Protein 6P73 (pdb70)

Structure (mmCIF, N/CA/C/O backbone):
data_6P73
#
_entry.id   6P73
#
_cell.length_a   50.180
_cell.length_b   96.070
_cell.length_c   222.600
_cell.angle_alpha   90.00
_cell.angle_beta   90.00
_cell.angle_gamma   90.00
#
_symmetry.space_group_name_H-M   'P 21 21 21'
#
loop_
_entity.id
_entity.type
_entity.pdbx_description
1 polymer 'Cytochrome c-552'
2 non-polymer 'HEME C'
3 non-polymer 'CALCIUM ION'
4 water water
#
loop_
_atom_site.group_PDB
_atom_site.id
_atom_site.type_symbol
_atom_site.label_atom_id
_atom_site.label_alt_id
_atom_site.label_comp_id
_atom_site.label_asym_id
_atom_site.label_entity_id
_atom_site.label_seq_id
_atom_site.pdbx_PDB_ins_code
_atom_site.Cartn_x
_atom_site.Cartn_y
_atom_site.Cartn_z
_atom_site.occupancy
_atom_site.B_iso_or_equiv
_atom_site.auth_seq_id
_atom_site.auth_comp_id
_atom_site.auth_asym_id
_atom_site.auth_atom_id
_atom_site.pdbx_PDB_model_num
ATOM 1 N N . SER A 1 1 ? 4.754 -53.009 -15.682 1.00 27.23 32 SER A N 1
ATOM 2 C CA . SER A 1 1 ? 5.992 -53.306 -14.964 1.00 28.25 32 SER A CA 1
ATOM 3 C C . SER A 1 1 ? 5.897 -52.844 -13.517 1.00 28.92 32 SER A C 1
ATOM 4 O O . SER A 1 1 ? 5.011 -52.059 -13.161 1.00 30.36 32 SER A O 1
ATOM 7 N N . ASP A 1 2 ? 6.830 -53.316 -12.687 1.00 29.17 33 ASP A N 1
ATOM 8 C CA . ASP A 1 2 ? 6.756 -53.023 -11.259 1.00 29.83 33 ASP A CA 1
ATOM 9 C C . ASP A 1 2 ? 7.057 -51.557 -10.965 1.00 28.07 33 ASP A C 1
ATOM 10 O O . ASP A 1 2 ? 6.435 -50.964 -10.080 1.00 27.37 33 ASP A O 1
ATOM 15 N N . LYS A 1 3 ? 7.989 -50.953 -11.703 1.00 23.14 34 LYS A N 1
ATOM 16 C CA . LYS A 1 3 ? 8.502 -49.632 -11.352 1.00 23.32 34 LYS A CA 1
ATOM 17 C C . LYS A 1 3 ? 7.746 -48.478 -12.006 1.00 24.45 34 LYS A C 1
ATOM 18 O O . LYS A 1 3 ? 8.104 -47.318 -11.769 1.00 22.16 34 LYS A O 1
ATOM 24 N N . THR A 1 4 ? 6.693 -48.756 -12.778 1.00 22.13 35 THR A N 1
ATOM 25 C CA . THR A 1 4 ? 5.962 -47.739 -13.522 1.00 22.81 35 THR A CA 1
ATOM 26 C C . THR A 1 4 ? 4.464 -47.964 -13.383 1.00 22.34 35 THR A C 1
ATOM 27 O O . THR A 1 4 ? 3.989 -49.097 -13.494 1.00 20.59 35 THR A O 1
ATOM 31 N N . GLU A 1 5 ? 3.730 -46.877 -13.143 1.00 19.95 36 GLU A N 1
ATOM 32 C CA . GLU A 1 5 ? 2.268 -46.859 -13.201 1.00 20.78 36 GLU A CA 1
ATOM 33 C C . GLU A 1 5 ? 1.814 -45.806 -14.205 1.00 21.45 36 GLU A C 1
ATOM 34 O O . GLU A 1 5 ? 1.844 -44.599 -13.894 1.00 21.79 36 GLU A O 1
ATOM 40 N N . PRO A 1 6 ? 1.374 -46.208 -15.412 1.00 24.71 37 PRO A N 1
ATOM 41 C CA . PRO A 1 6 ? 1.025 -45.215 -16.444 1.00 21.36 37 PRO A CA 1
ATOM 42 C C . PRO A 1 6 ? -0.358 -44.608 -16.301 1.00 25.32 37 PRO A C 1
ATOM 43 O O . PRO A 1 6 ? -0.627 -43.589 -16.951 1.00 22.66 37 PRO A O 1
ATOM 47 N N . ARG A 1 7 ? -1.250 -45.205 -15.514 1.00 22.08 38 ARG A N 1
ATOM 48 C CA . ARG A 1 7 ? -2.564 -44.621 -15.272 1.00 24.97 38 ARG A CA 1
ATOM 49 C C . ARG A 1 7 ? -2.400 -43.472 -14.280 1.00 27.28 38 ARG A C 1
ATOM 50 O O . ARG A 1 7 ? -2.114 -43.687 -13.092 1.00 25.14 38 ARG A O 1
ATOM 58 N N . ASN A 1 8 ? -2.574 -42.243 -14.767 1.00 25.43 39 ASN A N 1
ATOM 59 C CA . ASN A 1 8 ? -2.212 -41.081 -13.970 1.00 24.64 39 ASN A CA 1
ATOM 60 C C . ASN A 1 8 ? -3.191 -40.792 -12.838 1.00 23.18 39 ASN A C 1
ATOM 61 O O . ASN A 1 8 ? -2.859 -39.988 -11.962 1.00 26.28 39 ASN A O 1
ATOM 66 N N . GLU A 1 9 ? -4.363 -41.436 -12.817 1.00 25.98 40 GLU A N 1
ATOM 67 C CA . GLU A 1 9 ? -5.341 -41.241 -11.746 1.00 26.95 40 GLU A CA 1
ATOM 68 C C . GLU A 1 9 ? -5.084 -42.119 -10.527 1.00 25.17 40 GLU A C 1
ATOM 69 O O . GLU A 1 9 ? -5.699 -41.883 -9.482 1.00 25.41 40 GLU A O 1
ATOM 75 N N . VAL A 1 10 ? -4.194 -43.110 -10.627 1.00 23.55 41 VAL A N 1
ATOM 76 C CA . VAL A 1 10 ? -4.073 -44.112 -9.568 1.00 25.71 41 VAL A CA 1
ATOM 77 C C . VAL A 1 10 ? -3.812 -43.452 -8.221 1.00 24.98 41 VAL A C 1
ATOM 78 O O . VAL A 1 10 ? -4.396 -43.840 -7.204 1.00 28.31 41 VAL A O 1
ATOM 82 N N . TYR A 1 11 ? -2.971 -42.421 -8.192 1.00 21.95 42 TYR A N 1
ATOM 83 C CA . TYR A 1 11 ? -2.626 -41.767 -6.939 1.00 22.13 42 TYR A CA 1
ATOM 84 C C . TYR A 1 11 ? -3.278 -40.393 -6.796 1.00 25.33 42 TYR A C 1
ATOM 85 O O . TYR A 1 11 ? -2.785 -39.558 -6.026 1.00 26.59 42 TYR A O 1
ATOM 94 N N . LYS A 1 12 ? -4.397 -40.157 -7.496 1.00 21.52 43 LYS A N 1
ATOM 95 C CA . LYS A 1 12 ? -5.032 -38.841 -7.471 1.00 25.89 43 LYS A CA 1
ATOM 96 C C . LYS A 1 12 ? -5.545 -38.466 -6.081 1.00 30.53 43 LYS A C 1
ATOM 97 O O . LYS A 1 12 ? -5.509 -37.289 -5.711 1.00 28.63 43 LYS A O 1
ATOM 103 N N . ASP A 1 13 ? -6.020 -39.433 -5.293 1.00 31.22 44 ASP A N 1
ATOM 104 C CA . ASP A 1 13 ? -6.524 -39.097 -3.966 1.00 30.52 44 ASP A CA 1
ATOM 105 C C . ASP A 1 13 ? -5.408 -39.020 -2.934 1.00 28.94 44 ASP A C 1
ATOM 106 O O . ASP A 1 13 ? -5.549 -38.310 -1.935 1.00 31.53 44 ASP A O 1
ATOM 111 N N . LYS A 1 14 ? -4.297 -39.729 -3.156 1.00 25.24 45 LYS A N 1
ATOM 112 C CA . LYS A 1 14 ? -3.149 -39.608 -2.264 1.00 23.44 45 LYS A CA 1
ATOM 113 C C . LYS A 1 14 ? -2.434 -38.273 -2.439 1.00 27.81 45 LYS A C 1
ATOM 114 O O . LYS A 1 14 ? -1.915 -37.712 -1.462 1.00 26.37 45 LYS A O 1
ATOM 120 N N . PHE A 1 15 ? -2.393 -37.753 -3.674 1.00 26.31 46 PHE A N 1
ATOM 121 C CA . PHE A 1 15 ? -1.649 -36.541 -4.017 1.00 24.24 46 PHE A CA 1
ATOM 122 C C . PHE A 1 15 ? -2.594 -35.583 -4.753 1.00 24.20 46 PHE A C 1
ATOM 123 O O . PHE A 1 15 ? -2.430 -35.330 -5.947 1.00 21.49 46 PHE A O 1
ATOM 131 N N . LYS A 1 16 ? -3.578 -35.038 -4.026 1.00 26.18 47 LYS A N 1
ATOM 132 C CA . LYS A 1 16 ? -4.661 -34.298 -4.674 1.00 23.84 47 LYS A CA 1
ATOM 133 C C . LYS A 1 16 ? -4.159 -33.007 -5.317 1.00 23.67 47 LYS A C 1
ATOM 134 O O . LYS A 1 16 ? -4.511 -32.701 -6.462 1.00 23.49 47 LYS A O 1
ATOM 140 N N . ASN A 1 17 ? -3.340 -32.235 -4.597 1.00 20.81 48 ASN A N 1
ATOM 141 C CA . ASN A 1 17 ? -2.920 -30.934 -5.115 1.00 22.44 48 ASN A CA 1
ATOM 142 C C . ASN A 1 17 ? -2.022 -31.095 -6.334 1.00 21.50 48 ASN A C 1
ATOM 143 O O . ASN A 1 17 ? -2.121 -30.322 -7.295 1.00 21.58 48 ASN A O 1
ATOM 148 N N . GLN A 1 18 ? -1.137 -32.088 -6.301 1.00 21.12 49 GLN A N 1
ATOM 149 C CA . GLN A 1 18 ? -0.260 -32.348 -7.431 1.00 19.64 49 GLN A CA 1
ATOM 150 C C . GLN A 1 18 ? -1.058 -32.839 -8.634 1.00 21.67 49 GLN A C 1
ATOM 151 O O . GLN A 1 18 ? -0.909 -32.309 -9.740 1.00 20.99 49 GLN A O 1
ATOM 157 N N . TYR A 1 19 ? -1.933 -33.830 -8.436 1.00 17.93 50 TYR A N 1
ATOM 158 C CA . TYR A 1 19 ? -2.748 -34.315 -9.546 1.00 19.95 50 TYR A CA 1
ATOM 159 C C . TYR A 1 19 ? -3.605 -33.201 -10.133 1.00 20.62 50 TYR A C 1
ATOM 160 O O . TYR A 1 19 ? -3.750 -33.097 -11.357 1.00 20.02 50 TYR A O 1
ATOM 169 N N . ASN A 1 20 ? -4.218 -32.385 -9.273 1.00 20.34 51 ASN A N 1
ATOM 170 C CA . ASN A 1 20 ? -5.146 -31.370 -9.759 1.00 22.45 51 ASN A CA 1
ATOM 171 C C . ASN A 1 20 ? -4.419 -30.315 -10.583 1.00 20.56 51 ASN A C 1
ATOM 172 O O . ASN A 1 20 ? -4.880 -29.934 -11.666 1.00 21.75 51 ASN A O 1
ATOM 177 N N . SER A 1 21 ? -3.271 -29.839 -10.092 1.00 20.89 52 SER A N 1
ATOM 178 C CA . SER A 1 21 ? -2.521 -28.859 -10.871 1.00 21.74 52 SER A CA 1
ATOM 179 C C . SER A 1 21 ? -1.926 -29.500 -12.124 1.00 20.73 52 SER A C 1
ATOM 180 O O . SER A 1 21 ? -1.887 -28.871 -13.194 1.00 17.67 52 SER A O 1
ATOM 183 N N . TRP A 1 22 ? -1.504 -30.767 -12.024 1.00 18.40 53 TRP A N 1
ATOM 184 C CA . TRP A 1 22 ? -1.006 -31.492 -13.196 1.00 17.04 53 TRP A CA 1
ATOM 185 C C . TRP A 1 22 ? -2.072 -31.589 -14.278 1.00 19.13 53 TRP A C 1
ATOM 186 O O . TRP A 1 22 ? -1.797 -31.365 -15.467 1.00 16.03 53 TRP A O 1
ATOM 197 N N . HIS A 1 23 ? -3.301 -31.917 -13.894 1.00 16.53 54 HIS A N 1
ATOM 198 C CA . HIS A 1 23 ? -4.344 -32.027 -14.894 1.00 19.53 54 HIS A CA 1
ATOM 199 C C . HIS A 1 23 ? -4.676 -30.674 -15.512 1.00 20.14 54 HIS A C 1
ATOM 200 O O . HIS A 1 23 ? -5.238 -30.632 -16.611 1.00 18.64 54 HIS A O 1
ATOM 207 N N . ASP A 1 24 ? -4.308 -29.574 -14.850 1.00 18.81 55 ASP A N 1
ATOM 208 C CA . ASP A 1 24 ? -4.667 -28.250 -15.337 1.00 20.97 55 ASP A CA 1
ATOM 209 C C . ASP A 1 24 ? -3.854 -27.806 -16.546 1.00 20.20 55 ASP A C 1
ATOM 210 O O . ASP A 1 24 ? -4.181 -26.763 -17.116 1.00 19.76 55 ASP A O 1
ATOM 215 N N . THR A 1 25 ? -2.825 -28.554 -16.969 1.00 19.60 56 THR A N 1
ATOM 216 C CA . THR A 1 25 ? -2.224 -28.185 -18.254 1.00 17.53 56 THR A CA 1
ATOM 217 C C . THR A 1 25 ? -3.189 -28.399 -19.412 1.00 19.30 56 THR A C 1
ATOM 218 O O . THR A 1 25 ? -2.910 -27.931 -20.522 1.00 18.91 56 THR A O 1
ATOM 222 N N . ALA A 1 26 ? -4.336 -29.058 -19.182 1.00 19.42 57 ALA A N 1
ATOM 223 C CA . ALA A 1 26 ? -5.393 -29.071 -20.190 1.00 17.40 57 ALA A CA 1
ATOM 224 C C . ALA A 1 26 ? -5.992 -27.687 -20.438 1.00 19.38 57 ALA A C 1
ATOM 225 O O . ALA A 1 26 ? -6.700 -27.504 -21.431 1.00 21.83 57 ALA A O 1
ATOM 227 N N . LYS A 1 27 ? -5.760 -26.718 -19.553 1.00 20.23 58 LYS A N 1
ATOM 228 C CA . LYS A 1 27 ? -6.215 -25.358 -19.825 1.00 22.60 58 LYS A CA 1
ATOM 229 C C . LYS A 1 27 ? -5.428 -24.713 -20.956 1.00 23.06 58 LYS A C 1
ATOM 230 O O . LYS A 1 27 ? -5.947 -23.817 -21.632 1.00 22.36 58 LYS A O 1
ATOM 236 N N . SER A 1 28 ? -4.194 -25.158 -21.183 1.00 22.59 59 SER A N 1
ATOM 237 C CA . SER A 1 28 ? -3.363 -24.642 -22.268 1.00 24.53 59 SER A CA 1
ATOM 238 C C . SER A 1 28 ? -3.684 -25.475 -23.497 1.00 20.72 59 SER A C 1
ATOM 239 O O . SER A 1 28 ? -3.028 -26.472 -23.796 1.00 20.55 59 SER A O 1
ATOM 242 N N . GLU A 1 29 ? -4.722 -25.076 -24.214 1.00 21.53 60 GLU A N 1
ATOM 243 C CA . GLU A 1 29 ? -5.211 -25.896 -25.299 1.00 20.07 60 GLU A CA 1
ATOM 244 C C . GLU A 1 29 ? -5.115 -25.231 -26.663 1.00 20.75 60 GLU A C 1
ATOM 245 O O . GLU A 1 29 ? -5.300 -25.917 -27.673 1.00 19.44 60 GLU A O 1
ATOM 251 N N . GLU A 1 30 ? -4.779 -23.944 -26.734 1.00 21.88 61 GLU A N 1
ATOM 252 C CA . GLU A 1 30 ? -4.666 -23.287 -28.031 1.00 24.38 61 GLU A CA 1
ATOM 253 C C . GLU A 1 30 ? -3.572 -23.940 -28.875 1.00 21.69 61 GLU A C 1
ATOM 254 O O . GLU A 1 30 ? -2.495 -24.275 -28.376 1.00 20.18 61 GLU A O 1
ATOM 260 N N . LEU A 1 31 ? -3.863 -24.146 -30.157 1.00 19.99 62 LEU A N 1
ATOM 261 C CA . LEU A 1 31 ? -2.893 -24.659 -31.117 1.00 24.53 62 LEU A CA 1
ATOM 262 C C . LEU A 1 31 ? -2.515 -23.539 -32.075 1.00 25.22 62 LEU A C 1
ATOM 263 O O . LEU A 1 31 ? -3.374 -23.021 -32.794 1.00 24.40 62 LEU A O 1
ATOM 268 N N . VAL A 1 32 ? -1.243 -23.158 -32.075 1.00 21.40 63 VAL A N 1
ATOM 269 C CA . VAL A 1 32 ? -0.733 -22.149 -32.994 1.00 18.64 63 VAL A CA 1
ATOM 270 C C . VAL A 1 32 ? 0.012 -22.867 -34.111 1.00 18.45 63 VAL A C 1
ATOM 271 O O . VAL A 1 32 ? 0.926 -23.663 -33.853 1.00 20.02 63 VAL A O 1
ATOM 275 N N . ASP A 1 33 ? -0.382 -22.598 -35.351 1.00 17.36 64 ASP A N 1
ATOM 276 C CA . ASP A 1 33 ? 0.209 -23.249 -36.517 1.00 21.33 64 ASP A CA 1
ATOM 277 C C . ASP A 1 33 ? 1.460 -22.471 -36.926 1.00 18.61 64 ASP A C 1
ATOM 278 O O . ASP A 1 33 ? 1.369 -21.401 -37.533 1.00 19.10 64 ASP A O 1
ATOM 283 N N . ALA A 1 34 ? 2.638 -23.006 -36.595 1.00 16.88 65 ALA A N 1
ATOM 284 C CA . ALA A 1 34 ? 3.864 -22.278 -36.890 1.00 15.23 65 ALA A CA 1
ATOM 285 C C . ALA A 1 34 ? 4.132 -22.187 -38.391 1.00 15.55 65 ALA A C 1
ATOM 286 O O . ALA A 1 34 ? 4.665 -21.170 -38.852 1.00 18.24 65 ALA A O 1
ATOM 288 N N . LEU A 1 35 ? 3.779 -23.220 -39.167 1.00 15.23 66 LEU A N 1
ATOM 289 C CA . LEU A 1 35 ? 3.968 -23.136 -40.618 1.00 14.17 66 LEU A CA 1
ATOM 290 C C . LEU A 1 35 ? 3.067 -22.073 -41.227 1.00 15.60 66 LEU A C 1
ATOM 291 O O . LEU A 1 35 ? 3.475 -21.355 -42.145 1.00 15.17 66 LEU A O 1
ATOM 296 N N . GLU A 1 36 ? 1.832 -21.966 -40.741 1.00 16.61 67 GLU A N 1
ATOM 297 C CA . GLU A 1 36 ? 0.935 -20.918 -41.224 1.00 18.34 67 GLU A CA 1
ATOM 298 C C . GLU A 1 36 ? 1.499 -19.535 -40.928 1.00 17.26 67 GLU A C 1
ATOM 299 O O . GLU A 1 36 ? 1.452 -18.640 -41.776 1.00 18.31 67 GLU A O 1
ATOM 305 N N . GLN A 1 37 ? 2.048 -19.341 -39.733 1.00 13.33 68 GLN A N 1
ATOM 306 C CA . GLN A 1 37 ? 2.591 -18.036 -39.377 1.00 19.28 68 GLN A CA 1
ATOM 307 C C . GLN A 1 37 ? 3.928 -17.749 -40.059 1.00 18.38 68 GLN A C 1
ATOM 308 O O . GLN A 1 37 ? 4.248 -16.582 -40.303 1.00 16.04 68 GLN A O 1
ATOM 314 N N . ASP A 1 38 ? 4.727 -18.777 -40.355 1.00 16.41 69 ASP A N 1
ATOM 315 C CA . ASP A 1 38 ? 6.027 -18.587 -41.009 1.00 17.36 69 ASP A CA 1
ATOM 316 C C . ASP A 1 38 ? 6.207 -19.603 -42.120 1.00 14.74 69 ASP A C 1
ATOM 317 O O . ASP A 1 38 ? 6.891 -20.619 -41.955 1.00 14.95 69 ASP A O 1
ATOM 322 N N . PRO A 1 39 ? 5.643 -19.336 -43.296 1.00 14.66 70 PRO A N 1
ATOM 323 C CA . PRO A 1 39 ? 5.696 -20.331 -44.375 1.00 14.14 70 PRO A CA 1
ATOM 324 C C . PRO A 1 39 ? 7.096 -20.579 -44.920 1.00 13.37 70 PRO A C 1
ATOM 325 O O . PRO A 1 39 ? 7.285 -21.577 -45.624 1.00 15.32 70 PRO A O 1
ATOM 329 N N . ASN A 1 40 ? 8.069 -19.705 -44.630 1.00 12.36 71 ASN A N 1
ATOM 330 C CA . ASN A 1 40 ? 9.466 -20.013 -44.946 1.00 12.88 71 ASN A CA 1
ATOM 331 C C . ASN A 1 40 ? 9.844 -21.403 -44.457 1.00 13.50 71 ASN A C 1
ATOM 332 O O . ASN A 1 40 ? 10.606 -22.117 -45.117 1.00 11.94 71 ASN A O 1
ATOM 337 N N . MET A 1 41 ? 9.314 -21.804 -43.295 1.00 12.32 72 MET A N 1
ATOM 338 C CA . MET A 1 41 ? 9.723 -23.059 -42.678 1.00 14.44 72 MET A CA 1
ATOM 339 C C . MET A 1 41 ? 9.359 -24.264 -43.540 1.00 13.68 72 MET A C 1
ATOM 340 O O . MET A 1 41 ? 10.049 -25.294 -43.490 1.00 10.42 72 MET A O 1
ATOM 345 N N . VAL A 1 42 ? 8.291 -24.158 -44.335 1.00 12.56 73 VAL A N 1
ATOM 346 C CA . VAL A 1 42 ? 7.940 -25.227 -45.265 1.00 13.10 73 VAL A CA 1
ATOM 347 C C . VAL A 1 42 ? 9.080 -25.470 -46.243 1.00 11.31 73 VAL A C 1
ATOM 348 O O . VAL A 1 42 ? 9.432 -26.616 -46.549 1.00 11.96 73 VAL A O 1
ATOM 352 N N . ILE A 1 43 ? 9.649 -24.387 -46.770 1.00 11.70 74 ILE A N 1
ATOM 353 C CA . ILE A 1 43 ? 10.753 -24.505 -47.709 1.00 11.81 74 ILE A CA 1
ATOM 354 C C . ILE A 1 43 ? 11.995 -25.024 -47.000 1.00 12.28 74 ILE A C 1
ATOM 355 O O . ILE A 1 43 ? 12.693 -25.912 -47.511 1.00 11.36 74 ILE A O 1
ATOM 360 N N . LEU A 1 44 ? 12.303 -24.468 -45.821 1.00 9.22 75 LEU A N 1
ATOM 361 C CA . LEU A 1 44 ? 13.507 -24.897 -45.117 1.00 11.19 75 LEU A CA 1
ATOM 362 C C . LEU A 1 44 ? 13.447 -26.378 -44.787 1.00 10.69 75 LEU A C 1
ATOM 363 O O . LEU A 1 44 ? 14.474 -27.062 -44.806 1.00 11.06 75 LEU A O 1
ATOM 368 N N . TRP A 1 45 ? 12.253 -26.904 -44.523 1.00 11.42 76 TRP A N 1
ATOM 369 C CA . TRP A 1 45 ? 12.128 -28.307 -44.179 1.00 11.14 76 TRP A CA 1
ATOM 370 C C . TRP A 1 45 ? 11.659 -29.161 -45.349 1.00 12.80 76 TRP A C 1
ATOM 371 O O . TRP A 1 45 ? 11.161 -30.269 -45.128 1.00 14.69 76 TRP A O 1
ATOM 382 N N . ALA A 1 46 ? 11.842 -28.683 -46.585 1.00 11.27 77 ALA A N 1
ATOM 383 C CA . ALA A 1 46 ? 11.312 -29.377 -47.755 1.00 13.82 77 ALA A CA 1
ATOM 384 C C . ALA A 1 46 ? 11.876 -30.792 -47.878 1.00 13.44 77 ALA A C 1
ATOM 385 O O . ALA A 1 46 ? 13.094 -31.001 -47.836 1.00 12.96 77 ALA A O 1
ATOM 387 N N . GLY A 1 47 ? 10.979 -31.764 -48.066 1.00 13.63 78 GLY A N 1
ATOM 388 C CA . GLY A 1 47 ? 11.339 -33.168 -48.110 1.00 15.52 78 GLY A CA 1
ATOM 389 C C . GLY A 1 47 ? 11.296 -33.869 -46.768 1.00 16.96 78 GLY A C 1
ATOM 390 O O . GLY A 1 47 ? 11.551 -35.081 -46.705 1.00 17.37 78 GLY A O 1
ATOM 391 N N . TYR A 1 48 ? 10.964 -33.152 -45.698 1.00 14.42 79 TYR A N 1
ATOM 392 C CA . TYR A 1 48 ? 10.966 -33.695 -44.351 1.00 15.09 79 TYR A CA 1
ATOM 393 C C . TYR A 1 48 ? 9.570 -33.566 -43.752 1.00 15.68 79 TYR A C 1
ATOM 394 O O . TYR A 1 48 ? 8.762 -32.746 -44.191 1.00 13.36 79 TYR A O 1
ATOM 403 N N . ALA A 1 49 ? 9.292 -34.382 -42.730 1.00 15.30 80 ALA A N 1
ATOM 404 C CA . ALA A 1 49 ? 7.950 -34.396 -42.141 1.00 17.76 80 ALA A CA 1
ATOM 405 C C . ALA A 1 49 ? 7.507 -33.017 -41.666 1.00 15.69 80 ALA A C 1
ATOM 406 O O . ALA A 1 49 ? 6.315 -32.695 -41.733 1.00 13.63 80 ALA A O 1
ATOM 408 N N . PHE A 1 50 ? 8.442 -32.186 -41.190 1.00 13.86 81 PHE A N 1
ATOM 409 C CA . PHE A 1 50 ? 8.069 -30.883 -40.650 1.00 13.95 81 PHE A CA 1
ATOM 410 C C . PHE A 1 50 ? 7.543 -29.926 -41.709 1.00 12.12 81 PHE A C 1
ATOM 411 O O . PHE A 1 50 ? 6.912 -28.927 -41.347 1.00 16.12 81 PHE A O 1
ATOM 419 N N . ALA A 1 51 ? 7.760 -30.206 -42.998 1.00 11.93 82 ALA A N 1
ATOM 420 C CA . ALA A 1 51 ? 7.112 -29.401 -44.028 1.00 13.79 82 ALA A CA 1
ATOM 421 C C . ALA A 1 51 ? 5.609 -29.647 -44.088 1.00 14.40 82 ALA A C 1
ATOM 422 O O . ALA A 1 51 ? 4.876 -28.832 -44.666 1.00 13.61 82 ALA A O 1
ATOM 424 N N . LYS A 1 52 ? 5.140 -30.755 -43.508 1.00 15.77 83 LYS A N 1
ATOM 425 C CA . LYS A 1 52 ? 3.720 -31.102 -43.554 1.00 13.99 83 LYS A CA 1
ATOM 426 C C . LYS A 1 52 ? 2.925 -30.401 -42.466 1.00 15.07 83 LYS A C 1
ATOM 427 O O . LYS A 1 52 ? 1.802 -29.956 -42.706 1.00 16.55 83 LYS A O 1
ATOM 433 N N . ASP A 1 53 ? 3.471 -30.334 -41.255 1.00 13.25 84 ASP A N 1
ATOM 434 C CA . ASP A 1 53 ? 2.695 -29.916 -40.095 1.00 15.49 84 ASP A CA 1
ATOM 435 C C . ASP A 1 53 ? 3.651 -29.613 -38.960 1.00 15.43 84 ASP A C 1
ATOM 436 O O . ASP A 1 53 ? 4.510 -30.442 -38.635 1.00 16.10 84 ASP A O 1
ATOM 441 N N . TYR A 1 54 ? 3.535 -28.429 -38.374 1.00 14.70 85 TYR A N 1
ATOM 442 C CA . TYR A 1 54 ? 4.382 -28.049 -37.251 1.00 17.22 85 TYR A CA 1
ATOM 443 C C . TYR A 1 54 ? 3.642 -26.985 -36.462 1.00 20.22 85 TYR A C 1
ATOM 444 O O . TYR A 1 54 ? 3.318 -25.921 -37.005 1.00 17.44 85 TYR A O 1
ATOM 453 N N . LYS A 1 55 ? 3.357 -27.283 -35.198 1.00 15.66 86 LYS A N 1
ATOM 454 C CA . LYS A 1 55 ? 2.637 -26.387 -34.314 1.00 15.35 86 LYS A CA 1
ATOM 455 C C . LYS A 1 55 ? 3.472 -26.111 -33.075 1.00 11.96 86 LYS A C 1
ATOM 456 O O . LYS A 1 55 ? 4.352 -26.897 -32.706 1.00 15.74 86 LYS A O 1
ATOM 462 N N . ALA A 1 56 ? 3.186 -24.975 -32.445 1.00 12.98 87 ALA A N 1
ATOM 463 C CA . ALA A 1 56 ? 3.774 -24.646 -31.161 1.00 13.16 87 ALA A CA 1
ATOM 464 C C . ALA A 1 56 ? 3.288 -25.631 -30.096 1.00 16.84 87 ALA A C 1
ATOM 465 O O . ALA A 1 56 ? 2.191 -26.185 -30.206 1.00 15.22 87 ALA A O 1
ATOM 467 N N . PRO A 1 57 ? 4.086 -25.873 -29.063 1.00 14.03 88 PRO A N 1
ATOM 468 C CA . PRO A 1 57 ? 3.661 -26.805 -28.015 1.00 16.34 88 PRO A CA 1
ATOM 469 C C . PRO A 1 57 ? 2.491 -26.239 -27.241 1.00 17.96 88 PRO A C 1
ATOM 470 O O . PRO A 1 57 ? 2.292 -25.022 -27.182 1.00 19.88 88 PRO A O 1
ATOM 474 N N . ARG A 1 58 ? 1.691 -27.133 -26.668 1.00 16.77 89 ARG A N 1
ATOM 475 C CA . ARG A 1 58 ? 0.668 -26.728 -25.707 1.00 17.87 89 ARG A CA 1
ATOM 476 C C . ARG A 1 58 ? 0.823 -27.628 -24.481 1.00 15.04 89 ARG A C 1
ATOM 477 O O . ARG A 1 58 ? 1.897 -28.184 -24.212 1.00 15.25 89 ARG A O 1
ATOM 485 N N . GLY A 1 59 ? -0.255 -27.779 -23.715 1.00 17.67 90 GLY A N 1
ATOM 486 C CA . GLY A 1 59 ? -0.147 -28.400 -22.406 1.00 18.32 90 GLY A CA 1
ATOM 487 C C . GLY A 1 59 ? 0.216 -29.875 -22.469 1.00 16.72 90 GLY A C 1
ATOM 488 O O . GLY A 1 59 ? -0.112 -30.589 -23.417 1.00 18.47 90 GLY A O 1
ATOM 489 N N . HIS A 1 60 ? 0.900 -30.334 -21.416 1.00 15.65 91 HIS A N 1
ATOM 490 C CA . HIS A 1 60 ? 1.314 -31.736 -21.332 1.00 15.16 91 HIS A CA 1
ATOM 491 C C . HIS A 1 60 ? 0.138 -32.695 -21.483 1.00 17.02 91 HIS A C 1
ATOM 492 O O . HIS A 1 60 ? 0.320 -33.825 -21.944 1.00 17.30 91 HIS A O 1
ATOM 499 N N . MET A 1 61 ? -1.071 -32.265 -21.117 1.00 16.65 92 MET A N 1
ATOM 500 C CA . MET A 1 61 ? -2.225 -33.154 -21.232 1.00 19.23 92 MET A CA 1
ATOM 501 C C . MET A 1 61 ? -2.513 -33.568 -22.671 1.00 17.58 92 MET A C 1
ATOM 502 O O . MET A 1 61 ? -3.216 -34.563 -22.882 1.00 17.23 92 MET A O 1
ATOM 507 N N . TYR A 1 62 ? -1.974 -32.848 -23.662 1.00 16.62 93 TYR A N 1
ATOM 508 C CA . TYR A 1 62 ? -2.278 -33.084 -25.069 1.00 14.20 93 TYR A CA 1
ATOM 509 C C . TYR A 1 62 ? -1.191 -33.845 -25.815 1.00 15.25 93 TYR A C 1
ATOM 510 O O . TYR A 1 62 ? -1.316 -34.024 -27.033 1.00 16.71 93 TYR A O 1
ATOM 519 N N . ALA A 1 63 ? -0.151 -34.314 -25.116 1.00 15.88 94 ALA A N 1
ATOM 520 C CA . ALA A 1 63 ? 0.999 -34.913 -25.794 1.00 16.05 94 ALA A CA 1
ATOM 521 C C . ALA A 1 63 ? 0.583 -36.080 -26.683 1.00 17.64 94 ALA A C 1
ATOM 522 O O . ALA A 1 63 ? 0.905 -36.109 -27.876 1.00 17.34 94 ALA A O 1
ATOM 524 N N . VAL A 1 64 ? -0.151 -37.050 -26.129 1.00 15.87 95 VAL A N 1
ATOM 525 C CA . VAL A 1 64 ? -0.539 -38.205 -26.935 1.00 15.41 95 VAL A CA 1
ATOM 526 C C . VAL A 1 64 ? -1.503 -37.796 -28.044 1.00 16.51 95 VAL A C 1
ATOM 527 O O . VAL A 1 64 ? -1.388 -38.267 -29.184 1.00 17.88 95 VAL A O 1
ATOM 531 N N . THR A 1 65 ? -2.448 -36.901 -27.743 1.00 15.19 96 THR A N 1
ATOM 532 C CA . THR A 1 65 ? -3.365 -36.411 -28.772 1.00 17.30 96 THR A CA 1
ATOM 533 C C . THR A 1 65 ? -2.611 -35.778 -29.937 1.00 19.10 96 THR A C 1
ATOM 534 O O . THR A 1 65 ? -2.922 -36.022 -31.110 1.00 16.99 96 THR A O 1
ATOM 538 N N . ASP A 1 66 ? -1.627 -34.936 -29.630 1.00 16.17 97 ASP A N 1
ATOM 539 C CA . ASP A 1 66 ? -0.968 -34.193 -30.693 1.00 16.61 97 ASP A CA 1
ATOM 540 C C . ASP A 1 66 ? -0.018 -35.072 -31.492 1.00 15.76 97 ASP A C 1
ATOM 541 O O . ASP A 1 66 ? 0.114 -34.887 -32.706 1.00 17.81 97 ASP A O 1
ATOM 546 N N . VAL A 1 67 ? 0.635 -36.045 -30.850 1.00 16.21 98 VAL A N 1
ATOM 547 C CA . VAL A 1 67 ? 1.471 -36.954 -31.627 1.00 15.01 98 VAL A CA 1
ATOM 548 C C . VAL A 1 67 ? 0.596 -37.864 -32.491 1.00 18.31 98 VAL A C 1
ATOM 549 O O . VAL A 1 67 ? 1.002 -38.255 -33.591 1.00 17.92 98 VAL A O 1
ATOM 553 N N . ARG A 1 68 ? -0.637 -38.164 -32.050 1.00 19.05 99 ARG A N 1
ATOM 554 C CA . ARG A 1 68 ? -1.561 -38.933 -32.888 1.00 18.19 99 ARG A CA 1
ATOM 555 C C . ARG A 1 68 ? -2.060 -38.117 -34.072 1.00 21.36 99 ARG A C 1
ATOM 556 O O . ARG A 1 68 ? -2.237 -38.657 -35.171 1.00 19.65 99 ARG A O 1
ATOM 564 N N . ASN A 1 69 ? -2.321 -36.825 -33.855 1.00 18.12 100 ASN A N 1
ATOM 565 C CA . ASN A 1 69 ? -3.014 -35.986 -34.821 1.00 19.00 100 ASN A CA 1
ATOM 566 C C . ASN A 1 69 ? -2.091 -35.318 -35.826 1.00 19.45 100 ASN A C 1
ATOM 567 O O . ASN A 1 69 ? -2.566 -34.903 -36.888 1.00 18.46 100 ASN A O 1
ATOM 572 N N . THR A 1 70 ? -0.806 -35.168 -35.514 1.00 18.81 101 THR A N 1
ATOM 573 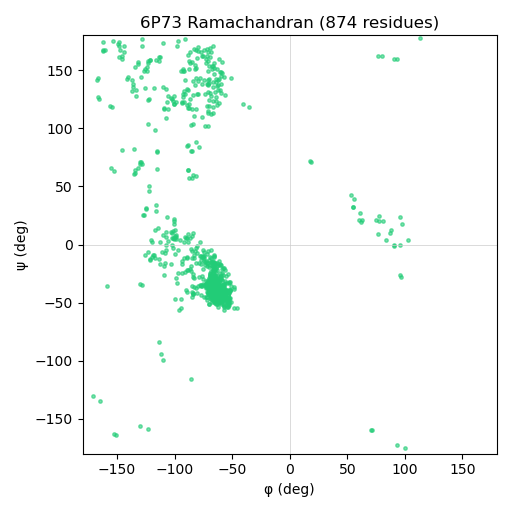C CA . THR A 1 70 ? 0.067 -34.444 -36.431 1.00 18.72 101 THR A CA 1
ATOM 574 C C . THR A 1 70 ? 0.175 -35.183 -37.758 1.00 16.46 101 THR A C 1
ATOM 575 O O . THR A 1 70 ? 0.269 -36.413 -37.801 1.00 17.15 101 THR A O 1
ATOM 579 N N . LEU A 1 71 ? 0.166 -34.427 -38.859 1.00 18.74 102 LEU A N 1
ATOM 580 C CA . LEU A 1 71 ? 0.398 -35.070 -40.147 1.00 17.48 102 LEU A CA 1
ATOM 581 C C . LEU A 1 71 ? 1.736 -35.789 -40.184 1.00 16.19 102 LEU A C 1
ATOM 582 O O . LEU A 1 71 ? 1.907 -36.711 -40.989 1.00 17.83 102 LEU A O 1
ATOM 587 N N . ARG A 1 72 ? 2.668 -35.434 -39.294 1.00 13.47 103 ARG A N 1
ATOM 588 C CA . ARG A 1 72 ? 3.995 -36.027 -39.363 1.00 16.54 103 ARG A CA 1
ATOM 589 C C . ARG A 1 72 ? 3.955 -37.535 -39.140 1.00 17.21 103 ARG A C 1
ATOM 590 O O . ARG A 1 72 ? 4.744 -38.263 -39.749 1.00 13.01 103 ARG A O 1
ATOM 598 N N . THR A 1 73 ? 3.047 -38.025 -38.287 1.00 14.55 104 THR A N 1
ATOM 599 C CA . THR A 1 73 ? 2.947 -39.467 -38.079 1.00 14.87 104 THR A CA 1
ATOM 600 C C . THR A 1 73 ? 2.100 -40.154 -39.149 1.00 18.29 104 THR A C 1
ATOM 601 O O . THR A 1 73 ? 2.072 -41.393 -39.202 1.00 17.25 104 THR A O 1
ATOM 605 N N . GLY A 1 74 ? 1.423 -39.387 -40.006 1.00 16.60 105 GLY A N 1
ATOM 606 C CA . GLY A 1 74 ? 0.733 -39.995 -41.130 1.00 20.46 105 GLY A CA 1
ATOM 607 C C . GLY A 1 74 ? -0.491 -40.796 -40.714 1.00 16.99 105 GLY A C 1
ATOM 608 O O . GLY A 1 74 ? -1.058 -40.619 -39.628 1.00 20.29 105 GLY A O 1
ATOM 609 N N . ALA A 1 75 ? -0.900 -41.700 -41.606 1.00 22.62 106 ALA A N 1
ATOM 610 C CA . ALA A 1 75 ? -2.160 -42.434 -41.470 1.00 23.26 106 ALA A CA 1
ATOM 611 C C . ALA A 1 75 ? -1.926 -43.934 -41.627 1.00 27.30 106 ALA A C 1
ATOM 612 O O . ALA A 1 75 ? -2.328 -44.536 -42.629 1.00 24.17 106 ALA A O 1
ATOM 614 N N . PRO A 1 76 ? -1.281 -44.572 -40.651 1.00 22.41 107 PRO A N 1
ATOM 615 C CA . PRO A 1 76 ? -0.977 -46.000 -40.797 1.00 25.21 107 PRO A CA 1
ATOM 616 C C . PRO A 1 76 ? -2.239 -46.849 -40.707 1.00 26.40 107 PRO A C 1
ATOM 617 O O . PRO A 1 76 ? -3.154 -46.551 -39.936 1.00 28.43 107 PRO A O 1
ATOM 621 N N . LYS A 1 77 ? -2.290 -47.902 -41.529 1.00 29.23 108 LYS A N 1
ATOM 622 C CA . LYS A 1 77 ? -3.391 -48.864 -41.532 1.00 27.92 108 LYS A CA 1
ATOM 623 C C . LYS A 1 77 ? -3.123 -50.078 -40.652 1.00 30.70 108 LYS A C 1
ATOM 624 O O . LYS A 1 77 ? -4.057 -50.833 -40.370 1.00 30.90 108 LYS A O 1
ATOM 630 N N . ASN A 1 78 ? -1.878 -50.296 -40.232 1.00 26.90 109 ASN A N 1
ATOM 631 C CA . ASN A 1 78 ? -1.515 -51.471 -39.449 1.00 31.07 109 ASN A CA 1
ATOM 632 C C . ASN A 1 78 ? -0.177 -51.207 -38.770 1.00 28.31 109 ASN A C 1
ATOM 633 O O . ASN A 1 78 ? 0.495 -50.210 -39.045 1.00 26.26 109 ASN A O 1
ATOM 638 N N . ALA A 1 79 ? 0.225 -52.149 -37.913 1.00 26.69 110 ALA A N 1
ATOM 639 C CA . ALA A 1 79 ? 1.366 -51.944 -37.034 1.00 24.22 110 ALA A CA 1
ATOM 640 C C . ALA A 1 79 ? 2.709 -51.904 -37.760 1.00 26.30 110 ALA A C 1
ATOM 641 O O . ALA A 1 79 ? 3.712 -51.561 -37.128 1.00 24.86 110 ALA A O 1
ATOM 643 N N . GLU A 1 80 ? 2.774 -52.256 -39.045 1.00 23.71 111 GLU A N 1
ATOM 644 C CA . GLU A 1 80 ? 4.005 -52.116 -39.814 1.00 29.35 111 GLU A CA 1
ATOM 645 C C . GLU A 1 80 ? 3.902 -50.959 -40.809 1.00 28.10 111 GLU A C 1
ATOM 646 O O . GLU A 1 80 ? 4.792 -50.761 -41.637 1.00 28.36 111 GLU A O 1
ATOM 652 N N . ASP A 1 81 ? 2.864 -50.147 -40.696 1.00 22.45 112 ASP A N 1
ATOM 653 C CA . ASP A 1 81 ? 2.592 -49.066 -41.626 1.00 25.80 112 ASP A CA 1
ATOM 654 C C . ASP A 1 81 ? 3.093 -47.730 -41.073 1.00 25.89 112 ASP A C 1
ATOM 655 O O . ASP A 1 81 ? 3.498 -47.615 -39.911 1.00 20.78 112 ASP A O 1
ATOM 660 N N . GLY A 1 82 ? 3.057 -46.708 -41.932 1.00 22.81 113 GLY A N 1
ATOM 661 C CA . GLY A 1 82 ? 3.278 -45.342 -41.505 1.00 19.50 113 GLY A CA 1
ATOM 662 C C . GLY A 1 82 ? 4.729 -44.916 -41.572 1.00 21.48 113 GLY A C 1
ATOM 663 O O . GLY A 1 82 ? 5.653 -45.741 -41.591 1.00 21.39 113 GLY A O 1
ATOM 664 N N . PRO A 1 83 ? 4.958 -43.599 -41.609 1.00 19.83 114 PRO A N 1
ATOM 665 C CA . PRO A 1 83 ? 6.305 -43.094 -41.906 1.00 18.61 114 PRO A CA 1
ATOM 666 C C . PRO A 1 83 ? 7.305 -43.203 -40.762 1.00 19.47 114 PRO A C 1
ATOM 667 O O . PRO A 1 83 ? 8.506 -43.310 -41.019 1.00 23.20 114 PRO A O 1
ATOM 671 N N . LEU A 1 84 ? 6.852 -43.190 -39.515 1.00 19.29 115 LEU A N 1
ATOM 672 C CA . LEU A 1 84 ? 7.725 -42.884 -38.390 1.00 18.80 115 LEU A CA 1
ATOM 673 C C . LEU A 1 84 ? 7.869 -44.065 -37.432 1.00 18.45 115 LEU A C 1
ATOM 674 O O . LEU A 1 84 ? 7.036 -44.982 -37.428 1.00 18.65 115 LEU A O 1
ATOM 679 N N . PRO A 1 85 ? 8.941 -44.085 -36.615 1.00 21.35 116 PRO A N 1
ATOM 680 C CA . PRO A 1 85 ? 9.240 -45.280 -35.814 1.00 18.63 116 PRO A CA 1
ATOM 681 C C . PRO A 1 85 ? 8.727 -45.215 -34.388 1.00 17.83 116 PRO A C 1
ATOM 682 O O . PRO A 1 85 ? 8.204 -44.188 -33.950 1.00 16.82 116 PRO A O 1
ATOM 686 N N . MET A 1 86 ? 8.883 -46.328 -33.658 1.00 18.12 117 MET A N 1
ATOM 687 C CA . MET A 1 86 ? 8.440 -46.387 -32.271 1.00 16.56 117 MET A CA 1
ATOM 688 C C . MET A 1 86 ? 8.989 -45.235 -31.445 1.00 15.64 117 MET A C 1
ATOM 689 O O . MET A 1 86 ? 8.329 -44.780 -30.506 1.00 18.03 117 MET A O 1
ATOM 694 N N . ALA A 1 87 ? 10.200 -44.763 -31.761 1.00 17.28 118 ALA A N 1
ATOM 695 C CA . ALA A 1 87 ? 10.857 -43.764 -30.922 1.00 13.78 118 ALA A CA 1
ATOM 696 C C . ALA A 1 87 ? 10.069 -42.461 -30.809 1.00 15.25 118 ALA A C 1
ATOM 697 O O . ALA A 1 87 ? 10.328 -41.678 -29.883 1.00 16.43 118 ALA A O 1
ATOM 699 N N . CYS A 1 88 ? 9.116 -42.209 -31.712 1.00 13.47 119 CYS A N 1
ATOM 700 C CA . CYS A 1 88 ? 8.298 -40.999 -31.597 1.00 16.16 119 CYS A CA 1
ATOM 701 C C . CYS A 1 88 ? 7.368 -41.033 -30.400 1.00 15.84 119 CYS A C 1
ATOM 702 O O . CYS A 1 88 ? 6.814 -39.994 -30.032 1.00 14.77 119 CYS A O 1
ATOM 705 N N . TRP A 1 89 ? 7.151 -42.200 -29.796 1.00 14.61 120 TRP A N 1
ATOM 706 C CA . TRP A 1 89 ? 6.395 -42.224 -28.559 1.00 15.55 120 TRP A CA 1
ATOM 707 C C . TRP A 1 89 ? 7.206 -41.768 -27.361 1.00 13.30 120 TRP A C 1
ATOM 708 O O . TRP A 1 89 ? 6.603 -41.430 -26.339 1.00 14.94 120 TRP A O 1
ATOM 719 N N . SER A 1 90 ? 8.548 -41.726 -27.470 1.00 12.70 121 SER A N 1
ATOM 720 C CA . SER A 1 90 ? 9.417 -41.811 -26.289 1.00 13.91 121 SER A CA 1
ATOM 721 C C . SER A 1 90 ? 9.214 -40.675 -25.295 1.00 16.09 121 SER A C 1
ATOM 722 O O . SER A 1 90 ? 9.463 -40.854 -24.095 1.00 16.21 121 SER A O 1
ATOM 725 N N . CYS A 1 91 ? 8.790 -39.502 -25.761 1.00 14.64 122 CYS A N 1
ATOM 726 C CA . CYS A 1 91 ? 8.687 -38.318 -24.916 1.00 12.49 122 CYS A CA 1
ATOM 727 C C . CYS A 1 91 ? 7.244 -37.852 -24.790 1.00 13.88 122 CYS A C 1
ATOM 728 O O . CYS A 1 91 ? 6.980 -36.669 -24.587 1.00 13.56 122 CYS A O 1
ATOM 731 N N . LYS A 1 92 ? 6.302 -38.781 -24.895 1.00 14.70 123 LYS A N 1
ATOM 732 C CA . LYS A 1 92 ? 4.892 -38.439 -24.898 1.00 12.45 123 LYS A CA 1
ATOM 733 C C . LYS A 1 92 ? 4.078 -39.139 -23.815 1.00 16.34 123 LYS A C 1
ATOM 734 O O . LYS A 1 92 ? 2.894 -38.819 -23.666 1.00 16.55 123 LYS A O 1
ATOM 740 N N . SER A 1 93 ? 4.666 -40.078 -23.054 1.00 17.68 124 SER A N 1
ATOM 741 C CA . SER A 1 93 ? 3.810 -40.966 -22.265 1.00 16.09 124 SER A CA 1
ATOM 742 C C . SER A 1 93 ? 4.550 -41.787 -21.224 1.00 18.08 124 SER A C 1
ATOM 743 O O . SER A 1 93 ? 5.644 -42.299 -21.502 1.00 15.88 124 SER A O 1
ATOM 746 N N . PRO A 1 94 ? 3.959 -41.984 -20.037 1.00 19.49 125 PRO A N 1
ATOM 747 C CA . PRO A 1 94 ? 4.569 -42.887 -19.051 1.00 17.26 125 PRO A CA 1
ATOM 748 C C . PRO A 1 94 ? 4.456 -44.360 -19.424 1.00 18.49 125 PRO A C 1
ATOM 749 O O . PRO A 1 94 ? 5.069 -45.200 -18.752 1.00 20.24 125 PRO A O 1
ATOM 753 N N . ASP A 1 95 ? 3.699 -44.701 -20.466 1.00 19.86 126 ASP A N 1
ATOM 754 C CA . ASP A 1 95 ? 3.738 -46.057 -21.004 1.00 20.26 126 ASP A CA 1
ATOM 755 C C . ASP A 1 95 ? 5.107 -46.419 -21.561 1.00 20.46 126 ASP A C 1
ATOM 756 O O . ASP A 1 95 ? 5.411 -47.606 -21.719 1.00 20.24 126 ASP A O 1
ATOM 761 N N . VAL A 1 96 ? 5.940 -45.427 -21.853 1.00 17.76 127 VAL A N 1
ATOM 762 C CA . VAL A 1 96 ? 7.244 -45.682 -22.450 1.00 17.88 127 VAL A CA 1
ATOM 763 C C . VAL A 1 96 ? 8.171 -46.358 -21.439 1.00 19.78 127 VAL A C 1
ATOM 764 O O . VAL A 1 96 ? 8.746 -47.402 -21.777 1.00 19.26 127 VAL A O 1
ATOM 768 N N . PRO A 1 97 ? 8.354 -45.852 -20.206 1.00 20.37 128 PRO A N 1
ATOM 769 C CA . PRO A 1 97 ? 9.128 -46.649 -19.236 1.00 20.70 128 PRO A CA 1
ATOM 770 C C . PRO A 1 97 ? 8.502 -48.004 -18.941 1.00 21.98 128 PRO A C 1
ATOM 771 O O . PRO A 1 97 ? 9.230 -48.960 -18.635 1.00 21.83 128 PRO A O 1
ATOM 775 N N . ARG A 1 98 ? 7.179 -48.121 -19.037 1.00 18.04 129 ARG A N 1
ATOM 776 C CA . ARG A 1 98 ? 6.543 -49.429 -18.891 1.00 23.80 129 ARG A CA 1
ATOM 777 C C . ARG A 1 98 ? 7.054 -50.409 -19.942 1.00 22.69 129 ARG A C 1
ATOM 778 O O . ARG A 1 98 ? 7.466 -51.533 -19.618 1.00 22.85 129 ARG A O 1
ATOM 786 N N . LEU A 1 99 ? 7.032 -50.000 -21.213 1.00 21.12 130 LEU A N 1
ATOM 787 C CA . LEU A 1 99 ? 7.471 -50.895 -22.280 1.00 19.49 130 LEU A CA 1
ATOM 788 C C . LEU A 1 99 ? 8.976 -51.115 -22.230 1.00 24.50 130 LEU A C 1
ATOM 789 O O . LEU A 1 99 ? 9.454 -52.227 -22.482 1.00 19.90 130 LEU A O 1
ATOM 794 N N . ILE A 1 100 ? 9.744 -50.071 -21.908 1.00 16.98 131 ILE A N 1
ATOM 795 C CA . ILE A 1 100 ? 11.189 -50.243 -21.786 1.00 20.00 131 ILE A CA 1
ATOM 796 C C . ILE A 1 100 ? 11.513 -51.205 -20.648 1.00 23.13 131 ILE A C 1
ATOM 797 O O . ILE A 1 100 ? 12.383 -52.074 -20.779 1.00 19.20 131 ILE A O 1
ATOM 802 N N . GLU A 1 101 ? 10.816 -51.069 -19.515 1.00 23.79 132 GLU A N 1
ATOM 803 C CA . GLU A 1 101 ? 11.094 -51.937 -18.373 1.00 22.90 132 GLU A CA 1
ATOM 804 C C . GLU A 1 101 ? 10.685 -53.379 -18.648 1.00 24.52 132 GLU A C 1
ATOM 805 O O . GLU A 1 101 ? 11.299 -54.310 -18.111 1.00 24.20 132 GLU A O 1
ATOM 811 N N . GLU A 1 102 ? 9.670 -53.585 -19.480 1.00 21.82 133 GLU A N 1
ATOM 812 C CA . GLU A 1 102 ? 9.168 -54.928 -19.738 1.00 24.09 133 GLU A CA 1
ATOM 813 C C . GLU A 1 102 ? 9.863 -55.586 -20.915 1.00 25.54 133 GLU A C 1
ATOM 814 O O . GLU A 1 102 ? 10.147 -56.786 -20.868 1.00 25.67 133 GLU A O 1
ATOM 820 N N . GLN A 1 103 ? 10.143 -54.823 -21.973 1.00 24.49 134 GLN A N 1
ATOM 821 C CA . GLN A 1 103 ? 10.690 -55.377 -23.200 1.00 22.02 134 GLN A CA 1
ATOM 822 C C . GLN A 1 103 ? 12.146 -55.015 -23.432 1.00 22.00 134 GLN A C 1
ATOM 823 O O . GLN A 1 103 ? 12.756 -55.547 -24.363 1.00 24.68 134 GLN A O 1
ATOM 829 N N . GLY A 1 104 ? 12.723 -54.150 -22.613 1.00 21.66 135 GLY A N 1
ATOM 830 C CA . GLY A 1 104 ? 14.045 -53.636 -22.880 1.00 22.14 135 GLY A CA 1
ATOM 831 C C . GLY A 1 104 ? 14.012 -52.520 -23.911 1.00 20.84 135 GLY A C 1
ATOM 832 O O . GLY A 1 104 ? 13.040 -52.330 -24.638 1.00 19.79 135 GLY A O 1
ATOM 833 N N . GLU A 1 105 ? 15.101 -51.749 -23.953 1.00 23.50 136 GLU A N 1
ATOM 834 C CA . GLU A 1 105 ? 15.199 -50.704 -24.967 1.00 20.69 136 GLU A CA 1
ATOM 835 C C . GLU A 1 105 ? 15.144 -51.296 -26.367 1.00 22.70 136 GLU A C 1
ATOM 836 O O . GLU A 1 105 ? 14.455 -50.768 -27.252 1.00 23.22 136 GLU A O 1
ATOM 842 N N . ASP A 1 106 ? 15.850 -52.407 -26.580 1.00 25.92 137 ASP A N 1
ATOM 843 C CA . ASP A 1 106 ? 15.857 -53.044 -27.891 1.00 24.16 137 ASP A CA 1
ATOM 844 C C . ASP A 1 106 ? 14.452 -53.450 -28.311 1.00 25.34 137 ASP A C 1
ATOM 845 O O . ASP A 1 106 ? 14.038 -53.195 -29.448 1.00 26.45 137 ASP A O 1
ATOM 850 N N . GLY A 1 107 ? 13.688 -54.045 -27.392 1.00 23.08 138 GLY A N 1
ATOM 851 C CA . GLY A 1 107 ? 12.319 -54.410 -27.708 1.00 21.01 138 GLY A CA 1
ATOM 852 C C . GLY A 1 107 ? 11.425 -53.202 -27.907 1.00 24.33 138 GLY A C 1
ATOM 853 O O . GLY A 1 107 ? 10.572 -53.193 -28.800 1.00 24.09 138 GLY A O 1
ATOM 854 N N . TYR A 1 108 ? 11.611 -52.161 -27.089 1.00 18.25 139 TYR A N 1
ATOM 855 C CA . TYR A 1 108 ? 10.749 -50.985 -27.193 1.00 17.81 139 TYR A CA 1
ATOM 856 C C . TYR A 1 108 ? 10.941 -50.265 -28.527 1.00 17.33 139 TYR A C 1
ATOM 857 O O . TYR A 1 108 ? 9.968 -49.969 -29.228 1.00 16.35 139 TYR A O 1
ATOM 866 N N . PHE A 1 109 ? 12.194 -49.989 -28.902 1.00 20.26 140 PHE A N 1
ATOM 867 C CA . PHE A 1 109 ? 12.466 -49.161 -30.079 1.00 19.05 140 PHE A CA 1
ATOM 868 C C . PHE A 1 109 ? 12.196 -49.882 -31.395 1.00 20.83 140 PHE A C 1
ATOM 869 O O . PHE A 1 109 ? 12.061 -49.224 -32.432 1.00 20.45 140 PHE A O 1
ATOM 877 N N . LYS A 1 110 ? 12.105 -51.208 -31.376 1.00 23.85 141 LYS A N 1
ATOM 878 C CA . LYS A 1 110 ? 11.867 -51.970 -32.595 1.00 23.79 141 LYS A CA 1
ATOM 879 C C . LYS A 1 110 ? 10.490 -51.667 -33.182 1.00 21.31 141 LYS A C 1
ATOM 880 O O . LYS A 1 110 ? 9.480 -51.698 -32.478 1.00 23.26 141 LYS A O 1
ATOM 886 N N . GLY A 1 111 ? 10.445 -51.385 -34.476 1.00 21.48 142 GLY A N 1
ATOM 887 C CA . GLY A 1 111 ? 9.177 -51.314 -35.172 1.00 22.34 142 GLY A CA 1
ATOM 888 C C . GLY A 1 111 ? 8.692 -49.892 -35.368 1.00 22.33 142 GLY A C 1
ATOM 889 O O . GLY A 1 111 ? 9.364 -48.905 -35.046 1.00 21.33 142 GLY A O 1
ATOM 890 N N . LYS A 1 112 ? 7.486 -49.817 -35.915 1.00 18.30 143 LYS A N 1
ATOM 891 C CA . LYS A 1 112 ? 6.872 -48.578 -36.356 1.00 18.46 143 LYS A CA 1
ATOM 892 C C . LYS A 1 112 ? 6.141 -47.907 -35.206 1.00 18.31 143 LYS A C 1
ATOM 893 O O . LYS A 1 112 ? 5.753 -48.550 -34.230 1.00 16.50 143 LYS A O 1
ATOM 899 N N . TRP A 1 113 ? 5.971 -46.589 -35.336 1.00 17.81 144 TRP A N 1
ATOM 900 C CA . TRP A 1 113 ? 5.122 -45.833 -34.420 1.00 15.42 144 TRP A CA 1
ATOM 901 C C . TRP A 1 113 ? 3.734 -46.465 -34.300 1.00 17.05 144 TRP A C 1
ATOM 902 O O . TRP A 1 113 ? 3.171 -46.539 -33.201 1.00 17.76 144 TRP A O 1
ATOM 913 N N . ALA A 1 114 ? 3.186 -46.957 -35.418 1.00 17.61 145 ALA A N 1
ATOM 914 C CA . ALA A 1 114 ? 1.857 -47.560 -35.412 1.00 22.14 145 ALA A CA 1
ATOM 915 C C . ALA A 1 114 ? 1.787 -48.792 -34.512 1.00 19.74 145 ALA A C 1
ATOM 916 O O . ALA A 1 114 ? 0.734 -49.077 -33.935 1.00 21.39 145 ALA A O 1
ATOM 918 N N . LYS A 1 115 ? 2.894 -49.525 -34.371 1.00 20.54 146 LYS A N 1
ATOM 919 C CA . LYS A 1 115 ? 2.888 -50.694 -33.497 1.00 20.33 146 LYS A CA 1
ATOM 920 C C . LYS A 1 115 ? 2.618 -50.305 -32.051 1.00 22.08 146 LYS A C 1
ATOM 921 O O . LYS A 1 115 ? 1.945 -51.045 -31.326 1.00 20.76 146 LYS A O 1
ATOM 927 N N . GLY A 1 116 ? 3.095 -49.135 -31.625 1.00 17.70 147 GLY A N 1
ATOM 928 C CA . GLY A 1 116 ? 2.881 -48.699 -30.258 1.00 19.86 147 GLY A CA 1
ATOM 929 C C . GLY A 1 116 ? 1.539 -48.055 -29.982 1.00 19.69 147 GLY A C 1
ATOM 930 O O . GLY A 1 116 ? 1.241 -47.756 -28.821 1.00 22.36 147 GLY A O 1
ATOM 931 N N . GLY A 1 117 ? 0.730 -47.840 -31.015 1.00 17.76 148 GLY A N 1
ATOM 932 C CA . GLY A 1 117 ? -0.540 -47.160 -30.883 1.00 20.34 148 GLY A CA 1
ATOM 933 C C . GLY A 1 117 ? -1.400 -47.620 -29.723 1.00 20.46 148 GLY A C 1
ATOM 934 O O . GLY A 1 117 ? -1.820 -46.826 -28.878 1.00 20.35 148 GLY A O 1
ATOM 935 N N . PRO A 1 118 ? -1.677 -48.924 -29.659 1.00 23.19 149 PRO A N 1
ATOM 936 C CA . PRO A 1 118 ? -2.498 -49.448 -28.555 1.00 24.71 149 PRO A CA 1
ATOM 937 C C . PRO A 1 118 ? -1.797 -49.459 -27.209 1.00 22.10 149 PRO A C 1
ATOM 938 O O . PRO A 1 118 ? -2.477 -49.571 -26.184 1.00 24.95 149 PRO A O 1
ATOM 942 N N . GLU A 1 119 ? -0.467 -49.374 -27.172 1.00 23.17 150 GLU A N 1
ATOM 943 C CA . GLU A 1 119 ? 0.276 -49.492 -25.924 1.00 19.95 150 GLU A CA 1
ATOM 944 C C . GLU A 1 119 ? 0.565 -48.154 -25.267 1.00 23.07 150 GLU A C 1
ATOM 945 O O . GLU A 1 119 ? 0.784 -48.108 -24.049 1.00 22.31 150 GLU A O 1
ATOM 951 N N . VAL A 1 120 ? 0.597 -47.074 -26.044 1.00 21.54 151 VAL A N 1
ATOM 952 C CA . VAL A 1 120 ? 1.026 -45.777 -25.543 1.00 22.33 151 VAL A CA 1
ATOM 953 C C . VAL A 1 120 ? -0.150 -44.810 -25.590 1.00 21.96 151 VAL A C 1
ATOM 954 O O . VAL A 1 120 ? -0.257 -43.998 -26.513 1.00 23.86 151 VAL A O 1
ATOM 958 N N . THR A 1 121 ? -1.053 -44.886 -24.604 1.00 23.65 152 THR A N 1
ATOM 959 C CA . THR A 1 121 ? -2.254 -44.059 -24.631 1.00 21.61 152 THR A CA 1
ATOM 960 C C . THR A 1 121 ? -2.391 -43.112 -23.449 1.00 20.26 152 THR A C 1
ATOM 961 O O . THR A 1 121 ? -3.258 -42.233 -23.490 1.00 25.71 152 THR A O 1
ATOM 965 N N . ASN A 1 122 ? -1.574 -43.244 -22.412 1.00 20.64 153 ASN A N 1
ATOM 966 C CA . ASN A 1 122 ? -1.578 -42.291 -21.307 1.00 21.59 153 ASN A CA 1
ATOM 967 C C . ASN A 1 122 ? -0.622 -41.144 -21.600 1.00 16.57 153 ASN A C 1
ATOM 968 O O . ASN A 1 122 ? 0.530 -41.381 -21.970 1.00 17.92 153 ASN A O 1
ATOM 973 N N . THR A 1 123 ? -1.076 -39.911 -21.384 1.00 18.65 154 THR A N 1
ATOM 974 C CA . THR A 1 123 ? -0.217 -38.761 -21.642 1.00 16.88 154 THR A CA 1
ATOM 975 C C . THR A 1 123 ? 0.762 -38.537 -20.487 1.00 21.63 154 THR A C 1
ATOM 976 O O . THR A 1 123 ? 0.659 -39.144 -19.415 1.00 18.66 154 THR A O 1
ATOM 980 N N . ILE A 1 124 ? 1.723 -37.636 -20.725 1.00 18.40 155 ILE A N 1
ATOM 981 C CA . ILE A 1 124 ? 2.823 -37.316 -19.818 1.00 16.10 155 ILE A CA 1
ATOM 982 C C . ILE A 1 124 ? 2.329 -37.259 -18.382 1.00 18.27 155 ILE A C 1
ATOM 983 O O . ILE A 1 124 ? 1.425 -36.481 -18.054 1.00 18.06 155 ILE A O 1
ATOM 988 N N . GLY A 1 125 ? 2.904 -38.092 -17.523 1.00 20.17 156 GLY A N 1
ATOM 989 C CA . GLY A 1 125 ? 2.373 -38.203 -16.182 1.00 19.59 156 GLY A CA 1
ATOM 990 C C . GLY A 1 125 ? 3.343 -38.621 -15.103 1.00 16.42 156 GLY A C 1
ATOM 991 O O . GLY A 1 125 ? 4.573 -38.586 -15.275 1.00 17.14 156 GLY A O 1
ATOM 992 N N . CYS A 1 126 ? 2.766 -39.057 -13.978 1.00 18.76 157 CYS A N 1
ATOM 993 C CA . CYS A 1 126 ? 3.517 -39.127 -12.732 1.00 15.52 157 CYS A CA 1
ATOM 994 C C . CYS A 1 126 ? 4.761 -39.992 -12.868 1.00 16.53 157 CYS A C 1
ATOM 995 O O . CYS A 1 126 ? 5.834 -39.615 -12.385 1.00 16.01 157 CYS A O 1
ATOM 998 N N . SER A 1 127 ? 4.646 -41.151 -13.528 1.00 17.17 158 SER A N 1
ATOM 999 C CA . SER A 1 127 ? 5.777 -42.068 -13.593 1.00 19.95 158 SER A CA 1
ATOM 1000 C C . SER A 1 127 ? 6.867 -41.614 -14.560 1.00 19.60 158 SER A C 1
ATOM 1001 O O . SER A 1 127 ? 7.954 -42.210 -14.561 1.00 17.57 158 SER A O 1
ATOM 1004 N N . ASP A 1 128 ? 6.616 -40.580 -15.370 1.00 19.09 159 ASP A N 1
ATOM 1005 C CA . ASP A 1 128 ? 7.686 -40.029 -16.198 1.00 17.88 159 ASP A CA 1
ATOM 1006 C C . ASP A 1 128 ? 8.750 -39.337 -15.350 1.00 16.74 159 ASP A C 1
ATOM 1007 O O . ASP A 1 128 ? 9.935 -39.396 -15.677 1.00 16.78 159 ASP A O 1
ATOM 1012 N N . CYS A 1 129 ? 8.359 -38.709 -14.242 1.00 17.81 160 CYS A N 1
ATOM 1013 C CA . CYS A 1 129 ? 9.308 -37.987 -13.405 1.00 18.91 160 CYS A CA 1
ATOM 1014 C C . CYS A 1 129 ? 9.506 -38.594 -12.026 1.00 18.29 160 CYS A C 1
ATOM 1015 O O . CYS A 1 129 ? 10.460 -38.209 -11.336 1.00 16.90 160 CYS A O 1
ATOM 1018 N N . HIS A 1 130 ? 8.650 -39.525 -11.610 1.00 15.94 161 HIS A N 1
ATOM 1019 C CA . HIS A 1 130 ? 8.628 -40.015 -10.244 1.00 17.55 161 HIS A CA 1
ATOM 1020 C C . HIS A 1 130 ? 8.791 -41.531 -10.183 1.00 18.18 161 HIS A C 1
ATOM 1021 O O . HIS A 1 130 ? 8.400 -42.256 -11.105 1.00 15.27 161 HIS A O 1
ATOM 1028 N N . GLU A 1 131 ? 9.343 -41.987 -9.057 1.00 19.53 162 GLU A N 1
ATOM 1029 C CA . GLU A 1 131 ? 9.160 -43.362 -8.625 1.00 20.66 162 GLU A CA 1
ATOM 1030 C C . GLU A 1 131 ? 7.674 -43.625 -8.388 1.00 22.70 162 GLU A C 1
ATOM 1031 O O . GLU A 1 131 ? 6.871 -42.703 -8.202 1.00 20.45 162 GLU A O 1
ATOM 1037 N N . LYS A 1 132 ? 7.302 -44.902 -8.405 1.00 21.38 163 LYS A N 1
ATOM 1038 C CA . LYS A 1 132 ? 5.889 -45.256 -8.466 1.00 24.33 163 LYS A CA 1
ATOM 1039 C C . LYS A 1 132 ? 5.188 -44.919 -7.151 1.00 25.71 163 LYS A C 1
ATOM 1040 O O . LYS A 1 132 ? 5.596 -45.382 -6.079 1.00 25.85 163 LYS A O 1
ATOM 1046 N N . GLY A 1 133 ? 4.127 -44.123 -7.240 1.00 26.26 164 GLY A N 1
ATOM 1047 C CA . GLY A 1 133 ? 3.380 -43.720 -6.059 1.00 22.62 164 GLY A CA 1
ATOM 1048 C C . GLY A 1 133 ? 4.197 -42.940 -5.055 1.00 25.16 164 GLY A C 1
ATOM 1049 O O . GLY A 1 133 ? 3.882 -42.954 -3.861 1.00 25.98 164 GLY A O 1
ATOM 1050 N N . SER A 1 134 ? 5.227 -42.236 -5.508 1.00 23.27 165 SER A N 1
ATOM 1051 C CA . SER A 1 134 ? 6.182 -41.611 -4.611 1.00 20.81 165 SER A CA 1
ATOM 1052 C C . SER A 1 134 ? 6.467 -40.177 -5.034 1.00 24.53 165 SER A C 1
ATOM 1053 O O . SER A 1 134 ? 6.358 -39.839 -6.217 1.00 23.55 165 SER A O 1
ATOM 1056 N N . PRO A 1 135 ? 6.840 -39.312 -4.084 1.00 25.28 166 PRO A N 1
ATOM 1057 C CA . PRO A 1 135 ? 7.350 -37.984 -4.451 1.00 21.95 166 PRO A CA 1
ATOM 1058 C C . PRO A 1 135 ? 8.782 -37.996 -4.951 1.00 22.66 166 PRO A C 1
ATOM 1059 O O . PRO A 1 135 ? 9.257 -36.955 -5.425 1.00 23.04 166 PRO A O 1
ATOM 1063 N N . LYS A 1 136 ? 9.494 -39.117 -4.832 1.00 23.34 167 LYS A N 1
ATOM 1064 C CA . LYS A 1 136 ? 10.876 -39.164 -5.285 1.00 22.56 167 LYS A CA 1
ATOM 1065 C C . LYS A 1 136 ? 10.929 -38.953 -6.790 1.00 22.22 167 LYS A C 1
ATOM 1066 O O . LYS A 1 136 ? 10.052 -39.415 -7.530 1.00 18.58 167 LYS A O 1
ATOM 1072 N N . LEU A 1 137 ? 11.953 -38.238 -7.235 1.00 22.09 168 LEU A N 1
ATOM 1073 C CA . LEU A 1 137 ? 12.183 -38.035 -8.654 1.00 21.55 168 LEU A CA 1
ATOM 1074 C C . LEU A 1 137 ? 13.028 -39.171 -9.207 1.00 20.87 168 LEU A C 1
ATOM 1075 O O . LEU A 1 137 ? 13.841 -39.767 -8.493 1.00 20.79 168 LEU A O 1
ATOM 1080 N N . ARG A 1 138 ? 12.832 -39.464 -10.490 1.00 19.77 169 ARG A N 1
ATOM 1081 C CA . ARG A 1 138 ? 13.649 -40.460 -11.169 1.00 20.31 169 ARG A CA 1
ATOM 1082 C C . ARG A 1 138 ? 13.855 -40.050 -12.618 1.00 18.91 169 ARG A C 1
ATOM 1083 O O . ARG A 1 138 ? 13.108 -39.242 -13.175 1.00 17.52 169 ARG A O 1
ATOM 1091 N N . ILE A 1 139 ? 14.889 -40.622 -13.217 1.00 18.31 170 ILE A N 1
ATOM 1092 C CA . ILE A 1 139 ? 15.038 -40.642 -14.666 1.00 16.54 170 ILE A CA 1
ATOM 1093 C C . ILE A 1 139 ? 14.420 -41.951 -15.142 1.00 20.68 170 ILE A C 1
ATOM 1094 O O . ILE A 1 139 ? 14.825 -43.031 -14.697 1.00 20.76 170 ILE A O 1
ATOM 1099 N N . SER A 1 140 ? 13.422 -41.863 -16.020 1.00 17.04 171 SER A N 1
ATOM 1100 C CA . SER A 1 140 ? 12.656 -43.032 -16.434 1.00 18.53 171 SER A CA 1
ATOM 1101 C C . SER A 1 140 ? 13.064 -43.591 -17.797 1.00 19.49 171 SER A C 1
ATOM 1102 O O . SER A 1 140 ? 12.528 -44.627 -18.204 1.00 20.87 171 SER A O 1
ATOM 1105 N N . ARG A 1 141 ? 14.001 -42.950 -18.502 1.00 17.92 172 ARG A N 1
ATOM 1106 C CA . ARG A 1 141 ? 14.457 -43.386 -19.819 1.00 18.47 172 ARG A CA 1
ATOM 1107 C C . ARG A 1 141 ? 15.962 -43.626 -19.785 1.00 19.08 172 ARG A C 1
ATOM 1108 O O . ARG A 1 141 ? 16.716 -42.715 -19.412 1.00 16.14 172 ARG A O 1
ATOM 1116 N N . PRO A 1 142 ? 16.446 -44.812 -20.175 1.00 15.87 173 PRO A N 1
ATOM 1117 C CA . PRO A 1 142 ? 17.891 -45.085 -20.058 1.00 16.46 173 PRO A CA 1
ATOM 1118 C C . PRO A 1 142 ? 18.768 -44.224 -20.956 1.00 17.54 173 PRO A C 1
ATOM 1119 O O . PRO A 1 142 ? 19.912 -43.938 -20.575 1.00 16.69 173 PRO A O 1
ATOM 1123 N N . TYR A 1 143 ? 18.292 -43.826 -22.141 1.00 17.72 174 TYR A N 1
ATOM 1124 C CA . TYR A 1 143 ? 19.102 -42.968 -23.006 1.00 18.05 174 TYR A CA 1
ATOM 1125 C C . TYR A 1 143 ? 19.334 -41.598 -22.377 1.00 17.29 174 TYR A C 1
ATOM 1126 O O . TYR A 1 143 ? 20.310 -40.921 -22.724 1.00 15.72 174 TYR A O 1
ATOM 1135 N N . VAL A 1 144 ? 18.478 -41.190 -21.439 1.00 17.83 175 VAL A N 1
ATOM 1136 C CA . VAL A 1 144 ? 18.706 -39.945 -20.712 1.00 16.82 175 VAL A CA 1
ATOM 1137 C C . VAL A 1 144 ? 19.870 -40.110 -19.751 1.00 16.08 175 VAL A C 1
ATOM 1138 O O . VAL A 1 144 ? 20.746 -39.244 -19.662 1.00 15.59 175 VAL A O 1
ATOM 1142 N N . ASP A 1 145 ? 19.895 -41.228 -19.014 1.00 18.07 176 ASP A N 1
ATOM 1143 C CA . ASP A 1 145 ? 21.024 -41.505 -18.132 1.00 18.59 176 ASP A CA 1
ATOM 1144 C C . ASP A 1 145 ? 22.334 -41.504 -18.908 1.00 19.60 176 ASP A C 1
ATOM 1145 O O . ASP A 1 145 ? 23.325 -40.904 -18.476 1.00 19.38 176 ASP A O 1
ATOM 1150 N N . ARG A 1 146 ? 22.353 -42.164 -20.070 1.00 16.34 177 ARG A N 1
ATOM 1151 C CA . ARG A 1 146 ? 23.557 -42.179 -20.891 1.00 17.71 177 ARG A CA 1
ATOM 1152 C C . ARG A 1 146 ? 23.969 -40.765 -21.302 1.00 16.61 177 ARG A C 1
ATOM 1153 O O . ARG A 1 146 ? 25.163 -40.429 -21.302 1.00 18.02 177 ARG A O 1
ATOM 1161 N N . ALA A 1 147 ? 22.996 -39.926 -21.648 1.00 15.78 178 ALA A N 1
ATOM 1162 C CA . ALA A 1 147 ? 23.301 -38.546 -22.025 1.00 14.55 178 ALA A CA 1
ATOM 1163 C C . ALA A 1 147 ? 23.865 -37.758 -20.847 1.00 18.06 178 ALA A C 1
ATOM 1164 O O . ALA A 1 147 ? 24.836 -36.999 -20.998 1.00 17.21 178 ALA A O 1
ATOM 1166 N N . LEU A 1 148 ? 23.255 -37.904 -19.672 1.00 16.11 179 LEU A N 1
ATOM 1167 C CA . LEU A 1 148 ? 23.761 -37.206 -18.498 1.00 19.51 179 LEU A CA 1
ATOM 1168 C C . LEU A 1 148 ? 25.168 -37.675 -18.153 1.00 19.34 179 LEU A C 1
ATOM 1169 O O . LEU A 1 148 ? 26.023 -36.862 -17.781 1.00 17.32 179 LEU A O 1
ATOM 1174 N N . ASP A 1 149 ? 25.440 -38.978 -18.302 1.00 17.26 180 ASP A N 1
ATOM 1175 C CA . ASP A 1 149 ? 26.801 -39.461 -18.086 1.00 21.20 180 ASP A CA 1
ATOM 1176 C C . ASP A 1 149 ? 27.756 -38.845 -19.093 1.00 20.50 180 ASP A C 1
ATOM 1177 O O . ASP A 1 149 ? 28.897 -38.511 -18.754 1.00 21.02 180 ASP A O 1
ATOM 1182 N N . ALA A 1 150 ? 27.296 -38.671 -20.332 1.00 18.97 181 ALA A N 1
ATOM 1183 C CA . ALA A 1 150 ? 28.149 -38.158 -21.398 1.00 21.84 181 ALA A CA 1
ATOM 1184 C C . ALA A 1 150 ? 28.622 -36.736 -21.125 1.00 20.93 181 ALA A C 1
ATOM 1185 O O . ALA A 1 150 ? 29.721 -36.358 -21.551 1.00 22.21 181 ALA A O 1
ATOM 1187 N N . ILE A 1 151 ? 27.810 -35.925 -20.445 1.00 17.76 182 ILE A N 1
ATOM 1188 C CA . ILE A 1 151 ? 28.211 -34.564 -20.104 1.00 19.30 182 ILE A CA 1
ATOM 1189 C C . ILE A 1 151 ? 28.725 -34.465 -18.674 1.00 19.19 182 ILE A C 1
ATOM 1190 O O . ILE A 1 151 ? 28.951 -33.361 -18.175 1.00 21.69 182 ILE A O 1
ATOM 1195 N N . GLY A 1 152 ? 28.907 -35.595 -18.003 1.00 19.52 183 GLY A N 1
ATOM 1196 C CA . GLY A 1 152 ? 29.573 -35.607 -16.722 1.00 20.64 183 GLY A CA 1
ATOM 1197 C C . GLY A 1 152 ? 28.717 -35.226 -15.544 1.00 20.17 183 GLY A C 1
ATOM 1198 O O . GLY A 1 152 ? 29.264 -34.844 -14.503 1.00 22.66 183 GLY A O 1
ATOM 1199 N N . THR A 1 153 ? 27.392 -35.312 -15.661 1.00 17.85 184 THR A N 1
ATOM 1200 C CA . THR A 1 153 ? 26.488 -34.945 -14.573 1.00 20.38 184 THR A CA 1
ATOM 1201 C C . THR A 1 153 ? 25.461 -36.051 -14.380 1.00 21.86 184 THR A C 1
ATOM 1202 O O . THR A 1 153 ? 24.263 -35.838 -14.595 1.00 17.41 184 THR A O 1
ATOM 1206 N N . PRO A 1 154 ? 25.892 -37.242 -13.948 1.00 21.09 185 PRO A N 1
ATOM 1207 C CA . PRO A 1 154 ? 24.927 -38.324 -13.713 1.00 20.67 185 PRO A CA 1
ATOM 1208 C C . PRO A 1 154 ? 23.890 -37.942 -12.664 1.00 21.50 185 PRO A C 1
ATOM 1209 O O . PRO A 1 154 ? 24.183 -37.243 -11.690 1.00 22.54 185 PRO A O 1
ATOM 1213 N N . PHE A 1 155 ? 22.663 -38.427 -12.872 1.00 17.79 186 PHE A N 1
ATOM 1214 C CA . PHE A 1 155 ? 21.564 -38.139 -11.953 1.00 18.32 186 PHE A CA 1
ATOM 1215 C C . PHE A 1 155 ? 21.874 -38.596 -10.527 1.00 25.46 186 PHE A C 1
ATOM 1216 O O . PHE A 1 155 ? 21.480 -37.929 -9.558 1.00 23.64 186 PHE A O 1
ATOM 1224 N N . SER A 1 156 ? 22.601 -39.707 -10.377 1.00 21.64 187 SER A N 1
ATOM 1225 C CA . SER A 1 156 ? 22.878 -40.243 -9.047 1.00 26.91 187 SER A CA 1
ATOM 1226 C C . SER A 1 156 ? 23.710 -39.292 -8.193 1.00 25.79 187 SER A C 1
ATOM 1227 O O . SER A 1 156 ? 23.588 -39.304 -6.965 1.00 28.46 187 SER A O 1
ATOM 1230 N N . LYS A 1 157 ? 24.575 -38.486 -8.811 1.00 23.85 188 LYS A N 1
ATOM 1231 C CA . LYS A 1 157 ? 25.447 -37.567 -8.087 1.00 23.09 188 LYS A CA 1
ATOM 1232 C C . LYS A 1 157 ? 24.946 -36.127 -8.116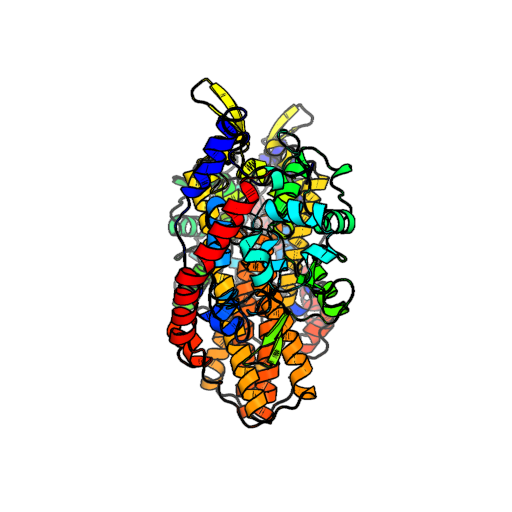 1.00 26.17 188 LYS A C 1
ATOM 1233 O O . LYS A 1 157 ? 25.650 -35.226 -7.646 1.00 25.28 188 LYS A O 1
ATOM 1239 N N . ALA A 1 158 ? 23.761 -35.889 -8.667 1.00 21.06 189 ALA A N 1
ATOM 1240 C CA . ALA A 1 158 ? 23.268 -34.531 -8.863 1.00 24.40 189 ALA A CA 1
ATOM 1241 C C . ALA A 1 158 ? 22.656 -33.977 -7.584 1.00 24.28 189 ALA A C 1
ATOM 1242 O O . ALA A 1 158 ? 22.134 -34.718 -6.746 1.00 21.60 189 ALA A O 1
ATOM 1244 N N . SER A 1 159 ? 22.717 -32.655 -7.446 1.00 21.61 190 SER A N 1
ATOM 1245 C CA . SER A 1 159 ? 22.075 -32.008 -6.317 1.00 22.23 190 SER A CA 1
ATOM 1246 C C . SER A 1 159 ? 20.560 -31.983 -6.517 1.00 22.98 190 SER A C 1
ATOM 1247 O O . SER A 1 159 ? 20.038 -32.258 -7.605 1.00 19.67 190 SER A O 1
ATOM 1250 N N . LYS A 1 160 ? 19.845 -31.650 -5.440 1.00 18.95 191 LYS A N 1
ATOM 1251 C CA . LYS A 1 160 ? 18.408 -31.425 -5.544 1.00 19.47 191 LYS A CA 1
ATOM 1252 C C . LYS A 1 160 ? 18.091 -30.437 -6.667 1.00 23.36 191 LYS A C 1
ATOM 1253 O O . LYS A 1 160 ? 17.232 -30.693 -7.520 1.00 20.26 191 LYS A O 1
ATOM 1259 N N . GLN A 1 161 ? 18.789 -29.299 -6.682 1.00 23.58 192 GLN A N 1
ATOM 1260 C CA . GLN A 1 161 ? 18.519 -28.276 -7.689 1.00 22.14 192 GLN A CA 1
ATOM 1261 C C . GLN A 1 161 ? 18.835 -28.785 -9.095 1.00 19.78 192 GLN A C 1
ATOM 1262 O O . GLN A 1 161 ? 18.085 -28.516 -10.038 1.00 20.15 192 GLN A O 1
ATOM 1268 N N . ASP A 1 162 ? 19.947 -29.513 -9.254 1.00 18.68 193 ASP A N 1
ATOM 1269 C CA . ASP A 1 162 ? 20.273 -30.127 -10.540 1.00 20.18 193 ASP A CA 1
ATOM 1270 C C . ASP A 1 162 ? 19.152 -31.042 -11.020 1.00 19.57 193 ASP A C 1
ATOM 1271 O O . ASP A 1 162 ? 18.775 -31.023 -12.199 1.00 16.98 193 ASP A O 1
ATOM 1276 N N . LYS A 1 163 ? 18.630 -31.882 -10.121 1.00 18.61 194 LYS A N 1
ATOM 1277 C CA . LYS A 1 163 ? 17.641 -32.875 -10.525 1.00 17.32 194 LYS A CA 1
ATOM 1278 C C . LYS A 1 163 ? 16.351 -32.227 -10.993 1.00 18.23 194 LYS A C 1
ATOM 1279 O O . LYS A 1 163 ? 15.645 -32.803 -11.831 1.00 17.06 194 LYS A O 1
ATOM 1285 N N . GLU A 1 164 ? 16.032 -31.040 -10.470 1.00 18.61 195 GLU A N 1
ATOM 1286 C CA . GLU A 1 164 ? 14.819 -30.345 -10.888 1.00 21.08 195 GLU A CA 1
ATOM 1287 C C . GLU A 1 164 ? 14.844 -30.036 -12.385 1.00 24.81 195 GLU A C 1
ATOM 1288 O O . GLU A 1 164 ? 13.813 -30.131 -13.065 1.00 25.00 195 GLU A O 1
ATOM 1294 N N . SER A 1 165 ? 16.014 -29.701 -12.928 1.00 17.59 196 SER A N 1
ATOM 1295 C CA . SER A 1 165 ? 16.093 -29.461 -14.367 1.00 14.70 196 SER A CA 1
ATOM 1296 C C . SER A 1 165 ? 16.252 -30.752 -15.154 1.00 17.66 196 SER A C 1
ATOM 1297 O O . SER A 1 165 ? 15.817 -30.830 -16.311 1.00 13.11 196 SER A O 1
ATOM 1300 N N . MET A 1 166 ? 16.863 -31.765 -14.537 1.00 20.04 197 MET A N 1
ATOM 1301 C CA . MET A 1 166 ? 17.136 -33.020 -15.225 1.00 14.50 197 MET A CA 1
ATOM 1302 C C . MET A 1 166 ? 15.867 -33.785 -15.566 1.00 15.90 197 MET A C 1
ATOM 1303 O O . MET A 1 166 ? 15.825 -34.458 -16.603 1.00 14.89 197 MET A O 1
ATOM 1308 N N . VAL A 1 167 ? 14.819 -33.691 -14.744 1.00 15.72 198 VAL A N 1
ATOM 1309 C CA . VAL A 1 167 ? 13.605 -34.413 -15.111 1.00 15.08 198 VAL A CA 1
ATOM 1310 C C . VAL A 1 167 ? 12.990 -33.821 -16.368 1.00 17.34 198 VAL A C 1
ATOM 1311 O O . VAL A 1 167 ? 12.416 -34.555 -17.180 1.00 16.53 198 VAL A O 1
ATOM 1315 N N . CYS A 1 168 ? 13.107 -32.497 -16.566 1.00 14.40 199 CYS A N 1
ATOM 1316 C CA . CYS A 1 168 ? 12.632 -31.899 -17.813 1.00 16.00 199 CYS A CA 1
ATOM 1317 C C . CYS A 1 168 ? 13.523 -32.293 -18.986 1.00 14.03 199 CYS A C 1
ATOM 1318 O O . CYS A 1 168 ? 13.036 -32.466 -20.112 1.00 14.54 199 CYS A O 1
ATOM 1321 N N . ALA A 1 169 ? 14.830 -32.436 -18.735 1.00 13.46 200 ALA A N 1
ATOM 1322 C CA . ALA A 1 169 ? 15.798 -32.800 -19.760 1.00 13.66 200 ALA A CA 1
ATOM 1323 C C . ALA A 1 169 ? 15.628 -34.226 -20.268 1.00 14.14 200 ALA A C 1
ATOM 1324 O O . ALA A 1 169 ? 16.355 -34.629 -21.186 1.00 16.79 200 ALA A O 1
ATOM 1326 N N . GLN A 1 170 ? 14.716 -35.010 -19.698 1.00 13.27 201 GLN A N 1
ATOM 1327 C CA . GLN A 1 170 ? 14.419 -36.294 -20.314 1.00 13.62 201 GLN A CA 1
ATOM 1328 C C . GLN A 1 170 ? 13.791 -36.112 -21.687 1.00 16.91 201 GLN A C 1
ATOM 1329 O O . GLN A 1 170 ? 13.906 -37.004 -22.532 1.00 16.96 201 GLN A O 1
ATOM 1335 N N . CYS A 1 171 ? 13.122 -34.973 -21.922 1.00 12.23 202 CYS A N 1
ATOM 1336 C CA . CYS A 1 171 ? 12.374 -34.733 -23.157 1.00 12.24 202 CYS A CA 1
ATOM 1337 C C . CYS A 1 171 ? 12.716 -33.418 -23.852 1.00 11.19 202 CYS A C 1
ATOM 1338 O O . CYS A 1 171 ? 12.675 -33.334 -25.090 1.00 12.74 202 CYS A O 1
ATOM 1341 N N . HIS A 1 172 ? 13.010 -32.380 -23.072 1.00 12.85 203 HIS A N 1
ATOM 1342 C CA . HIS A 1 172 ? 13.147 -31.022 -23.613 1.00 11.52 203 HIS A CA 1
ATOM 1343 C C . HIS A 1 172 ? 14.584 -30.773 -24.064 1.00 14.42 203 HIS A C 1
ATOM 1344 O O . HIS A 1 172 ? 15.315 -29.933 -23.520 1.00 12.14 203 HIS A O 1
ATOM 1351 N N . VAL A 1 173 ? 14.977 -31.547 -25.082 1.00 12.10 204 VAL A N 1
ATOM 1352 C CA . VAL A 1 173 ? 16.350 -31.586 -25.563 1.00 14.96 204 VAL A CA 1
ATOM 1353 C C . VAL A 1 173 ? 16.330 -31.790 -27.066 1.00 11.76 204 VAL A C 1
ATOM 1354 O O . VAL A 1 173 ? 15.333 -32.228 -27.646 1.00 12.72 204 VAL A O 1
ATOM 1358 N N . GLU A 1 174 ? 17.457 -31.491 -27.688 1.00 12.75 205 GLU A N 1
ATOM 1359 C CA . GLU A 1 174 ? 17.731 -31.932 -29.045 1.00 12.86 205 GLU A CA 1
ATOM 1360 C C . GLU A 1 174 ? 18.154 -33.406 -29.026 1.00 15.05 205 GLU A C 1
ATOM 1361 O O . GLU A 1 174 ? 18.825 -33.867 -28.097 1.00 13.64 205 GLU A O 1
ATOM 1367 N N . TYR A 1 175 ? 17.740 -34.151 -30.047 1.00 13.56 206 TYR A N 1
ATOM 1368 C CA . TYR A 1 175 ? 17.945 -35.592 -30.082 1.00 12.71 206 TYR A CA 1
ATOM 1369 C C . TYR A 1 175 ? 18.108 -36.007 -31.532 1.00 13.37 206 TYR A C 1
ATOM 1370 O O . TYR A 1 175 ? 17.888 -35.223 -32.456 1.00 12.68 206 TYR A O 1
ATOM 1379 N N . TYR A 1 176 ? 18.458 -37.269 -31.731 1.00 13.40 207 TYR A N 1
ATOM 1380 C CA . TYR A 1 176 ? 18.308 -37.880 -33.040 1.00 13.52 207 TYR A CA 1
ATOM 1381 C C . TYR A 1 176 ? 18.003 -39.351 -32.827 1.00 14.30 207 TYR A C 1
ATOM 1382 O O . TYR A 1 176 ? 18.087 -39.865 -31.711 1.00 13.17 207 TYR A O 1
ATOM 1391 N N . PHE A 1 177 ? 17.649 -40.021 -33.915 1.00 14.62 208 PHE A N 1
ATOM 1392 C CA . PHE A 1 177 ? 17.425 -41.461 -33.908 1.00 15.57 208 PHE A CA 1
ATOM 1393 C C . PHE A 1 177 ? 18.660 -42.135 -34.486 1.00 16.77 208 PHE A C 1
ATOM 1394 O O . PHE A 1 177 ? 19.033 -41.856 -35.630 1.00 15.42 208 PHE A O 1
ATOM 1402 N N . GLU A 1 178 ? 19.291 -43.009 -33.706 1.00 15.57 209 GLU A N 1
ATOM 1403 C CA . GLU A 1 178 ? 20.517 -43.637 -34.173 1.00 17.92 209 GLU A CA 1
ATOM 1404 C C . GLU A 1 178 ? 20.254 -44.498 -35.406 1.00 18.91 209 GLU A C 1
ATOM 1405 O O . GLU A 1 178 ? 19.158 -45.034 -35.607 1.00 18.41 209 GLU A O 1
ATOM 1411 N N . LYS A 1 179 ? 21.283 -44.616 -36.245 1.00 15.89 210 LYS A N 1
ATOM 1412 C CA . LYS A 1 179 ? 21.222 -45.466 -37.423 1.00 21.69 210 LYS A CA 1
ATOM 1413 C C . LYS A 1 179 ? 22.149 -46.669 -37.350 1.00 24.58 210 LYS A C 1
ATOM 1414 O O . LYS A 1 179 ? 21.963 -47.608 -38.128 1.00 27.25 210 LYS A O 1
ATOM 1420 N N . LYS A 1 180 ? 23.133 -46.664 -36.445 1.00 24.50 211 LYS A N 1
ATOM 1421 C CA . LYS A 1 180 ? 24.005 -47.819 -36.269 1.00 26.86 211 LYS A CA 1
ATOM 1422 C C . LYS A 1 180 ? 23.178 -49.083 -36.099 1.00 31.55 211 LYS A C 1
ATOM 1423 O O . LYS A 1 180 ? 22.118 -49.070 -35.471 1.00 28.67 211 LYS A O 1
ATOM 1429 N N . GLU A 1 181 ? 23.679 -50.186 -36.655 1.00 33.01 212 GLU A N 1
ATOM 1430 C CA . GLU A 1 181 ? 22.866 -51.394 -36.763 1.00 36.33 212 GLU A CA 1
ATOM 1431 C C . GLU A 1 181 ? 22.359 -51.870 -35.400 1.00 34.34 212 GLU A C 1
ATOM 1432 O O . GLU A 1 181 ? 21.187 -52.240 -35.262 1.00 35.61 212 GLU A O 1
ATOM 1438 N N . ASP A 1 182 ? 23.207 -51.851 -34.374 1.00 30.68 213 ASP A N 1
ATOM 1439 C CA . ASP A 1 182 ? 22.767 -52.396 -33.093 1.00 36.60 213 ASP A CA 1
ATOM 1440 C C . ASP A 1 182 ? 21.911 -51.424 -32.279 1.00 37.11 213 ASP A C 1
ATOM 1441 O O . ASP A 1 182 ? 21.352 -51.827 -31.249 1.00 32.14 213 ASP A O 1
ATOM 1446 N N . LYS A 1 183 ? 21.776 -50.167 -32.721 1.00 32.55 214 LYS A N 1
ATOM 1447 C CA . LYS A 1 183 ? 20.994 -49.151 -32.020 1.00 27.68 214 LYS A CA 1
ATOM 1448 C C . LYS A 1 183 ? 19.981 -48.501 -32.951 1.00 25.03 214 LYS A C 1
ATOM 1449 O O . LYS A 1 183 ? 19.580 -47.353 -32.738 1.00 23.22 214 LYS A O 1
ATOM 1455 N N . LYS A 1 184 ? 19.569 -49.207 -33.997 1.00 23.73 215 LYS A N 1
ATOM 1456 C CA . LYS A 1 184 ? 18.753 -48.576 -35.022 1.00 26.86 215 LYS A CA 1
ATOM 1457 C C . LYS A 1 184 ? 17.419 -48.141 -34.428 1.00 23.79 215 LYS A C 1
ATOM 1458 O O . LYS A 1 184 ? 16.728 -48.926 -33.774 1.00 20.56 215 LYS A O 1
ATOM 1464 N N . GLY A 1 185 ? 17.076 -46.870 -34.618 1.00 23.68 216 GLY A N 1
ATOM 1465 C CA . GLY A 1 185 ? 15.836 -46.353 -34.085 1.00 20.23 216 GLY A CA 1
ATOM 1466 C C . GLY A 1 185 ? 15.868 -45.917 -32.636 1.00 16.83 216 GLY A C 1
ATOM 1467 O O . GLY A 1 185 ? 14.818 -45.537 -32.111 1.00 16.32 216 GLY A O 1
ATOM 1468 N N . PHE A 1 186 ? 17.029 -45.950 -31.974 1.00 16.35 217 PHE A N 1
ATOM 1469 C CA . PHE A 1 186 ? 17.137 -45.519 -30.579 1.00 16.67 217 PHE A CA 1
ATOM 1470 C C . PHE A 1 186 ? 17.209 -44.002 -30.496 1.00 16.16 217 PHE A C 1
ATOM 1471 O O . PHE A 1 186 ? 17.892 -43.365 -31.299 1.00 15.27 217 PHE A O 1
ATOM 1479 N N . VAL A 1 187 ? 16.532 -43.426 -29.498 1.00 16.20 218 VAL A N 1
ATOM 1480 C CA . VAL A 1 187 ? 16.740 -42.014 -29.166 1.00 15.03 218 VAL A CA 1
ATOM 1481 C C . VAL A 1 187 ? 18.129 -41.841 -28.575 1.00 14.54 218 VAL A C 1
ATOM 1482 O O . VAL A 1 187 ? 18.525 -42.580 -27.664 1.00 14.40 218 VAL A O 1
ATOM 1486 N N . LYS A 1 188 ? 18.884 -40.878 -29.095 1.00 13.26 219 LYS A N 1
ATOM 1487 C CA . LYS A 1 188 ? 20.155 -40.508 -28.487 1.00 13.92 219 LYS A CA 1
ATOM 1488 C C . LYS A 1 188 ? 20.272 -38.990 -28.463 1.00 15.67 219 LYS A C 1
ATOM 1489 O O . LYS A 1 188 ? 19.848 -38.313 -29.410 1.00 11.66 219 LYS A O 1
ATOM 1495 N N . PHE A 1 189 ? 20.835 -38.453 -27.358 1.00 12.06 220 PHE A N 1
ATOM 1496 C CA . PHE A 1 189 ? 21.081 -37.013 -27.291 1.00 13.35 220 PHE A CA 1
ATOM 1497 C C . PHE A 1 189 ? 22.504 -36.736 -27.767 1.00 17.33 220 PHE A C 1
ATOM 1498 O O . PHE A 1 189 ? 23.447 -37.383 -27.287 1.00 17.12 220 PHE A O 1
ATOM 1506 N N . PRO A 1 190 ? 22.706 -35.823 -28.740 1.00 14.65 221 PRO A N 1
ATOM 1507 C CA . PRO A 1 190 ? 24.011 -35.713 -29.417 1.00 16.65 221 PRO A CA 1
ATOM 1508 C C . PRO A 1 190 ? 25.024 -34.903 -28.615 1.00 16.63 221 PRO A C 1
ATOM 1509 O O . PRO A 1 190 ? 25.562 -33.892 -29.081 1.00 14.23 221 PRO A O 1
ATOM 1513 N N . TRP A 1 191 ? 25.305 -35.366 -27.393 1.00 14.81 222 TRP A N 1
ATOM 1514 C CA . TRP A 1 191 ? 25.999 -34.566 -26.392 1.00 16.00 222 TRP A CA 1
ATOM 1515 C C . TRP A 1 191 ? 27.417 -35.035 -26.094 1.00 19.62 222 TRP A C 1
ATOM 1516 O O . TRP A 1 191 ? 28.023 -34.539 -25.140 1.00 20.70 222 TRP A O 1
ATOM 1527 N N . ASP A 1 192 ? 27.955 -35.989 -26.848 1.00 15.94 223 ASP A N 1
ATOM 1528 C CA . ASP A 1 192 ? 29.282 -36.492 -26.513 1.00 18.58 223 ASP A CA 1
ATOM 1529 C C . ASP A 1 192 ? 30.355 -35.403 -26.543 1.00 22.17 223 ASP A C 1
ATOM 1530 O O . ASP A 1 192 ? 31.410 -35.591 -25.929 1.00 18.99 223 ASP A O 1
ATOM 1535 N N . MET A 1 193 ? 30.096 -34.253 -27.184 1.00 19.06 224 MET A N 1
ATOM 1536 C CA . MET A 1 193 ? 31.142 -33.231 -27.387 1.00 22.04 224 MET A CA 1
ATOM 1537 C C . MET A 1 193 ? 31.165 -31.828 -26.681 1.00 19.91 224 MET A C 1
ATOM 1538 O O . MET A 1 193 ? 32.145 -31.138 -26.898 1.00 24.67 224 MET A O 1
ATOM 1543 N N . GLY A 1 194 ? 30.199 -31.309 -25.908 1.00 28.40 225 GLY A N 1
ATOM 1544 C CA . GLY A 1 194 ? 28.844 -31.744 -25.665 1.00 26.61 225 GLY A CA 1
ATOM 1545 C C . GLY A 1 194 ? 27.714 -30.834 -26.174 1.00 17.57 225 GLY A C 1
ATOM 1546 O O . GLY A 1 194 ? 27.242 -31.104 -27.259 1.00 21.82 225 GLY A O 1
ATOM 1547 N N . VAL A 1 195 ? 27.267 -29.783 -25.463 1.00 17.27 226 VAL A N 1
ATOM 1548 C CA . VAL A 1 195 ? 25.908 -29.271 -25.695 1.00 15.51 226 VAL A CA 1
ATOM 1549 C C . VAL A 1 195 ? 25.842 -27.930 -26.428 1.00 16.03 226 VAL A C 1
ATOM 1550 O O . VAL A 1 195 ? 24.728 -27.445 -26.650 1.00 15.77 226 VAL A O 1
ATOM 1554 N N . THR A 1 196 ? 26.961 -27.303 -26.800 1.00 14.52 227 THR A N 1
ATOM 1555 C CA . THR A 1 196 ? 26.769 -26.092 -27.596 1.00 16.05 227 THR A CA 1
ATOM 1556 C C . THR A 1 196 ? 26.426 -26.459 -29.042 1.00 15.49 227 THR A C 1
ATOM 1557 O O . THR A 1 196 ? 26.608 -27.598 -29.478 1.00 13.86 227 THR A O 1
ATOM 1561 N N . VAL A 1 197 ? 25.931 -25.467 -29.794 1.00 15.08 228 VAL A N 1
ATOM 1562 C CA . VAL A 1 197 ? 25.635 -25.691 -31.210 1.00 15.95 228 VAL A CA 1
ATOM 1563 C C . VAL A 1 197 ? 26.891 -26.137 -31.952 1.00 13.56 228 VAL A C 1
ATOM 1564 O O . VAL A 1 197 ? 26.840 -27.007 -32.830 1.00 15.18 228 VAL A O 1
ATOM 1568 N N . ASP A 1 198 ? 28.038 -25.574 -31.593 1.00 13.96 229 ASP A N 1
ATOM 1569 C CA . ASP A 1 198 ? 29.257 -25.893 -32.313 1.00 13.62 229 ASP A CA 1
ATOM 1570 C C . ASP A 1 198 ? 29.722 -27.304 -31.993 1.00 17.01 229 ASP A C 1
ATOM 1571 O O . ASP A 1 198 ? 30.132 -28.049 -32.889 1.00 14.82 229 ASP A O 1
ATOM 1576 N N . GLN A 1 199 ? 29.633 -27.695 -30.720 1.00 16.32 230 GLN A N 1
ATOM 1577 C CA . GLN A 1 199 ? 30.017 -29.045 -30.325 1.00 16.77 230 GLN A CA 1
ATOM 1578 C C . GLN A 1 199 ? 29.109 -30.090 -30.966 1.00 15.89 230 GLN A C 1
ATOM 1579 O O . GLN A 1 199 ? 29.592 -31.109 -31.476 1.00 14.68 230 GLN A O 1
ATOM 1585 N N . MET A 1 200 ? 27.795 -29.846 -30.982 1.00 14.42 231 MET A N 1
ATOM 1586 C CA . MET A 1 200 ? 26.886 -30.804 -31.609 1.00 14.74 231 MET A CA 1
ATOM 1587 C C . MET A 1 200 ? 27.103 -30.871 -33.122 1.00 14.93 231 MET A C 1
ATOM 1588 O O . MET A 1 200 ? 26.983 -31.947 -33.723 1.00 13.58 231 MET A O 1
ATOM 1593 N N . GLU A 1 201 ? 27.419 -29.737 -33.756 1.00 14.26 232 GLU A N 1
ATOM 1594 C CA . GLU A 1 201 ? 27.757 -29.759 -35.177 1.00 14.94 232 GLU A CA 1
ATOM 1595 C C . GLU A 1 201 ? 28.958 -30.667 -35.439 1.00 16.25 232 GLU A C 1
ATOM 1596 O O . GLU A 1 201 ? 28.952 -31.469 -36.386 1.00 12.49 232 GLU A O 1
ATOM 1602 N N . VAL A 1 202 ? 29.993 -30.559 -34.602 1.00 16.22 233 VAL A N 1
ATOM 1603 C CA . VAL A 1 202 ? 31.151 -31.448 -34.704 1.00 16.43 233 VAL A CA 1
ATOM 1604 C C . VAL A 1 202 ? 30.728 -32.892 -34.476 1.00 17.64 233 VAL A C 1
ATOM 1605 O O . VAL A 1 202 ? 31.153 -33.803 -35.200 1.00 17.04 233 VAL A O 1
ATOM 1609 N N . TYR A 1 203 ? 29.880 -33.123 -33.468 1.00 15.23 234 TYR A N 1
ATOM 1610 C CA . TYR A 1 203 ? 29.384 -34.469 -33.215 1.00 17.72 234 TYR A CA 1
ATOM 1611 C C . TYR A 1 203 ? 28.743 -35.064 -34.463 1.00 17.17 234 TYR A C 1
ATOM 1612 O O . TYR A 1 203 ? 29.107 -36.163 -34.901 1.00 16.45 234 TYR A O 1
ATOM 1621 N N . TYR A 1 204 ? 27.787 -34.342 -35.055 1.00 14.49 235 TYR A N 1
ATOM 1622 C CA . TYR A 1 204 ? 27.031 -34.883 -36.179 1.00 15.14 235 TYR A CA 1
ATOM 1623 C C . TYR A 1 204 ? 27.901 -35.058 -37.421 1.00 14.88 235 TYR A C 1
ATOM 1624 O O . TYR A 1 204 ? 27.728 -36.029 -38.166 1.00 14.48 235 TYR A O 1
ATOM 1633 N N . ASP A 1 205 ? 28.815 -34.118 -37.678 1.00 13.99 236 ASP A N 1
ATOM 1634 C CA . ASP A 1 205 ? 29.718 -34.251 -38.816 1.00 17.11 236 ASP A CA 1
ATOM 1635 C C . ASP A 1 205 ? 30.680 -35.411 -38.614 1.00 16.86 236 ASP A C 1
ATOM 1636 O O . ASP A 1 205 ? 31.060 -36.076 -39.585 1.00 18.83 236 ASP A O 1
ATOM 1641 N N . GLY A 1 206 ? 31.056 -35.689 -37.363 1.00 17.03 237 GLY A N 1
ATOM 1642 C CA . GLY A 1 206 ? 31.985 -36.770 -37.093 1.00 18.60 237 GLY A CA 1
ATOM 1643 C C . GLY A 1 206 ? 31.431 -38.137 -37.423 1.00 21.16 237 GLY A C 1
ATOM 1644 O O . GLY A 1 206 ? 32.184 -39.029 -37.816 1.00 24.21 237 GLY A O 1
ATOM 1645 N N . ILE A 1 207 ? 30.117 -38.328 -37.280 1.00 17.93 238 ILE A N 1
ATOM 1646 C CA . ILE A 1 207 ? 29.490 -39.592 -37.657 1.00 17.80 238 ILE A CA 1
ATOM 1647 C C . ILE A 1 207 ? 28.782 -39.505 -39.004 1.00 21.02 238 ILE A C 1
ATOM 1648 O O . ILE A 1 207 ? 28.023 -40.413 -39.355 1.00 21.14 238 ILE A O 1
ATOM 1653 N N . GLU A 1 208 ? 29.005 -38.430 -39.760 1.00 17.75 239 GLU A N 1
ATOM 1654 C CA . GLU A 1 208 ? 28.454 -38.274 -41.107 1.00 18.71 239 GLU A CA 1
ATOM 1655 C C . GLU A 1 208 ? 26.934 -38.416 -41.117 1.00 16.75 239 GLU A C 1
ATOM 1656 O O . GLU A 1 208 ? 26.354 -38.999 -42.033 1.00 22.03 239 GLU A O 1
ATOM 1662 N N . PHE A 1 209 ? 26.283 -37.877 -40.096 1.00 16.53 240 PHE A N 1
ATOM 1663 C CA . PHE A 1 209 ? 24.858 -38.094 -39.892 1.00 15.28 240 PHE A CA 1
ATOM 1664 C C . PHE A 1 209 ? 24.024 -37.016 -40.577 1.00 15.33 240 PHE A C 1
ATOM 1665 O O . PHE A 1 209 ? 24.358 -35.829 -40.519 1.00 12.56 240 PHE A O 1
ATOM 1673 N N . SER A 1 210 ? 22.888 -37.434 -41.154 1.00 14.20 241 SER A N 1
ATOM 1674 C CA . SER A 1 210 ? 21.910 -36.517 -41.726 1.00 15.30 241 SER A CA 1
ATOM 1675 C C . SER A 1 210 ? 20.498 -37.004 -41.439 1.00 15.32 241 SER A C 1
ATOM 1676 O O . SER A 1 210 ? 20.226 -38.207 -41.486 1.00 16.43 241 SER A O 1
ATOM 1679 N N . ASP A 1 211 ? 19.596 -36.056 -41.163 1.00 12.56 242 ASP A N 1
ATOM 1680 C CA . ASP A 1 211 ? 18.194 -36.389 -40.928 1.00 14.63 242 ASP A CA 1
ATOM 1681 C C . ASP A 1 211 ? 17.433 -36.574 -42.234 1.00 17.96 242 ASP A C 1
ATOM 1682 O O . ASP A 1 211 ? 16.556 -37.443 -42.321 1.00 16.47 242 ASP A O 1
ATOM 1687 N N . TRP A 1 212 ? 17.739 -35.769 -43.253 1.00 14.53 243 TRP A N 1
ATOM 1688 C CA . TRP A 1 212 ? 17.101 -35.946 -44.551 1.00 14.44 243 TRP A CA 1
ATOM 1689 C C . TRP A 1 212 ? 17.922 -35.234 -45.615 1.00 13.89 243 TRP A C 1
ATOM 1690 O O . TRP A 1 212 ? 18.817 -34.439 -45.321 1.00 15.19 243 TRP A O 1
ATOM 1701 N N . THR A 1 213 ? 17.602 -35.536 -46.862 1.00 14.35 244 THR A N 1
ATOM 1702 C CA . THR A 1 213 ? 18.199 -34.862 -48.002 1.00 13.28 244 THR A CA 1
ATOM 1703 C C . THR A 1 213 ? 17.217 -33.812 -48.507 1.00 13.18 244 THR A C 1
ATOM 1704 O O . THR A 1 213 ? 16.079 -34.140 -48.865 1.00 13.40 244 THR A O 1
ATOM 1708 N N . HIS A 1 214 ? 17.647 -32.553 -48.515 1.00 11.02 245 HIS A N 1
ATOM 1709 C CA . HIS A 1 214 ? 16.719 -31.468 -48.814 1.00 12.96 245 HIS A CA 1
ATOM 1710 C C . HIS A 1 214 ? 16.113 -31.625 -50.205 1.00 13.04 245 HIS A C 1
ATOM 1711 O O . HIS A 1 214 ? 16.807 -31.953 -51.173 1.00 10.23 245 HIS A O 1
ATOM 1718 N N . ALA A 1 215 ? 14.808 -31.368 -50.303 1.00 12.04 246 ALA A N 1
ATOM 1719 C CA . ALA A 1 215 ? 14.106 -31.621 -51.557 1.00 15.46 246 ALA A CA 1
ATOM 1720 C C . ALA A 1 215 ? 14.550 -30.665 -52.658 1.00 15.66 246 ALA A C 1
ATOM 1721 O O . ALA A 1 215 ? 14.501 -31.022 -53.840 1.00 17.95 246 ALA A O 1
ATOM 1723 N N . LEU A 1 216 ? 15.000 -29.463 -52.296 1.00 13.20 247 LEU A N 1
ATOM 1724 C CA . LEU A 1 216 ? 15.415 -28.459 -53.273 1.00 11.77 247 LEU A CA 1
ATOM 1725 C C . LEU A 1 216 ? 16.923 -28.485 -53.498 1.00 13.16 247 LEU A C 1
ATOM 1726 O O . LEU A 1 216 ? 17.389 -28.683 -54.623 1.00 11.93 247 LEU A O 1
ATOM 1731 N N . SER A 1 217 ? 17.697 -28.321 -52.433 1.00 12.07 248 SER A N 1
ATOM 1732 C CA . SER A 1 217 ? 19.140 -28.164 -52.563 1.00 12.83 248 SER A CA 1
ATOM 1733 C C . SER A 1 217 ? 19.906 -29.482 -52.543 1.00 10.84 248 SER A C 1
ATOM 1734 O O . SER A 1 217 ? 21.108 -29.478 -52.833 1.00 11.47 248 SER A O 1
ATOM 1737 N N . LYS A 1 218 ? 19.250 -30.590 -52.196 1.00 13.37 249 LYS A N 1
ATOM 1738 C CA . LYS A 1 218 ? 19.864 -31.911 -52.043 1.00 12.40 249 LYS A CA 1
ATOM 1739 C C . LYS A 1 218 ? 20.922 -31.930 -50.946 1.00 12.85 249 LYS A C 1
ATOM 1740 O O . LYS A 1 218 ? 21.769 -32.822 -50.926 1.00 13.47 249 LYS A O 1
ATOM 1746 N N . THR A 1 219 ? 20.873 -30.945 -50.041 1.00 11.39 250 THR A N 1
ATOM 1747 C CA . THR A 1 219 ? 21.802 -30.862 -48.923 1.00 11.79 250 THR A CA 1
ATOM 1748 C C . THR A 1 219 ? 21.529 -31.973 -47.912 1.00 13.53 250 THR A C 1
ATOM 1749 O O . THR A 1 219 ? 20.372 -32.271 -47.615 1.00 13.51 250 THR A O 1
ATOM 1753 N N . PRO A 1 220 ? 22.575 -32.596 -47.356 1.00 15.10 251 PRO A N 1
ATOM 1754 C CA . PRO A 1 220 ? 22.368 -33.515 -46.222 1.00 12.66 251 PRO A CA 1
ATOM 1755 C C . PRO A 1 220 ? 22.063 -32.731 -44.950 1.00 13.69 251 PRO A C 1
ATOM 1756 O O . PRO A 1 220 ? 22.961 -32.139 -44.336 1.00 15.35 251 PRO A O 1
ATOM 1760 N N . MET A 1 221 ? 20.791 -32.689 -44.570 1.00 12.40 252 MET A N 1
ATOM 1761 C CA . MET A 1 221 ? 20.307 -31.747 -43.568 1.00 11.06 252 MET A CA 1
ATOM 1762 C C . MET A 1 221 ? 20.329 -32.339 -42.165 1.00 14.25 252 MET A C 1
ATOM 1763 O O . MET A 1 221 ? 20.161 -33.549 -41.974 1.00 14.21 252 MET A O 1
ATOM 1768 N N . LEU A 1 222 ? 20.506 -31.454 -41.182 1.00 11.73 253 LEU A N 1
ATOM 1769 C CA . LEU A 1 222 ? 20.276 -31.744 -39.776 1.00 12.15 253 LEU A CA 1
ATOM 1770 C C . LEU A 1 222 ? 19.009 -31.031 -39.313 1.00 12.88 253 LEU A C 1
ATOM 1771 O O . LEU A 1 222 ? 18.811 -29.846 -39.604 1.00 13.41 253 LEU A O 1
ATOM 1776 N N . LYS A 1 223 ? 18.152 -31.749 -38.598 1.00 12.61 254 LYS A N 1
ATOM 1777 C CA . LYS A 1 223 ? 16.979 -31.149 -37.978 1.00 14.03 254 LYS A CA 1
ATOM 1778 C C . LYS A 1 223 ? 17.265 -30.916 -36.498 1.00 13.76 254 LYS A C 1
ATOM 1779 O O . LYS A 1 223 ? 17.661 -31.849 -35.797 1.00 12.84 254 LYS A O 1
ATOM 1785 N N . ALA A 1 224 ? 17.045 -29.692 -36.021 1.00 12.61 255 ALA A N 1
ATOM 1786 C CA . ALA A 1 224 ? 17.085 -29.411 -34.589 1.00 13.53 255 ALA A CA 1
ATOM 1787 C C . ALA A 1 224 ? 15.692 -29.553 -33.975 1.00 14.99 255 ALA A C 1
ATOM 1788 O O . ALA A 1 224 ? 14.676 -29.303 -34.632 1.00 16.53 255 ALA A O 1
ATOM 1790 N N . GLN A 1 225 ? 15.647 -29.948 -32.699 1.00 14.35 256 GLN A N 1
ATOM 1791 C CA . GLN A 1 225 ? 14.378 -29.988 -31.971 1.00 15.14 256 GLN A CA 1
ATOM 1792 C C . GLN A 1 225 ? 14.554 -29.422 -30.572 1.00 14.37 256 GLN A C 1
ATOM 1793 O O . GLN A 1 225 ? 15.477 -29.825 -29.861 1.00 12.71 256 GLN A O 1
ATOM 1799 N N . HIS A 1 226 ? 13.644 -28.522 -30.173 1.00 10.68 257 HIS A N 1
ATOM 1800 C CA . HIS A 1 226 ? 13.448 -28.018 -28.807 1.00 13.41 257 HIS A CA 1
ATOM 1801 C C . HIS A 1 226 ? 14.621 -28.249 -27.854 1.00 13.50 257 HIS A C 1
ATOM 1802 O O . HIS A 1 226 ? 14.544 -29.092 -26.949 1.00 13.40 257 HIS A O 1
ATOM 1809 N N . PRO A 1 227 ? 15.727 -27.533 -28.022 1.00 13.90 258 PRO A N 1
ATOM 1810 C CA . PRO A 1 227 ? 16.904 -27.742 -27.160 1.00 12.81 258 PRO A CA 1
ATOM 1811 C C . PRO A 1 227 ? 16.843 -26.906 -25.881 1.00 13.44 258 PRO A C 1
ATOM 1812 O O . PRO A 1 227 ? 17.725 -26.082 -25.601 1.00 14.36 258 PRO A O 1
ATOM 1816 N N . GLU A 1 228 ? 15.778 -27.094 -25.101 1.00 11.99 259 GLU A N 1
ATOM 1817 C CA . GLU A 1 228 ? 15.617 -26.275 -23.903 1.00 11.69 259 GLU A CA 1
ATOM 1818 C C . GLU A 1 228 ? 16.771 -26.483 -22.936 1.00 11.99 259 GLU A C 1
ATOM 1819 O O . GLU A 1 228 ? 17.368 -25.521 -22.450 1.00 12.47 259 GLU A O 1
ATOM 1825 N N . TYR A 1 229 ? 17.099 -27.738 -22.632 1.00 15.25 260 TYR A N 1
ATOM 1826 C CA . TYR A 1 229 ? 18.150 -27.984 -21.650 1.00 11.43 260 TYR A CA 1
ATOM 1827 C C . TYR A 1 229 ? 19.477 -27.393 -22.114 1.00 13.73 260 TYR A C 1
ATOM 1828 O O . TYR A 1 229 ? 20.153 -26.677 -21.361 1.00 13.62 260 TYR A O 1
ATOM 1837 N N . GLU A 1 230 ? 19.846 -27.665 -23.369 1.00 11.80 261 GLU A N 1
ATOM 1838 C CA . GLU A 1 230 ? 21.129 -27.213 -23.896 1.00 14.16 261 GLU A CA 1
ATOM 1839 C C . GLU A 1 230 ? 21.213 -25.690 -23.948 1.00 13.95 261 GLU A C 1
ATOM 1840 O O . GLU A 1 230 ? 22.280 -25.116 -23.710 1.00 13.47 261 GLU A O 1
ATOM 1846 N N . THR A 1 231 ? 20.106 -25.016 -24.260 1.00 14.29 262 THR A N 1
ATOM 1847 C CA . THR A 1 231 ? 20.167 -23.557 -24.326 1.00 13.91 262 THR A CA 1
ATOM 1848 C C . THR A 1 231 ? 19.974 -22.918 -22.953 1.00 14.65 262 THR A C 1
ATOM 1849 O O . THR A 1 231 ? 20.610 -21.908 -22.647 1.00 13.59 262 THR A O 1
ATOM 1853 N N . TRP A 1 232 ? 19.119 -23.503 -22.108 1.00 13.59 263 TRP A N 1
ATOM 1854 C CA . TRP A 1 232 ? 19.040 -23.071 -20.714 1.00 15.96 263 TRP A CA 1
ATOM 1855 C C . TRP A 1 232 ? 20.411 -23.065 -20.051 1.00 14.40 263 TRP A C 1
ATOM 1856 O O . TRP A 1 232 ? 20.747 -22.134 -19.307 1.00 15.23 263 TRP A O 1
ATOM 1867 N N . LYS A 1 233 ? 21.221 -24.088 -20.318 1.00 15.34 264 LYS A N 1
ATOM 1868 C CA . LYS A 1 233 ? 22.590 -24.123 -19.803 1.00 17.62 264 LYS A CA 1
ATOM 1869 C C . LYS A 1 233 ? 23.433 -22.938 -20.257 1.00 17.38 264 LYS A C 1
ATOM 1870 O O . LYS A 1 233 ? 24.423 -22.612 -19.594 1.00 18.95 264 LYS A O 1
ATOM 1876 N N . MET A 1 234 ? 23.087 -22.309 -21.382 1.00 18.51 265 MET A N 1
ATOM 1877 C CA . MET A 1 234 ? 23.860 -21.188 -21.907 1.00 19.16 265 MET A CA 1
ATOM 1878 C C . MET A 1 234 ? 23.396 -19.836 -21.371 1.00 20.35 265 MET A C 1
ATOM 1879 O O . MET A 1 234 ? 24.168 -18.874 -21.422 1.00 24.30 265 MET A O 1
ATOM 1884 N N . GLY A 1 235 ? 22.152 -19.739 -20.889 1.00 14.99 266 GLY A N 1
ATOM 1885 C CA . GLY A 1 235 ? 21.614 -18.494 -20.376 1.00 15.48 266 GLY A CA 1
ATOM 1886 C C . GLY A 1 235 ? 22.049 -18.210 -18.946 1.00 15.66 266 GLY A C 1
ATOM 1887 O O . GLY A 1 235 ? 22.564 -19.078 -18.242 1.00 14.70 266 GLY A O 1
ATOM 1888 N N . ILE A 1 236 ? 21.816 -16.966 -18.507 1.00 15.45 267 ILE A N 1
ATOM 1889 C CA . ILE A 1 236 ? 22.336 -16.565 -17.198 1.00 15.67 267 ILE A CA 1
ATOM 1890 C C . ILE A 1 236 ? 21.578 -17.256 -16.068 1.00 13.63 267 ILE A C 1
ATOM 1891 O O . ILE A 1 236 ? 22.157 -17.536 -15.013 1.00 17.97 267 ILE A O 1
ATOM 1896 N N . HIS A 1 237 ? 20.291 -17.561 -16.253 1.00 13.29 268 HIS A N 1
ATOM 1897 C CA . HIS A 1 237 ? 19.591 -18.319 -15.219 1.00 14.39 268 HIS A CA 1
ATOM 1898 C C . HIS A 1 237 ? 20.202 -19.715 -15.055 1.00 16.90 268 HIS A C 1
ATOM 1899 O O . HIS A 1 237 ? 20.528 -20.136 -13.939 1.00 16.21 268 HIS A O 1
ATOM 1906 N N . GLY A 1 238 ? 20.402 -20.429 -16.166 1.00 15.58 269 GLY A N 1
ATOM 1907 C CA . GLY A 1 238 ? 21.021 -21.747 -16.088 1.00 15.86 269 GLY A CA 1
ATOM 1908 C C . GLY A 1 238 ? 22.431 -21.717 -15.525 1.00 15.17 269 GLY A C 1
ATOM 1909 O O . GLY A 1 238 ? 22.828 -22.607 -14.770 1.00 16.92 269 GLY A O 1
ATOM 1910 N N . LYS A 1 239 ? 23.208 -20.695 -15.880 1.00 16.96 270 LYS A N 1
ATOM 1911 C CA . LYS A 1 239 ? 24.532 -20.539 -15.285 1.00 17.63 270 LYS A CA 1
ATOM 1912 C C . LYS A 1 239 ? 24.467 -20.394 -13.770 1.00 18.60 270 LYS A C 1
ATOM 1913 O O . LYS A 1 239 ? 25.432 -20.738 -13.076 1.00 19.30 270 LYS A O 1
ATOM 1919 N N . ASN A 1 240 ? 23.373 -19.841 -13.251 1.00 17.66 271 ASN A N 1
ATOM 1920 C CA . ASN A 1 240 ? 23.139 -19.717 -11.819 1.00 19.77 271 ASN A CA 1
ATOM 1921 C C . ASN A 1 240 ? 22.403 -20.919 -11.250 1.00 16.65 271 ASN A C 1
ATOM 1922 O O . ASN A 1 240 ? 22.032 -20.907 -10.075 1.00 18.18 271 ASN A O 1
ATOM 1927 N N . ASN A 1 241 ? 22.179 -21.947 -12.066 1.00 17.15 272 ASN A N 1
ATOM 1928 C CA . ASN A 1 241 ? 21.421 -23.136 -11.679 1.00 18.78 272 ASN A CA 1
ATOM 1929 C C . ASN A 1 241 ? 20.030 -22.789 -11.160 1.00 19.69 272 ASN A C 1
ATOM 1930 O O . ASN A 1 241 ? 19.482 -23.473 -10.290 1.00 19.87 272 ASN A O 1
ATOM 1935 N N . VAL A 1 242 ? 19.435 -21.728 -11.691 1.00 15.99 273 VAL A N 1
ATOM 1936 C CA . VAL A 1 242 ? 18.000 -21.530 -11.514 1.00 12.95 273 VAL A CA 1
ATOM 1937 C C . VAL A 1 242 ? 17.293 -22.589 -12.362 1.00 14.88 273 VAL A C 1
ATOM 1938 O O . VAL A 1 242 ? 17.401 -22.585 -13.587 1.00 17.24 273 VAL A O 1
ATOM 1942 N N . SER A 1 243 ? 16.605 -23.527 -11.717 1.00 16.78 274 SER A N 1
ATOM 1943 C CA . SER A 1 243 ? 16.135 -24.722 -12.409 1.00 17.15 274 SER A CA 1
ATOM 1944 C C . SER A 1 243 ? 14.857 -24.449 -13.202 1.00 14.53 274 SER A C 1
ATOM 1945 O O . SER A 1 243 ? 14.128 -23.493 -12.928 1.00 14.67 274 SER A O 1
ATOM 1948 N N . CYS A 1 244 ? 14.566 -25.330 -14.176 1.00 13.75 275 CYS A N 1
ATOM 1949 C CA . CYS A 1 244 ? 13.283 -25.248 -14.883 1.00 13.34 275 CYS A CA 1
ATOM 1950 C C . CYS A 1 244 ? 12.116 -25.230 -13.910 1.00 16.81 275 CYS A C 1
ATOM 1951 O O . CYS A 1 244 ? 11.084 -24.604 -14.182 1.00 15.46 275 CYS A O 1
ATOM 1954 N N . VAL A 1 245 ? 12.258 -25.932 -12.781 1.00 14.00 276 VAL A N 1
ATOM 1955 C CA . VAL A 1 245 ? 11.172 -26.065 -11.817 1.00 15.74 276 VAL A CA 1
ATOM 1956 C C . VAL A 1 245 ? 10.933 -24.745 -11.090 1.00 17.48 276 VAL A C 1
ATOM 1957 O O . VAL A 1 245 ? 9.787 -24.380 -10.805 1.00 17.92 276 VAL A O 1
ATOM 1961 N N . ASP A 1 246 ? 12.007 -24.002 -10.797 1.00 17.50 277 ASP A N 1
ATOM 1962 C CA . ASP A 1 246 ? 11.877 -22.700 -10.138 1.00 20.46 277 ASP A CA 1
ATOM 1963 C C . ASP A 1 246 ? 10.893 -21.786 -10.865 1.00 19.87 277 ASP A C 1
ATOM 1964 O O . ASP A 1 246 ? 10.137 -21.042 -10.226 1.00 18.80 277 ASP A O 1
ATOM 1969 N N . CYS A 1 247 ? 10.903 -21.803 -12.203 1.00 15.44 278 CYS A N 1
ATOM 1970 C CA . CYS A 1 247 ? 9.987 -20.947 -12.948 1.00 16.23 278 CYS A CA 1
ATOM 1971 C C . CYS A 1 247 ? 8.728 -21.665 -13.409 1.00 14.58 278 CYS A C 1
ATOM 1972 O O . CYS A 1 247 ? 7.663 -21.044 -13.460 1.00 15.08 278 CYS A O 1
ATOM 1975 N N . HIS A 1 248 ? 8.805 -22.956 -13.733 1.00 13.83 279 HIS A N 1
ATOM 1976 C CA . HIS A 1 248 ? 7.661 -23.624 -14.332 1.00 16.06 279 HIS A CA 1
ATOM 1977 C C . HIS A 1 248 ? 6.888 -24.516 -13.373 1.00 14.64 279 HIS A C 1
ATOM 1978 O O . HIS A 1 248 ? 5.755 -24.892 -13.691 1.00 15.74 279 HIS A O 1
ATOM 1985 N N . MET A 1 249 ? 7.471 -24.884 -12.236 1.00 15.63 280 MET A N 1
ATOM 1986 C CA . MET A 1 249 ? 6.783 -25.687 -11.223 1.00 18.08 280 MET A CA 1
ATOM 1987 C C . MET A 1 249 ? 7.027 -25.083 -9.849 1.00 18.41 280 MET A C 1
ATOM 1988 O O . MET A 1 249 ? 7.619 -25.715 -8.966 1.00 20.69 280 MET A O 1
ATOM 1993 N N . PRO A 1 250 ? 6.586 -23.843 -9.633 1.00 18.02 281 PRO A N 1
ATOM 1994 C CA . PRO A 1 250 ? 6.931 -23.153 -8.392 1.00 19.05 281 PRO A CA 1
ATOM 1995 C C . PRO A 1 250 ? 6.167 -23.725 -7.210 1.00 18.92 281 PRO A C 1
ATOM 1996 O O . PRO A 1 250 ? 5.121 -24.365 -7.350 1.00 20.46 281 PRO A O 1
ATOM 2000 N N . LYS A 1 251 ? 6.710 -23.461 -6.026 1.00 23.09 282 LYS A N 1
ATOM 2001 C CA . LYS A 1 251 ? 5.968 -23.710 -4.799 1.00 25.51 282 LYS A CA 1
ATOM 2002 C C . LYS A 1 251 ? 4.807 -22.728 -4.709 1.00 24.38 282 LYS A C 1
ATOM 2003 O O . LYS A 1 251 ? 4.984 -21.520 -4.897 1.00 23.59 282 LYS A O 1
ATOM 2009 N N . VAL A 1 252 ? 3.606 -23.260 -4.498 1.00 18.23 283 VAL A N 1
ATOM 2010 C CA . VAL A 1 252 ? 2.391 -22.481 -4.360 1.00 23.45 283 VAL A CA 1
ATOM 2011 C C . VAL A 1 252 ? 1.697 -22.927 -3.076 1.00 24.09 283 VAL A C 1
ATOM 2012 O O . VAL A 1 252 ? 2.166 -23.829 -2.383 1.00 22.68 283 VAL A O 1
ATOM 2016 N N . THR A 1 253 ? 0.584 -22.278 -2.744 1.00 25.99 284 THR A N 1
ATOM 2017 C CA . THR A 1 253 ? -0.169 -22.659 -1.553 1.00 24.87 284 THR A CA 1
ATOM 2018 C C . THR A 1 253 ? -1.610 -22.942 -1.950 1.00 25.44 284 THR A C 1
ATOM 2019 O O . THR A 1 253 ? -2.205 -22.190 -2.726 1.00 28.15 284 THR A O 1
ATOM 2023 N N . SER A 1 254 ? -2.155 -24.046 -1.434 1.00 23.40 285 SER A N 1
ATOM 2024 C CA . SER A 1 254 ? -3.498 -24.480 -1.778 1.00 26.89 285 SER A CA 1
ATOM 2025 C C . SER A 1 254 ? -4.521 -23.544 -1.143 1.00 30.49 285 SER A C 1
ATOM 2026 O O . SER A 1 254 ? -4.175 -22.717 -0.295 1.00 27.00 285 SER A O 1
ATOM 2029 N N . PRO A 1 255 ? -5.796 -23.646 -1.538 1.00 31.79 286 PRO A N 1
ATOM 2030 C CA . PRO A 1 255 ? -6.837 -22.882 -0.825 1.00 34.45 286 PRO A CA 1
ATOM 2031 C C . PRO A 1 255 ? -6.914 -23.220 0.653 1.00 35.16 286 PRO A C 1
ATOM 2032 O O . PRO A 1 255 ? -7.257 -22.356 1.467 1.00 36.23 286 PRO A O 1
ATOM 2036 N N . GLU A 1 256 ? -6.580 -24.450 1.023 1.00 33.98 287 GLU A N 1
ATOM 2037 C CA . GLU A 1 256 ? -6.538 -24.876 2.413 1.00 37.20 287 GLU A CA 1
ATOM 2038 C C . GLU A 1 256 ? -5.288 -24.393 3.143 1.00 33.77 287 GLU A C 1
ATOM 2039 O O . GLU A 1 256 ? -5.111 -24.734 4.320 1.00 36.31 287 GLU A O 1
ATOM 2045 N N . GLY A 1 257 ? -4.424 -23.622 2.477 1.00 30.03 288 GLY A N 1
ATOM 2046 C CA . GLY A 1 257 ? -3.211 -23.105 3.076 1.00 25.25 288 GLY A CA 1
ATOM 2047 C C . GLY A 1 257 ? -2.002 -24.012 2.994 1.00 28.71 288 GLY A C 1
ATOM 2048 O O . GLY A 1 257 ? -0.983 -23.712 3.629 1.00 30.98 288 GLY A O 1
ATOM 2049 N N . LYS A 1 258 ? -2.069 -25.095 2.221 1.00 27.75 289 LYS A N 1
ATOM 2050 C CA . LYS A 1 258 ? -1.007 -26.091 2.178 1.00 29.12 289 LYS A CA 1
ATOM 2051 C C . LYS A 1 258 ? -0.021 -25.783 1.052 1.00 25.47 289 LYS A C 1
ATOM 2052 O O . LYS A 1 258 ? -0.422 -25.554 -0.092 1.00 25.38 289 LYS A O 1
ATOM 2058 N N . LYS A 1 259 ? 1.261 -25.771 1.387 1.00 23.32 290 LYS A N 1
ATOM 2059 C CA . LYS A 1 259 ? 2.310 -25.545 0.403 1.00 25.49 290 LYS A CA 1
ATOM 2060 C C . LYS A 1 259 ? 2.537 -26.806 -0.429 1.00 27.86 290 LYS A C 1
ATOM 2061 O O . LYS A 1 259 ? 2.546 -27.925 0.098 1.00 25.40 290 LYS A O 1
ATOM 2067 N N . PHE A 1 260 ? 2.714 -26.629 -1.737 1.00 21.38 291 PHE A N 1
ATOM 2068 C CA . PHE A 1 260 ? 3.014 -27.767 -2.598 1.00 21.16 291 PHE A CA 1
ATOM 2069 C C . PHE A 1 260 ? 3.641 -27.275 -3.900 1.00 24.77 291 PHE A C 1
ATOM 2070 O O . PHE A 1 260 ? 3.634 -26.080 -4.216 1.00 21.00 291 PHE A O 1
ATOM 2078 N N . THR A 1 261 ? 4.193 -28.225 -4.648 1.00 20.55 292 THR A N 1
ATOM 2079 C CA . THR A 1 261 ? 4.818 -27.925 -5.931 1.00 19.65 292 THR A CA 1
ATOM 2080 C C . THR A 1 261 ? 3.744 -27.820 -7.005 1.00 17.64 292 THR A C 1
ATOM 2081 O O . THR A 1 261 ? 3.047 -28.799 -7.287 1.00 20.23 292 THR A O 1
ATOM 2085 N N . ASP A 1 262 ? 3.600 -26.638 -7.601 1.00 20.32 293 ASP A N 1
ATOM 2086 C CA . ASP A 1 262 ? 2.638 -26.459 -8.683 1.00 20.10 293 ASP A CA 1
ATOM 2087 C C . ASP A 1 262 ? 3.008 -27.340 -9.878 1.00 21.34 293 ASP A C 1
ATOM 2088 O O . ASP A 1 262 ? 4.093 -27.198 -10.451 1.00 21.54 293 ASP A O 1
ATOM 2093 N N . HIS A 1 263 ? 2.105 -28.248 -10.258 1.00 17.36 294 HIS A N 1
ATOM 2094 C CA . HIS A 1 263 ? 2.345 -29.170 -11.366 1.00 17.61 294 HIS A CA 1
ATOM 2095 C C . HIS A 1 263 ? 1.698 -28.712 -12.670 1.00 17.70 294 HIS A C 1
ATOM 2096 O O . HIS A 1 263 ? 1.769 -29.433 -13.677 1.00 19.20 294 HIS A O 1
ATOM 2103 N N . LYS A 1 264 ? 1.086 -27.526 -12.686 1.00 19.42 295 LYS A N 1
ATOM 2104 C CA . LYS A 1 264 ? 0.570 -26.924 -13.920 1.00 18.03 295 LYS A CA 1
ATOM 2105 C C . LYS A 1 264 ? 1.750 -26.316 -14.679 1.00 20.29 295 LYS A C 1
ATOM 2106 O O . LYS A 1 264 ? 2.039 -25.119 -14.594 1.00 18.50 295 LYS A O 1
ATOM 2112 N N . VAL A 1 265 ? 2.431 -27.164 -15.444 1.00 16.69 296 VAL A N 1
ATOM 2113 C CA . VAL A 1 265 ? 3.587 -26.731 -16.226 1.00 18.64 296 VAL A CA 1
ATOM 2114 C C . VAL A 1 265 ? 3.098 -25.852 -17.374 1.00 19.00 296 VAL A C 1
ATOM 2115 O O . VAL A 1 265 ? 2.414 -26.328 -18.283 1.00 19.38 296 VAL A O 1
ATOM 2119 N N . GLY A 1 266 ? 3.472 -24.573 -17.354 1.00 19.72 297 GLY A N 1
ATOM 2120 C CA . GLY A 1 266 ? 2.970 -23.635 -18.342 1.00 20.24 297 GLY A CA 1
ATOM 2121 C C . GLY A 1 266 ? 3.771 -22.347 -18.382 1.00 19.17 297 GLY A C 1
ATOM 2122 O O . GLY A 1 266 ? 5.006 -22.375 -18.344 1.00 19.57 297 GLY A O 1
ATOM 2123 N N . ASN A 1 267 ? 3.081 -21.218 -18.427 1.00 17.47 298 ASN A N 1
ATOM 2124 C CA . ASN A 1 267 ? 3.746 -19.919 -18.509 1.00 19.23 298 ASN A CA 1
ATOM 2125 C C . ASN A 1 267 ? 4.142 -19.429 -17.120 1.00 17.90 298 ASN A C 1
ATOM 2126 O O . ASN A 1 267 ? 3.258 -19.143 -16.302 1.00 17.25 298 ASN A O 1
ATOM 2131 N N . PRO A 1 268 ? 5.439 -19.261 -16.833 1.00 16.19 299 PRO A N 1
ATOM 2132 C CA . PRO A 1 268 ? 5.842 -18.780 -15.504 1.00 16.37 299 PRO A CA 1
ATOM 2133 C C . PRO A 1 268 ? 5.247 -17.437 -15.138 1.00 16.84 299 PRO A C 1
ATOM 2134 O O . PRO A 1 268 ? 5.102 -17.146 -13.948 1.00 18.21 299 PRO A O 1
ATOM 2138 N N . PHE A 1 269 ? 4.918 -16.599 -16.117 1.00 16.59 300 PHE A N 1
ATOM 2139 C CA . PHE A 1 269 ? 4.350 -15.300 -15.780 1.00 18.35 300 PHE A CA 1
ATOM 2140 C C . PHE A 1 269 ? 2.977 -15.446 -15.142 1.00 21.22 300 PHE A C 1
ATOM 2141 O O . PHE A 1 269 ? 2.571 -14.581 -14.357 1.00 22.19 300 PHE A O 1
ATOM 2149 N N . ASP A 1 270 ? 2.265 -16.539 -15.451 1.00 20.53 301 ASP A N 1
ATOM 2150 C CA . ASP A 1 270 ? 0.994 -16.828 -14.796 1.00 23.14 301 ASP A CA 1
ATOM 2151 C C . ASP A 1 270 ? 1.154 -17.065 -13.300 1.00 20.34 301 ASP A C 1
ATOM 2152 O O . ASP A 1 270 ? 0.158 -17.048 -12.572 1.00 23.84 301 ASP A O 1
ATOM 2157 N N . ARG A 1 271 ? 2.376 -17.311 -12.834 1.00 20.48 302 ARG A N 1
ATOM 2158 C CA . ARG A 1 271 ? 2.689 -17.456 -11.418 1.00 20.63 302 ARG A CA 1
ATOM 2159 C C . ARG A 1 271 ? 3.743 -16.438 -11.020 1.00 21.92 302 ARG A C 1
ATOM 2160 O O . ARG A 1 271 ? 4.715 -16.789 -10.341 1.00 20.16 302 ARG A O 1
ATOM 2168 N N . PHE A 1 272 ? 3.569 -15.182 -11.443 1.00 21.52 303 PHE A N 1
ATOM 2169 C CA . PHE A 1 272 ? 4.634 -14.194 -11.289 1.00 20.88 303 PHE A CA 1
ATOM 2170 C C . PHE A 1 272 ? 5.059 -14.050 -9.832 1.00 19.42 303 PHE A C 1
ATOM 2171 O O . PHE A 1 272 ? 6.242 -14.167 -9.497 1.00 18.59 303 PHE A O 1
ATOM 2179 N N . GLU A 1 273 ? 4.119 -13.734 -8.949 1.00 23.78 304 GLU A N 1
ATOM 2180 C CA . GLU A 1 273 ? 4.343 -14.050 -7.547 1.00 25.38 304 GLU A CA 1
ATOM 2181 C C . GLU A 1 273 ?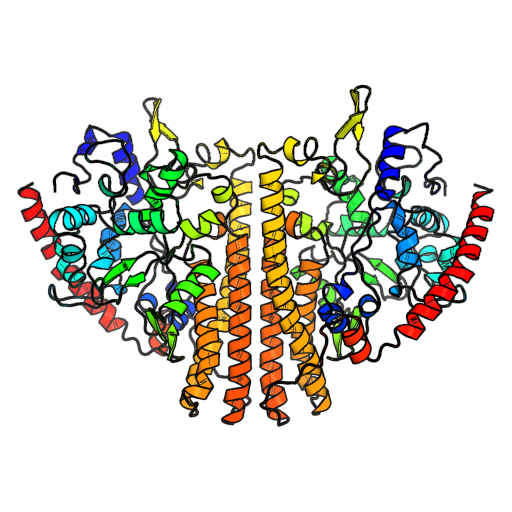 4.510 -15.561 -7.487 1.00 28.74 304 GLU A C 1
ATOM 2182 O O . GLU A 1 273 ? 3.766 -16.276 -8.154 1.00 39.83 304 GLU A O 1
ATOM 2188 N N . GLU A 1 274 ? 5.529 -16.038 -6.780 1.00 29.64 305 GLU A N 1
ATOM 2189 C CA . GLU A 1 274 ? 5.894 -17.458 -6.688 1.00 26.35 305 GLU A CA 1
ATOM 2190 C C . GLU A 1 274 ? 7.004 -17.819 -7.674 1.00 22.03 305 GLU A C 1
ATOM 2191 O O . GLU A 1 274 ? 7.785 -18.724 -7.379 1.00 20.52 305 GLU A O 1
ATOM 2197 N N . THR A 1 275 ? 7.130 -17.109 -8.813 1.00 19.18 306 THR A N 1
ATOM 2198 C CA . THR A 1 275 ? 8.263 -17.328 -9.711 1.00 18.63 306 THR A CA 1
ATOM 2199 C C . THR A 1 275 ? 9.153 -16.101 -9.692 1.00 17.90 306 THR A C 1
ATOM 2200 O O . THR A 1 275 ? 10.047 -15.997 -8.825 1.00 19.68 306 THR A O 1
ATOM 2204 N N . CYS A 1 276 ? 8.992 -15.147 -10.621 1.00 18.15 307 CYS A N 1
ATOM 2205 C CA . CYS A 1 276 ? 9.992 -14.083 -10.743 1.00 15.08 307 CYS A CA 1
ATOM 2206 C C . CYS A 1 276 ? 10.086 -13.250 -9.466 1.00 16.28 307 CYS A C 1
ATOM 2207 O O . CYS A 1 276 ? 11.189 -12.910 -9.021 1.00 18.80 307 CYS A O 1
ATOM 2210 N N . ALA A 1 277 ? 8.941 -12.931 -8.852 1.00 18.81 308 ALA A N 1
ATOM 2211 C CA . ALA A 1 277 ? 8.925 -12.025 -7.707 1.00 22.07 308 ALA A CA 1
ATOM 2212 C C . ALA A 1 277 ? 9.669 -12.588 -6.503 1.00 25.25 308 ALA A C 1
ATOM 2213 O O . ALA A 1 277 ? 10.066 -11.818 -5.620 1.00 20.93 308 ALA A O 1
ATOM 2215 N N . THR A 1 278 ? 9.871 -13.908 -6.445 1.00 20.07 309 THR A N 1
ATOM 2216 C CA . THR A 1 278 ? 10.660 -14.484 -5.368 1.00 21.63 309 THR A CA 1
ATOM 2217 C C . THR A 1 278 ? 12.133 -14.138 -5.484 1.00 20.20 309 THR A C 1
ATOM 2218 O O . THR A 1 278 ? 12.860 -14.240 -4.491 1.00 21.01 309 THR A O 1
ATOM 2222 N N . CYS A 1 279 ? 12.600 -13.742 -6.667 1.00 17.69 310 CYS A N 1
ATOM 2223 C CA . CYS A 1 279 ? 13.995 -13.378 -6.842 1.00 20.35 310 CYS A CA 1
ATOM 2224 C C . CYS A 1 279 ? 14.194 -11.958 -7.346 1.00 19.42 310 CYS A C 1
ATOM 2225 O O . CYS A 1 279 ? 15.320 -11.455 -7.284 1.00 22.00 310 CYS A O 1
ATOM 2228 N N . HIS A 1 280 ? 13.144 -11.294 -7.822 1.00 20.24 311 HIS A N 1
ATOM 2229 C CA . HIS A 1 280 ? 13.274 -9.990 -8.458 1.00 20.12 311 HIS A CA 1
ATOM 2230 C C . HIS A 1 280 ? 12.300 -8.991 -7.856 1.00 22.58 311 HIS A C 1
ATOM 2231 O O . HIS A 1 280 ? 11.151 -9.334 -7.550 1.00 19.72 311 HIS A O 1
ATOM 2238 N N . SER A 1 281 ? 12.748 -7.736 -7.755 1.00 24.02 312 SER A N 1
ATOM 2239 C CA . SER A 1 281 ? 11.910 -6.660 -7.255 1.00 21.78 312 SER A CA 1
ATOM 2240 C C . SER A 1 281 ? 11.154 -5.928 -8.357 1.00 25.83 312 SER A C 1
ATOM 2241 O O . SER A 1 281 ? 10.239 -5.163 -8.049 1.00 21.72 312 SER A O 1
ATOM 2244 N N . GLN A 1 282 ? 11.486 -6.146 -9.629 1.00 22.51 313 GLN A N 1
ATOM 2245 C CA . GLN A 1 282 ? 10.825 -5.396 -10.690 1.00 22.48 313 GLN A CA 1
ATOM 2246 C C . GLN A 1 282 ? 9.367 -5.816 -10.821 1.00 21.75 313 GLN A C 1
ATOM 2247 O O . GLN A 1 282 ? 8.959 -6.887 -10.368 1.00 22.85 313 GLN A O 1
ATOM 2253 N N . THR A 1 283 ? 8.579 -4.962 -11.473 1.00 21.82 314 THR A N 1
ATOM 2254 C CA . THR A 1 283 ? 7.173 -5.264 -11.691 1.00 23.18 314 THR A CA 1
ATOM 2255 C C . THR A 1 283 ? 7.005 -6.289 -12.814 1.00 24.50 314 THR A C 1
ATOM 2256 O O . THR A 1 283 ? 7.900 -6.511 -13.634 1.00 19.83 314 THR A O 1
ATOM 2260 N N . LYS A 1 284 ? 5.824 -6.907 -12.854 1.00 19.26 315 LYS A N 1
ATOM 2261 C CA . LYS A 1 284 ? 5.553 -7.883 -13.903 1.00 20.57 315 LYS A CA 1
ATOM 2262 C C . LYS A 1 284 ? 5.537 -7.221 -15.276 1.00 20.52 315 LYS A C 1
ATOM 2263 O O . LYS A 1 284 ? 6.112 -7.751 -16.231 1.00 18.91 315 LYS A O 1
ATOM 2269 N N . GLU A 1 285 ? 4.895 -6.054 -15.388 1.00 20.08 316 GLU A N 1
ATOM 2270 C CA . GLU A 1 285 ? 4.867 -5.335 -16.660 1.00 22.02 316 GLU A CA 1
ATOM 2271 C C . GLU A 1 285 ? 6.278 -5.038 -17.163 1.00 16.36 316 GLU A C 1
ATOM 2272 O O . GLU A 1 285 ? 6.557 -5.167 -18.362 1.00 18.91 316 GLU A O 1
ATOM 2278 N N . PHE A 1 286 ? 7.188 -4.663 -16.266 1.00 16.87 317 PHE A N 1
ATOM 2279 C CA . PHE A 1 286 ? 8.564 -4.401 -16.684 1.00 18.89 317 PHE A CA 1
ATOM 2280 C C . PHE A 1 286 ? 9.222 -5.663 -17.227 1.00 20.46 317 PHE A C 1
ATOM 2281 O O . PHE A 1 286 ? 9.838 -5.645 -18.299 1.00 17.16 317 PHE A O 1
ATOM 2289 N N . LEU A 1 287 ? 9.103 -6.771 -16.493 1.00 18.19 318 LEU A N 1
ATOM 2290 C CA . LEU A 1 287 ? 9.778 -8.002 -16.894 1.00 18.44 318 LEU A CA 1
ATOM 2291 C C . LEU A 1 287 ? 9.124 -8.623 -18.120 1.00 18.09 318 LEU A C 1
ATOM 2292 O O . LEU A 1 287 ? 9.817 -9.168 -18.986 1.00 17.34 318 LEU A O 1
ATOM 2297 N N . VAL A 1 288 ? 7.796 -8.548 -18.224 1.00 15.23 319 VAL A N 1
ATOM 2298 C CA . VAL A 1 288 ? 7.137 -8.949 -19.460 1.00 15.85 319 VAL A CA 1
ATOM 2299 C C . VAL A 1 288 ? 7.654 -8.113 -20.624 1.00 16.99 319 VAL A C 1
ATOM 2300 O O . VAL A 1 288 ? 7.944 -8.640 -21.706 1.00 17.49 319 VAL A O 1
ATOM 2304 N N . GLY A 1 289 ? 7.798 -6.801 -20.411 1.00 18.11 320 GLY A N 1
ATOM 2305 C CA . GLY A 1 289 ? 8.309 -5.938 -21.465 1.00 16.89 320 GLY A CA 1
ATOM 2306 C C . GLY A 1 289 ? 9.703 -6.326 -21.924 1.00 18.94 320 GLY A C 1
ATOM 2307 O O . GLY A 1 289 ? 10.001 -6.305 -23.122 1.00 20.63 320 GLY A O 1
ATOM 2308 N N . VAL A 1 290 ? 10.579 -6.675 -20.979 1.00 14.83 321 VAL A N 1
ATOM 2309 C CA . VAL A 1 290 ? 11.923 -7.119 -21.339 1.00 15.70 321 VAL A CA 1
ATOM 2310 C C . VAL A 1 290 ? 11.853 -8.387 -22.183 1.00 18.54 321 VAL A C 1
ATOM 2311 O O . VAL A 1 290 ? 12.455 -8.473 -23.261 1.00 15.35 321 VAL A O 1
ATOM 2315 N N . THR A 1 291 ? 11.105 -9.388 -21.711 1.00 15.38 322 THR A N 1
ATOM 2316 C CA . THR A 1 291 ? 11.017 -10.639 -22.456 1.00 15.12 322 THR A CA 1
ATOM 2317 C C . THR A 1 291 ? 10.432 -10.413 -23.844 1.00 17.33 322 THR A C 1
ATOM 2318 O O . THR A 1 291 ? 10.875 -11.024 -24.820 1.00 17.59 322 THR A O 1
ATOM 2322 N N . ASN A 1 292 ? 9.444 -9.525 -23.956 1.00 14.81 323 ASN A N 1
ATOM 2323 C CA . ASN A 1 292 ? 8.865 -9.242 -25.261 1.00 17.42 323 ASN A CA 1
ATOM 2324 C C . ASN A 1 292 ? 9.890 -8.600 -26.182 1.00 17.76 323 ASN A C 1
ATOM 2325 O O . ASN A 1 292 ? 9.930 -8.890 -27.389 1.00 15.12 323 ASN A O 1
ATOM 2330 N N . GLU A 1 293 ? 10.718 -7.714 -25.630 1.00 17.06 324 GLU A N 1
ATOM 2331 C CA . GLU A 1 293 ? 11.746 -7.080 -26.438 1.00 20.88 324 GLU A CA 1
ATOM 2332 C C . GLU A 1 293 ? 12.750 -8.102 -26.941 1.00 16.88 324 GLU A C 1
ATOM 2333 O O . GLU A 1 293 ? 13.196 -8.026 -28.090 1.00 16.83 324 GLU A O 1
ATOM 2339 N N . ARG A 1 294 ? 13.125 -9.069 -26.098 1.00 16.38 325 ARG A N 1
ATOM 2340 C CA . ARG A 1 294 ? 14.060 -10.089 -26.568 1.00 16.37 325 ARG A CA 1
ATOM 2341 C C . ARG A 1 294 ? 13.421 -10.980 -27.624 1.00 16.51 325 ARG A C 1
ATOM 2342 O O . ARG A 1 294 ? 14.068 -11.320 -28.622 1.00 14.62 325 ARG A O 1
ATOM 2350 N N . LYS A 1 295 ? 12.151 -11.360 -27.428 1.00 16.59 326 LYS A N 1
ATOM 2351 C CA . LYS A 1 295 ? 11.416 -12.087 -28.464 1.00 15.91 326 LYS A CA 1
ATOM 2352 C C . LYS A 1 295 ? 11.478 -11.367 -29.809 1.00 17.27 326 LYS A C 1
ATOM 2353 O O . LYS A 1 295 ? 11.598 -12.003 -30.865 1.00 16.15 326 LYS A O 1
ATOM 2359 N N . ALA A 1 296 ? 11.377 -10.040 -29.788 1.00 16.40 327 ALA A N 1
ATOM 2360 C CA . ALA A 1 296 ? 11.374 -9.280 -31.032 1.00 17.11 327 ALA A CA 1
ATOM 2361 C C . ALA A 1 296 ? 12.746 -9.282 -31.683 1.00 14.88 327 ALA A C 1
ATOM 2362 O O . ALA A 1 296 ? 12.857 -9.395 -32.912 1.00 17.26 327 ALA A O 1
ATOM 2364 N N . LYS A 1 297 ? 13.798 -9.135 -30.876 1.00 13.05 328 LYS A N 1
ATOM 2365 C CA . LYS A 1 297 ? 15.160 -9.187 -31.400 1.00 16.20 328 LYS A CA 1
ATOM 2366 C C . LYS A 1 297 ? 15.451 -10.557 -31.994 1.00 15.24 328 LYS A C 1
ATOM 2367 O O . LYS A 1 297 ? 15.984 -10.668 -33.107 1.00 13.65 328 LYS A O 1
ATOM 2373 N N . VAL A 1 298 ? 15.122 -11.620 -31.254 1.00 13.43 329 VAL A N 1
ATOM 2374 C CA . VAL A 1 298 ? 15.322 -12.968 -31.775 1.00 12.74 329 VAL A CA 1
ATOM 2375 C C . VAL A 1 298 ? 14.516 -13.176 -33.049 1.00 13.05 329 VAL A C 1
ATOM 2376 O O . VAL A 1 298 ? 15.007 -13.760 -34.020 1.00 12.81 329 VAL A O 1
ATOM 2380 N N . LYS A 1 299 ? 13.280 -12.688 -33.079 1.00 10.25 330 LYS A N 1
ATOM 2381 C CA . LYS A 1 299 ? 12.468 -12.866 -34.275 1.00 13.22 330 LYS A CA 1
ATOM 2382 C C . LYS A 1 299 ? 13.069 -12.127 -35.469 1.00 14.06 330 LYS A C 1
ATOM 2383 O O . LYS A 1 299 ? 13.058 -12.641 -36.596 1.00 12.18 330 LYS A O 1
ATOM 2389 N N . GLU A 1 300 ? 13.616 -10.928 -35.239 1.00 12.44 331 GLU A N 1
ATOM 2390 C CA . GLU A 1 300 ? 14.204 -10.169 -36.342 1.00 15.50 331 GLU A CA 1
ATOM 2391 C C . GLU A 1 300 ? 15.361 -10.927 -36.978 1.00 14.67 331 GLU A C 1
ATOM 2392 O O . GLU A 1 300 ? 15.432 -11.049 -38.205 1.00 15.24 331 GLU A O 1
ATOM 2398 N N . MET A 1 301 ? 16.280 -11.453 -36.162 1.00 12.48 332 MET A N 1
ATOM 2399 C CA . MET A 1 301 ? 17.388 -12.209 -36.737 1.00 10.83 332 MET A CA 1
ATOM 2400 C C . MET A 1 301 ? 16.946 -13.563 -37.264 1.00 12.83 332 MET A C 1
ATOM 2401 O O . MET A 1 301 ? 17.497 -14.038 -38.263 1.00 12.20 332 MET A O 1
ATOM 2406 N N . LYS A 1 302 ? 15.967 -14.203 -36.616 1.00 11.29 333 LYS A N 1
ATOM 2407 C CA . LYS A 1 302 ? 15.397 -15.433 -37.156 1.00 13.90 333 LYS A CA 1
ATOM 2408 C C . LYS A 1 302 ? 14.926 -15.235 -38.597 1.00 12.35 333 LYS A C 1
ATOM 2409 O O . LYS A 1 302 ? 15.223 -16.047 -39.484 1.00 12.11 333 LYS A O 1
ATOM 2415 N N . LEU A 1 303 ? 14.203 -14.142 -38.851 1.00 13.00 334 LEU A N 1
ATOM 2416 C CA . LEU A 1 303 ? 13.650 -13.911 -40.185 1.00 12.97 334 LEU A CA 1
ATOM 2417 C C . LEU A 1 303 ? 14.744 -13.582 -41.197 1.00 11.63 334 LEU A C 1
ATOM 2418 O O . LEU A 1 303 ? 14.670 -14.010 -42.352 1.00 11.36 334 LEU A O 1
ATOM 2423 N N . LYS A 1 304 ? 15.769 -12.832 -40.785 1.00 10.58 335 LYS A N 1
ATOM 2424 C CA . LYS A 1 304 ? 16.889 -12.578 -41.687 1.00 12.08 335 LYS A CA 1
ATOM 2425 C C . LYS A 1 304 ? 17.596 -13.874 -42.048 1.00 11.74 335 LYS A C 1
ATOM 2426 O O . LYS A 1 304 ? 17.917 -14.106 -43.220 1.00 10.73 335 LYS A O 1
ATOM 2432 N N . ALA A 1 305 ? 17.831 -14.737 -41.055 1.00 9.43 336 ALA A N 1
ATOM 2433 C CA . ALA A 1 305 ? 18.495 -16.005 -41.329 1.00 11.10 336 ALA A CA 1
ATOM 2434 C C . ALA A 1 305 ? 17.663 -16.877 -42.268 1.00 10.75 336 ALA A C 1
ATOM 2435 O O . ALA A 1 305 ? 18.212 -17.535 -43.161 1.00 11.65 336 ALA A O 1
ATOM 2437 N N . GLU A 1 306 ? 16.336 -16.891 -42.094 1.00 11.20 337 GLU A N 1
ATOM 2438 C CA . GLU A 1 306 ? 15.489 -17.706 -42.966 1.00 9.83 337 GLU A CA 1
ATOM 2439 C C . GLU A 1 306 ? 15.469 -17.182 -44.397 1.00 11.84 337 GLU A C 1
ATOM 2440 O O . GLU A 1 306 ? 15.464 -17.974 -45.349 1.00 13.15 337 GLU A O 1
ATOM 2446 N N . GLU A 1 307 ? 15.410 -15.863 -44.577 1.00 12.73 338 GLU A N 1
ATOM 2447 C CA . GLU A 1 307 ? 15.421 -15.310 -45.930 1.00 14.08 338 GLU A CA 1
ATOM 2448 C C . GLU A 1 307 ? 16.678 -15.722 -46.674 1.00 12.46 338 GLU A C 1
ATOM 2449 O O . GLU A 1 307 ? 16.622 -16.069 -47.863 1.00 9.89 338 GLU A O 1
ATOM 2455 N N . GLN A 1 308 ? 17.829 -15.681 -45.989 1.00 11.59 339 GLN A N 1
ATOM 2456 C CA . GLN A 1 308 ? 19.064 -16.133 -46.623 1.00 9.90 339 GLN A CA 1
ATOM 2457 C C . GLN A 1 308 ? 18.991 -17.614 -46.981 1.00 10.23 339 GLN A C 1
ATOM 2458 O O . GLN A 1 308 ? 19.412 -18.011 -48.069 1.00 9.92 339 GLN A O 1
ATOM 2464 N N . LEU A 1 309 ? 18.433 -18.441 -46.091 1.00 8.39 340 LEU A N 1
ATOM 2465 C CA . LEU A 1 309 ? 18.388 -19.881 -46.340 1.00 9.78 340 LEU A CA 1
ATOM 2466 C C . LEU A 1 309 ? 17.416 -20.220 -47.459 1.00 10.15 340 LEU A C 1
ATOM 2467 O O . LEU A 1 309 ? 17.703 -21.076 -48.309 1.00 9.51 340 LEU A O 1
ATOM 2472 N N . VAL A 1 310 ? 16.265 -19.548 -47.486 1.00 9.44 341 VAL A N 1
ATOM 2473 C CA . VAL A 1 310 ? 15.304 -19.805 -48.555 1.00 10.32 341 VAL A CA 1
ATOM 2474 C C . VAL A 1 310 ? 15.939 -19.537 -49.910 1.00 10.76 341 VAL A C 1
ATOM 2475 O O . VAL A 1 310 ? 15.786 -20.328 -50.852 1.00 9.74 341 VAL A O 1
ATOM 2479 N N . LYS A 1 311 ? 16.663 -18.420 -50.034 1.00 9.80 342 LYS A N 1
ATOM 2480 C CA . LYS A 1 311 ? 17.300 -18.112 -51.310 1.00 11.58 342 LYS A CA 1
ATOM 2481 C C . LYS A 1 311 ? 18.411 -19.109 -51.611 1.00 9.34 342 LYS A C 1
ATOM 2482 O O . LYS A 1 311 ? 18.547 -19.559 -52.746 1.00 10.23 342 LYS A O 1
ATOM 2488 N N . ALA A 1 312 ? 19.183 -19.498 -50.596 1.00 8.34 343 ALA A N 1
ATOM 2489 C CA . ALA A 1 312 ? 20.243 -20.481 -50.814 1.00 11.12 343 ALA A CA 1
ATOM 2490 C C . ALA A 1 312 ? 19.681 -21.799 -51.330 1.00 11.02 343 ALA A C 1
ATOM 2491 O O . ALA A 1 312 ? 20.237 -22.384 -52.266 1.00 11.01 343 ALA A O 1
ATOM 2493 N N . HIS A 1 313 ? 18.567 -22.276 -50.748 1.00 9.36 344 HIS A N 1
ATOM 2494 C CA . HIS A 1 313 ? 17.991 -23.542 -51.198 1.00 11.07 344 HIS A CA 1
ATOM 2495 C C . HIS A 1 313 ? 17.531 -23.458 -52.652 1.00 9.68 344 HIS A C 1
ATOM 2496 O O . HIS A 1 313 ? 17.769 -24.385 -53.434 1.00 10.66 344 HIS A O 1
ATOM 2503 N N . PHE A 1 314 ? 16.855 -22.364 -53.034 1.00 11.01 345 PHE A N 1
ATOM 2504 C CA . PHE A 1 314 ? 16.408 -22.242 -54.422 1.00 10.57 345 PHE A CA 1
ATOM 2505 C C . PHE A 1 314 ? 17.574 -22.009 -55.369 1.00 8.65 345 PHE A C 1
ATOM 2506 O O . PHE A 1 314 ? 17.535 -22.463 -56.515 1.00 9.31 345 PHE A O 1
ATOM 2514 N N . GLU A 1 315 ? 18.611 -21.310 -54.913 1.00 8.25 346 GLU A N 1
ATOM 2515 C CA . GLU A 1 315 ? 19.786 -21.111 -55.750 1.00 10.05 346 GLU A CA 1
ATOM 2516 C C . GLU A 1 315 ? 20.524 -22.428 -55.966 1.00 10.56 346 GLU A C 1
ATOM 2517 O O . GLU A 1 315 ? 20.998 -22.712 -57.078 1.00 10.57 346 GLU A O 1
ATOM 2523 N N . ALA A 1 316 ? 20.600 -23.265 -54.925 1.00 10.24 347 ALA A N 1
ATOM 2524 C CA . ALA A 1 316 ? 21.186 -24.590 -55.095 1.00 10.15 347 ALA A CA 1
ATOM 2525 C C . ALA A 1 316 ? 20.355 -25.442 -56.047 1.00 10.63 347 ALA A C 1
ATOM 2526 O O . ALA A 1 316 ? 20.902 -26.107 -56.934 1.00 12.00 347 ALA A O 1
ATOM 2528 N N . ALA A 1 317 ? 19.026 -25.428 -55.888 1.00 9.88 348 ALA A N 1
ATOM 2529 C CA . ALA A 1 317 ? 18.169 -26.144 -56.830 1.00 10.73 348 ALA A CA 1
ATOM 2530 C C . ALA A 1 317 ? 18.435 -25.686 -58.259 1.00 11.78 348 ALA A C 1
ATOM 2531 O O . ALA A 1 317 ? 18.511 -26.508 -59.181 1.00 11.07 348 ALA A O 1
ATOM 2533 N N . LYS A 1 318 ? 18.617 -24.379 -58.455 1.00 12.26 349 LYS A N 1
ATOM 2534 C CA . LYS A 1 318 ? 18.935 -23.872 -59.789 1.00 13.88 349 LYS A CA 1
ATOM 2535 C C . LYS A 1 318 ? 20.272 -24.411 -60.283 1.00 14.52 349 LYS A C 1
ATOM 2536 O O . LYS A 1 318 ? 20.404 -24.791 -61.454 1.00 12.03 349 LYS A O 1
ATOM 2542 N N . ALA A 1 319 ? 21.279 -24.459 -59.405 1.00 11.63 350 ALA A N 1
ATOM 2543 C CA . ALA A 1 319 ? 22.595 -24.923 -59.836 1.00 14.27 350 ALA A CA 1
ATOM 2544 C C . ALA A 1 319 ? 22.525 -26.369 -60.307 1.00 13.07 350 ALA A C 1
ATOM 2545 O O . ALA A 1 319 ? 23.063 -26.711 -61.369 1.00 12.61 350 ALA A O 1
ATOM 2547 N N . TRP A 1 320 ? 21.856 -27.235 -59.532 1.00 8.79 351 TRP A N 1
ATOM 2548 C CA . TRP A 1 320 ? 21.629 -28.600 -59.994 1.00 12.49 351 TRP A CA 1
ATOM 2549 C C . TRP A 1 320 ? 20.908 -28.596 -61.336 1.00 13.80 351 TRP A C 1
ATOM 2550 O O . TRP A 1 320 ? 21.288 -29.322 -62.260 1.00 13.60 351 TRP A O 1
ATOM 2561 N N . GLU A 1 321 ? 19.882 -27.757 -61.468 1.00 10.47 352 GLU A N 1
ATOM 2562 C CA . GLU A 1 321 ? 19.105 -27.724 -62.708 1.00 16.17 352 GLU A CA 1
ATOM 2563 C C . GLU A 1 321 ? 19.963 -27.326 -63.908 1.00 15.85 352 GLU A C 1
ATOM 2564 O O . GLU A 1 321 ? 19.732 -27.811 -65.025 1.00 16.36 352 GLU A O 1
ATOM 2570 N N . LEU A 1 322 ? 20.964 -26.474 -63.699 1.00 13.65 353 LEU A N 1
ATOM 2571 C CA . LEU A 1 322 ? 21.848 -26.020 -64.764 1.00 13.37 353 LEU A CA 1
ATOM 2572 C C . LEU A 1 322 ? 23.030 -26.965 -65.004 1.00 14.51 353 LEU A C 1
ATOM 2573 O O . LEU A 1 322 ? 23.918 -26.641 -65.796 1.00 13.04 353 LEU A O 1
ATOM 2578 N N . GLY A 1 323 ? 23.070 -28.112 -64.332 1.00 16.07 354 GLY A N 1
ATOM 2579 C CA . GLY A 1 323 ? 24.110 -29.094 -64.562 1.00 17.30 354 GLY A CA 1
ATOM 2580 C C . GLY A 1 323 ? 25.298 -29.057 -63.619 1.00 16.20 354 GLY A C 1
ATOM 2581 O O . GLY A 1 323 ? 26.375 -29.519 -64.001 1.00 17.58 354 GLY A O 1
ATOM 2582 N N . ALA A 1 324 ? 25.145 -28.526 -62.410 1.00 14.12 355 ALA A N 1
ATOM 2583 C CA . ALA A 1 324 ? 26.229 -28.593 -61.435 1.00 13.92 355 ALA A CA 1
ATOM 2584 C C . ALA A 1 324 ? 26.553 -30.043 -61.080 1.00 12.14 355 ALA A C 1
ATOM 2585 O O . ALA A 1 324 ? 25.660 -30.880 -60.959 1.00 14.26 355 ALA A O 1
ATOM 2587 N N . THR A 1 325 ? 27.845 -30.337 -60.908 1.00 13.93 356 THR A N 1
ATOM 2588 C CA . THR A 1 325 ? 28.296 -31.659 -60.491 1.00 13.31 356 THR A CA 1
ATOM 2589 C C . THR A 1 325 ? 28.339 -31.772 -58.970 1.00 16.83 356 THR A C 1
ATOM 2590 O O . THR A 1 325 ? 28.367 -30.770 -58.250 1.00 12.68 356 THR A O 1
ATOM 2594 N N . GLU A 1 326 ? 28.390 -33.021 -58.494 1.00 14.08 357 GLU A N 1
ATOM 2595 C CA . GLU A 1 326 ? 28.546 -33.281 -57.062 1.00 17.04 357 GLU A CA 1
ATOM 2596 C C . GLU A 1 326 ? 29.756 -32.553 -56.483 1.00 15.03 357 GLU A C 1
ATOM 2597 O O . GLU A 1 326 ? 29.682 -31.975 -55.394 1.00 13.61 357 GLU A O 1
ATOM 2603 N N . ALA A 1 327 ? 30.887 -32.581 -57.187 1.00 15.03 358 ALA A N 1
ATOM 2604 C CA . ALA A 1 327 ? 32.084 -31.946 -56.644 1.00 16.71 358 ALA A CA 1
ATOM 2605 C C . ALA A 1 327 ? 31.927 -30.431 -56.584 1.00 15.34 358 ALA A C 1
ATOM 2606 O O . ALA A 1 327 ? 32.421 -29.790 -55.651 1.00 15.59 358 ALA A O 1
ATOM 2608 N N . GLU A 1 328 ? 31.250 -29.841 -57.570 1.00 14.69 359 GLU A N 1
ATOM 2609 C CA . GLU A 1 328 ? 30.995 -28.406 -57.530 1.00 14.91 359 GLU A CA 1
ATOM 2610 C C . GLU A 1 328 ? 30.090 -28.037 -56.362 1.00 15.17 359 GLU A C 1
ATOM 2611 O O . GLU A 1 328 ? 30.267 -26.985 -55.743 1.00 13.69 359 GLU A O 1
ATOM 2617 N N . MET A 1 329 ? 29.115 -28.885 -56.049 1.00 13.68 360 MET A N 1
ATOM 2618 C CA . MET A 1 329 ? 28.135 -28.542 -55.029 1.00 12.47 360 MET A CA 1
ATOM 2619 C C . MET A 1 329 ? 28.592 -28.877 -53.614 1.00 14.84 360 MET A C 1
ATOM 2620 O O . MET A 1 329 ? 28.034 -28.325 -52.659 1.00 12.77 360 MET A O 1
ATOM 2625 N N . LYS A 1 330 ? 29.595 -29.744 -53.459 1.00 14.64 361 LYS A N 1
ATOM 2626 C CA . LYS A 1 330 ? 29.989 -30.233 -52.136 1.00 14.56 361 LYS A CA 1
ATOM 2627 C C . LYS A 1 330 ? 30.254 -29.119 -51.126 1.00 12.85 361 LYS A C 1
ATOM 2628 O O . LYS A 1 330 ? 29.660 -29.158 -50.036 1.00 14.36 361 LYS A O 1
ATOM 2634 N N . PRO A 1 331 ? 31.094 -28.110 -51.403 1.00 15.19 362 PRO A N 1
ATOM 2635 C CA . PRO A 1 331 ? 31.310 -27.071 -50.381 1.00 16.32 362 PRO A CA 1
ATOM 2636 C C . PRO A 1 331 ? 30.078 -26.221 -50.117 1.00 15.14 362 PRO A C 1
ATOM 2637 O O . PRO A 1 331 ? 29.903 -25.751 -48.980 1.00 14.86 362 PRO A O 1
ATOM 2641 N N . ILE A 1 332 ? 29.236 -26.004 -51.138 1.00 12.83 363 ILE A N 1
ATOM 2642 C CA . ILE A 1 332 ? 27.985 -25.266 -50.961 1.00 12.17 363 ILE A CA 1
ATOM 2643 C C . ILE A 1 332 ? 27.046 -26.016 -50.026 1.00 12.68 363 ILE A C 1
ATOM 2644 O O . ILE A 1 332 ? 26.452 -25.434 -49.109 1.00 13.59 363 ILE A O 1
ATOM 2649 N N . LEU A 1 333 ? 26.878 -27.315 -50.257 1.00 12.55 364 LEU A N 1
ATOM 2650 C CA . LEU A 1 333 ? 25.976 -28.093 -49.421 1.00 14.28 364 LEU A CA 1
ATOM 2651 C C . LEU A 1 333 ? 26.445 -28.100 -47.970 1.00 15.19 364 LEU A C 1
ATOM 2652 O O . LEU A 1 333 ? 25.628 -28.012 -47.042 1.00 11.97 364 LEU A O 1
ATOM 2657 N N . THR A 1 334 ? 27.761 -28.184 -47.756 1.00 12.79 365 THR A N 1
ATOM 2658 C CA . THR A 1 334 ? 28.290 -28.137 -46.396 1.00 11.96 365 THR A CA 1
ATOM 2659 C C . THR A 1 334 ? 27.909 -26.831 -45.715 1.00 13.97 365 THR A C 1
ATOM 2660 O O . THR A 1 334 ? 27.495 -26.828 -44.547 1.00 13.15 365 THR A O 1
ATOM 2664 N N . ASP A 1 335 ? 28.003 -25.713 -46.443 1.00 13.01 366 ASP A N 1
ATOM 2665 C CA . ASP A 1 335 ? 27.655 -24.425 -45.855 1.00 13.14 366 ASP A CA 1
ATOM 2666 C C . ASP A 1 335 ? 26.169 -24.347 -45.537 1.00 13.74 366 ASP A C 1
ATOM 2667 O O . ASP A 1 335 ? 25.788 -23.811 -44.490 1.00 11.27 366 ASP A O 1
ATOM 2672 N N . ILE A 1 336 ? 25.317 -24.857 -46.435 1.00 11.20 367 ILE A N 1
ATOM 2673 C CA . ILE A 1 336 ? 23.872 -24.841 -46.192 1.00 11.32 367 ILE A CA 1
ATOM 2674 C C . ILE A 1 336 ? 23.519 -25.699 -44.983 1.00 9.54 367 ILE A C 1
ATOM 2675 O O . ILE A 1 336 ? 22.690 -25.318 -44.146 1.00 12.04 367 ILE A O 1
ATOM 2680 N N . ARG A 1 337 ? 24.101 -26.892 -44.908 1.00 12.38 368 ARG A N 1
ATOM 2681 C CA . ARG A 1 337 ? 23.886 -27.766 -43.763 1.00 10.49 368 ARG A CA 1
ATOM 2682 C C . ARG A 1 337 ? 24.203 -27.042 -42.461 1.00 10.77 368 ARG A C 1
ATOM 2683 O O . ARG A 1 337 ? 23.400 -27.040 -41.524 1.00 10.04 368 ARG A O 1
ATOM 2691 N N . HIS A 1 338 ? 25.382 -26.422 -42.387 1.00 9.55 369 HIS A N 1
ATOM 2692 C CA . HIS A 1 338 ? 25.777 -25.753 -41.153 1.00 10.76 369 HIS A CA 1
ATOM 2693 C C . HIS A 1 338 ? 24.910 -24.529 -40.896 1.00 11.50 369 HIS A C 1
ATOM 2694 O O . HIS A 1 338 ? 24.473 -24.301 -39.763 1.00 12.33 369 HIS A O 1
ATOM 2701 N N . ALA A 1 339 ? 24.647 -23.736 -41.940 1.00 10.79 370 ALA A N 1
ATOM 2702 C CA . ALA A 1 339 ? 23.817 -22.548 -41.779 1.00 10.34 370 ALA A CA 1
ATOM 2703 C C . ALA A 1 339 ? 22.446 -22.914 -41.224 1.00 10.97 370 ALA A C 1
ATOM 2704 O O . ALA A 1 339 ? 21.946 -22.273 -40.289 1.00 11.62 370 ALA A O 1
ATOM 2706 N N . GLN A 1 340 ? 21.822 -23.949 -41.782 1.00 10.43 371 GLN A N 1
ATOM 2707 C CA . GLN A 1 340 ? 20.472 -24.267 -41.333 1.00 11.69 371 GLN A CA 1
ATOM 2708 C C . GLN A 1 340 ? 20.476 -24.955 -39.975 1.00 10.44 371 GLN A C 1
ATOM 2709 O O . GLN A 1 340 ? 19.577 -24.714 -39.161 1.00 11.07 371 GLN A O 1
ATOM 2715 N N . TRP A 1 341 ? 21.479 -25.797 -39.701 1.00 9.25 372 TRP A N 1
ATOM 2716 C CA . TRP A 1 341 ? 21.639 -26.349 -38.354 1.00 11.37 372 TRP A CA 1
ATOM 2717 C C . TRP A 1 341 ? 21.662 -25.235 -37.323 1.00 10.49 372 TRP A C 1
ATOM 2718 O O . TRP A 1 341 ? 20.981 -25.304 -36.292 1.00 12.94 372 TRP A O 1
ATOM 2729 N N . ARG A 1 342 ? 22.438 -24.186 -37.603 1.00 10.36 373 ARG A N 1
ATOM 2730 C CA . ARG A 1 342 ? 22.580 -23.089 -36.659 1.00 10.97 373 ARG A CA 1
ATOM 2731 C C . ARG A 1 342 ? 21.273 -22.326 -36.512 1.00 12.43 373 ARG A C 1
ATOM 2732 O O . ARG A 1 342 ? 20.836 -22.048 -35.388 1.00 11.51 373 ARG A O 1
ATOM 2740 N N . TRP A 1 343 ? 20.591 -22.046 -37.629 1.00 10.11 374 TRP A N 1
ATOM 2741 C CA . TRP A 1 343 ? 19.277 -21.421 -37.531 1.00 11.75 374 TRP A CA 1
ATOM 2742 C C . TRP A 1 343 ? 18.330 -22.279 -36.702 1.00 10.48 374 TRP A C 1
ATOM 2743 O O . TRP A 1 343 ? 17.697 -21.789 -35.760 1.00 11.82 374 TRP A O 1
ATOM 2754 N N . ASP A 1 344 ? 18.231 -23.569 -37.035 1.00 10.99 375 ASP A N 1
ATOM 2755 C CA . ASP A 1 344 ? 17.218 -24.415 -36.414 1.00 10.72 375 ASP A CA 1
ATOM 2756 C C . ASP A 1 344 ? 17.491 -24.591 -34.922 1.00 13.27 375 ASP A C 1
ATOM 2757 O O . ASP A 1 344 ? 16.581 -24.452 -34.098 1.00 12.48 375 ASP A O 1
ATOM 2762 N N . LEU A 1 345 ? 18.746 -24.827 -34.541 1.00 12.46 376 LEU A N 1
ATOM 2763 C CA . LEU A 1 345 ? 19.032 -24.974 -33.118 1.00 12.49 376 LEU A CA 1
ATOM 2764 C C . LEU A 1 345 ? 18.791 -23.668 -32.375 1.00 14.08 376 LEU A C 1
ATOM 2765 O O . LEU A 1 345 ? 18.288 -23.676 -31.245 1.00 15.44 376 LEU A O 1
ATOM 2770 N N . ALA A 1 346 ? 19.097 -22.534 -33.011 1.00 11.17 377 ALA A N 1
ATOM 2771 C CA . ALA A 1 346 ? 18.904 -21.247 -32.347 1.00 14.59 377 ALA A CA 1
ATOM 2772 C C . ALA A 1 346 ? 17.439 -20.987 -32.005 1.00 13.91 377 ALA A C 1
ATOM 2773 O O . ALA A 1 346 ? 17.144 -20.385 -30.960 1.00 14.05 377 ALA A O 1
ATOM 2775 N N . ILE A 1 347 ? 16.497 -21.404 -32.856 1.00 11.12 378 ILE A N 1
ATOM 2776 C CA . ILE A 1 347 ? 15.104 -21.022 -32.638 1.00 16.07 378 ILE A CA 1
ATOM 2777 C C . ILE A 1 347 ? 14.154 -22.202 -32.464 1.00 14.05 378 ILE A C 1
ATOM 2778 O O . ILE A 1 347 ? 12.943 -21.982 -32.348 1.00 17.17 378 ILE A O 1
ATOM 2783 N N . ALA A 1 348 ? 14.652 -23.447 -32.445 1.00 12.55 379 ALA A N 1
ATOM 2784 C CA . ALA A 1 348 ? 13.761 -24.594 -32.271 1.00 14.48 379 ALA A CA 1
ATOM 2785 C C . ALA A 1 348 ? 13.106 -24.613 -30.897 1.00 15.57 379 ALA A C 1
ATOM 2786 O O . ALA A 1 348 ? 12.046 -25.223 -30.749 1.00 16.34 379 ALA A O 1
ATOM 2788 N N . SER A 1 349 ? 13.723 -23.994 -29.889 1.00 11.76 380 SER A N 1
ATOM 2789 C CA . SER A 1 349 ? 13.102 -23.852 -28.582 1.00 14.11 380 SER A CA 1
ATOM 2790 C C . SER A 1 349 ? 12.256 -22.588 -28.568 1.00 16.61 380 SER A C 1
ATOM 2791 O O . SER A 1 349 ? 12.781 -21.483 -28.759 1.00 13.40 380 SER A O 1
ATOM 2794 N N . HIS A 1 350 ? 10.956 -22.747 -28.311 1.00 14.70 381 HIS A N 1
ATOM 2795 C CA . HIS A 1 350 ? 10.065 -21.600 -28.249 1.00 17.67 381 HIS A CA 1
ATOM 2796 C C . HIS A 1 350 ? 10.331 -20.706 -27.047 1.00 16.24 381 HIS A C 1
ATOM 2797 O O . HIS A 1 350 ? 9.806 -19.593 -27.001 1.00 18.67 381 HIS A O 1
ATOM 2804 N N . GLY A 1 351 ? 11.137 -21.142 -26.089 1.00 15.83 382 GLY A N 1
ATOM 2805 C CA . GLY A 1 351 ? 11.477 -20.307 -24.960 1.00 16.79 382 GLY A CA 1
ATOM 2806 C C . GLY A 1 351 ? 12.851 -19.672 -25.013 1.00 15.95 382 GLY A C 1
ATOM 2807 O O . GLY A 1 351 ? 13.276 -19.084 -24.013 1.00 15.01 382 GLY A O 1
ATOM 2808 N N . VAL A 1 352 ? 13.557 -19.749 -26.145 1.00 13.00 383 VAL A N 1
ATOM 2809 C CA . VAL A 1 352 ? 14.956 -19.344 -26.138 1.00 13.63 383 VAL A CA 1
ATOM 2810 C C . VAL A 1 352 ? 15.096 -17.845 -25.875 1.00 12.74 383 VAL A C 1
ATOM 2811 O O . VAL A 1 352 ? 16.095 -17.408 -25.293 1.00 13.42 383 VAL A O 1
ATOM 2815 N N . ALA A 1 353 ? 14.098 -17.039 -26.256 1.00 12.62 384 ALA A N 1
ATOM 2816 C CA . ALA A 1 353 ? 14.200 -15.598 -26.019 1.00 13.05 384 ALA A CA 1
ATOM 2817 C C . ALA A 1 353 ? 14.173 -15.270 -24.525 1.00 17.11 384 ALA A C 1
ATOM 2818 O O . ALA A 1 353 ? 14.771 -14.276 -24.099 1.00 17.53 384 ALA A O 1
ATOM 2820 N N . ALA A 1 354 ? 13.504 -16.101 -23.714 1.00 14.85 385 ALA A N 1
ATOM 2821 C CA . ALA A 1 354 ? 13.564 -15.987 -22.258 1.00 16.13 385 ALA A CA 1
ATOM 2822 C C . ALA A 1 354 ? 14.781 -16.698 -21.667 1.00 17.40 385 ALA A C 1
ATOM 2823 O O . ALA A 1 354 ? 15.447 -16.153 -20.784 1.00 18.56 385 ALA A O 1
ATOM 2825 N N . HIS A 1 355 ? 15.101 -17.903 -22.146 1.00 16.07 386 HIS A N 1
ATOM 2826 C CA . HIS A 1 355 ? 16.130 -18.709 -21.493 1.00 15.33 386 HIS A CA 1
ATOM 2827 C C . HIS A 1 355 ? 17.541 -18.231 -21.809 1.00 15.14 386 HIS A C 1
ATOM 2828 O O . HIS A 1 355 ? 18.403 -18.207 -20.923 1.00 15.67 386 HIS A O 1
ATOM 2835 N N . ALA A 1 356 ? 17.822 -17.908 -23.072 1.00 15.84 387 ALA A N 1
ATOM 2836 C CA . ALA A 1 356 ? 19.192 -17.619 -23.508 1.00 14.29 387 ALA A CA 1
ATOM 2837 C C . ALA A 1 356 ? 19.160 -16.733 -24.739 1.00 14.79 387 ALA A C 1
ATOM 2838 O O . ALA A 1 356 ? 19.574 -17.137 -25.829 1.00 13.82 387 ALA A O 1
ATOM 2840 N N . PRO A 1 357 ? 18.677 -15.496 -24.602 1.00 14.39 388 PRO A N 1
ATOM 2841 C CA . PRO A 1 357 ? 18.539 -14.637 -25.785 1.00 14.99 388 PRO A CA 1
ATOM 2842 C C . PRO A 1 357 ? 19.870 -14.324 -26.449 1.00 15.52 388 PRO A C 1
ATOM 2843 O O . PRO A 1 357 ? 19.938 -14.281 -27.685 1.00 14.89 388 PRO A O 1
ATOM 2847 N N . GLU A 1 358 ? 20.937 -14.141 -25.663 1.00 13.89 389 GLU A N 1
ATOM 2848 C CA . GLU A 1 358 ? 22.241 -13.805 -26.229 1.00 18.12 389 GLU A CA 1
ATOM 2849 C C . GLU A 1 358 ? 22.805 -14.968 -27.031 1.00 16.74 389 GLU A C 1
ATOM 2850 O O . GLU A 1 358 ? 23.421 -14.763 -28.080 1.00 13.91 389 GLU A O 1
ATOM 2856 N N . GLU A 1 359 ? 22.586 -16.201 -26.573 1.00 16.17 390 GLU A N 1
ATOM 2857 C CA . GLU A 1 359 ? 23.071 -17.344 -27.330 1.00 16.11 390 GLU A CA 1
ATOM 2858 C C . GLU A 1 359 ? 22.278 -17.524 -28.616 1.00 15.04 390 GLU A C 1
ATOM 2859 O O . GLU A 1 359 ? 22.863 -17.788 -29.677 1.00 14.86 390 GLU A O 1
ATOM 2865 N N . ALA A 1 360 ? 20.953 -17.360 -28.553 1.00 13.28 391 ALA A N 1
ATOM 2866 C CA . ALA A 1 360 ? 20.149 -17.402 -29.775 1.00 10.33 391 ALA A CA 1
ATOM 2867 C C . ALA A 1 360 ? 20.643 -16.372 -30.788 1.00 12.27 391 ALA A C 1
ATOM 2868 O O . ALA A 1 360 ? 20.792 -16.680 -31.978 1.00 12.23 391 ALA A O 1
ATOM 2870 N N . LEU A 1 361 ? 20.954 -15.158 -30.327 1.00 12.81 392 LEU A N 1
ATOM 2871 C CA . LEU A 1 361 ? 21.434 -14.125 -31.244 1.00 13.21 392 LEU A CA 1
ATOM 2872 C C . LEU A 1 361 ? 22.826 -14.446 -31.795 1.00 11.68 392 LEU A C 1
ATOM 2873 O O . LEU A 1 361 ? 23.083 -14.244 -32.987 1.00 11.63 392 LEU A O 1
ATOM 2878 N N . ARG A 1 362 ? 23.748 -14.929 -30.953 1.00 12.20 393 ARG A N 1
ATOM 2879 C CA . ARG A 1 362 ? 25.048 -15.362 -31.468 1.00 13.34 393 ARG A CA 1
ATOM 2880 C C . ARG A 1 362 ? 24.890 -16.450 -32.525 1.00 11.58 393 ARG A C 1
ATOM 2881 O O . ARG A 1 362 ? 25.506 -16.385 -33.598 1.00 12.58 393 ARG A O 1
ATOM 2889 N N . VAL A 1 363 ? 24.079 -17.471 -32.235 1.00 11.34 394 VAL A N 1
ATOM 2890 C CA . VAL A 1 363 ? 23.974 -18.611 -33.143 1.00 10.53 394 VAL A CA 1
ATOM 2891 C C . VAL A 1 363 ? 23.293 -18.199 -34.443 1.00 10.78 394 VAL A C 1
ATOM 2892 O O . VAL A 1 363 ? 23.677 -18.638 -35.535 1.00 11.66 394 VAL A O 1
ATOM 2896 N N . LEU A 1 364 ? 22.300 -17.328 -34.356 1.00 10.03 395 LEU A N 1
ATOM 2897 C CA . LEU A 1 364 ? 21.666 -16.835 -35.570 1.00 10.30 395 LEU A CA 1
ATOM 2898 C C . LEU A 1 364 ? 22.647 -16.019 -36.399 1.00 12.56 395 LEU A C 1
ATOM 2899 O O . LEU A 1 364 ? 22.620 -16.072 -37.635 1.00 11.02 395 LEU A O 1
ATOM 2904 N N . GLY A 1 365 ? 23.540 -15.280 -35.735 1.00 10.95 396 GLY A N 1
ATOM 2905 C CA . GLY A 1 365 ? 24.584 -14.589 -36.468 1.00 11.66 396 GLY A CA 1
ATOM 2906 C C . GLY A 1 365 ? 25.484 -15.548 -37.225 1.00 11.35 396 GLY A C 1
ATOM 2907 O O . GLY A 1 365 ? 25.836 -15.301 -38.382 1.00 11.22 396 GLY A O 1
ATOM 2908 N N . THR A 1 366 ? 25.883 -16.650 -36.583 1.00 10.68 397 THR A N 1
ATOM 2909 C CA . THR A 1 366 ? 26.731 -17.604 -37.291 1.00 10.35 397 THR A CA 1
ATOM 2910 C C . THR A 1 366 ? 25.967 -18.319 -38.400 1.00 11.87 397 THR A C 1
ATOM 2911 O O . THR A 1 366 ? 26.585 -18.789 -39.364 1.00 12.04 397 THR A O 1
ATOM 2915 N N . SER A 1 367 ? 24.643 -18.408 -38.286 1.00 9.49 398 SER A N 1
ATOM 2916 C CA . SER A 1 367 ? 23.843 -18.988 -39.363 1.00 9.87 398 SER A CA 1
ATOM 2917 C C . SER A 1 367 ? 23.931 -18.129 -40.616 1.00 10.76 398 SER A C 1
ATOM 2918 O O . SER A 1 367 ? 24.214 -18.628 -41.720 1.00 11.39 398 SER A O 1
ATOM 2921 N N . VAL A 1 368 ? 23.696 -16.827 -40.455 1.00 8.77 399 VAL A N 1
ATOM 2922 C CA . VAL A 1 368 ? 23.752 -15.905 -41.579 1.00 11.26 399 VAL A CA 1
ATOM 2923 C C . VAL A 1 368 ? 25.145 -15.895 -42.181 1.00 12.24 399 VAL A C 1
ATOM 2924 O O . VAL A 1 368 ? 25.303 -15.802 -43.400 1.00 10.73 399 VAL A O 1
ATOM 2928 N N . ASN A 1 369 ? 26.177 -16.029 -41.342 1.00 8.93 400 ASN A N 1
ATOM 2929 C CA . ASN A 1 369 ? 27.539 -16.060 -41.865 1.00 10.85 400 ASN A CA 1
ATOM 2930 C C . ASN A 1 369 ? 27.752 -17.245 -42.801 1.00 11.66 400 ASN A C 1
ATOM 2931 O O . ASN A 1 369 ? 28.356 -17.096 -43.868 1.00 13.18 400 ASN A O 1
ATOM 2936 N N . LYS A 1 370 ? 27.264 -18.433 -42.424 1.00 11.29 401 LYS A N 1
ATOM 2937 C CA . LYS A 1 370 ? 27.434 -19.604 -43.285 1.00 12.88 401 LYS A CA 1
ATOM 2938 C C . LYS A 1 370 ? 26.525 -19.536 -44.506 1.00 12.06 401 LYS A C 1
ATOM 2939 O O . LYS A 1 370 ? 26.909 -19.987 -45.597 1.00 12.45 401 LYS A O 1
ATOM 2945 N N . ALA A 1 371 ? 25.328 -18.977 -44.351 1.00 11.92 402 ALA A N 1
ATOM 2946 C CA . ALA A 1 371 ? 24.457 -18.831 -45.508 1.00 11.81 402 ALA A CA 1
ATOM 2947 C C . ALA A 1 371 ? 25.062 -17.854 -46.507 1.00 13.21 402 ALA A C 1
ATOM 2948 O O . ALA A 1 371 ? 24.995 -18.083 -47.725 1.00 15.13 402 ALA A O 1
ATOM 2950 N N . ALA A 1 372 ? 25.694 -16.785 -46.003 1.00 10.44 403 ALA A N 1
ATOM 2951 C CA . ALA A 1 372 ? 26.437 -15.870 -46.866 1.00 13.78 403 ALA A CA 1
ATOM 2952 C C . ALA A 1 372 ? 27.452 -16.627 -47.703 1.00 13.68 403 ALA A C 1
ATOM 2953 O O . ALA A 1 372 ? 27.484 -16.493 -48.929 1.00 12.42 403 ALA A O 1
ATOM 2955 N N . ASP A 1 373 ? 28.294 -17.429 -47.050 1.00 15.45 404 ASP A N 1
ATOM 2956 C CA . ASP A 1 373 ? 29.321 -18.167 -47.780 1.00 15.70 404 ASP A CA 1
ATOM 2957 C C . ASP A 1 373 ? 28.701 -19.055 -48.848 1.00 14.33 404 ASP A C 1
ATOM 2958 O O . ASP A 1 373 ? 29.194 -19.108 -49.981 1.00 13.55 404 ASP A O 1
ATOM 2963 N N . ALA A 1 374 ? 27.623 -19.767 -48.506 1.00 10.91 405 ALA A N 1
ATOM 2964 C CA . ALA A 1 374 ? 26.938 -20.606 -49.488 1.00 11.43 405 ALA A CA 1
ATOM 2965 C C . ALA A 1 374 ? 26.461 -19.790 -50.690 1.00 10.75 405 ALA A C 1
ATOM 2966 O O . ALA A 1 374 ? 26.620 -20.206 -51.842 1.00 9.99 405 ALA A O 1
ATOM 2968 N N . ARG A 1 375 ? 25.828 -18.644 -50.439 1.00 11.68 406 ARG A N 1
ATOM 2969 C CA . ARG A 1 375 ? 25.212 -17.901 -51.537 1.00 11.20 406 ARG A CA 1
ATOM 2970 C C . ARG A 1 375 ? 26.248 -17.246 -52.434 1.00 10.66 406 ARG A C 1
ATOM 2971 O O . ARG A 1 375 ? 26.013 -17.112 -53.641 1.00 10.66 406 ARG A O 1
ATOM 2979 N N . VAL A 1 376 ? 27.392 -16.839 -51.877 1.00 9.93 407 VAL A N 1
ATOM 2980 C CA . VAL A 1 376 ? 28.445 -16.281 -52.721 1.00 12.34 407 VAL A CA 1
ATOM 2981 C C . VAL A 1 376 ? 29.034 -17.371 -53.609 1.00 10.95 407 VAL A C 1
ATOM 2982 O O . VAL A 1 376 ? 29.223 -17.166 -54.818 1.00 9.90 407 VAL A O 1
ATOM 2986 N N . LYS A 1 377 ? 29.301 -18.556 -53.037 1.00 11.01 408 LYS A N 1
ATOM 2987 C CA . LYS A 1 377 ? 29.788 -19.672 -53.847 1.00 13.33 408 LYS A CA 1
ATOM 2988 C C . LYS A 1 377 ? 28.769 -20.048 -54.913 1.00 12.24 408 LYS A C 1
ATOM 2989 O O . LYS A 1 377 ? 29.134 -20.334 -56.059 1.00 11.20 408 LYS A O 1
ATOM 2995 N N . LEU A 1 378 ? 27.487 -20.018 -54.561 1.00 10.20 409 LEU A N 1
ATOM 2996 C CA . LEU A 1 378 ? 26.447 -20.327 -55.539 1.00 11.30 409 LEU A CA 1
ATOM 2997 C C . LEU A 1 378 ? 26.408 -19.302 -56.659 1.00 11.41 409 LEU A C 1
ATOM 2998 O O . LEU A 1 378 ? 26.230 -19.659 -57.832 1.00 10.92 409 LEU A O 1
ATOM 3003 N N . ALA A 1 379 ? 26.545 -18.019 -56.320 1.00 10.08 410 ALA A N 1
ATOM 3004 C CA . ALA A 1 379 ? 26.484 -17.005 -57.362 1.00 11.02 410 ALA A CA 1
ATOM 3005 C C . ALA A 1 379 ? 27.624 -17.197 -58.355 1.00 13.70 410 ALA A C 1
ATOM 3006 O O . ALA A 1 379 ? 27.424 -17.071 -59.570 1.00 10.70 410 ALA A O 1
ATOM 3008 N N . GLN A 1 380 ? 28.818 -17.551 -57.860 1.00 10.89 411 GLN A N 1
ATOM 3009 C CA . GLN A 1 380 ? 29.927 -17.812 -58.772 1.00 13.23 411 GLN A CA 1
ATOM 3010 C C . GLN A 1 380 ? 29.678 -19.064 -59.605 1.00 13.11 411 GLN A C 1
ATOM 3011 O O . GLN A 1 380 ? 29.936 -19.070 -60.814 1.00 13.86 411 GLN A O 1
ATOM 3017 N N . LEU A 1 381 ? 29.173 -20.134 -58.978 1.00 12.26 412 LEU A N 1
ATOM 3018 C CA . LEU A 1 381 ? 28.916 -21.375 -59.708 1.00 12.93 412 LEU A CA 1
ATOM 3019 C C . LEU A 1 381 ? 27.807 -21.195 -60.739 1.00 11.66 412 LEU A C 1
ATOM 3020 O O . LEU A 1 381 ? 27.927 -21.679 -61.876 1.00 13.56 412 LEU A O 1
ATOM 3025 N N . LEU A 1 382 ? 26.718 -20.511 -60.356 1.00 12.13 413 LEU A N 1
ATOM 3026 C CA . LEU A 1 382 ? 25.658 -20.195 -61.310 1.00 12.22 413 LEU A CA 1
ATOM 3027 C C . LEU A 1 382 ? 26.200 -19.417 -62.505 1.00 14.00 413 LEU A C 1
ATOM 3028 O O . LEU A 1 382 ? 25.776 -19.635 -63.647 1.00 14.28 413 LEU A O 1
ATOM 3033 N N . ALA A 1 383 ? 27.129 -18.493 -62.262 1.00 10.55 414 ALA A N 1
ATOM 3034 C CA . ALA A 1 383 ? 27.703 -17.717 -63.357 1.00 11.69 414 ALA A CA 1
ATOM 3035 C C . ALA A 1 383 ? 28.526 -18.594 -64.289 1.00 14.97 414 ALA A C 1
ATOM 3036 O O . ALA A 1 383 ? 28.509 -18.400 -65.513 1.00 17.01 414 ALA A O 1
ATOM 3038 N N . LYS A 1 384 ? 29.254 -19.561 -63.735 1.00 12.03 415 LYS A N 1
ATOM 3039 C CA . LYS A 1 384 ? 29.959 -20.521 -64.582 1.00 15.49 415 LYS A CA 1
ATOM 3040 C C . LYS A 1 384 ? 28.990 -21.339 -65.424 1.00 18.67 415 LYS A C 1
ATOM 3041 O O . LYS A 1 384 ? 29.350 -21.796 -66.519 1.00 18.91 415 LYS A O 1
ATOM 3047 N N . LYS A 1 385 ? 27.757 -21.515 -64.954 1.00 15.92 416 LYS A N 1
ATOM 3048 C CA . LYS A 1 385 ? 26.722 -22.178 -65.730 1.00 16.38 416 LYS A CA 1
ATOM 3049 C C . LYS A 1 385 ? 25.947 -21.215 -66.613 1.00 17.15 416 LYS A C 1
ATOM 3050 O O . LYS A 1 385 ? 24.917 -21.603 -67.160 1.00 18.07 416 LYS A O 1
ATOM 3056 N N . GLY A 1 386 ? 26.391 -19.968 -66.726 1.00 14.71 417 GLY A N 1
ATOM 3057 C CA . GLY A 1 386 ? 25.798 -19.022 -67.643 1.00 17.01 417 GLY A CA 1
ATOM 3058 C C . GLY A 1 386 ? 24.752 -18.096 -67.063 1.00 17.05 417 GLY A C 1
ATOM 3059 O O . GLY A 1 386 ? 24.242 -17.244 -67.799 1.00 18.05 417 GLY A O 1
ATOM 3060 N N . LEU A 1 387 ? 24.429 -18.206 -65.771 1.00 13.90 418 LEU A N 1
ATOM 3061 C CA . LEU A 1 387 ? 23.406 -17.378 -65.141 1.00 12.71 418 LEU A CA 1
ATOM 3062 C C . LEU A 1 387 ? 24.068 -16.326 -64.258 1.00 13.68 418 LEU A C 1
ATOM 3063 O O . LEU A 1 387 ? 24.743 -16.666 -63.280 1.00 12.71 418 LEU A O 1
ATOM 3068 N N . THR A 1 388 ? 23.869 -15.051 -64.609 1.00 14.89 419 THR A N 1
ATOM 3069 C CA . THR A 1 388 ? 24.412 -13.913 -63.871 1.00 14.40 419 THR A CA 1
ATOM 3070 C C . THR A 1 388 ? 23.315 -13.034 -63.281 1.00 17.05 419 THR A C 1
ATOM 3071 O O . THR A 1 388 ? 23.596 -11.919 -62.829 1.00 18.56 419 THR A O 1
ATOM 3075 N N . ASP A 1 389 ? 22.085 -13.500 -63.275 1.00 16.26 420 ASP A N 1
ATOM 3076 C CA . ASP A 1 389 ? 20.963 -12.765 -62.736 1.00 16.28 420 ASP A CA 1
ATOM 3077 C C . ASP A 1 389 ? 20.422 -13.465 -61.498 1.00 14.68 420 ASP A C 1
ATOM 3078 O O . ASP A 1 389 ? 20.682 -14.658 -61.287 1.00 14.93 420 ASP A O 1
ATOM 3083 N N . PRO A 1 390 ? 19.660 -12.762 -60.657 1.00 16.52 421 PRO A N 1
ATOM 3084 C CA . PRO A 1 390 ? 19.140 -13.398 -59.446 1.00 17.18 421 PRO A CA 1
ATOM 3085 C C . PRO A 1 390 ? 18.256 -14.585 -59.786 1.00 15.03 421 PRO A C 1
ATOM 3086 O O . PRO A 1 390 ? 17.603 -14.635 -60.837 1.00 14.35 421 PRO A O 1
ATOM 3090 N N . VAL A 1 391 ? 18.266 -15.564 -58.895 1.00 12.50 422 VAL A N 1
ATOM 3091 C CA . VAL A 1 391 ? 17.406 -16.729 -59.047 1.00 15.27 422 VAL A CA 1
ATOM 3092 C C . VAL A 1 391 ? 16.012 -16.370 -58.552 1.00 16.88 422 VAL A C 1
ATOM 3093 O O . VAL A 1 391 ? 15.853 -15.849 -57.443 1.00 16.36 422 VAL A O 1
ATOM 3097 N N . ALA A 1 392 ? 14.998 -16.659 -59.367 1.00 18.85 423 ALA A N 1
ATOM 3098 C CA . ALA A 1 392 ? 13.621 -16.334 -59.007 1.00 21.49 423 ALA A CA 1
ATOM 3099 C C . ALA A 1 392 ? 13.118 -17.226 -57.875 1.00 18.44 423 ALA A C 1
ATOM 3100 O O . ALA A 1 392 ? 13.375 -18.432 -57.858 1.00 18.87 423 ALA A O 1
ATOM 3102 N N . ILE A 1 393 ? 12.410 -16.625 -56.926 1.00 16.93 424 ILE A N 1
ATOM 3103 C CA . ILE A 1 393 ? 11.775 -17.332 -55.815 1.00 18.28 424 ILE A CA 1
ATOM 3104 C C . ILE A 1 393 ? 10.269 -17.348 -56.077 1.00 18.79 424 ILE A C 1
ATOM 3105 O O . ILE A 1 393 ? 9.665 -16.273 -56.206 1.00 18.81 424 ILE A O 1
ATOM 3110 N N . PRO A 1 394 ? 9.622 -18.515 -56.144 1.00 21.56 425 PRO A N 1
ATOM 3111 C CA . PRO A 1 394 ? 8.174 -18.540 -56.388 1.00 22.42 425 PRO A CA 1
ATOM 3112 C C . PRO A 1 394 ? 7.417 -17.939 -55.217 1.00 24.21 425 PRO A C 1
ATOM 3113 O O . PRO A 1 394 ? 7.978 -17.622 -54.165 1.00 24.09 425 PRO A O 1
ATOM 3117 N N . ASP A 1 395 ? 6.117 -17.751 -55.425 1.00 21.68 426 ASP A N 1
ATOM 3118 C CA . ASP A 1 395 ? 5.263 -17.219 -54.371 1.00 21.98 426 ASP A CA 1
ATOM 3119 C C . ASP A 1 395 ? 5.148 -18.264 -53.267 1.00 18.93 426 ASP A C 1
ATOM 3120 O O . ASP A 1 395 ? 4.551 -19.322 -53.469 1.00 20.62 426 ASP A O 1
ATOM 3125 N N . ILE A 1 396 ? 5.718 -17.967 -52.099 1.00 21.52 427 ILE A N 1
ATOM 3126 C CA . ILE A 1 396 ? 5.665 -18.879 -50.961 1.00 22.48 427 ILE A CA 1
ATOM 3127 C C . ILE A 1 396 ? 5.089 -18.153 -49.757 1.00 19.60 427 ILE A C 1
ATOM 3128 O O . ILE A 1 396 ? 5.417 -18.468 -48.607 1.00 23.12 427 ILE A O 1
ATOM 3133 N N . SER A 1 397 ? 4.209 -17.181 -50.012 1.00 20.82 428 SER A N 1
ATOM 3134 C CA . SER A 1 397 ? 3.760 -16.261 -48.974 1.00 20.81 428 SER A CA 1
ATOM 3135 C C . SER A 1 397 ? 2.768 -16.874 -47.995 1.00 20.16 428 SER A C 1
ATOM 3136 O O . SER A 1 397 ? 2.461 -16.232 -46.981 1.00 20.34 428 SER A O 1
ATOM 3139 N N . THR A 1 398 ? 2.248 -18.068 -48.276 1.00 19.06 429 THR A N 1
ATOM 3140 C CA . THR A 1 398 ? 1.361 -18.779 -47.365 1.00 19.88 429 THR A CA 1
ATOM 3141 C C . THR A 1 398 ? 1.825 -20.218 -47.229 1.00 16.07 429 THR A C 1
ATOM 3142 O O . THR A 1 398 ? 2.507 -20.761 -48.105 1.00 16.67 429 THR A O 1
ATOM 3146 N N . LYS A 1 399 ? 1.426 -20.834 -46.115 1.00 16.58 430 LYS A N 1
ATOM 3147 C CA . LYS A 1 399 ? 1.697 -22.251 -45.904 1.00 17.16 430 LYS A CA 1
ATOM 3148 C C . LYS A 1 399 ? 1.206 -23.082 -47.083 1.00 17.57 430 LYS A C 1
ATOM 3149 O O . LYS A 1 399 ? 1.930 -23.940 -47.607 1.00 16.06 430 LYS A O 1
ATOM 3155 N N . ALA A 1 400 ? -0.032 -22.835 -47.516 1.00 18.96 431 ALA A N 1
ATOM 3156 C CA . ALA A 1 400 ? -0.596 -23.603 -48.619 1.00 20.47 431 ALA A CA 1
ATOM 3157 C C . ALA A 1 400 ? 0.217 -23.430 -49.897 1.00 17.69 431 ALA A C 1
ATOM 3158 O O . ALA A 1 400 ? 0.498 -24.409 -50.597 1.00 17.49 431 ALA A O 1
ATOM 3160 N N . LYS A 1 401 ? 0.597 -22.191 -50.229 1.00 17.57 432 LYS A N 1
ATOM 3161 C CA . LYS A 1 401 ? 1.332 -21.974 -51.474 1.00 17.77 432 LYS A CA 1
ATOM 3162 C C . LYS A 1 401 ? 2.710 -22.613 -51.414 1.00 17.66 432 LYS A C 1
ATOM 3163 O O . LYS A 1 401 ? 3.177 -23.178 -52.406 1.00 16.28 432 LYS A O 1
ATOM 3169 N N . ALA A 1 402 ? 3.367 -22.536 -50.255 1.00 15.66 433 ALA A N 1
ATOM 3170 C CA . ALA A 1 402 ? 4.687 -23.145 -50.118 1.00 17.08 433 ALA A CA 1
ATOM 3171 C C . ALA A 1 402 ? 4.604 -24.658 -50.272 1.00 16.05 433 ALA A C 1
ATOM 3172 O O . ALA A 1 402 ? 5.425 -25.269 -50.965 1.00 15.26 433 ALA A O 1
ATOM 3174 N N . GLN A 1 403 ? 3.596 -25.282 -49.661 1.00 15.00 434 GLN A N 1
ATOM 3175 C CA . GLN A 1 403 ? 3.455 -26.725 -49.815 1.00 14.02 434 GLN A CA 1
ATOM 3176 C C . GLN A 1 403 ? 3.123 -27.097 -51.255 1.00 16.16 434 GLN A C 1
ATOM 3177 O O . GLN A 1 403 ? 3.603 -28.123 -51.755 1.00 16.62 434 GLN A O 1
ATOM 3183 N N . ALA A 1 404 ? 2.352 -26.259 -51.951 1.00 16.87 435 ALA A N 1
ATOM 3184 C CA . ALA A 1 404 ? 2.065 -26.519 -53.358 1.00 18.68 435 ALA A CA 1
ATOM 3185 C C . ALA A 1 404 ? 3.315 -26.364 -54.220 1.00 19.07 435 ALA A C 1
ATOM 3186 O O . ALA A 1 404 ? 3.511 -27.119 -55.181 1.00 20.86 435 ALA A O 1
ATOM 3188 N N . VAL A 1 405 ? 4.165 -25.387 -53.897 1.00 17.99 436 VAL A N 1
ATOM 3189 C CA . VAL A 1 405 ? 5.426 -25.239 -54.619 1.00 17.79 436 VAL A CA 1
ATOM 3190 C C . VAL A 1 405 ? 6.224 -26.537 -54.563 1.00 17.79 436 VAL A C 1
ATOM 3191 O O . VAL A 1 405 ? 6.828 -26.960 -55.558 1.00 18.14 436 VAL A O 1
ATOM 3195 N N . LEU A 1 406 ? 6.209 -27.210 -53.415 1.00 16.29 437 LEU A N 1
ATOM 3196 C CA . LEU A 1 406 ? 6.968 -28.440 -53.234 1.00 15.66 437 LEU A CA 1
ATOM 3197 C C . LEU A 1 406 ? 6.270 -29.658 -53.822 1.00 19.79 437 LEU A C 1
ATOM 3198 O O . LEU A 1 406 ? 6.821 -30.762 -53.755 1.00 21.71 437 LEU A O 1
ATOM 3203 N N . GLY A 1 407 ? 5.084 -29.485 -54.393 1.00 19.69 438 GLY A N 1
ATOM 3204 C CA . GLY A 1 407 ? 4.353 -30.604 -54.949 1.00 20.68 438 GLY A CA 1
ATOM 3205 C C . GLY A 1 407 ? 3.661 -31.470 -53.926 1.00 20.39 438 GLY A C 1
ATOM 3206 O O . GLY A 1 407 ? 3.415 -32.646 -54.196 1.00 24.52 438 GLY A O 1
ATOM 3207 N N . MET A 1 408 ? 3.335 -30.927 -52.759 1.00 20.54 439 MET A N 1
ATOM 3208 C CA . MET A 1 408 ? 2.780 -31.716 -51.668 1.00 21.45 439 MET A CA 1
ATOM 3209 C C . MET A 1 408 ? 1.265 -31.815 -51.805 1.00 21.59 439 MET A C 1
ATOM 3210 O O . MET A 1 408 ? 0.572 -30.797 -51.872 1.00 24.78 439 MET A O 1
ATOM 3215 N N . ASP A 1 409 ? 0.750 -33.042 -51.824 1.00 24.21 440 ASP A N 1
ATOM 3216 C CA . ASP A 1 409 ? -0.695 -33.250 -51.940 1.00 27.82 440 ASP A CA 1
ATOM 3217 C C . ASP A 1 409 ? -1.313 -33.169 -50.545 1.00 25.60 440 ASP A C 1
ATOM 3218 O O . ASP A 1 409 ? -1.601 -34.173 -49.886 1.00 26.26 440 ASP A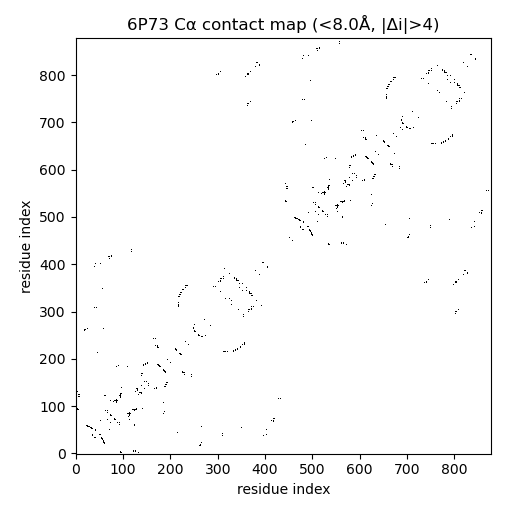 O 1
ATOM 3223 N N . MET A 1 410 ? -1.524 -31.930 -50.093 1.00 25.09 441 MET A N 1
ATOM 3224 C CA . MET A 1 410 ? -2.004 -31.715 -48.733 1.00 25.65 441 MET A CA 1
ATOM 3225 C C . MET A 1 410 ? -3.445 -32.181 -48.566 1.00 26.68 441 MET A C 1
ATOM 3226 O O . MET A 1 410 ? -3.842 -32.596 -47.471 1.00 23.95 441 MET A O 1
ATOM 3231 N N . GLU A 1 411 ? -4.233 -32.124 -49.636 1.00 28.22 442 GLU A N 1
ATOM 3232 C CA . GLU A 1 411 ? -5.620 -32.576 -49.572 1.00 32.85 442 GLU A CA 1
ATOM 3233 C C . GLU A 1 411 ? -5.694 -34.063 -49.239 1.00 26.84 442 GLU A C 1
ATOM 3234 O O . GLU A 1 411 ? -6.414 -34.473 -48.318 1.00 26.45 442 GLU A O 1
ATOM 3240 N N . LYS A 1 412 ? -4.926 -34.881 -49.963 1.00 27.44 443 LYS A N 1
ATOM 3241 C CA . LYS A 1 412 ? -4.867 -36.308 -49.673 1.00 27.88 443 LYS A CA 1
ATOM 3242 C C . LYS A 1 412 ? -4.298 -36.575 -48.284 1.00 27.69 443 LYS A C 1
ATOM 3243 O O . LYS A 1 412 ? -4.829 -37.407 -47.539 1.00 28.69 443 LYS A O 1
ATOM 3249 N N . MET A 1 413 ? -3.212 -35.888 -47.914 1.00 26.46 444 MET A N 1
ATOM 3250 C CA . MET A 1 413 ? -2.634 -36.099 -46.587 1.00 28.98 444 MET A CA 1
ATOM 3251 C C . MET A 1 413 ? -3.655 -35.840 -45.483 1.00 23.66 444 MET A C 1
ATOM 3252 O O . MET A 1 413 ? -3.737 -36.596 -44.507 1.00 25.72 444 MET A O 1
ATOM 3257 N N . ASN A 1 414 ? -4.427 -34.762 -45.607 1.00 25.82 445 ASN A N 1
ATOM 3258 C CA . ASN A 1 414 ? -5.404 -34.445 -44.574 1.00 26.66 445 ASN A CA 1
ATOM 3259 C C . ASN A 1 414 ? -6.554 -35.443 -44.582 1.00 26.52 445 ASN A C 1
ATOM 3260 O O . ASN A 1 414 ? -7.013 -35.874 -43.518 1.00 23.81 445 ASN A O 1
ATOM 3265 N N . ALA A 1 415 ? -7.017 -35.837 -45.772 1.00 29.31 446 ALA A N 1
ATOM 3266 C CA . ALA A 1 415 ? -8.100 -36.814 -45.865 1.00 26.95 446 ALA A CA 1
ATOM 3267 C C . ALA A 1 415 ? -7.691 -38.144 -45.247 1.00 27.46 446 ALA A C 1
ATOM 3268 O O . ALA A 1 415 ? -8.429 -38.719 -44.438 1.00 27.67 446 ALA A O 1
ATOM 3270 N N . GLU A 1 416 ? -6.508 -38.644 -45.612 1.00 26.34 447 GLU A N 1
ATOM 3271 C CA . GLU A 1 416 ? -6.040 -39.906 -45.054 1.00 22.90 447 GLU A CA 1
ATOM 3272 C C . GLU A 1 416 ? -5.855 -39.805 -43.545 1.00 27.05 447 GLU A C 1
ATOM 3273 O O . GLU A 1 416 ? -6.143 -40.761 -42.813 1.00 24.98 447 GLU A O 1
ATOM 3279 N N . LYS A 1 417 ? -5.409 -38.644 -43.053 1.00 25.39 448 LYS A N 1
ATOM 3280 C CA . LYS A 1 417 ? -5.237 -38.490 -41.613 1.00 22.80 448 LYS A CA 1
ATOM 3281 C C . LYS A 1 417 ? -6.577 -38.508 -40.892 1.00 24.41 448 LYS A C 1
ATOM 3282 O O . LYS A 1 417 ? -6.729 -39.191 -39.874 1.00 25.39 448 LYS A O 1
ATOM 3288 N N . GLU A 1 418 ? -7.557 -37.741 -41.381 1.00 24.77 449 GLU A N 1
ATOM 3289 C CA . GLU A 1 418 ? -8.864 -37.734 -40.726 1.00 27.21 449 GLU A CA 1
ATOM 3290 C C . GLU A 1 418 ? -9.483 -39.131 -40.714 1.00 26.03 449 GLU A C 1
ATOM 3291 O O . GLU A 1 418 ? -10.050 -39.558 -39.702 1.00 26.28 449 GLU A O 1
ATOM 3297 N N . ALA A 1 419 ? -9.363 -39.864 -41.822 1.00 26.80 450 ALA A N 1
ATOM 3298 C CA . ALA A 1 419 ? -9.816 -41.251 -41.853 1.00 26.83 450 ALA A CA 1
ATOM 3299 C C . ALA A 1 419 ? -9.104 -42.082 -40.793 1.00 29.99 450 ALA A C 1
ATOM 3300 O O . ALA A 1 419 ? -9.741 -42.838 -40.048 1.00 26.23 450 ALA A O 1
ATOM 3302 N N . PHE A 1 420 ? -7.775 -41.947 -40.701 1.00 25.84 451 PHE A N 1
ATOM 3303 C CA . PHE A 1 420 ? -7.031 -42.654 -39.660 1.00 25.49 451 PHE A CA 1
ATOM 3304 C C . PHE A 1 420 ? -7.528 -42.280 -38.270 1.00 26.16 451 PHE A C 1
ATOM 3305 O O . PHE A 1 420 ? -7.661 -43.145 -37.396 1.00 26.83 451 PHE A O 1
ATOM 3313 N N . LYS A 1 421 ? -7.783 -40.989 -38.038 1.00 27.28 452 LYS A N 1
ATOM 3314 C CA . LYS A 1 421 ? -8.249 -40.538 -36.730 1.00 26.96 452 LYS A CA 1
ATOM 3315 C C . LYS A 1 421 ? -9.593 -41.160 -36.380 1.00 30.62 452 LYS A C 1
ATOM 3316 O O . LYS A 1 421 ? -9.819 -41.569 -35.236 1.00 30.47 452 LYS A O 1
ATOM 3322 N N . LYS A 1 422 ? -10.497 -41.230 -37.359 1.00 32.84 453 LYS A N 1
ATOM 3323 C CA . LYS A 1 422 ? -11.856 -41.705 -37.114 1.00 35.42 453 LYS A CA 1
ATOM 3324 C C . LYS A 1 422 ? -11.888 -43.214 -36.878 1.00 31.05 453 LYS A C 1
ATOM 3325 O O . LYS A 1 422 ? -12.644 -43.703 -36.028 1.00 31.72 453 LYS A O 1
ATOM 3331 N N . ASP A 1 423 ? -11.057 -43.965 -37.598 1.00 30.89 454 ASP A N 1
ATOM 3332 C CA . ASP A 1 423 ? -11.133 -45.419 -37.617 1.00 30.18 454 ASP A CA 1
ATOM 3333 C C . ASP A 1 423 ? -10.104 -46.091 -36.712 1.00 31.53 454 ASP A C 1
ATOM 3334 O O . ASP A 1 423 ? -10.458 -46.982 -35.936 1.00 29.83 454 ASP A O 1
ATOM 3339 N N . MET A 1 424 ? -8.837 -45.668 -36.767 1.00 26.61 455 MET A N 1
ATOM 3340 C CA . MET A 1 424 ? -7.800 -46.378 -36.024 1.00 28.20 455 MET A CA 1
ATOM 3341 C C . MET A 1 424 ? -7.764 -45.999 -34.549 1.00 27.11 455 MET A C 1
ATOM 3342 O O . MET A 1 424 ? -7.562 -46.867 -33.691 1.00 29.50 455 MET A O 1
ATOM 3347 N N . LEU A 1 425 ? -7.906 -44.718 -34.224 1.00 26.90 456 LEU A N 1
ATOM 3348 C CA . LEU A 1 425 ? -7.696 -44.316 -32.836 1.00 26.33 456 LEU A CA 1
ATOM 3349 C C . LEU A 1 425 ? -8.702 -44.951 -31.878 1.00 28.30 456 LEU A C 1
ATOM 3350 O O . LEU A 1 425 ? -8.279 -45.374 -30.788 1.00 27.86 456 LEU A O 1
ATOM 3355 N N . PRO A 1 426 ? -10.001 -45.067 -32.197 1.00 29.34 457 PRO A N 1
ATOM 3356 C CA . PRO A 1 426 ? -10.893 -45.831 -31.300 1.00 30.68 457 PRO A CA 1
ATOM 3357 C C . PRO A 1 426 ? -10.444 -47.269 -31.070 1.00 27.15 457 PRO A C 1
ATOM 3358 O O . PRO A 1 426 ? -10.579 -47.777 -29.950 1.00 28.90 457 PRO A O 1
ATOM 3362 N N . LYS A 1 427 ? -9.915 -47.940 -32.099 1.00 26.61 458 LYS A N 1
ATOM 3363 C CA . LYS A 1 427 ? -9.411 -49.299 -31.922 1.00 27.21 458 LYS A CA 1
ATOM 3364 C C . LYS A 1 427 ? -8.214 -49.331 -30.976 1.00 33.24 458 LYS A C 1
ATOM 3365 O O . LYS A 1 427 ? -8.090 -50.243 -30.150 1.00 25.01 458 LYS A O 1
ATOM 3371 N N . TRP A 1 428 ? -7.302 -48.359 -31.101 1.00 28.78 459 TRP A N 1
ATOM 3372 C CA . TRP A 1 428 ? -6.187 -48.285 -30.165 1.00 28.13 459 TRP A CA 1
ATOM 3373 C C . TRP A 1 428 ? -6.687 -48.076 -28.744 1.00 27.75 459 TRP A C 1
ATOM 3374 O O . TRP A 1 428 ? -6.218 -48.735 -27.809 1.00 30.12 459 TRP A O 1
ATOM 3385 N N . ASP A 1 429 ? -7.648 -47.166 -28.562 1.00 27.32 460 ASP A N 1
ATOM 3386 C CA . ASP A 1 429 ? -8.149 -46.887 -27.223 1.00 29.51 460 ASP A CA 1
ATOM 3387 C C . ASP A 1 429 ? -8.925 -48.071 -26.655 1.00 29.14 460 ASP A C 1
ATOM 3388 O O . ASP A 1 429 ? -8.888 -48.303 -25.441 1.00 27.52 460 ASP A O 1
ATOM 3393 N N . ALA A 1 430 ? -9.632 -48.816 -27.510 1.00 28.06 461 ALA A N 1
ATOM 3394 C CA . ALA A 1 430 ? -10.355 -50.003 -27.055 1.00 31.42 461 ALA A CA 1
ATOM 3395 C C . ALA A 1 430 ? -9.399 -51.095 -26.594 1.00 31.51 461 ALA A C 1
ATOM 3396 O O . ALA A 1 430 ? -9.618 -51.722 -25.550 1.00 29.94 461 ALA A O 1
ATOM 3398 N N . GLU A 1 431 ? -8.332 -51.338 -27.356 1.00 27.27 462 GLU A N 1
ATOM 3399 C CA . GLU A 1 431 ? -7.355 -52.345 -26.956 1.00 27.41 462 GLU A CA 1
ATOM 3400 C C . GLU A 1 431 ? -6.644 -51.944 -25.666 1.00 29.69 462 GLU A C 1
ATOM 3401 O O . GLU A 1 431 ? -6.379 -52.787 -24.800 1.00 27.40 462 GLU A O 1
ATOM 3407 N N . ALA A 1 432 ? -6.335 -50.654 -25.511 1.00 26.47 463 ALA A N 1
ATOM 3408 C CA . ALA A 1 432 ? -5.685 -50.218 -24.282 1.00 24.29 463 ALA A CA 1
ATOM 3409 C C . ALA A 1 432 ? -6.615 -50.366 -23.087 1.00 25.86 463 ALA A C 1
ATOM 3410 O O . ALA A 1 432 ? -6.172 -50.736 -21.992 1.00 28.64 463 ALA A O 1
ATOM 3412 N N . LYS A 1 433 ? -7.902 -50.067 -23.268 1.00 24.72 464 LYS A N 1
ATOM 3413 C CA . LYS A 1 433 ? -8.840 -50.217 -22.163 1.00 32.18 464 LYS A CA 1
ATOM 3414 C C . LYS A 1 433 ? -8.923 -51.675 -21.726 1.00 29.41 464 LYS A C 1
ATOM 3415 O O . LYS A 1 433 ? -8.886 -51.978 -20.527 1.00 30.62 464 LYS A O 1
ATOM 3421 N N . LYS A 1 434 ? -8.980 -52.591 -22.695 1.00 32.15 465 LYS A N 1
ATOM 3422 C CA . LYS A 1 434 ? -8.968 -54.019 -22.396 1.00 29.30 465 LYS A CA 1
ATOM 3423 C C . LYS A 1 434 ? -7.706 -54.418 -21.636 1.00 33.39 465 LYS A C 1
ATOM 3424 O O . LYS A 1 434 ? -7.774 -55.132 -20.626 1.00 31.84 465 LYS A O 1
ATOM 3430 N N . ARG A 1 435 ? -6.539 -53.955 -22.097 1.00 30.97 466 ARG A N 1
ATOM 3431 C CA . ARG A 1 435 ? -5.294 -54.304 -21.415 1.00 29.90 466 ARG A CA 1
ATOM 3432 C C . ARG A 1 435 ? -5.232 -53.706 -20.014 1.00 29.13 466 ARG A C 1
ATOM 3433 O O . ARG A 1 435 ? -4.842 -54.390 -19.062 1.00 28.07 466 ARG A O 1
ATOM 3441 N N . GLU A 1 436 ? -5.597 -52.431 -19.860 1.00 28.46 467 GLU A N 1
ATOM 3442 C CA . GLU A 1 436 ? -5.492 -51.818 -18.544 1.00 26.14 467 GLU A CA 1
ATOM 3443 C C . GLU A 1 436 ? -6.493 -52.396 -17.557 1.00 31.73 467 GLU A C 1
ATOM 3444 O O . GLU A 1 436 ? -6.265 -52.311 -16.345 1.00 29.55 467 GLU A O 1
ATOM 3450 N N . ALA A 1 437 ? -7.586 -52.988 -18.047 1.00 31.75 468 ALA A N 1
ATOM 3451 C CA . ALA A 1 437 ? -8.488 -53.720 -17.163 1.00 34.41 468 ALA A CA 1
ATOM 3452 C C . ALA A 1 437 ? -7.758 -54.828 -16.408 1.00 35.11 468 ALA A C 1
ATOM 3453 O O . ALA A 1 437 ? -8.075 -55.103 -15.245 1.00 42.37 468 ALA A O 1
ATOM 3455 N N . THR A 1 438 ? -6.770 -55.458 -17.035 1.00 34.59 469 THR A N 1
ATOM 3456 C CA . THR A 1 438 ? -6.030 -56.544 -16.407 1.00 35.25 469 THR A CA 1
ATOM 3457 C C . THR A 1 438 ? -4.892 -56.066 -15.518 1.00 36.10 469 THR A C 1
ATOM 3458 O O . THR A 1 438 ? -4.074 -56.893 -15.103 1.00 36.79 469 THR A O 1
ATOM 3462 N N . TYR A 1 439 ? -4.800 -54.771 -15.225 1.00 32.92 470 TYR A N 1
ATOM 3463 C CA . TYR A 1 439 ? -3.770 -54.288 -14.312 1.00 35.04 470 TYR A CA 1
ATOM 3464 C C . TYR A 1 439 ? -4.182 -54.569 -12.869 1.00 34.38 470 TYR A C 1
ATOM 3465 O O . TYR A 1 439 ? -3.347 -54.562 -11.962 1.00 39.42 470 TYR A O 1
ATOM 3474 N N . SER B 1 1 ? 37.310 31.831 -17.470 1.00 30.00 32 SER B N 1
ATOM 3475 C CA . SER B 1 1 ? 35.873 31.750 -17.250 1.00 27.22 32 SER B CA 1
ATOM 3476 C C . SER B 1 1 ? 35.524 31.631 -15.771 1.00 27.32 32 SER B C 1
ATOM 3477 O O . SER B 1 1 ? 36.201 30.935 -15.021 1.00 30.15 32 SER B O 1
ATOM 3480 N N . ASP B 1 2 ? 34.442 32.302 -15.370 1.00 31.18 33 ASP B N 1
ATOM 3481 C CA . ASP B 1 2 ? 33.999 32.261 -13.979 1.00 33.15 33 ASP B CA 1
ATOM 3482 C C . ASP B 1 2 ? 33.502 30.875 -13.579 1.00 32.93 33 ASP B C 1
ATOM 3483 O O . ASP B 1 2 ? 33.554 30.517 -12.398 1.00 30.18 33 ASP B O 1
ATOM 3488 N N . LYS B 1 3 ? 33.031 30.080 -14.538 1.00 27.07 34 LYS B N 1
ATOM 3489 C CA . LYS B 1 3 ? 32.372 28.812 -14.244 1.00 28.33 34 LYS B CA 1
ATOM 3490 C C . LYS B 1 3 ? 33.297 27.603 -14.344 1.00 24.24 34 LYS B C 1
ATOM 3491 O O . LYS B 1 3 ? 32.869 26.490 -14.025 1.00 23.32 34 LYS B O 1
ATOM 3497 N N . THR B 1 4 ? 34.542 27.780 -14.770 1.00 20.82 35 THR B N 1
ATOM 3498 C CA . THR B 1 4 ? 35.423 26.650 -15.018 1.00 22.55 35 THR B CA 1
ATOM 3499 C C . THR B 1 4 ? 36.784 26.900 -14.388 1.00 24.58 35 THR B C 1
ATOM 3500 O O . THR B 1 4 ? 37.357 27.986 -14.536 1.00 22.14 35 THR B O 1
ATOM 3504 N N . GLU B 1 5 ? 37.294 25.901 -13.676 1.00 19.12 36 GLU B N 1
ATOM 3505 C CA . GLU B 1 5 ? 38.679 25.912 -13.211 1.00 20.70 36 GLU B CA 1
ATOM 3506 C C . GLU B 1 5 ? 39.396 24.742 -13.865 1.00 20.67 36 GLU B C 1
ATOM 3507 O O . GLU B 1 5 ? 39.274 23.597 -13.397 1.00 20.02 36 GLU B O 1
ATOM 3513 N N . PRO B 1 6 ? 40.143 24.965 -14.946 1.00 20.30 37 PRO B N 1
ATOM 3514 C CA . PRO B 1 6 ? 40.757 23.835 -15.655 1.00 18.72 37 PRO B CA 1
ATOM 3515 C C . PRO B 1 6 ? 41.988 23.262 -14.959 1.00 21.32 37 PRO B C 1
ATOM 3516 O O . PRO B 1 6 ? 42.434 22.171 -15.333 1.00 20.24 37 PRO B O 1
ATOM 3520 N N . ARG B 1 7 ? 42.550 23.950 -13.966 1.00 18.46 38 ARG B N 1
ATOM 3521 C CA . ARG B 1 7 ? 43.725 23.447 -13.255 1.00 22.48 38 ARG B CA 1
ATOM 3522 C C . ARG B 1 7 ? 43.250 22.470 -12.184 1.00 21.88 38 ARG B C 1
ATOM 3523 O O . ARG B 1 7 ? 42.618 22.868 -11.202 1.00 23.15 38 ARG B O 1
ATOM 3531 N N . ASN B 1 8 ? 43.542 21.185 -12.376 1.00 20.10 39 ASN B N 1
ATOM 3532 C CA . ASN B 1 8 ? 42.912 20.160 -11.561 1.00 19.96 39 ASN B CA 1
ATOM 3533 C C . ASN B 1 8 ? 43.424 20.127 -10.124 1.00 23.33 39 ASN B C 1
ATOM 3534 O O . ASN B 1 8 ? 42.761 19.536 -9.267 1.00 25.44 39 ASN B O 1
ATOM 3539 N N . GLU B 1 9 ? 44.563 20.760 -9.835 1.00 27.68 40 GLU B N 1
ATOM 3540 C CA . GLU B 1 9 ? 45.133 20.736 -8.490 1.00 28.28 40 GLU B CA 1
ATOM 3541 C C . GLU B 1 9 ? 44.525 21.769 -7.550 1.00 30.37 40 GLU B C 1
ATOM 3542 O O . GLU B 1 9 ? 44.756 21.685 -6.338 1.00 29.96 40 GLU B O 1
ATOM 3548 N N . VAL B 1 10 ? 43.745 22.724 -8.065 1.00 29.41 41 VAL B N 1
ATOM 3549 C CA . VAL B 1 10 ? 43.301 23.848 -7.242 1.00 28.41 41 VAL B CA 1
ATOM 3550 C C . VAL B 1 10 ? 42.585 23.359 -5.989 1.00 30.76 41 VAL B C 1
ATOM 3551 O O . VAL B 1 10 ? 42.882 23.806 -4.876 1.00 31.70 41 VAL B O 1
ATOM 3555 N N . TYR B 1 11 ? 41.653 22.419 -6.141 1.00 29.18 42 TYR B N 1
ATOM 3556 C CA . TYR B 1 11 ? 40.797 22.007 -5.036 1.00 28.94 42 TYR B CA 1
ATOM 3557 C C . TYR B 1 11 ? 41.235 20.698 -4.388 1.00 27.74 42 TYR B C 1
ATOM 3558 O O . TYR B 1 11 ? 40.460 20.108 -3.631 1.00 29.93 42 TYR B O 1
ATOM 3567 N N . LYS B 1 12 ? 42.471 20.311 -4.634 1.00 30.28 43 LYS B N 1
ATOM 3568 C CA . LYS B 1 12 ? 43.013 19.021 -4.158 1.00 35.10 43 LYS B CA 1
ATOM 3569 C C . LYS B 1 12 ? 43.111 18.883 -2.639 1.00 40.59 43 LYS B C 1
ATOM 3570 O O . LYS B 1 12 ? 42.913 17.774 -2.180 1.00 44.78 43 LYS B O 1
ATOM 3576 N N . ASP B 1 13 ? 43.482 19.910 -1.882 1.00 48.61 44 ASP B N 1
ATOM 3577 C CA . ASP B 1 13 ? 43.556 19.607 -0.425 1.00 43.15 44 ASP B CA 1
ATOM 3578 C C . ASP B 1 13 ? 42.489 20.463 0.222 1.00 40.54 44 ASP B C 1
ATOM 3579 O O . ASP B 1 13 ? 42.840 21.440 0.859 1.00 49.81 44 ASP B O 1
ATOM 3584 N N . LYS B 1 14 ? 41.267 20.121 -0.163 1.00 38.79 45 LYS B N 1
ATOM 3585 C CA . LYS B 1 14 ? 39.911 20.655 0.070 1.00 34.59 45 LYS B CA 1
ATOM 3586 C C . LYS B 1 14 ? 38.985 19.469 -0.227 1.00 32.46 45 LYS B C 1
ATOM 3587 O O . LYS B 1 14 ? 38.043 19.263 0.487 1.00 30.74 45 LYS B O 1
ATOM 3593 N N . PHE B 1 15 ? 39.378 18.667 -1.219 1.00 32.36 46 PHE B N 1
ATOM 3594 C CA . PHE B 1 15 ? 38.700 17.453 -1.661 1.00 29.28 46 PHE B CA 1
ATOM 3595 C C . PHE B 1 15 ? 39.750 16.354 -1.841 1.00 30.89 46 PHE B C 1
ATOM 3596 O O . PHE B 1 15 ? 40.004 15.887 -2.952 1.00 24.77 46 PHE B O 1
ATOM 3604 N N . LYS B 1 16 ? 40.392 15.963 -0.733 1.00 26.28 47 LYS B N 1
ATOM 3605 C CA . LYS B 1 16 ? 41.563 15.096 -0.825 1.00 29.34 47 LYS B CA 1
ATOM 3606 C C . LYS B 1 16 ? 41.206 13.737 -1.416 1.00 25.15 47 LYS B C 1
ATOM 3607 O O . LYS B 1 16 ? 41.865 13.263 -2.348 1.00 25.98 47 LYS B O 1
ATOM 3613 N N . ASN B 1 17 ? 40.176 13.085 -0.866 1.00 24.62 48 ASN B N 1
ATOM 3614 C CA . ASN B 1 17 ? 39.873 11.718 -1.278 1.00 25.55 48 ASN B CA 1
ATOM 3615 C C . ASN B 1 17 ? 39.479 11.671 -2.750 1.00 24.18 48 ASN B C 1
ATOM 3616 O O . ASN B 1 17 ? 39.919 10.784 -3.493 1.00 23.12 48 ASN B O 1
ATOM 3621 N N . GLN B 1 18 ? 38.694 12.649 -3.195 1.00 22.63 49 GLN B N 1
ATOM 3622 C CA . GLN B 1 18 ? 38.278 12.691 -4.593 1.00 21.56 49 GLN B CA 1
ATOM 3623 C C . GLN B 1 18 ? 39.462 12.994 -5.506 1.00 21.93 49 GLN B C 1
ATOM 3624 O O . GLN B 1 18 ? 39.674 12.300 -6.507 1.00 23.26 49 GLN B O 1
ATOM 3630 N N . TYR B 1 19 ? 40.272 14.005 -5.164 1.00 23.00 50 TYR B N 1
ATOM 3631 C CA . TYR B 1 19 ? 41.435 14.311 -5.996 1.00 22.34 50 TYR B CA 1
ATOM 3632 C C . TYR B 1 19 ? 42.374 13.115 -6.096 1.00 22.11 50 TYR B C 1
ATOM 3633 O O . TYR B 1 19 ? 42.865 12.788 -7.182 1.00 21.39 50 TYR B O 1
ATOM 3642 N N . ASN B 1 20 ? 42.674 12.480 -4.961 1.00 22.45 51 ASN B N 1
ATOM 3643 C CA . ASN B 1 20 ? 43.669 11.415 -4.961 1.00 24.14 51 ASN B CA 1
ATOM 3644 C C . ASN B 1 20 ? 43.221 10.238 -5.817 1.00 19.31 51 ASN B C 1
ATOM 3645 O O . ASN B 1 20 ? 43.996 9.725 -6.633 1.00 20.88 51 ASN B O 1
ATOM 3650 N N . SER B 1 21 ? 41.975 9.792 -5.644 1.00 21.01 52 SER B N 1
ATOM 3651 C CA . SER B 1 21 ? 41.492 8.683 -6.461 1.00 21.07 52 SER B CA 1
ATOM 3652 C C . SER B 1 21 ? 41.348 9.103 -7.924 1.00 21.10 52 SER B C 1
ATOM 3653 O O . SER B 1 21 ? 41.651 8.318 -8.829 1.00 19.62 52 SER B O 1
ATOM 3656 N N . TRP B 1 22 ? 40.922 10.348 -8.177 1.00 21.48 53 TRP B N 1
ATOM 3657 C CA . TRP B 1 22 ? 40.917 10.869 -9.544 1.00 18.58 53 TRP B CA 1
ATOM 3658 C C . TRP B 1 22 ? 42.295 10.753 -10.177 1.00 20.13 53 TRP B C 1
ATOM 3659 O O . TRP B 1 22 ? 42.436 10.301 -11.322 1.00 17.02 53 TRP B O 1
ATOM 3670 N N . HIS B 1 23 ? 43.333 11.145 -9.441 1.00 18.10 54 HIS B N 1
ATOM 3671 C CA . HIS B 1 23 ? 44.668 11.091 -10.015 1.00 20.12 54 HIS B CA 1
ATOM 3672 C C . HIS B 1 23 ? 45.116 9.659 -10.279 1.00 18.11 54 HIS B C 1
ATOM 3673 O O . HIS B 1 23 ? 45.974 9.438 -11.141 1.00 18.71 54 HIS B O 1
ATOM 3680 N N . ASP B 1 24 ? 44.521 8.682 -9.593 1.00 19.96 55 ASP B N 1
ATOM 3681 C CA . ASP B 1 24 ? 44.943 7.293 -9.734 1.00 19.35 55 ASP B CA 1
ATOM 3682 C C . ASP B 1 24 ? 44.565 6.668 -11.081 1.00 22.50 55 ASP B C 1
ATOM 3683 O O . ASP B 1 24 ? 45.002 5.544 -11.354 1.00 18.42 55 ASP B O 1
ATOM 3688 N N . THR B 1 25 ? 43.804 7.351 -11.951 1.00 19.97 56 THR B N 1
ATOM 3689 C CA . THR B 1 25 ? 43.635 6.772 -13.283 1.00 14.08 56 THR B CA 1
ATOM 3690 C C . THR B 1 25 ? 44.952 6.741 -14.034 1.00 17.64 56 THR B C 1
ATOM 3691 O O . THR B 1 25 ? 45.088 5.974 -14.992 1.00 17.97 56 THR B O 1
ATOM 3695 N N . ALA B 1 26 ? 45.941 7.531 -13.597 1.00 17.23 57 ALA B N 1
ATOM 3696 C CA . ALA B 1 26 ? 47.291 7.397 -14.129 1.00 17.00 57 ALA B CA 1
ATOM 3697 C C . ALA B 1 26 ? 47.825 5.980 -13.975 1.00 18.30 57 ALA B C 1
ATOM 3698 O O . ALA B 1 26 ? 48.732 5.590 -14.711 1.00 21.00 57 ALA B O 1
ATOM 3700 N N . LYS B 1 27 ? 47.279 5.200 -13.038 1.00 18.90 58 LYS B N 1
ATOM 3701 C CA . LYS B 1 27 ? 47.700 3.809 -12.878 1.00 19.00 58 LYS B CA 1
ATOM 3702 C C . LYS B 1 27 ? 47.311 2.952 -14.067 1.00 21.58 58 LYS B C 1
ATOM 3703 O O . LYS B 1 27 ? 47.923 1.906 -14.291 1.00 20.08 58 LYS B O 1
ATOM 3709 N N . SER B 1 28 ? 46.292 3.358 -14.817 1.00 21.56 59 SER B N 1
ATOM 3710 C CA . SER B 1 28 ? 45.871 2.638 -16.015 1.00 20.09 59 SER B CA 1
ATOM 3711 C C . SER B 1 28 ? 46.658 3.203 -17.191 1.00 21.41 59 SER B C 1
ATOM 3712 O O . SER B 1 28 ? 46.200 4.098 -17.906 1.00 17.36 59 SER B O 1
ATOM 3715 N N . GLU B 1 29 ? 47.868 2.671 -17.393 1.00 20.44 60 GLU B N 1
ATOM 3716 C CA . GLU B 1 29 ? 48.824 3.242 -18.330 1.00 20.90 60 GLU B CA 1
ATOM 3717 C C . GLU B 1 29 ? 49.052 2.407 -19.580 1.00 23.20 60 GLU B C 1
ATOM 3718 O O . GLU B 1 29 ? 49.566 2.942 -20.571 1.00 19.45 60 GLU B O 1
ATOM 3724 N N . GLU B 1 30 ? 48.698 1.119 -19.561 1.00 21.85 61 GLU B N 1
ATOM 3725 C CA . GLU B 1 30 ? 48.965 0.258 -20.709 1.00 23.22 61 GLU B CA 1
ATOM 3726 C C . GLU B 1 30 ? 48.219 0.751 -21.945 1.00 25.00 61 GLU B C 1
ATOM 3727 O O . GLU B 1 30 ? 47.030 1.075 -21.882 1.00 25.13 61 GLU B O 1
ATOM 3733 N N . LEU B 1 31 ? 48.931 0.815 -23.069 1.00 22.79 62 LEU B N 1
ATOM 3734 C CA . LEU B 1 31 ? 48.365 1.149 -24.371 1.00 26.34 62 LEU B CA 1
ATOM 3735 C C . LEU B 1 31 ? 48.312 -0.116 -25.216 1.00 26.82 62 LEU B C 1
ATOM 3736 O O . LEU B 1 31 ? 49.351 -0.611 -25.661 1.00 30.05 62 LEU B O 1
ATOM 3741 N N . VAL B 1 32 ? 47.108 -0.626 -25.451 1.00 23.10 63 VAL B N 1
ATOM 3742 C CA . VAL B 1 32 ? 46.909 -1.784 -26.316 1.00 21.51 63 VAL B CA 1
ATOM 3743 C C . VAL B 1 32 ? 46.642 -1.288 -27.734 1.00 23.32 63 VAL B C 1
ATOM 3744 O O . VAL B 1 32 ? 45.698 -0.522 -27.956 1.00 19.97 63 VAL B O 1
ATOM 3748 N N . ASP B 1 33 ? 47.468 -1.721 -28.689 1.00 18.51 64 ASP B N 1
ATOM 3749 C CA . ASP B 1 33 ? 47.334 -1.322 -30.095 1.00 19.88 64 ASP B CA 1
ATOM 3750 C C . ASP B 1 33 ? 46.300 -2.225 -30.765 1.00 20.78 64 ASP B C 1
ATOM 3751 O O . ASP B 1 33 ? 46.584 -3.375 -31.112 1.00 17.21 64 ASP B O 1
ATOM 3756 N N . ALA B 1 34 ? 45.094 -1.686 -30.973 1.00 16.90 65 ALA B N 1
ATOM 3757 C CA . ALA B 1 34 ? 44.012 -2.493 -31.523 1.00 18.21 65 ALA B CA 1
ATOM 3758 C C . ALA B 1 34 ? 44.215 -2.798 -33.002 1.00 18.27 65 ALA B C 1
ATOM 3759 O O . ALA B 1 34 ? 43.778 -3.857 -33.469 1.00 17.01 65 ALA B O 1
ATOM 3761 N N . LEU B 1 35 ? 44.856 -1.898 -33.756 1.00 15.81 66 LEU B N 1
ATOM 3762 C CA . LEU B 1 35 ? 45.180 -2.214 -35.146 1.00 15.26 66 LEU B CA 1
ATOM 3763 C C . LEU B 1 35 ? 46.164 -3.373 -35.226 1.00 19.76 66 LEU B C 1
ATOM 3764 O O . LEU B 1 35 ? 46.069 -4.229 -36.115 1.00 16.82 66 LEU B O 1
ATOM 3769 N N . GLU B 1 36 ? 47.129 -3.410 -34.310 1.00 19.48 67 GLU B N 1
ATOM 3770 C CA . GLU B 1 36 ? 48.052 -4.533 -34.276 1.00 19.54 67 GLU B CA 1
ATOM 3771 C C . GLU B 1 36 ? 47.318 -5.826 -33.951 1.00 17.65 67 GLU B C 1
ATOM 3772 O O . GLU B 1 36 ? 47.579 -6.868 -34.565 1.00 18.30 67 GLU B O 1
ATOM 3778 N N . GLN B 1 37 ? 46.375 -5.780 -33.002 1.00 17.91 68 GLN B N 1
ATOM 3779 C CA . GLN B 1 37 ? 45.664 -6.997 -32.624 1.00 19.53 68 GLN B CA 1
ATOM 3780 C C . GLN B 1 37 ? 44.633 -7.424 -33.659 1.00 18.49 68 GLN B C 1
ATOM 3781 O O . GLN B 1 37 ? 44.264 -8.600 -33.701 1.00 20.22 68 GLN B O 1
ATOM 3787 N N . ASP B 1 38 ? 44.177 -6.512 -34.509 1.00 18.62 69 ASP B N 1
ATOM 3788 C CA . ASP B 1 38 ? 43.141 -6.826 -35.491 1.00 16.12 69 ASP B CA 1
ATOM 3789 C C . ASP B 1 38 ? 43.402 -6.021 -36.753 1.00 16.53 69 ASP B C 1
ATOM 3790 O O . ASP B 1 38 ? 42.800 -4.964 -36.979 1.00 17.11 69 ASP B O 1
ATOM 3795 N N . PRO B 1 39 ? 44.311 -6.503 -37.608 1.00 17.55 70 PRO B N 1
ATOM 3796 C CA . PRO B 1 39 ? 44.659 -5.766 -38.832 1.00 16.03 70 PRO B CA 1
ATOM 3797 C C . PRO B 1 39 ? 43.519 -5.633 -39.829 1.00 15.83 70 PRO B C 1
ATOM 3798 O O . PRO B 1 39 ? 43.623 -4.805 -40.745 1.00 14.93 70 PRO B O 1
ATOM 3802 N N . ASN B 1 40 ? 42.459 -6.439 -39.710 1.00 15.37 71 ASN B N 1
ATOM 3803 C CA . ASN B 1 40 ? 41.281 -6.228 -40.551 1.00 17.49 71 ASN B CA 1
ATOM 3804 C C . ASN B 1 40 ? 40.823 -4.783 -40.489 1.00 17.19 71 ASN B C 1
ATOM 3805 O O . ASN B 1 40 ? 40.334 -4.234 -41.483 1.00 13.71 71 ASN B O 1
ATOM 3810 N N . MET B 1 41 ? 40.949 -4.161 -39.311 1.00 13.25 72 MET B N 1
ATOM 3811 C CA . MET B 1 41 ? 40.397 -2.824 -39.117 1.00 15.99 72 MET B CA 1
ATOM 3812 C C . MET B 1 41 ? 41.120 -1.786 -39.962 1.00 14.36 72 MET B C 1
ATOM 3813 O O . MET B 1 41 ? 40.513 -0.786 -40.358 1.00 11.71 72 MET B O 1
ATOM 3818 N N . VAL B 1 42 ? 42.390 -2.024 -40.297 1.00 11.86 73 VAL B N 1
ATOM 3819 C CA . VAL B 1 42 ? 43.079 -1.123 -41.215 1.00 11.02 73 VAL B CA 1
ATOM 3820 C C . VAL B 1 42 ? 42.365 -1.092 -42.560 1.00 11.16 73 VAL B C 1
ATOM 3821 O O . VAL B 1 42 ? 42.205 -0.022 -43.169 1.00 11.73 73 VAL B O 1
ATOM 3825 N N . ILE B 1 43 ? 41.908 -2.258 -43.032 1.00 12.03 74 ILE B N 1
ATOM 3826 C CA . ILE B 1 43 ? 41.236 -2.337 -44.324 1.00 10.51 74 ILE B CA 1
ATOM 3827 C C . ILE B 1 43 ? 39.847 -1.718 -44.233 1.00 11.33 74 ILE B C 1
ATOM 3828 O O . ILE B 1 43 ? 39.438 -0.942 -45.106 1.00 10.02 74 ILE B O 1
ATOM 3833 N N . LEU B 1 44 ? 39.106 -2.049 -43.170 1.00 11.89 75 LEU B N 1
ATOM 3834 C CA . LEU B 1 44 ? 37.761 -1.502 -43.006 1.00 12.08 75 LEU B CA 1
ATOM 3835 C C . LEU B 1 44 ? 37.780 0.025 -42.954 1.00 13.33 75 LEU B C 1
ATOM 3836 O O . LEU B 1 44 ? 36.859 0.682 -43.456 1.00 12.39 75 LEU B O 1
ATOM 3841 N N . TRP B 1 45 ? 38.825 0.610 -42.359 1.00 10.40 76 TRP B N 1
ATOM 3842 C CA . TRP B 1 45 ? 38.932 2.054 -42.222 1.00 9.65 76 TRP B CA 1
ATOM 3843 C C . TRP B 1 45 ? 39.850 2.685 -43.265 1.00 10.42 76 TRP B C 1
ATOM 3844 O O . TRP B 1 45 ? 40.295 3.821 -43.076 1.00 13.06 76 TRP B O 1
ATOM 3855 N N . ALA B 1 46 ? 40.093 1.994 -44.376 1.00 10.66 77 ALA B N 1
ATOM 3856 C CA . ALA B 1 46 ? 40.961 2.505 -45.433 1.00 10.94 77 ALA B CA 1
ATOM 3857 C C . ALA B 1 46 ? 40.502 3.867 -45.945 1.00 13.51 77 ALA B C 1
ATOM 3858 O O . ALA B 1 46 ? 39.346 4.047 -46.340 1.00 10.93 77 ALA B O 1
ATOM 3860 N N . GLY B 1 47 ? 41.429 4.813 -45.988 1.00 14.25 78 GLY B N 1
ATOM 3861 C CA . GLY B 1 47 ? 41.120 6.157 -46.403 1.00 14.90 78 GLY B CA 1
ATOM 3862 C C . GLY B 1 47 ? 40.714 7.069 -45.281 1.00 13.79 78 GLY B C 1
ATOM 3863 O O . GLY B 1 47 ? 40.454 8.249 -45.529 1.00 14.85 78 GLY B O 1
ATOM 3864 N N . TYR B 1 48 ? 40.671 6.566 -44.054 1.00 12.93 79 TYR B N 1
ATOM 3865 C CA . TYR B 1 48 ? 40.242 7.322 -42.891 1.00 14.80 79 TYR B CA 1
ATOM 3866 C C . TYR B 1 48 ? 41.346 7.321 -41.838 1.00 15.00 79 TYR B C 1
ATOM 3867 O O . TYR B 1 48 ? 42.219 6.448 -41.822 1.00 14.74 79 TYR B O 1
ATOM 3876 N N . ALA B 1 49 ? 41.289 8.318 -40.951 1.00 13.09 80 ALA B N 1
ATOM 3877 C CA . ALA B 1 49 ? 42.343 8.498 -39.953 1.00 12.28 80 ALA B CA 1
ATOM 3878 C C . ALA B 1 49 ? 42.557 7.251 -39.098 1.00 16.63 80 ALA B C 1
ATOM 3879 O O . ALA B 1 49 ? 43.681 6.994 -38.643 1.00 12.62 80 ALA B O 1
ATOM 3881 N N . PHE B 1 50 ? 41.500 6.470 -38.848 1.00 13.07 81 PHE B N 1
ATOM 3882 C CA . PHE B 1 50 ? 41.649 5.311 -37.978 1.00 12.64 81 PHE B CA 1
ATOM 3883 C C . PHE B 1 50 ? 42.472 4.195 -38.604 1.00 12.60 81 PHE B C 1
ATOM 3884 O O . PHE B 1 50 ? 42.849 3.263 -37.892 1.00 14.00 81 PHE B O 1
ATOM 3892 N N . ALA B 1 51 ? 42.738 4.243 -39.910 1.00 12.24 82 ALA B N 1
ATOM 3893 C CA . ALA B 1 51 ? 43.608 3.244 -40.490 1.00 13.67 82 ALA B CA 1
ATOM 3894 C C . ALA B 1 51 ? 45.058 3.485 -40.099 1.00 12.37 82 ALA B C 1
ATOM 3895 O O . ALA B 1 51 ? 45.882 2.584 -40.269 1.00 12.93 82 ALA B O 1
ATOM 3897 N N . LYS B 1 52 ? 45.367 4.681 -39.591 1.00 13.99 83 LYS B N 1
ATOM 3898 C CA . LYS B 1 52 ? 46.730 5.060 -39.212 1.00 14.60 83 LYS B CA 1
ATOM 3899 C C . LYS B 1 52 ? 47.091 4.574 -37.813 1.00 16.27 83 LYS B C 1
ATOM 3900 O O . LYS B 1 52 ? 48.201 4.070 -37.585 1.00 17.07 83 LYS B O 1
ATOM 3906 N N . ASP B 1 53 ? 46.164 4.716 -36.873 1.00 14.26 84 ASP B N 1
ATOM 3907 C CA . ASP B 1 53 ? 46.438 4.558 -35.454 1.00 14.37 84 ASP B CA 1
ATOM 3908 C C . ASP B 1 53 ? 45.118 4.426 -34.714 1.00 15.09 84 ASP B C 1
ATOM 3909 O O . ASP B 1 53 ? 44.246 5.287 -34.842 1.00 15.52 84 ASP B O 1
ATOM 3914 N N . TYR B 1 54 ? 44.960 3.361 -33.944 1.00 12.14 85 TYR B N 1
ATOM 3915 C CA . TYR B 1 54 ? 43.773 3.175 -33.129 1.00 14.22 85 TYR B CA 1
ATOM 3916 C C . TYR B 1 54 ? 44.163 2.288 -31.957 1.00 16.76 85 TYR B C 1
ATOM 3917 O O . TYR B 1 54 ? 44.580 1.140 -32.160 1.00 15.41 85 TYR B O 1
ATOM 3926 N N . LYS B 1 55 ? 44.036 2.815 -30.747 1.00 14.84 86 LYS B N 1
ATOM 3927 C CA . LYS B 1 55 ? 44.389 2.097 -29.533 1.00 16.67 86 LYS B CA 1
ATOM 3928 C C . LYS B 1 55 ? 43.176 2.007 -28.625 1.00 17.56 86 LYS B C 1
ATOM 3929 O O . LYS B 1 55 ? 42.225 2.788 -28.740 1.00 13.74 86 LYS B O 1
ATOM 3935 N N . ALA B 1 56 ? 43.215 1.037 -27.717 1.00 13.32 87 ALA B N 1
ATOM 3936 C CA . ALA B 1 56 ? 42.198 0.958 -26.689 1.00 15.29 87 ALA B CA 1
ATOM 3937 C C . ALA B 1 56 ? 42.366 2.114 -25.696 1.00 15.90 87 ALA B C 1
ATOM 3938 O O . ALA B 1 56 ? 43.472 2.640 -25.520 1.00 16.82 87 ALA B O 1
ATOM 3940 N N . PRO B 1 57 ? 41.289 2.524 -25.030 1.00 13.97 88 PRO B N 1
ATOM 3941 C CA . PRO B 1 57 ? 41.394 3.636 -24.084 1.00 15.62 88 PRO B CA 1
ATOM 3942 C C . PRO B 1 57 ? 42.159 3.230 -22.839 1.00 17.56 88 PRO B C 1
ATOM 3943 O O . PRO B 1 57 ? 42.138 2.071 -22.418 1.00 17.05 88 PRO B O 1
ATOM 3947 N N . ARG B 1 58 ? 42.843 4.204 -22.247 1.00 13.82 89 ARG B N 1
ATOM 3948 C CA . ARG B 1 58 ? 43.407 3.992 -20.919 1.00 17.22 89 ARG B CA 1
ATOM 3949 C C . ARG B 1 58 ? 42.871 5.074 -19.994 1.00 15.17 89 ARG B C 1
ATOM 3950 O O . ARG B 1 58 ? 41.813 5.654 -20.278 1.00 17.95 89 ARG B O 1
ATOM 3958 N N . GLY B 1 59 ? 43.554 5.335 -18.880 1.00 15.27 90 GLY B N 1
ATOM 3959 C CA . GLY B 1 59 ? 42.970 6.167 -17.839 1.00 14.16 90 GLY B CA 1
ATOM 3960 C C . GLY B 1 59 ? 42.783 7.609 -18.276 1.00 14.62 90 GLY B C 1
ATOM 3961 O O . GLY B 1 59 ? 43.500 8.122 -19.134 1.00 14.20 90 GLY B O 1
ATOM 3962 N N . HIS B 1 60 ? 41.810 8.274 -17.644 1.00 13.31 91 HIS B N 1
ATOM 3963 C CA . HIS B 1 60 ? 41.490 9.659 -17.986 1.00 15.03 91 HIS B CA 1
ATOM 3964 C C . HIS B 1 60 ? 42.709 10.570 -17.915 1.00 17.27 91 HIS B C 1
ATOM 3965 O O . HIS B 1 60 ? 42.814 11.529 -18.689 1.00 15.74 91 HIS B O 1
ATOM 3972 N N . MET B 1 61 ? 43.641 10.291 -17.004 1.00 17.55 92 MET B N 1
ATOM 3973 C CA . MET B 1 61 ? 44.811 11.152 -16.868 1.00 16.81 92 MET B CA 1
ATOM 3974 C C . MET B 1 61 ? 45.600 11.288 -18.165 1.00 16.22 92 MET B C 1
ATOM 3975 O O . MET B 1 61 ? 46.353 12.252 -18.302 1.00 15.77 92 MET B O 1
ATOM 3980 N N . TYR B 1 62 ? 45.449 10.358 -19.119 1.00 14.43 93 TYR B N 1
ATOM 3981 C CA . TYR B 1 62 ? 46.247 10.343 -20.344 1.00 12.79 93 TYR B CA 1
ATOM 3982 C C . TYR B 1 62 ? 45.524 10.925 -21.555 1.00 13.07 93 TYR B C 1
ATOM 3983 O O . TYR B 1 62 ? 46.076 10.903 -22.659 1.00 14.16 93 TYR B O 1
ATOM 3992 N N . ALA B 1 63 ? 44.331 11.483 -21.366 1.00 14.49 94 ALA B N 1
ATOM 3993 C CA . ALA B 1 63 ? 43.518 11.921 -22.502 1.00 14.48 94 ALA B CA 1
ATOM 3994 C C . ALA B 1 63 ? 44.238 12.957 -23.359 1.00 16.09 94 ALA B C 1
ATOM 3995 O O . ALA B 1 63 ? 44.275 12.839 -24.589 1.00 10.86 94 ALA B O 1
ATOM 3997 N N . VAL B 1 64 ? 44.807 13.994 -22.734 1.00 15.22 95 VAL B N 1
ATOM 3998 C CA . VAL B 1 64 ? 45.472 15.019 -23.532 1.00 13.58 95 VAL B CA 1
ATOM 3999 C C . VAL B 1 64 ? 46.737 14.454 -24.176 1.00 14.49 95 VAL B C 1
ATOM 4000 O O . VAL B 1 64 ? 47.045 14.752 -25.334 1.00 14.28 95 VAL B O 1
ATOM 4004 N N . THR B 1 65 ? 47.462 13.595 -23.451 1.00 14.31 96 THR B N 1
ATOM 4005 C CA . THR B 1 65 ? 48.643 12.947 -24.018 1.00 15.66 96 THR B CA 1
ATOM 4006 C C . THR B 1 65 ? 48.289 12.125 -25.251 1.00 15.94 96 THR B C 1
ATOM 4007 O O . THR B 1 65 ? 49.000 12.155 -26.258 1.00 16.72 96 THR B O 1
ATOM 4011 N N . ASP B 1 66 ? 47.177 11.400 -25.195 1.00 15.27 97 ASP B N 1
ATOM 4012 C CA . ASP B 1 66 ? 46.868 10.474 -26.275 1.00 14.88 97 ASP B CA 1
ATOM 4013 C C . ASP B 1 66 ? 46.303 11.186 -27.497 1.00 14.23 97 ASP B C 1
ATOM 4014 O O . ASP B 1 66 ? 46.615 10.799 -28.627 1.00 15.27 97 ASP B O 1
ATOM 4019 N N . VAL B 1 67 ? 45.515 12.248 -27.314 1.00 14.17 98 VAL B N 1
ATOM 4020 C CA . VAL B 1 67 ? 45.084 13.005 -28.491 1.00 12.36 98 VAL B CA 1
ATOM 4021 C C . VAL B 1 67 ? 46.283 13.721 -29.125 1.00 15.44 98 VAL B C 1
ATOM 4022 O O . VAL B 1 67 ? 46.357 13.857 -30.351 1.00 15.36 98 VAL B O 1
ATOM 4026 N N . ARG B 1 68 ? 47.267 14.130 -28.315 1.00 14.12 99 ARG B N 1
ATOM 4027 C CA . ARG B 1 68 ? 48.486 14.735 -28.859 1.00 14.33 99 ARG B CA 1
ATOM 4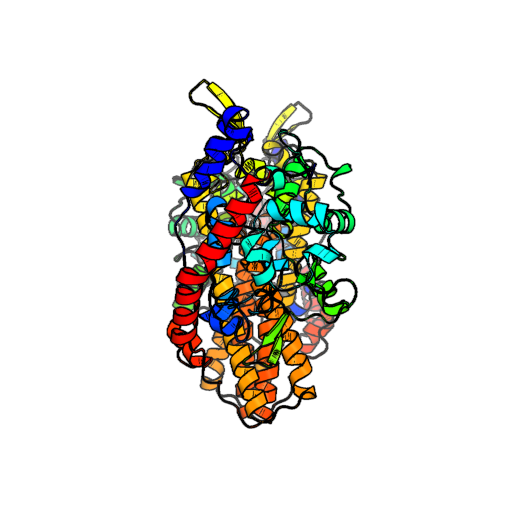028 C C . ARG B 1 68 ? 49.317 13.730 -29.647 1.00 14.43 99 ARG B C 1
ATOM 4029 O O . ARG B 1 68 ? 49.902 14.077 -30.679 1.00 19.01 99 ARG B O 1
ATOM 4037 N N . ASN B 1 69 ? 49.389 12.484 -29.167 1.00 16.53 100 ASN B N 1
ATOM 4038 C CA . ASN B 1 69 ? 50.325 11.491 -29.680 1.00 15.13 100 ASN B CA 1
ATOM 4039 C C . ASN B 1 69 ? 49.776 10.644 -30.816 1.00 17.30 100 ASN B C 1
ATOM 4040 O O . ASN B 1 69 ? 50.569 10.102 -31.595 1.00 16.17 100 ASN B O 1
ATOM 4045 N N . THR B 1 70 ? 48.455 10.496 -30.935 1.00 16.63 101 THR B N 1
ATOM 4046 C CA . THR B 1 70 ? 47.930 9.610 -31.970 1.00 15.91 101 THR B CA 1
ATOM 4047 C C . THR B 1 70 ? 48.338 10.108 -33.356 1.00 13.50 101 THR B C 1
ATOM 4048 O O . THR B 1 70 ? 48.384 11.312 -33.616 1.00 15.58 101 THR B O 1
ATOM 4052 N N . LEU B 1 71 ? 48.648 9.176 -34.257 1.00 14.95 102 LEU B N 1
ATOM 4053 C CA . LEU B 1 71 ? 48.911 9.596 -35.628 1.00 14.78 102 LEU B CA 1
ATOM 4054 C C . LEU B 1 71 ? 47.700 10.289 -36.257 1.00 15.38 102 LEU B C 1
ATOM 4055 O O . LEU B 1 71 ? 47.859 10.994 -37.260 1.00 14.53 102 LEU B O 1
ATOM 4060 N N . ARG B 1 72 ? 46.502 10.132 -35.675 1.00 14.64 103 ARG B N 1
ATOM 4061 C CA . ARG B 1 72 ? 45.299 10.674 -36.305 1.00 16.68 103 ARG B CA 1
ATOM 4062 C C . ARG B 1 72 ? 45.321 12.198 -36.375 1.00 13.57 103 ARG B C 1
ATOM 4063 O O . ARG B 1 72 ? 44.821 12.776 -37.346 1.00 14.02 103 ARG B O 1
ATOM 4071 N N . THR B 1 73 ? 45.902 12.861 -35.377 1.00 13.49 104 THR B N 1
ATOM 4072 C CA . THR B 1 73 ? 46.008 14.321 -35.360 1.00 15.70 104 THR B CA 1
ATOM 4073 C C . THR B 1 73 ? 47.217 14.857 -36.127 1.00 20.38 104 THR B C 1
ATOM 4074 O O . THR B 1 73 ? 47.367 16.084 -36.234 1.00 18.64 104 THR B O 1
ATOM 4078 N N . GLY B 1 74 ? 48.095 13.983 -36.628 1.00 15.53 105 GLY B N 1
ATOM 4079 C CA . GLY B 1 74 ? 49.142 14.384 -37.547 1.00 17.90 105 GLY B CA 1
ATOM 4080 C C . GLY B 1 74 ? 50.239 15.198 -36.873 1.00 17.58 105 GLY B C 1
ATOM 4081 O O . GLY B 1 74 ? 50.420 15.182 -35.650 1.00 16.96 105 GLY B O 1
ATOM 4082 N N . ALA B 1 75 ? 50.971 15.936 -37.701 1.00 18.70 106 ALA B N 1
ATOM 4083 C CA . ALA B 1 75 ? 52.136 16.704 -37.260 1.00 21.55 106 ALA B CA 1
ATOM 4084 C C . ALA B 1 75 ? 52.024 18.132 -37.782 1.00 23.21 106 ALA B C 1
ATOM 4085 O O . ALA B 1 75 ? 52.761 18.536 -38.690 1.00 21.18 106 ALA B O 1
ATOM 4087 N N . PRO B 1 76 ? 51.103 18.924 -37.230 1.00 21.56 107 PRO B N 1
ATOM 4088 C CA . PRO B 1 76 ? 50.934 20.298 -37.717 1.00 21.01 107 PRO B CA 1
ATOM 4089 C C . PRO B 1 76 ? 52.110 21.184 -37.325 1.00 25.68 107 PRO B C 1
ATOM 4090 O O . PRO B 1 76 ? 52.640 21.095 -36.213 1.00 23.14 107 PRO B O 1
ATOM 4094 N N . LYS B 1 77 ? 52.501 22.062 -38.248 1.00 25.16 108 LYS B N 1
ATOM 4095 C CA . LYS B 1 77 ? 53.581 23.009 -37.997 1.00 30.69 108 LYS B CA 1
ATOM 4096 C C . LYS B 1 77 ? 53.097 24.361 -37.487 1.00 32.02 108 LYS B C 1
ATOM 4097 O O . LYS B 1 77 ? 53.904 25.127 -36.949 1.00 34.57 108 LYS B O 1
ATOM 4103 N N . ASN B 1 78 ? 51.813 24.677 -37.644 1.00 26.37 109 ASN B N 1
ATOM 4104 C CA . ASN B 1 78 ? 51.260 25.945 -37.187 1.00 27.04 109 ASN B CA 1
ATOM 4105 C C . ASN B 1 78 ? 49.771 25.757 -36.909 1.00 23.45 109 ASN B C 1
ATOM 4106 O O . ASN B 1 78 ? 49.198 24.698 -37.187 1.00 24.59 109 ASN B O 1
ATOM 4111 N N . ALA B 1 79 ? 49.138 26.808 -36.376 1.00 20.56 110 ALA B N 1
ATOM 4112 C CA . ALA B 1 79 ? 47.733 26.758 -35.970 1.00 21.59 110 ALA B CA 1
ATOM 4113 C C . ALA B 1 79 ? 46.761 26.540 -37.126 1.00 20.99 110 ALA B C 1
ATOM 4114 O O . ALA B 1 79 ? 45.601 26.204 -36.869 1.00 21.75 110 ALA B O 1
ATOM 4116 N N . GLU B 1 80 ? 47.185 26.725 -38.377 1.00 23.84 111 GLU B N 1
ATOM 4117 C CA . GLU B 1 80 ? 46.327 26.483 -39.531 1.00 26.72 111 GLU B CA 1
ATOM 4118 C C . GLU B 1 80 ? 46.644 25.170 -40.245 1.00 24.89 111 GLU B C 1
ATOM 4119 O O . GLU B 1 80 ? 46.110 24.915 -41.329 1.00 23.55 111 GLU B O 1
ATOM 4125 N N . ASP B 1 81 ? 47.464 24.317 -39.645 1.00 22.68 112 ASP B N 1
ATOM 4126 C CA . ASP B 1 81 ? 47.969 23.104 -40.268 1.00 21.90 112 ASP B CA 1
ATOM 4127 C C . ASP B 1 81 ? 47.340 21.880 -39.602 1.00 23.46 112 ASP B C 1
ATOM 4128 O O . ASP B 1 81 ? 46.631 21.986 -38.600 1.00 19.20 112 ASP B O 1
ATOM 4133 N N . GLY B 1 82 ? 47.614 20.704 -40.167 1.00 22.31 113 GLY B N 1
ATOM 4134 C CA . GLY B 1 82 ? 47.179 19.456 -39.576 1.00 18.22 113 GLY B CA 1
ATOM 4135 C C . GLY B 1 82 ? 45.844 19.007 -40.136 1.00 19.60 113 GLY B C 1
ATOM 4136 O O . GLY B 1 82 ? 45.079 19.803 -40.683 1.00 19.17 113 GLY B O 1
ATOM 4137 N N . PRO B 1 83 ? 45.541 17.715 -40.010 1.00 18.25 114 PRO B N 1
ATOM 4138 C CA . PRO B 1 83 ? 44.359 17.163 -40.687 1.00 17.67 114 PRO B CA 1
ATOM 4139 C C . PRO B 1 83 ? 43.030 17.450 -40.000 1.00 19.58 114 PRO B C 1
ATOM 4140 O O . PRO B 1 83 ? 41.998 17.513 -40.672 1.00 20.51 114 PRO B O 1
ATOM 4144 N N . LEU B 1 84 ? 43.023 17.618 -38.685 1.00 15.06 115 LEU B N 1
ATOM 4145 C CA . LEU B 1 84 ? 41.788 17.542 -37.919 1.00 13.92 115 LEU B CA 1
ATOM 4146 C C . LEU B 1 84 ? 41.405 18.881 -37.292 1.00 14.84 115 LEU B C 1
ATOM 4147 O O . LEU B 1 84 ? 42.251 19.759 -37.102 1.00 15.86 115 LEU B O 1
ATOM 4152 N N . PRO B 1 85 ? 40.107 19.078 -36.965 1.00 17.73 116 PRO B N 1
ATOM 4153 C CA . PRO B 1 85 ? 39.651 20.381 -36.456 1.00 15.64 116 PRO B CA 1
ATOM 4154 C C . PRO B 1 85 ? 39.692 20.515 -34.940 1.00 15.19 116 PRO B C 1
ATOM 4155 O O . PRO B 1 85 ? 39.968 19.543 -34.219 1.00 14.45 116 PRO B O 1
ATOM 4159 N N . MET B 1 86 ? 39.346 21.724 -34.464 1.00 13.07 117 MET B N 1
ATOM 4160 C CA . MET B 1 86 ? 39.301 22.027 -33.035 1.00 12.12 117 MET B CA 1
ATOM 4161 C C . MET B 1 86 ? 38.461 21.039 -32.263 1.00 14.23 117 MET B C 1
ATOM 4162 O O . MET B 1 86 ? 38.744 20.776 -31.088 1.00 14.36 117 MET B O 1
ATOM 4167 N N . ALA B 1 87 ? 37.412 20.497 -32.891 1.00 13.40 118 ALA B N 1
ATOM 4168 C CA . ALA B 1 87 ? 36.478 19.640 -32.177 1.00 13.24 118 ALA B CA 1
ATOM 4169 C C . ALA B 1 87 ? 37.148 18.412 -31.559 1.00 9.97 118 ALA B C 1
ATOM 4170 O O . ALA B 1 87 ? 36.598 17.840 -30.617 1.00 12.44 118 ALA B O 1
ATOM 4172 N N . CYS B 1 88 ? 38.319 18.005 -32.052 1.00 11.17 119 CYS B N 1
ATOM 4173 C CA . CYS B 1 88 ? 38.973 16.835 -31.472 1.00 11.81 119 CYS B CA 1
ATOM 4174 C C . CYS B 1 88 ? 39.434 17.054 -30.037 1.00 13.82 119 CYS B C 1
ATOM 4175 O O . CYS B 1 88 ? 39.723 16.064 -29.352 1.00 12.21 119 CYS B O 1
ATOM 4178 N N . TRP B 1 89 ? 39.476 18.305 -29.554 1.00 14.11 120 TRP B N 1
ATOM 4179 C CA . TRP B 1 89 ? 39.770 18.572 -28.147 1.00 14.12 120 TRP B CA 1
ATOM 4180 C C . TRP B 1 89 ? 38.580 18.343 -27.217 1.00 13.12 120 TRP B C 1
ATOM 4181 O O . TRP B 1 89 ? 38.782 18.226 -26.004 1.00 13.23 120 TRP B O 1
ATOM 4192 N N . SER B 1 90 ? 37.354 18.248 -27.753 1.00 12.17 121 SER B N 1
ATOM 4193 C CA . SER B 1 90 ? 36.150 18.558 -26.974 1.00 15.52 121 SER B CA 1
ATOM 4194 C C . SER B 1 90 ? 35.906 17.607 -25.814 1.00 14.49 121 SER B C 1
ATOM 4195 O O . SER B 1 90 ? 35.232 17.983 -24.851 1.00 13.91 121 SER B O 1
ATOM 4198 N N . CYS B 1 91 ? 36.386 16.368 -25.902 1.00 10.89 122 CYS B N 1
ATOM 4199 C CA . CYS B 1 91 ? 36.156 15.374 -24.860 1.00 12.36 122 CYS B CA 1
ATOM 4200 C C . CYS B 1 91 ? 37.468 14.960 -24.214 1.00 13.42 122 CYS B C 1
ATOM 4201 O O . CYS B 1 91 ? 37.637 13.808 -23.810 1.00 14.32 122 CYS B O 1
ATOM 4204 N N . LYS B 1 92 ? 38.405 15.902 -24.112 1.00 12.11 123 LYS B N 1
ATOM 4205 C CA . LYS B 1 92 ? 39.729 15.583 -23.617 1.00 12.32 123 LYS B CA 1
ATOM 4206 C C . LYS B 1 92 ? 40.180 16.448 -22.447 1.00 17.72 123 LYS B C 1
ATOM 4207 O O . LYS B 1 92 ? 41.186 16.109 -21.818 1.00 15.04 123 LYS B O 1
ATOM 4213 N N . SER B 1 93 ? 39.450 17.515 -22.101 1.00 15.16 124 SER B N 1
ATOM 4214 C CA . SER B 1 93 ? 40.029 18.538 -21.232 1.00 14.63 124 SER B CA 1
ATOM 4215 C C . SER B 1 93 ? 39.008 19.506 -20.657 1.00 15.31 124 SER B C 1
ATOM 4216 O O . SER B 1 93 ? 38.076 19.918 -21.368 1.00 16.54 124 SER B O 1
ATOM 4219 N N . PRO B 1 94 ? 39.179 19.942 -19.402 1.00 15.34 125 PRO B N 1
ATOM 4220 C CA . PRO B 1 94 ? 38.328 21.005 -18.857 1.00 16.66 125 PRO B CA 1
ATOM 4221 C C . PRO B 1 94 ? 38.664 22.397 -19.377 1.00 15.16 125 PRO B C 1
ATOM 4222 O O . PRO B 1 94 ? 37.946 23.348 -19.051 1.00 17.37 125 PRO B O 1
ATOM 4226 N N . ASP B 1 95 ? 39.727 22.547 -20.169 1.00 15.71 126 ASP B N 1
ATOM 4227 C CA . ASP B 1 95 ? 39.922 23.785 -20.912 1.00 16.76 126 ASP B CA 1
ATOM 4228 C C . ASP B 1 95 ? 38.872 23.975 -22.000 1.00 19.04 126 ASP B C 1
ATOM 4229 O O . ASP B 1 95 ? 38.734 25.085 -22.522 1.00 17.10 126 ASP B O 1
ATOM 4234 N N . VAL B 1 96 ? 38.135 22.931 -22.361 1.00 17.38 127 VAL B N 1
ATOM 4235 C CA . VAL B 1 96 ? 37.140 23.054 -23.426 1.00 14.57 127 VAL B CA 1
ATOM 4236 C C . VAL B 1 96 ? 35.977 23.912 -22.933 1.00 16.87 127 VAL B C 1
ATOM 4237 O O . VAL B 1 96 ? 35.617 24.883 -23.621 1.00 18.66 127 VAL B O 1
ATOM 4241 N N . PRO B 1 97 ? 35.369 23.641 -21.771 1.00 15.67 128 PRO B N 1
ATOM 4242 C CA . PRO B 1 97 ? 34.337 24.574 -21.293 1.00 16.79 128 PRO B CA 1
ATOM 4243 C C . PRO B 1 97 ? 34.886 25.958 -20.974 1.00 19.00 128 PRO B C 1
ATOM 4244 O O . PRO B 1 97 ? 34.177 26.947 -21.186 1.00 17.90 128 PRO B O 1
ATOM 4248 N N . ARG B 1 98 ? 36.128 26.071 -20.491 1.00 19.27 129 ARG B N 1
ATOM 4249 C CA . ARG B 1 98 ? 36.737 27.394 -20.371 1.00 18.31 129 ARG B CA 1
ATOM 4250 C C . ARG B 1 98 ? 36.669 28.148 -21.701 1.00 18.28 129 ARG B C 1
ATOM 4251 O O . ARG B 1 98 ? 36.230 29.304 -21.754 1.00 20.77 129 ARG B O 1
ATOM 4259 N N . LEU B 1 99 ? 37.077 27.493 -22.794 1.00 16.77 130 LEU B N 1
ATOM 4260 C CA . LEU B 1 99 ? 37.118 28.158 -24.096 1.00 18.93 130 LEU B CA 1
ATOM 4261 C C . LEU B 1 99 ? 35.722 28.441 -24.625 1.00 20.83 130 LEU B C 1
ATOM 4262 O O . LEU B 1 99 ? 35.484 29.496 -25.226 1.00 18.15 130 LEU B O 1
ATOM 4267 N N . ILE B 1 100 ? 34.792 27.501 -24.433 1.00 15.06 131 ILE B N 1
ATOM 4268 C CA . ILE B 1 100 ? 33.421 27.715 -24.892 1.00 15.76 131 ILE B CA 1
ATOM 4269 C C . ILE B 1 100 ? 32.773 28.852 -24.112 1.00 20.14 131 ILE B C 1
ATOM 4270 O O . ILE B 1 100 ? 32.081 29.702 -24.687 1.00 19.50 131 ILE B O 1
ATOM 4275 N N . GLU B 1 101 ? 32.993 28.896 -22.798 1.00 17.77 132 GLU B N 1
ATOM 4276 C CA . GLU B 1 101 ? 32.362 29.926 -21.980 1.00 19.63 132 GLU B CA 1
ATOM 4277 C C . GLU B 1 101 ? 32.940 31.302 -22.271 1.00 19.17 132 GLU B C 1
ATOM 4278 O O . GLU B 1 101 ? 32.250 32.310 -22.088 1.00 27.29 132 GLU B O 1
ATOM 4284 N N . GLU B 1 102 ? 34.189 31.372 -22.725 1.00 20.88 133 GLU B N 1
ATOM 4285 C CA . GLU B 1 102 ? 34.784 32.667 -23.035 1.00 23.04 133 GLU B CA 1
ATOM 4286 C C . GLU B 1 102 ? 34.534 33.098 -24.478 1.00 25.40 133 GLU B C 1
ATOM 4287 O O . GLU B 1 102 ? 34.250 34.277 -24.721 1.00 20.68 133 GLU B O 1
ATOM 4293 N N . GLN B 1 103 ? 34.618 32.173 -25.442 1.00 20.43 134 GLN B N 1
ATOM 4294 C CA . GLN B 1 103 ? 34.510 32.505 -26.859 1.00 21.13 134 GLN B CA 1
ATOM 4295 C C . GLN B 1 103 ? 33.198 32.068 -27.500 1.00 22.61 134 GLN B C 1
ATOM 4296 O O . GLN B 1 103 ? 32.969 32.381 -28.674 1.00 23.40 134 GLN B O 1
ATOM 4302 N N . GLY B 1 104 ? 32.332 31.368 -26.780 1.00 22.65 135 GLY B N 1
ATOM 4303 C CA . GLY B 1 104 ? 31.168 30.751 -27.387 1.00 23.44 135 GLY B CA 1
ATOM 4304 C C . GLY B 1 104 ? 31.527 29.489 -28.156 1.00 20.48 135 GLY B C 1
ATOM 4305 O O . GLY B 1 104 ? 32.679 29.232 -28.489 1.00 17.90 135 GLY B O 1
ATOM 4306 N N . GLU B 1 105 ? 30.504 28.674 -28.431 1.00 19.36 136 GLU B N 1
ATOM 4307 C CA . GLU B 1 105 ? 30.724 27.489 -29.259 1.00 20.19 136 GLU B CA 1
ATOM 4308 C C . GLU B 1 105 ? 31.310 27.851 -30.616 1.00 21.36 136 GLU B C 1
ATOM 4309 O O . GLU B 1 105 ? 32.179 27.144 -31.130 1.00 17.05 136 GLU B O 1
ATOM 4315 N N . ASP B 1 106 ? 30.849 28.951 -31.219 1.00 20.86 137 ASP B N 1
ATOM 4316 C CA . ASP B 1 106 ? 31.334 29.279 -32.554 1.00 21.01 137 ASP B CA 1
ATOM 4317 C C . ASP B 1 106 ? 32.808 29.677 -32.531 1.00 22.36 137 ASP B C 1
ATOM 4318 O O . ASP B 1 106 ? 33.566 29.307 -33.434 1.00 22.02 137 ASP B O 1
ATOM 4323 N N . GLY B 1 107 ? 33.245 30.412 -31.505 1.00 19.39 138 GLY B N 1
ATOM 4324 C CA . GLY B 1 107 ? 34.663 30.701 -31.389 1.00 18.51 138 GLY B CA 1
ATOM 4325 C C . GLY B 1 107 ? 35.482 29.461 -31.076 1.00 18.24 138 GLY B C 1
ATOM 4326 O O . GLY B 1 107 ? 36.589 29.288 -31.594 1.00 19.96 138 GLY B O 1
ATOM 4327 N N . TYR B 1 108 ? 34.940 28.571 -30.242 1.00 17.38 139 TYR B N 1
ATOM 4328 C CA . TYR B 1 108 ? 35.671 27.371 -29.844 1.00 17.16 139 TYR B CA 1
ATOM 4329 C C . TYR B 1 108 ? 35.896 26.432 -31.024 1.00 16.91 139 TYR B C 1
ATOM 4330 O O . TYR B 1 108 ? 37.014 25.955 -31.240 1.00 18.14 139 TYR B O 1
ATOM 4339 N N . PHE B 1 109 ? 34.844 26.149 -31.799 1.00 15.99 140 PHE B N 1
ATOM 4340 C CA . PHE B 1 109 ? 34.912 25.134 -32.847 1.00 15.31 140 PHE B CA 1
ATOM 4341 C C . PHE B 1 109 ? 35.621 25.615 -34.106 1.00 18.08 140 PHE B C 1
ATOM 4342 O O . PHE B 1 109 ? 35.938 24.793 -34.967 1.00 15.73 140 PHE B O 1
ATOM 4350 N N . LYS B 1 110 ? 35.911 26.908 -34.218 1.00 15.68 141 LYS B N 1
ATOM 4351 C CA . LYS B 1 110 ? 36.465 27.456 -35.445 1.00 19.12 141 LYS B CA 1
ATOM 4352 C C . LYS B 1 110 ? 37.922 27.043 -35.583 1.00 18.80 141 LYS B C 1
ATOM 4353 O O . LYS B 1 110 ? 38.704 27.195 -34.642 1.00 22.21 141 LYS B O 1
ATOM 4359 N N . GLY B 1 111 ? 38.288 26.501 -36.733 1.00 16.68 142 GLY B N 1
ATOM 4360 C CA . GLY B 1 111 ? 39.699 26.253 -36.997 1.00 20.15 142 GLY B CA 1
ATOM 4361 C C . GLY B 1 111 ? 40.183 24.863 -36.617 1.00 19.27 142 GLY B C 1
ATOM 4362 O O . GLY B 1 111 ? 39.424 23.960 -36.238 1.00 16.26 142 GLY B O 1
ATOM 4363 N N . LYS B 1 112 ? 41.504 24.709 -36.712 1.00 16.62 143 LYS B N 1
ATOM 4364 C CA . LYS B 1 112 ? 42.173 23.417 -36.653 1.00 17.28 143 LYS B CA 1
ATOM 4365 C C . LYS B 1 112 ? 42.446 22.982 -35.219 1.00 15.95 143 LYS B C 1
ATOM 4366 O O . LYS B 1 112 ? 42.527 23.794 -34.292 1.00 14.95 143 LYS B O 1
ATOM 4372 N N . TRP B 1 113 ? 42.600 21.661 -35.057 1.00 16.12 144 TRP B N 1
ATOM 4373 C CA . TRP B 1 113 ? 43.065 21.108 -33.793 1.00 16.00 144 TRP B CA 1
ATOM 4374 C C . TRP B 1 113 ? 44.355 21.782 -33.345 1.00 15.40 144 TRP B C 1
ATOM 4375 O O . TRP B 1 113 ? 44.523 22.088 -32.161 1.00 15.84 144 TRP B O 1
ATOM 4386 N N . ALA B 1 114 ? 45.263 22.043 -34.287 1.00 15.28 145 ALA B N 1
ATOM 4387 C CA . ALA B 1 114 ? 46.538 22.668 -33.938 1.00 18.05 145 ALA B CA 1
ATOM 4388 C C . ALA B 1 114 ? 46.332 24.014 -33.246 1.00 21.64 145 ALA B C 1
ATOM 4389 O O . ALA B 1 114 ? 47.087 24.372 -32.334 1.00 20.76 145 ALA B O 1
ATOM 4391 N N . LYS B 1 115 ? 45.302 24.766 -33.656 1.00 21.11 146 LYS B N 1
ATOM 4392 C CA . LYS B 1 115 ? 45.042 26.075 -33.061 1.00 19.56 146 LYS B CA 1
ATOM 4393 C C . LYS B 1 115 ? 44.843 25.977 -31.554 1.00 21.02 146 LYS B C 1
ATOM 4394 O O . LYS B 1 115 ? 45.265 26.866 -30.803 1.00 21.05 146 LYS B O 1
ATOM 4400 N N . GLY B 1 116 ? 44.200 24.912 -31.089 1.00 17.91 147 GLY B N 1
ATOM 4401 C CA . GLY B 1 116 ? 43.914 24.786 -29.679 1.00 16.01 147 GLY B CA 1
ATOM 4402 C C . GLY B 1 116 ? 45.016 24.185 -28.846 1.00 16.19 147 GLY B C 1
ATOM 4403 O O . GLY B 1 116 ? 44.870 24.102 -27.622 1.00 17.57 147 GLY B O 1
ATOM 4404 N N . GLY B 1 117 ? 46.107 23.756 -29.471 1.00 16.94 148 GLY B N 1
ATOM 4405 C CA . GLY B 1 117 ? 47.214 23.133 -28.775 1.00 21.01 148 GLY B CA 1
ATOM 4406 C C . GLY B 1 117 ? 47.687 23.884 -27.541 1.00 17.33 148 GLY B C 1
ATOM 4407 O O . GLY B 1 117 ? 47.758 23.325 -26.443 1.00 18.38 148 GLY B O 1
ATOM 4408 N N . PRO B 1 118 ? 48.014 25.171 -27.697 1.00 20.62 149 PRO B N 1
ATOM 4409 C CA . PRO B 1 118 ? 48.441 25.968 -26.533 1.00 20.50 149 PRO B CA 1
ATOM 4410 C C . PRO B 1 118 ? 47.366 26.158 -25.486 1.00 20.89 149 PRO B C 1
ATOM 4411 O O . PRO B 1 118 ? 47.693 26.471 -24.335 1.00 20.12 149 PRO B O 1
ATOM 4415 N N . GLU B 1 119 ? 46.092 25.996 -25.845 1.00 19.75 150 GLU B N 1
ATOM 4416 C CA . GLU B 1 119 ? 44.981 26.319 -24.963 1.00 16.54 150 GLU B CA 1
ATOM 4417 C C . GLU B 1 119 ? 44.429 25.122 -24.211 1.00 19.51 150 GLU B C 1
ATOM 4418 O O . GLU B 1 119 ? 43.827 25.303 -23.149 1.00 19.59 150 GLU B O 1
ATOM 4424 N N . VAL B 1 120 ? 44.607 23.913 -24.733 1.00 17.87 151 VAL B N 1
ATOM 4425 C CA . VAL B 1 120 ? 43.955 22.741 -24.165 1.00 17.58 151 VAL B CA 1
ATOM 4426 C C . VAL B 1 120 ? 45.032 21.815 -23.623 1.00 18.02 151 VAL B C 1
ATOM 4427 O O . VAL B 1 120 ? 45.420 20.842 -24.281 1.00 18.61 151 VAL B O 1
ATOM 4431 N N . THR B 1 121 ? 45.540 22.114 -22.432 1.00 20.62 152 THR B N 1
ATOM 4432 C CA . THR B 1 121 ? 46.645 21.329 -21.903 1.00 20.89 152 THR B CA 1
ATOM 4433 C C . THR B 1 121 ? 46.326 20.620 -20.601 1.00 23.12 152 THR B C 1
ATOM 4434 O O . THR B 1 121 ? 47.132 19.790 -20.167 1.00 25.38 152 THR B O 1
ATOM 4438 N N . ASN B 1 122 ? 45.188 20.900 -19.969 1.00 16.24 153 ASN B N 1
ATOM 4439 C CA . ASN B 1 122 ? 44.781 20.156 -18.785 1.00 20.84 153 ASN B CA 1
ATOM 4440 C C . ASN B 1 122 ? 43.966 18.939 -19.196 1.00 20.37 153 ASN B C 1
ATOM 4441 O O . ASN B 1 122 ? 43.060 19.053 -20.017 1.00 17.73 153 ASN B O 1
ATOM 4446 N N . THR B 1 123 ? 44.265 17.783 -18.612 1.00 17.87 154 THR B N 1
ATOM 4447 C CA . THR B 1 123 ? 43.492 16.602 -18.962 1.00 18.45 154 THR B CA 1
ATOM 4448 C C . THR B 1 123 ? 42.191 16.562 -18.152 1.00 18.42 154 THR B C 1
ATOM 4449 O O . THR B 1 123 ? 42.004 17.312 -17.190 1.00 20.39 154 THR B O 1
ATOM 4453 N N . ILE B 1 124 ? 41.294 15.660 -18.563 1.00 18.85 155 ILE B N 1
ATOM 4454 C CA . ILE B 1 124 ? 39.970 15.421 -17.985 1.00 16.01 155 ILE B CA 1
ATOM 4455 C C . ILE B 1 124 ? 39.973 15.608 -16.473 1.00 17.96 155 ILE B C 1
ATOM 4456 O O . ILE B 1 124 ? 40.685 14.908 -15.744 1.00 18.23 155 ILE B O 1
ATOM 4461 N N . GLY B 1 125 ? 39.191 16.566 -15.991 1.00 17.27 156 GLY B N 1
ATOM 4462 C CA . GLY B 1 125 ? 39.262 16.931 -14.593 1.00 17.53 156 GLY B CA 1
ATOM 4463 C C . GLY B 1 125 ? 37.970 17.459 -14.011 1.00 19.66 156 GLY B C 1
ATOM 4464 O O . GLY B 1 125 ? 36.897 17.321 -14.607 1.00 17.69 156 GLY B O 1
ATOM 4465 N N . CYS B 1 126 ? 38.087 18.104 -12.847 1.00 15.03 157 CYS B N 1
ATOM 4466 C CA . CYS B 1 126 ? 36.930 18.381 -12.005 1.00 14.52 157 CYS B CA 1
ATOM 4467 C C . CYS B 1 126 ? 35.877 19.211 -12.727 1.00 14.41 157 CYS B C 1
ATOM 4468 O O . CYS B 1 126 ? 34.677 18.960 -12.579 1.00 13.16 157 CYS B O 1
ATOM 4471 N N . SER B 1 127 ? 36.300 20.199 -13.514 1.00 17.07 158 SER B N 1
ATOM 4472 C CA . SER B 1 127 ? 35.329 21.105 -14.115 1.00 17.85 158 SER B CA 1
ATOM 4473 C C . SER B 1 127 ? 34.560 20.474 -15.267 1.00 17.83 158 SER B C 1
ATOM 4474 O O . SER B 1 127 ? 33.527 21.020 -15.666 1.00 15.11 158 SER B O 1
ATOM 4477 N N . ASP B 1 128 ? 35.022 19.338 -15.790 1.00 15.96 159 ASP B N 1
ATOM 4478 C CA . ASP B 1 128 ? 34.250 18.623 -16.804 1.00 15.45 159 ASP B CA 1
ATOM 4479 C C . ASP B 1 128 ? 32.933 18.084 -16.255 1.00 16.17 159 ASP B C 1
ATOM 4480 O O . ASP B 1 128 ? 31.938 18.020 -16.987 1.00 17.06 159 ASP B O 1
ATOM 4485 N N . CYS B 1 129 ? 32.882 17.723 -14.973 1.00 15.50 160 CYS B N 1
ATOM 4486 C CA . CYS B 1 129 ? 31.683 17.136 -14.393 1.00 14.69 160 CYS B CA 1
ATOM 4487 C C . CYS B 1 129 ? 31.054 17.965 -13.286 1.00 16.48 160 CYS B C 1
ATOM 4488 O O . CYS B 1 129 ? 29.930 17.653 -12.867 1.00 18.38 160 CYS B O 1
ATOM 4491 N N . HIS B 1 130 ? 31.740 18.989 -12.784 1.00 17.76 161 HIS B N 1
ATOM 4492 C CA . HIS B 1 130 ? 31.320 19.682 -11.576 1.00 17.02 161 HIS B CA 1
ATOM 4493 C C . HIS B 1 130 ? 31.218 21.178 -11.818 1.00 15.97 161 HIS B C 1
ATOM 4494 O O . HIS B 1 130 ? 31.990 21.752 -12.587 1.00 17.30 161 HIS B O 1
ATOM 4501 N N . GLU B 1 131 ? 30.303 21.807 -11.087 1.00 19.90 162 GLU B N 1
ATOM 4502 C CA . GLU B 1 131 ? 30.410 23.241 -10.858 1.00 22.21 162 GLU B CA 1
ATOM 4503 C C . GLU B 1 131 ? 31.737 23.554 -10.165 1.00 21.72 162 GLU B C 1
ATOM 4504 O O . GLU B 1 131 ? 32.350 22.700 -9.516 1.00 20.22 162 GLU B O 1
ATOM 4510 N N . LYS B 1 132 ? 32.186 24.798 -10.320 1.00 23.18 163 LYS B N 1
ATOM 4511 C CA . LYS B 1 132 ? 33.537 25.168 -9.911 1.00 25.99 163 LYS B CA 1
ATOM 4512 C C . LYS B 1 132 ? 33.713 25.035 -8.401 1.00 24.26 163 LYS B C 1
ATOM 4513 O O . LYS B 1 132 ? 32.960 25.627 -7.622 1.00 24.06 163 LYS B O 1
ATOM 4519 N N . GLY B 1 133 ? 34.707 24.246 -7.993 1.00 28.28 164 GLY B N 1
ATOM 4520 C CA . GLY B 1 133 ? 34.993 24.059 -6.581 1.00 29.32 164 GLY B CA 1
ATOM 4521 C C . GLY B 1 133 ? 33.857 23.475 -5.777 1.00 28.82 164 GLY B C 1
ATOM 4522 O O . GLY B 1 133 ? 33.841 23.615 -4.552 1.00 29.82 164 GLY B O 1
ATOM 4523 N N . SER B 1 134 ? 32.916 22.800 -6.430 1.00 23.44 165 SER B N 1
ATOM 4524 C CA . SER B 1 134 ? 31.701 22.307 -5.811 1.00 24.36 165 SER B CA 1
ATOM 4525 C C . SER B 1 134 ? 31.534 20.814 -6.052 1.00 23.80 165 SER B C 1
ATOM 4526 O O . SER B 1 134 ? 31.993 20.284 -7.067 1.00 20.77 165 SER B O 1
ATOM 4529 N N . PRO B 1 135 ? 30.876 20.113 -5.129 1.00 23.30 166 PRO B N 1
ATOM 4530 C CA . PRO B 1 135 ? 30.466 18.730 -5.407 1.00 25.47 166 PRO B CA 1
ATOM 4531 C C . PRO B 1 135 ? 29.283 18.615 -6.366 1.00 25.10 166 PRO B C 1
ATOM 4532 O O . PRO B 1 135 ? 28.973 17.495 -6.803 1.00 24.01 166 PRO B O 1
ATOM 4536 N N . LYS B 1 136 ? 28.610 19.715 -6.702 1.00 23.29 167 LYS B N 1
ATOM 4537 C CA . LYS B 1 136 ? 27.470 19.638 -7.604 1.00 23.24 167 LYS B CA 1
ATOM 4538 C C . LYS B 1 136 ? 27.921 19.227 -9.002 1.00 20.08 167 LYS B C 1
ATOM 4539 O O . LYS B 1 136 ? 28.967 19.664 -9.490 1.00 21.09 167 LYS B O 1
ATOM 4545 N N . LEU B 1 137 ? 27.131 18.365 -9.636 1.00 19.02 168 LEU B N 1
ATOM 4546 C CA . LEU B 1 137 ? 27.383 17.960 -11.013 1.00 19.48 168 LEU B CA 1
ATOM 4547 C C . LEU B 1 137 ? 26.824 18.994 -11.981 1.00 21.07 168 LEU B C 1
ATOM 4548 O O . LEU B 1 137 ? 25.879 19.724 -11.661 1.00 21.78 168 LEU B O 1
ATOM 4553 N N . ARG B 1 138 ? 27.414 19.046 -13.176 1.00 17.27 169 ARG B N 1
ATOM 4554 C CA . ARG B 1 138 ? 26.921 19.906 -14.245 1.00 17.40 169 ARG B CA 1
ATOM 4555 C C . ARG B 1 138 ? 27.208 19.245 -15.588 1.00 19.56 169 ARG B C 1
ATOM 4556 O O . ARG B 1 138 ? 28.036 18.337 -15.692 1.00 15.95 169 ARG B O 1
ATOM 4564 N N . ILE B 1 139 ? 26.494 19.703 -16.614 1.00 19.61 170 ILE B N 1
ATOM 4565 C CA . ILE B 1 139 ? 26.878 19.464 -18.003 1.00 19.02 170 ILE B CA 1
ATOM 4566 C C . ILE B 1 139 ? 27.697 20.670 -18.457 1.00 16.33 170 ILE B C 1
ATOM 4567 O O . ILE B 1 139 ? 27.222 21.806 -18.389 1.00 18.28 170 ILE B O 1
ATOM 4572 N N . SER B 1 140 ? 28.926 20.435 -18.908 1.00 15.70 171 SER B N 1
ATOM 4573 C CA . SER B 1 140 ? 29.841 21.523 -19.213 1.00 18.32 171 SER B CA 1
ATOM 4574 C C . SER B 1 140 ? 29.963 21.819 -20.708 1.00 19.54 171 SER B C 1
ATOM 4575 O O . SER B 1 140 ? 30.713 22.733 -21.076 1.00 19.08 171 SER B O 1
ATOM 4578 N N . ARG B 1 141 ? 29.255 21.078 -21.568 1.00 16.68 172 ARG B N 1
ATOM 4579 C CA . ARG B 1 141 ? 29.313 21.224 -23.027 1.00 16.38 172 ARG B CA 1
ATOM 4580 C C . ARG B 1 141 ? 27.910 21.494 -23.563 1.00 17.50 172 ARG B C 1
ATOM 4581 O O . ARG B 1 141 ? 26.999 20.680 -23.331 1.00 14.61 172 ARG B O 1
ATOM 4589 N N . PRO B 1 142 ? 27.678 22.578 -24.303 1.00 19.50 173 PRO B N 1
ATOM 4590 C CA . PRO B 1 142 ? 26.300 22.864 -24.749 1.00 20.63 173 PRO B CA 1
ATOM 4591 C C . PRO B 1 142 ? 25.726 21.829 -25.714 1.00 15.56 173 PRO B C 1
ATOM 4592 O O . PRO B 1 142 ? 24.515 21.564 -25.663 1.00 15.03 173 PRO B O 1
ATOM 4596 N N . TYR B 1 143 ? 26.547 21.237 -26.589 1.00 15.75 174 TYR B N 1
ATOM 4597 C CA . TYR B 1 143 ? 26.035 20.220 -27.499 1.00 14.82 174 TYR B CA 1
ATOM 4598 C C . TYR B 1 143 ? 25.524 18.995 -26.757 1.00 13.59 174 TYR B C 1
ATOM 4599 O O . TYR B 1 143 ? 24.699 18.251 -27.302 1.00 14.25 174 TYR B O 1
ATOM 4608 N N . VAL B 1 144 ? 25.973 18.777 -25.520 1.00 14.59 175 VAL B N 1
ATOM 4609 C CA . VAL B 1 144 ? 25.441 17.671 -24.730 1.00 13.85 175 VAL B CA 1
ATOM 4610 C C . VAL B 1 144 ? 24.021 17.979 -24.282 1.00 13.26 175 VAL B C 1
ATOM 4611 O O . VAL B 1 144 ? 23.125 17.148 -24.415 1.00 12.06 175 VAL B O 1
ATOM 4615 N N . ASP B 1 145 ? 23.794 19.182 -23.749 1.00 15.13 176 ASP B N 1
ATOM 4616 C CA . ASP B 1 145 ? 22.434 19.594 -23.413 1.00 15.54 176 ASP B CA 1
ATOM 4617 C C . ASP B 1 145 ? 21.501 19.460 -24.608 1.00 17.50 176 ASP B C 1
ATOM 4618 O O . ASP B 1 145 ? 20.366 18.990 -24.473 1.00 17.25 176 ASP B O 1
ATOM 4623 N N . ARG B 1 146 ? 21.961 19.872 -25.791 1.00 14.95 177 ARG B N 1
ATOM 4624 C CA . ARG B 1 146 ? 21.136 19.715 -26.986 1.00 15.44 177 ARG B CA 1
ATOM 4625 C C . ARG B 1 146 ? 20.803 18.248 -27.250 1.00 16.94 177 ARG B C 1
ATOM 4626 O O . ARG B 1 146 ? 19.680 17.921 -27.654 1.00 15.31 177 ARG B O 1
ATOM 4634 N N . ALA B 1 147 ? 21.751 17.349 -27.009 1.00 14.57 178 ALA B N 1
ATOM 4635 C CA . ALA B 1 147 ? 21.487 15.935 -27.257 1.00 12.87 178 ALA B CA 1
ATOM 4636 C C . ALA B 1 147 ? 20.519 15.362 -26.234 1.00 15.10 178 ALA B C 1
ATOM 4637 O O . ALA B 1 147 ? 19.616 14.593 -26.588 1.00 13.73 178 ALA B O 1
ATOM 4639 N N . LEU B 1 148 ? 20.691 15.725 -24.962 1.00 14.77 179 LEU B N 1
ATOM 4640 C CA . LEU B 1 148 ? 19.780 15.230 -23.935 1.00 17.42 179 LEU B CA 1
ATOM 4641 C C . LEU B 1 148 ? 18.365 15.741 -24.182 1.00 18.94 179 LEU B C 1
ATOM 4642 O O . LEU B 1 148 ? 17.392 14.985 -24.048 1.00 18.24 179 LEU B O 1
ATOM 4647 N N . ASP B 1 149 ? 18.234 17.013 -24.583 1.00 16.67 180 ASP B N 1
ATOM 4648 C CA . ASP B 1 149 ? 16.930 17.532 -24.993 1.00 22.63 180 ASP B CA 1
ATOM 4649 C C . ASP B 1 149 ? 16.344 16.708 -26.127 1.00 20.91 180 ASP B C 1
ATOM 4650 O O . ASP B 1 149 ? 15.148 16.394 -26.123 1.00 19.08 180 ASP B O 1
ATOM 4655 N N . ALA B 1 150 ? 17.182 16.329 -27.097 1.00 18.10 181 ALA B N 1
ATOM 4656 C CA . ALA B 1 150 ? 16.710 15.648 -28.297 1.00 18.12 181 ALA B CA 1
ATOM 4657 C C . ALA B 1 150 ? 16.118 14.279 -27.994 1.00 19.62 181 ALA B C 1
ATOM 4658 O O . ALA B 1 150 ? 15.245 13.806 -28.736 1.00 19.35 181 ALA B O 1
ATOM 4660 N N . ILE B 1 151 ? 16.578 13.618 -26.928 1.00 18.27 182 ILE B N 1
ATOM 4661 C CA . ILE B 1 151 ? 15.990 12.349 -26.511 1.00 18.61 182 ILE B CA 1
ATOM 4662 C C . ILE B 1 151 ? 15.022 12.540 -25.348 1.00 17.36 182 ILE B C 1
ATOM 4663 O O . ILE B 1 151 ? 14.608 11.561 -24.717 1.00 19.96 182 ILE B O 1
ATOM 4668 N N . GLY B 1 152 ? 14.647 13.779 -25.057 1.00 18.64 183 GLY B N 1
ATOM 4669 C CA . GLY B 1 152 ? 13.624 14.052 -24.067 1.00 22.20 183 GLY B CA 1
ATOM 4670 C C . GLY B 1 152 ? 14.031 13.884 -22.622 1.00 21.95 183 GLY B C 1
ATOM 4671 O O . GLY B 1 152 ? 13.156 13.717 -21.767 1.00 21.87 183 GLY B O 1
ATOM 4672 N N . THR B 1 153 ? 15.327 13.919 -22.307 1.00 16.59 184 THR B N 1
ATOM 4673 C CA . THR B 1 153 ? 15.804 13.750 -20.927 1.00 18.67 184 THR B CA 1
ATOM 4674 C C . THR B 1 153 ? 16.770 14.869 -20.557 1.00 19.30 184 THR B C 1
ATOM 4675 O O . THR B 1 153 ? 17.969 14.636 -20.367 1.00 17.47 184 THR B O 1
ATOM 4679 N N . PRO B 1 154 ? 16.271 16.100 -20.415 1.00 21.11 185 PRO B N 1
ATOM 4680 C CA . PRO B 1 154 ? 17.162 17.224 -20.095 1.00 21.61 185 PRO B CA 1
ATOM 4681 C C . PRO B 1 154 ? 17.787 17.080 -18.715 1.00 21.13 185 PRO B C 1
ATOM 4682 O O . PRO B 1 154 ? 17.185 16.542 -17.786 1.00 19.43 185 PRO B O 1
ATOM 4686 N N . PHE B 1 155 ? 19.020 17.574 -18.593 1.00 20.28 186 PHE B N 1
ATOM 4687 C CA . PHE B 1 155 ? 19.742 17.446 -17.333 1.00 17.63 186 PHE B CA 1
ATOM 4688 C C . PHE B 1 155 ? 18.993 18.135 -16.195 1.00 22.12 186 PHE B C 1
ATOM 4689 O O . PHE B 1 155 ? 18.956 17.626 -15.073 1.00 21.90 186 PHE B O 1
ATOM 4697 N N . SER B 1 156 ? 18.368 19.282 -16.475 1.00 25.41 187 SER B N 1
ATOM 4698 C CA . SER B 1 156 ? 17.670 20.035 -15.433 1.00 28.95 187 SER B CA 1
ATOM 4699 C C . SER B 1 156 ? 16.487 19.279 -14.841 1.00 27.91 187 SER B C 1
ATOM 4700 O O . SER B 1 156 ? 16.093 19.567 -13.707 1.00 34.30 187 SER B O 1
ATOM 4703 N N . LYS B 1 157 ? 15.906 18.335 -15.577 1.00 22.95 188 LYS B N 1
ATOM 4704 C CA . LYS B 1 157 ? 14.762 17.573 -15.102 1.00 26.61 188 LYS B CA 1
ATOM 4705 C C . LYS B 1 157 ? 15.117 16.148 -14.707 1.00 24.48 188 LYS B C 1
ATOM 4706 O O . LYS B 1 157 ? 14.222 15.377 -14.342 1.00 23.25 188 LYS B O 1
ATOM 4712 N N . ALA B 1 158 ? 16.389 15.782 -14.772 1.00 20.93 189 ALA B N 1
ATOM 4713 C CA . ALA B 1 158 ? 16.797 14.412 -14.520 1.00 21.36 189 ALA B CA 1
ATOM 4714 C C . ALA B 1 158 ? 16.928 14.135 -13.030 1.00 25.01 189 ALA B C 1
ATOM 4715 O O . ALA B 1 158 ? 17.255 15.019 -12.229 1.00 24.38 189 ALA B O 1
ATOM 4717 N N . SER B 1 159 ? 16.691 12.876 -12.668 1.00 25.50 190 SER B N 1
ATOM 4718 C CA . SER B 1 159 ? 16.896 12.430 -11.302 1.00 24.91 190 SER B CA 1
ATOM 4719 C C . SER B 1 159 ? 18.389 12.368 -10.978 1.00 24.58 190 SER B C 1
ATOM 4720 O O . SER B 1 159 ? 19.262 12.416 -11.860 1.00 21.41 190 SER B O 1
ATOM 4723 N N . LYS B 1 160 ? 18.681 12.270 -9.679 1.00 21.65 191 LYS B N 1
ATOM 4724 C CA . LYS B 1 160 ? 20.055 12.052 -9.251 1.00 24.28 191 LYS B CA 1
ATOM 4725 C C . LYS B 1 160 ? 20.647 10.828 -9.941 1.00 22.46 191 LYS B C 1
ATOM 4726 O O . LYS B 1 160 ? 21.771 10.872 -10.449 1.00 21.72 191 LYS B O 1
ATOM 4732 N N . GLN B 1 161 ? 19.872 9.743 -10.016 1.00 22.56 192 GLN B N 1
ATOM 4733 C CA . GLN B 1 161 ? 20.357 8.511 -10.630 1.00 21.52 192 GLN B CA 1
ATOM 4734 C C . GLN B 1 161 ? 20.602 8.692 -12.127 1.00 20.21 192 GLN B C 1
ATOM 4735 O O . GLN B 1 161 ? 21.571 8.145 -12.666 1.00 20.84 192 GLN B O 1
ATOM 4741 N N . ASP B 1 162 ? 19.735 9.460 -12.805 1.00 20.05 193 ASP B N 1
ATOM 4742 C CA . ASP B 1 162 ? 19.924 9.771 -14.224 1.00 20.13 193 ASP B CA 1
ATOM 4743 C C . ASP B 1 162 ? 21.201 10.565 -14.455 1.00 19.65 193 ASP B C 1
ATOM 4744 O O . ASP B 1 162 ? 21.932 10.309 -15.420 1.00 16.65 193 ASP B O 1
ATOM 4749 N N . LYS B 1 163 ? 21.453 11.578 -13.615 1.00 17.80 194 LYS B N 1
ATOM 4750 C CA . LYS B 1 163 ? 22.580 12.478 -13.846 1.00 20.01 194 LYS B CA 1
ATOM 4751 C C . LYS B 1 163 ? 23.905 11.748 -13.728 1.00 17.69 194 LYS B C 1
ATOM 4752 O O . LYS B 1 163 ? 24.889 12.131 -14.376 1.00 17.40 194 LYS B O 1
ATOM 4758 N N . GLU B 1 164 ? 23.945 10.705 -12.895 1.00 18.60 195 GLU B N 1
ATOM 4759 C CA . GLU B 1 164 ? 25.165 9.927 -12.725 1.00 21.78 195 GLU B CA 1
ATOM 4760 C C . GLU B 1 164 ? 25.655 9.370 -14.055 1.00 21.86 195 GLU B C 1
ATOM 4761 O O . GLU B 1 164 ? 26.861 9.367 -14.322 1.00 29.06 195 GLU B O 1
ATOM 4767 N N . SER B 1 165 ? 24.743 8.923 -14.920 1.00 15.88 196 SER B N 1
ATOM 4768 C CA . SER B 1 165 ? 25.188 8.502 -16.248 1.00 13.41 196 SER B CA 1
ATOM 4769 C C . SER B 1 165 ? 25.321 9.672 -17.221 1.00 14.55 196 SER B C 1
ATOM 4770 O O . SER B 1 165 ? 26.157 9.617 -18.128 1.00 16.18 196 SER B O 1
ATOM 4773 N N . MET B 1 166 ? 24.548 10.748 -17.041 1.00 18.81 197 MET B N 1
ATOM 4774 C CA . MET B 1 166 ? 24.621 11.855 -17.992 1.00 16.47 197 MET B CA 1
ATOM 4775 C C . MET B 1 166 ? 25.985 12.533 -17.982 1.00 15.46 197 MET B C 1
ATOM 4776 O O . MET B 1 166 ? 26.443 13.004 -19.029 1.00 15.82 197 MET B O 1
ATOM 4781 N N . VAL B 1 167 ? 26.655 12.601 -16.828 1.00 17.96 198 VAL B N 1
ATOM 4782 C CA . VAL B 1 167 ? 27.964 13.247 -16.825 1.00 13.30 198 VAL B CA 1
ATOM 4783 C C . VAL B 1 167 ? 28.950 12.456 -17.670 1.00 12.08 198 VAL B C 1
ATOM 4784 O O . VAL B 1 167 ? 29.819 13.041 -18.328 1.00 13.93 198 VAL B O 1
ATOM 4788 N N . CYS B 1 168 ? 28.836 11.122 -17.684 1.00 12.25 199 CYS B N 1
ATOM 4789 C CA . CYS B 1 168 ? 29.674 10.322 -18.573 1.00 13.09 199 CYS B CA 1
ATOM 4790 C C . CYS B 1 168 ? 29.254 10.473 -20.027 1.00 11.85 199 CYS B C 1
ATOM 4791 O O . CYS B 1 168 ? 30.107 10.403 -20.925 1.00 11.90 199 CYS B O 1
ATOM 4794 N N . ALA B 1 169 ? 27.954 10.655 -20.274 1.00 12.04 200 ALA B N 1
ATOM 4795 C CA . ALA B 1 169 ? 27.437 10.829 -21.621 1.00 12.49 200 ALA B CA 1
ATOM 4796 C C . ALA B 1 169 ? 27.911 12.119 -22.268 1.00 12.81 200 ALA B C 1
ATOM 4797 O O . ALA B 1 169 ? 27.681 12.310 -23.464 1.00 14.26 200 ALA B O 1
ATOM 4799 N N . GLN B 1 170 ? 28.560 13.013 -21.527 1.00 12.47 201 GLN B N 1
ATOM 4800 C CA . GLN B 1 170 ? 29.156 14.153 -22.200 1.00 12.72 201 GLN B CA 1
ATOM 4801 C C . GLN B 1 170 ? 30.176 13.710 -23.232 1.00 13.45 201 GLN B C 1
ATOM 4802 O O . GLN B 1 170 ? 30.398 14.415 -24.221 1.00 12.47 201 GLN B O 1
ATOM 4808 N N . CYS B 1 171 ? 30.791 12.539 -23.035 1.00 12.50 202 CYS B N 1
ATOM 4809 C CA . CYS B 1 171 ? 31.897 12.130 -23.889 1.00 12.57 202 CYS B CA 1
ATOM 4810 C C . CYS B 1 171 ? 31.778 10.721 -24.451 1.00 10.10 202 CYS B C 1
ATOM 4811 O O . CYS B 1 171 ? 32.250 10.465 -25.562 1.00 10.52 202 CYS B O 1
ATOM 4814 N N . HIS B 1 172 ? 31.198 9.804 -23.684 1.00 10.51 203 HIS B N 1
ATOM 4815 C CA . HIS B 1 172 ? 31.176 8.381 -24.038 1.00 11.01 203 HIS B CA 1
ATOM 4816 C C . HIS B 1 172 ? 29.953 8.055 -24.902 1.00 10.95 203 HIS B C 1
ATOM 4817 O O . HIS B 1 172 ? 29.068 7.279 -24.522 1.00 9.65 203 HIS B O 1
ATOM 4824 N N . VAL B 1 173 ? 29.935 8.655 -26.102 1.00 9.35 204 VAL B N 1
ATOM 4825 C CA . VAL B 1 173 ? 28.806 8.588 -27.030 1.00 10.73 204 VAL B CA 1
ATOM 4826 C C . VAL B 1 173 ? 29.319 8.526 -28.461 1.00 10.64 204 VAL B C 1
ATOM 4827 O O . VAL B 1 173 ? 30.473 8.841 -28.752 1.00 11.48 204 VAL B O 1
ATOM 4831 N N . GLU B 1 174 ? 28.415 8.161 -29.369 1.00 10.58 205 GLU B N 1
ATOM 4832 C CA . GLU B 1 174 ? 28.674 8.317 -30.793 1.00 10.51 205 GLU B CA 1
ATOM 4833 C C . GLU B 1 174 ? 28.387 9.764 -31.196 1.00 10.79 205 GLU B C 1
ATOM 4834 O O . GLU B 1 174 ? 27.501 10.413 -30.634 1.00 11.87 205 GLU B O 1
ATOM 4840 N N . TYR B 1 175 ? 29.193 10.297 -32.115 1.00 9.29 206 TYR B N 1
ATOM 4841 C CA . TYR B 1 175 ? 29.102 11.705 -32.484 1.00 12.44 206 TYR B CA 1
ATOM 4842 C C . TYR B 1 175 ? 29.470 11.836 -33.952 1.00 11.41 206 TYR B C 1
ATOM 4843 O O . TYR B 1 175 ? 30.013 10.908 -34.565 1.00 9.31 206 TYR B O 1
ATOM 4852 N N . TYR B 1 176 ? 29.188 13.011 -34.511 1.00 8.71 207 TYR B N 1
ATOM 4853 C CA . TYR B 1 176 ? 29.777 13.409 -35.781 1.00 9.49 207 TYR B CA 1
ATOM 4854 C C . TYR B 1 176 ? 30.040 14.911 -35.746 1.00 10.10 207 TYR B C 1
ATOM 4855 O O . TYR B 1 176 ? 29.634 15.607 -34.816 1.00 12.16 207 TYR B O 1
ATOM 4864 N N . PHE B 1 177 ? 30.751 15.405 -36.759 1.00 10.64 208 PHE B N 1
ATOM 4865 C CA . PHE B 1 177 ? 31.024 16.828 -36.925 1.00 9.80 208 PHE B CA 1
ATOM 4866 C C . PHE B 1 177 ? 30.067 17.383 -37.978 1.00 10.93 208 PHE B C 1
ATOM 4867 O O . PHE B 1 177 ? 30.029 16.885 -39.107 1.00 13.05 208 PHE B O 1
ATOM 4875 N N . GLU B 1 178 ? 29.308 18.403 -37.611 1.00 10.18 209 GLU B N 1
ATOM 4876 C CA . GLU B 1 178 ? 28.363 18.991 -38.546 1.00 14.85 209 GLU B CA 1
ATOM 4877 C C . GLU B 1 178 ? 29.089 19.661 -39.717 1.00 13.06 209 GLU B C 1
ATOM 4878 O O . GLU B 1 178 ? 30.256 20.059 -39.621 1.00 13.20 209 GLU B O 1
ATOM 4884 N N . LYS B 1 179 ? 28.376 19.784 -40.839 1.00 12.93 210 LYS B N 1
ATOM 4885 C CA . LYS B 1 179 ? 28.947 20.308 -42.075 1.00 16.58 210 LYS B CA 1
ATOM 4886 C C . LYS B 1 179 ? 28.436 21.685 -42.460 1.00 14.85 210 LYS B C 1
ATOM 4887 O O . LYS B 1 179 ? 29.152 22.423 -43.144 1.00 14.50 210 LYS B O 1
ATOM 4893 N N . LYS B 1 180 ? 27.227 22.046 -42.037 1.00 15.82 211 LYS B N 1
ATOM 4894 C CA . LYS B 1 180 ? 26.639 23.315 -42.441 1.00 16.70 211 LYS B CA 1
ATOM 4895 C C . LYS B 1 180 ? 27.514 24.481 -41.992 1.00 16.35 211 LYS B C 1
ATOM 4896 O O . LYS B 1 180 ? 28.218 24.414 -40.978 1.00 17.08 211 LYS B O 1
ATOM 4902 N N . GLU B 1 181 ? 27.497 25.552 -42.787 1.00 14.19 212 GLU B N 1
ATOM 4903 C CA . GLU B 1 181 ? 28.463 26.631 -42.587 1.00 19.03 212 GLU B CA 1
ATOM 4904 C C . GLU B 1 181 ? 28.403 27.199 -41.169 1.00 19.68 212 GLU B C 1
ATOM 4905 O O . GLU B 1 181 ? 29.447 27.434 -40.545 1.00 21.31 212 GLU B O 1
ATOM 4911 N N . ASP B 1 182 ? 27.201 27.413 -40.641 1.00 19.64 213 ASP B N 1
ATOM 4912 C CA . ASP B 1 182 ? 27.052 28.038 -39.335 1.00 24.32 213 ASP B CA 1
ATOM 4913 C C . ASP B 1 182 ? 27.374 27.093 -38.179 1.00 21.99 213 ASP B C 1
ATOM 4914 O O . ASP B 1 182 ? 27.513 27.561 -37.045 1.00 24.95 213 ASP B O 1
ATOM 4919 N N . LYS B 1 183 ? 27.530 25.790 -38.440 1.00 16.71 214 LYS B N 1
ATOM 4920 C CA . LYS B 1 183 ? 27.888 24.812 -37.413 1.00 16.21 214 LYS B CA 1
ATOM 4921 C C . LYS B 1 183 ? 29.110 24.009 -37.837 1.00 14.74 214 LYS B C 1
ATOM 4922 O O . LYS B 1 183 ? 29.278 22.863 -37.416 1.00 13.03 214 LYS B O 1
ATOM 4928 N N . LYS B 1 184 ? 29.944 24.581 -38.697 1.00 13.89 215 LYS B N 1
ATOM 4929 C CA . LYS B 1 184 ? 31.018 23.826 -39.333 1.00 16.59 215 LYS B CA 1
ATOM 4930 C C . LYS B 1 184 ? 31.982 23.298 -38.282 1.00 13.08 215 LYS B C 1
ATOM 4931 O O . LYS B 1 184 ? 32.543 24.070 -37.500 1.00 15.89 215 LYS B O 1
ATOM 4937 N N . GLY B 1 185 ? 32.162 21.980 -38.244 1.00 14.13 216 GLY B N 1
ATOM 4938 C CA . GLY B 1 185 ? 33.028 21.396 -37.236 1.00 14.17 216 GLY B CA 1
ATOM 4939 C C . GLY B 1 185 ? 32.457 21.301 -35.833 1.00 15.25 216 GLY B C 1
ATOM 4940 O O . GLY B 1 185 ? 33.209 20.976 -34.908 1.00 12.23 216 GLY B O 1
ATOM 4941 N N . PHE B 1 186 ? 31.160 21.570 -35.632 1.00 10.67 217 PHE B N 1
ATOM 4942 C CA . PHE B 1 186 ? 30.558 21.388 -34.312 1.00 12.87 217 PHE B CA 1
ATOM 4943 C C . PHE B 1 186 ? 30.361 19.904 -34.022 1.00 11.37 217 PHE B C 1
ATOM 4944 O O . PHE B 1 186 ? 29.984 19.140 -34.913 1.00 11.84 217 PHE B O 1
ATOM 4952 N N . VAL B 1 187 ? 30.600 19.503 -32.764 1.00 11.65 218 VAL B N 1
ATOM 4953 C CA . VAL B 1 187 ? 30.232 18.164 -32.294 1.00 14.15 218 VAL B CA 1
ATOM 4954 C C . VAL B 1 187 ? 28.714 18.070 -32.184 1.00 11.90 218 VAL B C 1
ATOM 4955 O O . VAL B 1 187 ? 28.059 18.950 -31.608 1.00 12.01 218 VAL B O 1
ATOM 4959 N N . LYS B 1 188 ? 28.141 17.009 -32.749 1.00 10.38 219 LYS B N 1
ATOM 4960 C CA . LYS B 1 188 ? 26.717 16.734 -32.570 1.00 10.06 219 LYS B CA 1
ATOM 4961 C C . LYS B 1 188 ? 26.517 15.248 -32.299 1.00 8.88 219 LYS B C 1
ATOM 4962 O O . LYS B 1 188 ? 27.156 14.404 -32.937 1.00 10.82 219 LYS B O 1
ATOM 4968 N N . PHE B 1 189 ? 25.651 14.931 -31.358 1.00 9.81 220 PHE B N 1
ATOM 4969 C CA . PHE B 1 189 ? 25.304 13.531 -31.142 1.00 10.99 220 PHE B CA 1
ATOM 4970 C C . PHE B 1 189 ? 24.099 13.200 -32.015 1.00 12.70 220 PHE B C 1
ATOM 4971 O O . PHE B 1 189 ? 23.108 13.945 -31.993 1.00 14.26 220 PHE B O 1
ATOM 4979 N N . PRO B 1 190 ? 24.149 12.086 -32.836 1.00 10.31 221 PRO B N 1
ATOM 4980 C CA . PRO B 1 190 ? 23.134 11.864 -33.886 1.00 11.41 221 PRO B CA 1
ATOM 4981 C C . PRO B 1 190 ? 21.878 11.192 -33.348 1.00 12.01 221 PRO B C 1
ATOM 4982 O O . PRO B 1 190 ? 21.496 10.102 -33.767 1.00 12.06 221 PRO B O 1
ATOM 4986 N N . TRP B 1 191 ? 21.225 11.849 -32.393 1.00 14.28 222 TRP B N 1
ATOM 4987 C CA . TRP B 1 191 ? 20.189 11.207 -31.599 1.00 13.91 222 TRP B CA 1
ATOM 4988 C C . TRP B 1 191 ? 18.782 11.671 -31.952 1.00 13.72 222 TRP B C 1
ATOM 4989 O O . TRP B 1 191 ? 17.836 11.288 -31.259 1.00 16.14 222 TRP B O 1
ATOM 5000 N N . ASP B 1 192 ? 18.623 12.483 -33.003 1.00 14.66 223 ASP B N 1
ATOM 5001 C CA . ASP B 1 192 ? 17.321 13.089 -33.292 1.00 19.01 223 ASP B CA 1
ATOM 5002 C C . ASP B 1 192 ? 16.242 12.039 -33.544 1.00 18.78 223 ASP B C 1
ATOM 5003 O O . ASP B 1 192 ? 15.066 12.295 -33.275 1.00 19.73 223 ASP B O 1
ATOM 5008 N N . MET B 1 193 ? 16.608 10.869 -34.074 1.00 14.83 224 MET B N 1
ATOM 5009 C CA . MET B 1 193 ? 15.660 9.793 -34.350 1.00 15.98 224 MET B CA 1
ATOM 5010 C C . MET B 1 193 ? 15.671 8.706 -33.289 1.00 16.49 224 MET B C 1
ATOM 5011 O O . MET B 1 193 ? 14.987 7.692 -33.453 1.00 17.09 224 MET B O 1
ATOM 5016 N N . GLY B 1 194 ? 16.426 8.884 -32.217 1.00 14.74 225 GLY B N 1
ATOM 5017 C CA . GLY B 1 194 ? 16.632 7.837 -31.234 1.00 18.25 225 GLY B CA 1
ATOM 5018 C C . GLY B 1 194 ? 18.082 7.372 -31.228 1.00 12.35 225 GLY B C 1
ATOM 5019 O O . GLY B 1 194 ? 18.915 7.821 -32.016 1.00 13.67 225 GLY B O 1
ATOM 5020 N N . VAL B 1 195 ? 18.377 6.445 -30.314 1.00 12.04 226 VAL B N 1
ATOM 5021 C CA . VAL B 1 195 ? 19.762 6.052 -30.058 1.00 14.64 226 VAL B CA 1
ATOM 5022 C C . VAL B 1 195 ? 20.070 4.617 -30.483 1.00 12.52 226 VAL B C 1
ATOM 5023 O O . VAL B 1 195 ? 21.196 4.161 -30.271 1.00 14.20 226 VAL B O 1
ATOM 5027 N N . THR B 1 196 ? 19.119 3.887 -31.066 1.00 12.91 227 THR B N 1
ATOM 5028 C CA . THR B 1 196 ? 19.481 2.556 -31.549 1.00 13.65 227 THR B CA 1
ATOM 5029 C C . THR B 1 196 ? 20.296 2.661 -32.834 1.00 12.69 227 THR B C 1
ATOM 5030 O O . THR B 1 196 ? 20.308 3.697 -33.509 1.00 10.92 227 THR B O 1
ATOM 5034 N N . VAL B 1 197 ? 20.992 1.571 -33.167 1.00 11.91 228 VAL B N 1
ATOM 5035 C CA . VAL B 1 197 ? 21.776 1.550 -34.403 1.00 12.88 228 VAL B CA 1
ATOM 5036 C C . VAL B 1 197 ? 20.881 1.822 -35.607 1.00 12.28 228 VAL B C 1
ATOM 5037 O O . VAL B 1 197 ? 21.285 2.496 -36.567 1.00 10.86 228 VAL B O 1
ATOM 5041 N N . ASP B 1 198 ? 19.644 1.337 -35.554 1.00 12.33 229 ASP B N 1
ATOM 5042 C CA . ASP B 1 198 ? 18.724 1.485 -36.671 1.00 11.01 229 ASP B CA 1
ATOM 5043 C C . ASP B 1 198 ? 18.265 2.929 -36.820 1.00 12.52 229 ASP B C 1
ATOM 5044 O O . ASP B 1 198 ? 18.185 3.457 -37.941 1.00 11.14 229 ASP B O 1
ATOM 5049 N N . GLN B 1 199 ? 17.961 3.582 -35.699 1.00 9.75 230 GLN B N 1
ATOM 5050 C CA . GLN B 1 199 ? 17.510 4.964 -35.756 1.00 11.43 230 GLN B CA 1
ATOM 5051 C C . GLN B 1 199 ? 18.633 5.888 -36.201 1.00 11.41 230 GLN B C 1
ATOM 5052 O O . GLN B 1 199 ? 18.420 6.801 -37.006 1.00 11.32 230 GLN B O 1
ATOM 5058 N N . MET B 1 200 ? 19.839 5.655 -35.701 1.00 10.58 231 MET B N 1
ATOM 5059 C CA . MET B 1 200 ? 20.959 6.495 -36.100 1.00 10.08 231 MET B CA 1
ATOM 5060 C C . MET B 1 200 ? 21.298 6.288 -37.567 1.00 9.29 231 MET B C 1
ATOM 5061 O O . MET B 1 200 ? 21.704 7.230 -38.253 1.00 9.73 231 MET B O 1
ATOM 5066 N N 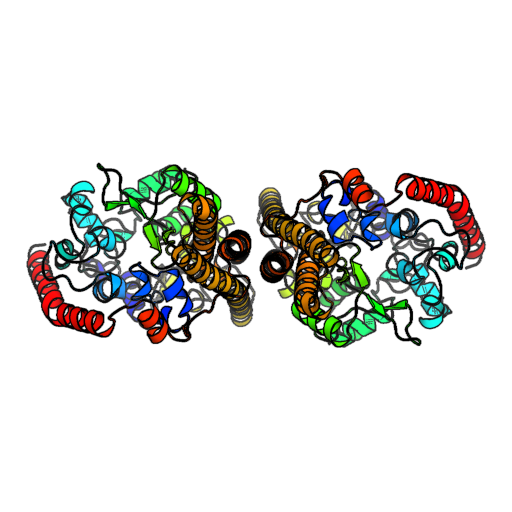. GLU B 1 201 ? 21.163 5.057 -38.061 1.00 9.71 232 GLU B N 1
ATOM 5067 C CA . GLU B 1 201 ? 21.338 4.815 -39.489 1.00 10.99 232 GLU B CA 1
ATOM 5068 C C . GLU B 1 201 ? 20.341 5.625 -40.315 1.00 13.59 232 GLU B C 1
ATOM 5069 O O . GLU B 1 201 ? 20.706 6.217 -41.338 1.00 9.73 232 GLU B O 1
ATOM 5075 N N . VAL B 1 202 ? 19.078 5.668 -39.883 1.00 10.73 233 VAL B N 1
ATOM 5076 C CA . VAL B 1 202 ? 18.077 6.483 -40.573 1.00 12.55 233 VAL B CA 1
ATOM 5077 C C . VAL B 1 202 ? 18.455 7.957 -40.524 1.00 11.37 233 VAL B C 1
ATOM 5078 O O . VAL B 1 202 ? 18.337 8.670 -41.526 1.00 12.84 233 VAL B O 1
ATOM 5082 N N . TYR B 1 203 ? 18.889 8.445 -39.355 1.00 11.40 234 TYR B N 1
ATOM 5083 C CA . TYR B 1 203 ? 19.331 9.837 -39.232 1.00 14.63 234 TYR B CA 1
ATOM 5084 C C . TYR B 1 203 ? 20.410 10.183 -40.258 1.00 11.45 234 TYR B C 1
ATOM 5085 O O . TYR B 1 203 ? 20.299 11.175 -40.992 1.00 10.70 234 TYR B O 1
ATOM 5094 N N . TYR B 1 204 ? 21.488 9.395 -40.285 1.00 11.31 235 TYR B N 1
ATOM 5095 C CA . TYR B 1 204 ? 22.609 9.689 -41.174 1.00 9.50 235 TYR B CA 1
ATOM 5096 C C . TYR B 1 204 ? 22.205 9.562 -42.639 1.00 11.74 235 TYR B C 1
ATOM 5097 O O . TYR B 1 204 ? 22.656 10.339 -43.487 1.00 11.58 235 TYR B O 1
ATOM 5106 N N . ASP B 1 205 ? 21.390 8.561 -42.965 1.00 9.21 236 ASP B N 1
ATOM 5107 C CA . ASP B 1 205 ? 20.946 8.423 -44.347 1.00 11.40 236 ASP B CA 1
ATOM 5108 C C . ASP B 1 205 ? 20.042 9.587 -44.739 1.00 12.98 236 ASP B C 1
ATOM 5109 O O . ASP B 1 205 ? 20.085 10.061 -45.883 1.00 14.05 236 ASP B O 1
ATOM 5114 N N . GLY B 1 206 ? 19.235 10.071 -43.798 1.00 11.85 237 GLY B N 1
ATOM 5115 C CA . GLY B 1 206 ? 18.324 11.162 -44.109 1.00 15.90 237 GLY B CA 1
ATOM 5116 C C . GLY B 1 206 ? 19.045 12.426 -44.538 1.00 16.61 237 GLY B C 1
ATOM 5117 O O . GLY B 1 206 ? 18.562 13.165 -45.398 1.00 19.30 237 GLY B O 1
ATOM 5118 N N . ILE B 1 207 ? 20.212 12.696 -43.953 1.00 14.14 238 ILE B N 1
ATOM 5119 C CA . ILE B 1 207 ? 20.987 13.873 -44.338 1.00 13.75 238 ILE B CA 1
ATOM 5120 C C . ILE B 1 207 ? 22.107 13.519 -45.311 1.00 12.84 238 ILE B C 1
ATOM 5121 O O . ILE B 1 207 ? 22.924 14.382 -45.654 1.00 13.00 238 ILE B O 1
ATOM 5126 N N . GLU B 1 208 ? 22.154 12.271 -45.773 1.00 12.16 239 GLU B N 1
ATOM 5127 C CA . GLU B 1 208 ? 23.178 11.794 -46.702 1.00 12.61 239 GLU B CA 1
ATOM 5128 C C . GLU B 1 208 ? 24.584 12.094 -46.184 1.00 14.92 239 GLU B C 1
ATOM 5129 O O . GLU B 1 208 ? 25.472 12.508 -46.930 1.00 13.15 239 GLU B O 1
ATOM 5135 N N . PHE B 1 209 ? 24.785 11.861 -44.890 1.00 11.49 240 PHE B N 1
ATOM 5136 C CA . PHE B 1 209 ? 26.065 12.143 -44.258 1.00 12.09 240 PHE B CA 1
ATOM 5137 C C . PHE B 1 209 ? 27.034 10.986 -44.453 1.00 12.98 240 PHE B C 1
ATOM 5138 O O . PHE B 1 209 ? 26.646 9.827 -44.364 1.00 10.91 240 PHE B O 1
ATOM 5146 N N . SER B 1 210 ? 28.307 11.304 -44.695 1.00 10.89 241 SER B N 1
ATOM 5147 C CA . SER B 1 210 ? 29.351 10.289 -44.664 1.00 10.60 241 SER B CA 1
ATOM 5148 C C . SER B 1 210 ? 30.594 10.858 -44.005 1.00 11.94 241 SER B C 1
ATOM 5149 O O . SER B 1 210 ? 30.916 12.038 -44.181 1.00 13.29 241 SER B O 1
ATOM 5152 N N . ASP B 1 211 ? 31.290 10.004 -43.254 1.00 10.19 242 ASP B N 1
ATOM 5153 C CA . ASP B 1 211 ? 32.542 10.428 -42.625 1.00 11.47 242 ASP B CA 1
ATOM 5154 C C . ASP B 1 211 ? 33.698 10.410 -43.613 1.00 14.11 242 ASP B C 1
ATOM 5155 O O . ASP B 1 211 ? 34.584 11.281 -43.558 1.00 13.97 242 ASP B O 1
ATOM 5160 N N . TRP B 1 212 ? 33.706 9.441 -44.524 1.00 13.19 243 TRP B N 1
ATOM 5161 C CA . TRP B 1 212 ? 34.741 9.392 -45.548 1.00 13.93 243 TRP B CA 1
ATOM 5162 C C . TRP B 1 212 ? 34.281 8.489 -46.682 1.00 14.83 243 TRP B C 1
ATOM 5163 O O . TRP B 1 212 ? 33.308 7.740 -46.556 1.00 12.31 243 TRP B O 1
ATOM 5174 N N . THR B 1 213 ? 34.996 8.575 -47.806 1.00 13.58 244 THR B N 1
ATOM 5175 C CA . THR B 1 213 ? 34.792 7.689 -48.942 1.00 11.29 244 THR B CA 1
ATOM 5176 C C . THR B 1 213 ? 35.843 6.590 -48.882 1.00 17.07 244 THR B C 1
ATOM 5177 O O . THR B 1 213 ? 37.046 6.880 -48.886 1.00 12.33 244 THR B O 1
ATOM 5181 N N . HIS B 1 214 ? 35.394 5.338 -48.838 1.00 10.91 245 HIS B N 1
ATOM 5182 C CA . HIS B 1 214 ? 36.315 4.237 -48.594 1.00 12.38 245 HIS B CA 1
ATOM 5183 C C . HIS B 1 214 ? 37.337 4.130 -49.719 1.00 11.56 245 HIS B C 1
ATOM 5184 O O . HIS B 1 214 ? 36.994 4.221 -50.898 1.00 12.80 245 HIS B O 1
ATOM 5191 N N . ALA B 1 215 ? 38.600 3.916 -49.347 1.00 12.63 246 ALA B N 1
ATOM 5192 C CA . ALA B 1 215 ? 39.672 3.956 -50.343 1.00 16.06 246 ALA B CA 1
ATOM 5193 C C . ALA B 1 215 ? 39.604 2.791 -51.327 1.00 14.93 246 ALA B C 1
ATOM 5194 O O . ALA B 1 215 ? 40.051 2.930 -52.474 1.00 17.17 246 ALA B O 1
ATOM 5196 N N . LEU B 1 216 ? 39.068 1.641 -50.913 1.00 12.87 247 LEU B N 1
ATOM 5197 C CA . LEU B 1 216 ? 38.964 0.496 -51.815 1.00 13.07 247 LEU B CA 1
ATOM 5198 C C . LEU B 1 216 ? 37.607 0.432 -52.511 1.00 13.91 247 LEU B C 1
ATOM 5199 O O . LEU B 1 216 ? 37.539 0.376 -53.739 1.00 13.44 247 LEU B O 1
ATOM 5204 N N . SER B 1 217 ? 36.516 0.444 -51.755 1.00 13.76 248 SER B N 1
ATOM 5205 C CA . SER B 1 217 ? 35.200 0.233 -52.356 1.00 13.78 248 SER B CA 1
ATOM 5206 C C . SER B 1 217 ? 34.525 1.518 -52.824 1.00 11.54 248 SER B C 1
ATOM 5207 O O . SER B 1 217 ? 33.503 1.440 -53.519 1.00 13.18 248 SER B O 1
ATOM 5210 N N . LYS B 1 218 ? 35.056 2.689 -52.450 1.00 11.18 249 LYS B N 1
ATOM 5211 C CA . LYS B 1 218 ? 34.474 4.002 -52.757 1.00 12.97 249 LYS B CA 1
ATOM 5212 C C . LYS B 1 218 ? 33.097 4.181 -52.110 1.00 11.60 249 LYS B C 1
ATOM 5213 O O . LYS B 1 218 ? 32.296 5.002 -52.552 1.00 12.39 249 LYS B O 1
ATOM 5219 N N . THR B 1 219 ? 32.819 3.402 -51.079 1.00 11.96 250 THR B N 1
ATOM 5220 C CA . THR B 1 219 ? 31.555 3.499 -50.370 1.00 11.05 250 THR B CA 1
ATOM 5221 C C . THR B 1 219 ? 31.510 4.782 -49.541 1.00 12.42 250 THR B C 1
ATOM 5222 O O . THR B 1 219 ? 32.512 5.153 -48.913 1.00 10.55 250 THR B O 1
ATOM 5226 N N . PRO B 1 220 ? 30.368 5.488 -49.523 1.00 13.55 251 PRO B N 1
ATOM 5227 C CA . PRO B 1 220 ? 30.188 6.578 -48.554 1.00 13.02 251 PRO B CA 1
ATOM 5228 C C . PRO B 1 220 ? 30.014 6.017 -47.145 1.00 12.79 251 PRO B C 1
ATOM 5229 O O . PRO B 1 220 ? 28.954 5.488 -46.790 1.00 10.15 251 PRO B O 1
ATOM 5233 N N . MET B 1 221 ? 31.082 6.088 -46.350 1.00 9.25 252 MET B N 1
ATOM 5234 C CA . MET B 1 221 ? 31.177 5.344 -45.095 1.00 12.22 252 MET B CA 1
ATOM 5235 C C . MET B 1 221 ? 30.736 6.169 -43.895 1.00 9.89 252 MET B C 1
ATOM 5236 O O . MET B 1 221 ? 30.920 7.392 -43.851 1.00 9.94 252 MET B O 1
ATOM 5241 N N . LEU B 1 222 ? 30.198 5.473 -42.896 1.00 9.24 253 LEU B N 1
ATOM 5242 C CA . LEU B 1 222 ? 29.938 6.011 -41.570 1.00 11.15 253 LEU B CA 1
ATOM 5243 C C . LEU B 1 222 ? 30.895 5.388 -40.565 1.00 12.58 253 LEU B C 1
ATOM 5244 O O . LEU B 1 222 ? 31.088 4.167 -40.556 1.00 11.95 253 LEU B O 1
ATOM 5249 N N . LYS B 1 223 ? 31.450 6.229 -39.692 1.00 15.17 254 LYS B N 1
ATOM 5250 C CA . LYS B 1 223 ? 32.332 5.798 -38.615 1.00 12.31 254 LYS B CA 1
ATOM 5251 C C . LYS B 1 223 ? 31.611 5.871 -37.278 1.00 13.64 254 LYS B C 1
ATOM 5252 O O . LYS B 1 223 ? 31.085 6.927 -36.912 1.00 11.08 254 LYS B O 1
ATOM 5258 N N . ALA B 1 224 ? 31.628 4.769 -36.527 1.00 12.64 255 ALA B N 1
ATOM 5259 C CA . ALA B 1 224 ? 31.055 4.774 -35.187 1.00 12.21 255 ALA B CA 1
ATOM 5260 C C . ALA B 1 224 ? 32.148 5.088 -34.178 1.00 14.45 255 ALA B C 1
ATOM 5261 O O . ALA B 1 224 ? 33.313 4.764 -34.391 1.00 13.77 255 ALA B O 1
ATOM 5263 N N . GLN B 1 225 ? 31.767 5.743 -33.081 1.00 13.31 256 GLN B N 1
ATOM 5264 C CA . GLN B 1 225 ? 32.700 6.004 -31.985 1.00 15.86 256 GLN B CA 1
ATOM 5265 C C . GLN B 1 225 ? 32.042 5.656 -30.663 1.00 12.93 256 GLN B C 1
ATOM 5266 O O . GLN B 1 225 ? 30.921 6.100 -30.397 1.00 10.99 256 GLN B O 1
ATOM 5272 N N . HIS B 1 226 ? 32.732 4.832 -29.858 1.00 9.76 257 HIS B N 1
ATOM 5273 C CA . HIS B 1 226 ? 32.451 4.546 -28.453 1.00 10.57 257 HIS B CA 1
ATOM 5274 C C . HIS B 1 226 ? 31.032 4.905 -28.003 1.00 12.20 257 HIS B C 1
ATOM 5275 O O . HIS B 1 226 ? 30.835 5.869 -27.244 1.00 10.89 257 HIS B O 1
ATOM 5282 N N . PRO B 1 227 ? 30.033 4.173 -28.442 1.00 12.09 258 PRO B N 1
ATOM 5283 C CA . PRO B 1 227 ? 28.637 4.504 -28.080 1.00 10.42 258 PRO B CA 1
ATOM 5284 C C . PRO B 1 227 ? 28.216 3.923 -26.731 1.00 9.79 258 PRO B C 1
ATOM 5285 O O . PRO B 1 227 ? 27.241 3.168 -26.623 1.00 12.89 258 PRO B O 1
ATOM 5289 N N . GLU B 1 228 ? 28.951 4.269 -25.670 1.00 8.94 259 GLU B N 1
ATOM 5290 C CA . GLU B 1 228 ? 28.655 3.677 -24.365 1.00 9.97 259 GLU B CA 1
ATOM 5291 C C . GLU B 1 228 ? 27.259 4.046 -23.892 1.00 11.13 259 GLU B C 1
ATOM 5292 O O . GLU B 1 228 ? 26.509 3.189 -23.414 1.00 10.58 259 GLU B O 1
ATOM 5298 N N . TYR B 1 229 ? 26.890 5.322 -24.006 1.00 10.00 260 TYR B N 1
ATOM 5299 C CA . TYR B 1 229 ? 25.600 5.742 -23.480 1.00 12.80 260 TYR B CA 1
ATOM 5300 C C . TYR B 1 229 ? 24.458 5.106 -24.263 1.00 12.69 260 TYR B C 1
ATOM 5301 O O . TYR B 1 229 ? 23.489 4.626 -23.664 1.00 11.12 260 TYR B O 1
ATOM 5310 N N . GLU B 1 230 ? 24.574 5.061 -25.600 1.00 12.60 261 GLU B N 1
ATOM 5311 C CA . GLU B 1 230 ? 23.517 4.507 -26.444 1.00 13.22 261 GLU B CA 1
ATOM 5312 C C . GLU B 1 230 ? 23.376 3.001 -26.251 1.00 13.13 261 GLU B C 1
ATOM 5313 O O . GLU B 1 230 ? 22.263 2.473 -26.279 1.00 13.28 261 GLU B O 1
ATOM 5319 N N . THR B 1 231 ? 24.488 2.293 -26.051 1.00 9.41 262 THR B N 1
ATOM 5320 C CA . THR B 1 231 ? 24.413 0.848 -25.860 1.00 11.45 262 THR B CA 1
ATOM 5321 C C . THR B 1 231 ? 24.084 0.476 -24.417 1.00 10.31 262 THR B C 1
ATOM 5322 O O . THR B 1 231 ? 23.348 -0.484 -24.186 1.00 12.68 262 THR B O 1
ATOM 5326 N N . TRP B 1 232 ? 24.597 1.219 -23.434 1.00 11.47 263 TRP B N 1
ATOM 5327 C CA . TRP B 1 232 ? 24.168 0.997 -22.051 1.00 11.40 263 TRP B CA 1
ATOM 5328 C C . TRP B 1 232 ? 22.652 1.098 -21.924 1.00 10.94 263 TRP B C 1
ATOM 5329 O O . TRP B 1 232 ? 22.025 0.298 -21.222 1.00 13.30 263 TRP B O 1
ATOM 5340 N N . LYS B 1 233 ? 22.037 2.042 -22.636 1.00 12.81 264 LYS B N 1
ATOM 5341 C CA . LYS B 1 233 ? 20.581 2.133 -22.624 1.00 13.68 264 LYS B CA 1
ATOM 5342 C C . LYS B 1 233 ? 19.896 0.870 -23.143 1.00 15.71 264 LYS B C 1
ATOM 5343 O O . LYS B 1 233 ? 18.744 0.618 -22.779 1.00 15.42 264 LYS B O 1
ATOM 5349 N N . MET B 1 234 ? 20.563 0.075 -23.978 1.00 14.94 265 MET B N 1
ATOM 5350 C CA . MET B 1 234 ? 19.979 -1.156 -24.497 1.00 14.80 265 MET B CA 1
ATOM 5351 C C . MET B 1 234 ? 20.162 -2.358 -23.571 1.00 18.29 265 MET B C 1
ATOM 5352 O O . MET B 1 234 ? 19.391 -3.320 -23.673 1.00 21.96 265 MET B O 1
ATOM 5357 N N . GLY B 1 235 ? 21.158 -2.337 -22.686 1.00 12.97 266 GLY B N 1
ATOM 5358 C CA . GLY B 1 235 ? 21.408 -3.461 -21.808 1.00 13.89 266 GLY B CA 1
ATOM 5359 C C . GLY B 1 235 ? 20.472 -3.494 -20.603 1.00 14.71 266 GLY B C 1
ATOM 5360 O O . GLY B 1 235 ? 19.775 -2.533 -20.277 1.00 14.38 266 GLY B O 1
ATOM 5361 N N . ILE B 1 236 ? 20.468 -4.643 -19.923 1.00 15.68 267 ILE B N 1
ATOM 5362 C CA . ILE B 1 236 ? 19.522 -4.828 -18.830 1.00 18.10 267 ILE B CA 1
ATOM 5363 C C . ILE B 1 236 ? 19.867 -3.925 -17.649 1.00 15.57 267 ILE B C 1
ATOM 5364 O O . ILE B 1 236 ? 18.973 -3.484 -16.920 1.00 16.11 267 ILE B O 1
ATOM 5369 N N . HIS B 1 237 ? 21.149 -3.636 -17.425 1.00 13.02 268 HIS B N 1
ATOM 5370 C CA . HIS B 1 237 ? 21.493 -2.711 -16.352 1.00 13.62 268 HIS B CA 1
ATOM 5371 C C . HIS B 1 237 ? 20.948 -1.317 -16.643 1.00 16.31 268 HIS B C 1
ATOM 5372 O O . HIS B 1 237 ? 20.302 -0.701 -15.785 1.00 15.51 268 HIS B O 1
ATOM 5379 N N . GLY B 1 238 ? 21.178 -0.814 -17.862 1.00 15.34 269 GLY B N 1
ATOM 5380 C CA . GLY B 1 238 ? 20.636 0.493 -18.227 1.00 16.17 269 GLY B CA 1
ATOM 5381 C C . GLY B 1 238 ? 19.117 0.535 -18.214 1.00 14.94 269 GLY B C 1
ATOM 5382 O O . GLY B 1 238 ? 18.512 1.538 -17.819 1.00 17.74 269 GLY B O 1
ATOM 5383 N N . LYS B 1 239 ? 18.475 -0.550 -18.641 1.00 13.52 270 LYS B N 1
ATOM 5384 C CA . LYS B 1 239 ? 17.022 -0.621 -18.540 1.00 17.02 270 LYS B CA 1
ATOM 5385 C C . LYS B 1 239 ? 16.545 -0.520 -17.097 1.00 17.93 270 LYS B C 1
ATOM 5386 O O . LYS B 1 239 ? 15.418 -0.079 -16.855 1.00 18.93 270 LYS B O 1
ATOM 5392 N N . ASN B 1 240 ? 17.372 -0.939 -16.139 1.00 15.01 271 ASN B N 1
ATOM 5393 C CA . ASN B 1 240 ? 17.093 -0.781 -14.716 1.00 17.76 271 ASN B CA 1
ATOM 5394 C C . ASN B 1 240 ? 17.648 0.519 -14.147 1.00 18.80 271 ASN B C 1
ATOM 5395 O O . ASN B 1 240 ? 17.591 0.719 -12.931 1.00 18.25 271 ASN B O 1
ATOM 5400 N N . ASN B 1 241 ? 18.191 1.390 -15.005 1.00 15.30 272 ASN B N 1
ATOM 5401 C CA . ASN B 1 241 ? 18.828 2.653 -14.612 1.00 16.73 272 ASN B CA 1
ATOM 5402 C C . ASN B 1 241 ? 19.949 2.458 -13.585 1.00 18.51 272 ASN B C 1
ATOM 5403 O O . ASN B 1 241 ? 20.188 3.311 -12.734 1.00 17.97 272 ASN B O 1
ATOM 5408 N N . VAL B 1 242 ? 20.647 1.326 -13.658 1.00 15.73 273 VAL B N 1
ATOM 5409 C CA . VAL B 1 242 ? 21.927 1.177 -12.979 1.00 16.40 273 VAL B CA 1
ATOM 5410 C C . VAL B 1 242 ? 22.936 2.054 -13.708 1.00 18.59 273 VAL B C 1
ATOM 5411 O O . VAL B 1 242 ? 23.179 1.867 -14.905 1.00 19.50 273 VAL B O 1
ATOM 5415 N N . SER B 1 243 ? 23.504 3.030 -13.003 1.00 16.83 274 SER B N 1
ATOM 5416 C CA . SER B 1 243 ? 24.229 4.112 -13.654 1.00 16.61 274 SER B CA 1
ATOM 5417 C C . SER B 1 243 ? 25.686 3.738 -13.883 1.00 15.53 274 SER B C 1
ATOM 5418 O O . SER B 1 243 ? 26.234 2.861 -13.210 1.00 14.14 274 SER B O 1
ATOM 5421 N N . CYS B 1 244 ? 26.319 4.422 -14.853 1.00 12.63 275 CYS B N 1
ATOM 5422 C CA . CYS B 1 244 ? 27.764 4.275 -15.035 1.00 14.73 275 CYS B CA 1
ATOM 5423 C C . CYS B 1 244 ? 28.490 4.421 -13.709 1.00 15.22 275 CYS B C 1
ATOM 5424 O O . CYS B 1 244 ? 29.494 3.747 -13.464 1.00 14.56 275 CYS B O 1
ATOM 5427 N N . VAL B 1 245 ? 28.014 5.337 -12.866 1.00 12.84 276 VAL B N 1
ATOM 5428 C CA . VAL B 1 245 ? 28.680 5.640 -11.607 1.00 15.91 276 VAL B CA 1
ATOM 5429 C C . VAL B 1 245 ? 28.549 4.475 -10.625 1.00 16.83 276 VAL B C 1
ATOM 5430 O O . VAL B 1 245 ? 29.476 4.196 -9.860 1.00 18.38 276 VAL B O 1
ATOM 5434 N N . ASP B 1 246 ? 27.410 3.774 -10.634 1.00 17.91 277 ASP B N 1
ATOM 5435 C CA . ASP B 1 246 ? 27.238 2.612 -9.759 1.00 18.19 277 ASP B CA 1
ATOM 5436 C C . ASP B 1 246 ? 28.366 1.597 -9.940 1.00 19.41 277 ASP B C 1
ATOM 5437 O O . ASP B 1 246 ? 28.853 1.012 -8.964 1.00 20.81 277 ASP B O 1
ATOM 5442 N N . CYS B 1 247 ? 28.815 1.392 -11.174 1.00 14.74 278 CYS B N 1
ATOM 5443 C CA . CYS B 1 247 ? 29.881 0.434 -11.440 1.00 16.55 278 CYS B CA 1
ATOM 5444 C C . CYS B 1 247 ? 31.255 1.065 -11.588 1.00 16.44 278 CYS B C 1
ATOM 5445 O O . CYS B 1 247 ? 32.258 0.418 -11.273 1.00 18.56 278 CYS B O 1
ATOM 5448 N N . HIS B 1 248 ? 31.350 2.315 -12.034 1.00 13.36 279 HIS B N 1
ATOM 5449 C CA . HIS B 1 248 ? 32.661 2.871 -12.333 1.00 14.53 279 HIS B CA 1
ATOM 5450 C C . HIS B 1 248 ? 33.143 3.932 -11.351 1.00 15.17 279 HIS B C 1
ATOM 5451 O O . HIS B 1 248 ? 34.340 4.247 -11.362 1.00 18.06 279 HIS B O 1
ATOM 5458 N N . MET B 1 249 ? 32.254 4.499 -10.529 1.00 16.00 280 MET B N 1
ATOM 5459 C CA . MET B 1 249 ? 32.631 5.466 -9.489 1.00 18.95 280 MET B CA 1
ATOM 5460 C C . MET B 1 249 ? 31.897 5.118 -8.201 1.00 18.02 280 MET B C 1
ATOM 5461 O O . MET B 1 249 ? 31.103 5.908 -7.678 1.00 18.29 280 MET B O 1
ATOM 5466 N N . PRO B 1 250 ? 32.136 3.921 -7.666 1.00 18.53 281 PRO B N 1
ATOM 5467 C CA . PRO B 1 250 ? 31.337 3.445 -6.536 1.00 20.49 281 PRO B CA 1
ATOM 5468 C C . PRO B 1 250 ? 31.682 4.178 -5.249 1.00 17.26 281 PRO B C 1
ATOM 5469 O O . PRO B 1 250 ? 32.780 4.710 -5.072 1.00 20.53 281 PRO B O 1
ATOM 5473 N N . LYS B 1 251 ? 30.718 4.167 -4.339 1.00 20.57 282 LYS B N 1
ATOM 5474 C CA . LYS B 1 251 ? 30.949 4.627 -2.977 1.00 21.94 282 LYS B CA 1
ATOM 5475 C C . LYS B 1 251 ? 31.910 3.674 -2.282 1.00 23.36 282 LYS B C 1
ATOM 5476 O O . LYS B 1 251 ? 31.661 2.463 -2.222 1.00 23.79 282 LYS B O 1
ATOM 5482 N N . VAL B 1 252 ? 33.014 4.224 -1.777 1.00 19.42 283 VAL B N 1
ATOM 5483 C CA . VAL B 1 252 ? 34.055 3.475 -1.088 1.00 22.49 283 VAL B CA 1
ATOM 5484 C C . VAL B 1 252 ? 34.325 4.170 0.247 1.00 27.85 283 VAL B C 1
ATOM 5485 O O . VAL B 1 252 ? 33.830 5.265 0.514 1.00 23.78 283 VAL B O 1
ATOM 5489 N N . THR B 1 253 ? 35.108 3.520 1.100 1.00 24.74 284 THR B N 1
ATOM 5490 C CA . THR B 1 253 ? 35.356 4.036 2.439 1.00 27.05 284 THR B CA 1
ATOM 5491 C C . THR B 1 253 ? 36.836 4.336 2.597 1.00 28.44 284 THR B C 1
ATOM 5492 O O . THR B 1 253 ? 37.689 3.530 2.202 1.00 27.17 284 THR B O 1
ATOM 5496 N N . SER B 1 254 ? 37.127 5.501 3.170 1.00 30.39 285 SER B N 1
ATOM 5497 C CA . SER B 1 254 ? 38.499 5.921 3.420 1.00 32.65 285 SER B CA 1
ATOM 5498 C C . SER B 1 254 ? 39.129 5.031 4.498 1.00 35.04 285 SER B C 1
ATOM 5499 O O . SER B 1 254 ? 38.423 4.291 5.190 1.00 29.57 285 SER B O 1
ATOM 5502 N N . PRO B 1 255 ? 40.457 5.070 4.647 1.00 37.70 286 PRO B N 1
ATOM 5503 C CA . PRO B 1 255 ? 41.085 4.376 5.777 1.00 36.64 286 PRO B CA 1
ATOM 5504 C C . PRO B 1 255 ? 40.504 4.768 7.127 1.00 38.07 286 PRO B C 1
ATOM 5505 O O . PRO B 1 255 ? 40.537 3.961 8.073 1.00 36.68 286 PRO B O 1
ATOM 5509 N N . GLU B 1 256 ? 39.937 5.963 7.242 1.00 37.68 287 GLU B N 1
ATOM 5510 C CA . GLU B 1 256 ? 39.309 6.431 8.471 1.00 37.62 287 GLU B CA 1
ATOM 5511 C C . GLU B 1 256 ? 37.841 6.043 8.556 1.00 36.25 287 GLU B C 1
ATOM 5512 O O . GLU B 1 256 ? 37.170 6.406 9.528 1.00 36.58 287 GLU B O 1
ATOM 5518 N N . GLY B 1 257 ? 37.330 5.323 7.565 1.00 36.06 288 GLY B N 1
ATOM 5519 C CA . GLY B 1 257 ? 35.959 4.867 7.591 1.00 29.65 288 GLY B CA 1
ATOM 5520 C C . GLY B 1 257 ? 34.952 5.828 7.010 1.00 30.95 288 GLY B C 1
ATOM 5521 O O . GLY B 1 257 ? 33.749 5.614 7.191 1.00 28.44 288 GLY B O 1
ATOM 5522 N N . LYS B 1 258 ? 35.399 6.871 6.315 1.00 29.64 289 LYS B N 1
ATOM 5523 C CA . LYS B 1 258 ? 34.501 7.849 5.713 1.00 33.29 289 LYS B CA 1
ATOM 5524 C C . LYS B 1 258 ? 34.174 7.441 4.282 1.00 28.53 289 LYS B C 1
ATOM 5525 O O . LYS B 1 258 ? 35.077 7.114 3.503 1.00 27.47 289 LYS B O 1
ATOM 5531 N N . LYS B 1 259 ? 32.888 7.462 3.938 1.00 31.66 290 LYS B N 1
ATOM 5532 C CA . LYS B 1 259 ? 32.480 7.130 2.580 1.00 28.21 290 LYS B CA 1
ATOM 5533 C C . LYS B 1 259 ? 32.635 8.329 1.657 1.00 25.94 290 LYS B C 1
ATOM 5534 O O . LYS B 1 259 ? 32.301 9.460 2.016 1.00 26.26 290 LYS B O 1
ATOM 5540 N N . PHE B 1 260 ? 33.155 8.070 0.465 1.00 23.10 291 PHE B N 1
ATOM 5541 C CA . PHE B 1 260 ? 33.239 9.070 -0.584 1.00 19.23 291 PHE B CA 1
ATOM 5542 C C . PHE B 1 260 ? 33.099 8.353 -1.916 1.00 22.49 291 PHE B C 1
ATOM 5543 O O . PHE B 1 260 ? 33.059 7.119 -1.984 1.00 20.53 291 PHE B O 1
ATOM 5551 N N . THR B 1 261 ? 33.031 9.139 -2.981 1.00 20.83 292 THR B N 1
ATOM 5552 C CA . THR B 1 261 ? 32.852 8.596 -4.320 1.00 20.09 292 THR B CA 1
ATOM 5553 C C . THR B 1 261 ? 34.217 8.312 -4.925 1.00 18.41 292 THR B C 1
ATOM 5554 O O . THR B 1 261 ? 35.044 9.216 -5.055 1.00 19.90 292 THR B O 1
ATOM 5558 N N . ASP B 1 262 ? 34.461 7.051 -5.272 1.00 18.97 293 ASP B N 1
ATOM 5559 C CA . ASP B 1 262 ? 35.737 6.669 -5.858 1.00 18.65 293 ASP B CA 1
ATOM 5560 C C . ASP B 1 262 ? 35.869 7.307 -7.233 1.00 19.69 293 ASP B C 1
ATOM 5561 O O . ASP B 1 262 ? 35.067 7.034 -8.132 1.00 18.75 293 ASP B O 1
ATOM 5566 N N . HIS B 1 263 ? 36.871 8.160 -7.396 1.00 17.72 294 HIS B N 1
ATOM 5567 C CA . HIS B 1 263 ? 37.047 8.873 -8.650 1.00 19.64 294 HIS B CA 1
ATOM 5568 C C . HIS B 1 263 ? 38.019 8.181 -9.588 1.00 18.68 294 HIS B C 1
ATOM 5569 O O . HIS B 1 263 ? 38.310 8.718 -10.664 1.00 18.21 294 HIS B O 1
ATOM 5576 N N . LYS B 1 264 ? 38.516 7.001 -9.218 1.00 15.96 295 LYS B N 1
ATOM 5577 C CA . LYS B 1 264 ? 39.426 6.253 -10.077 1.00 16.69 295 LYS B CA 1
ATOM 5578 C C . LYS B 1 264 ? 38.564 5.511 -11.090 1.00 18.92 295 LYS B C 1
ATOM 5579 O O . LYS B 1 264 ? 38.146 4.374 -10.869 1.00 18.29 295 LYS B O 1
ATOM 5585 N N . VAL B 1 265 ? 38.278 6.183 -12.204 1.00 19.82 296 VAL B N 1
ATOM 5586 C CA . VAL B 1 265 ? 37.454 5.603 -13.257 1.00 17.91 296 VAL B CA 1
ATOM 5587 C C . VAL B 1 265 ? 38.253 4.517 -13.964 1.00 13.15 296 VAL B C 1
ATOM 5588 O O . VAL B 1 265 ? 39.318 4.774 -14.540 1.00 14.50 296 VAL B O 1
ATOM 5592 N N . GLY B 1 266 ? 37.753 3.290 -13.911 1.00 15.95 297 GLY B N 1
ATOM 5593 C CA . GLY B 1 266 ? 38.459 2.168 -14.500 1.00 18.67 297 GLY B CA 1
ATOM 5594 C C . GLY B 1 266 ? 37.638 0.896 -14.538 1.00 21.09 297 GLY B C 1
ATOM 5595 O O . GLY B 1 266 ? 36.479 0.911 -14.970 1.00 20.77 297 GLY B O 1
ATOM 5596 N N . ASN B 1 267 ? 38.223 -0.208 -14.069 1.00 19.62 298 ASN B N 1
ATOM 5597 C CA . ASN B 1 267 ? 37.588 -1.522 -14.149 1.00 19.86 298 ASN B CA 1
ATOM 5598 C C . ASN B 1 267 ? 36.724 -1.764 -12.916 1.00 19.58 298 ASN B C 1
ATOM 5599 O O . ASN B 1 267 ? 37.262 -1.824 -11.801 1.00 20.84 298 ASN B O 1
ATOM 5604 N N . PRO B 1 268 ? 35.404 -1.922 -13.064 1.00 16.78 299 PRO B N 1
ATOM 5605 C CA . PRO B 1 268 ? 34.543 -2.111 -11.883 1.00 17.66 299 PRO B CA 1
ATOM 5606 C C . PRO B 1 268 ? 34.895 -3.335 -11.057 1.00 19.76 299 PRO B C 1
ATOM 5607 O O . PRO B 1 268 ? 34.624 -3.353 -9.845 1.00 19.28 299 PRO B O 1
ATOM 5611 N N . PHE B 1 269 ? 35.479 -4.362 -11.676 1.00 17.81 300 PHE B N 1
ATOM 5612 C CA . PHE B 1 269 ? 35.901 -5.540 -10.925 1.00 18.16 300 PHE B CA 1
ATOM 5613 C C . PHE B 1 269 ? 37.034 -5.229 -9.954 1.00 21.20 300 PHE B C 1
ATOM 5614 O O . PHE B 1 269 ? 37.250 -5.994 -9.008 1.00 21.50 300 PHE B O 1
ATOM 5622 N N . ASP B 1 270 ? 37.752 -4.123 -10.150 1.00 21.45 301 ASP B N 1
ATOM 5623 C CA . ASP B 1 270 ? 38.778 -3.753 -9.186 1.00 23.63 301 ASP B CA 1
ATOM 5624 C C . ASP B 1 270 ? 38.170 -3.282 -7.878 1.00 22.87 301 ASP B C 1
ATOM 5625 O O . ASP B 1 270 ? 38.872 -3.232 -6.866 1.00 27.23 301 ASP B O 1
ATOM 5630 N N . ARG B 1 271 ? 36.879 -2.949 -7.877 1.00 23.00 302 ARG B N 1
ATOM 5631 C CA . ARG B 1 271 ? 36.144 -2.633 -6.657 1.00 20.81 302 ARG B CA 1
ATOM 5632 C C . ARG B 1 271 ? 34.953 -3.559 -6.500 1.00 20.07 302 ARG B C 1
ATOM 5633 O O . ARG B 1 271 ? 33.827 -3.087 -6.271 1.00 19.33 302 ARG B O 1
ATOM 5641 N N . PHE B 1 272 ? 35.190 -4.871 -6.625 1.00 16.67 303 PHE B N 1
ATOM 5642 C CA . PHE B 1 272 ? 34.078 -5.810 -6.721 1.00 18.93 303 PHE B CA 1
ATOM 5643 C C . PHE B 1 272 ? 33.144 -5.699 -5.524 1.00 19.70 303 PHE B C 1
ATOM 5644 O O . PHE B 1 272 ? 31.927 -5.564 -5.686 1.00 18.35 303 PHE B O 1
ATOM 5652 N N . GLU B 1 273 ? 33.672 -5.798 -4.307 1.00 22.36 304 GLU B N 1
ATOM 5653 C CA . GLU B 1 273 ? 32.875 -5.302 -3.200 1.00 23.60 304 GLU B CA 1
ATOM 5654 C C . GLU B 1 273 ? 32.798 -3.805 -3.416 1.00 27.50 304 GLU B C 1
ATOM 5655 O O . GLU B 1 273 ? 33.805 -3.200 -3.786 1.00 37.23 304 GLU B O 1
ATOM 5661 N N . GLU B 1 274 ? 31.610 -3.226 -3.252 1.00 29.71 305 GLU B N 1
ATOM 5662 C CA . GLU B 1 274 ? 31.315 -1.815 -3.539 1.00 26.01 305 GLU B CA 1
ATOM 5663 C C . GLU B 1 274 ? 30.715 -1.620 -4.937 1.00 21.67 305 GLU B C 1
ATOM 5664 O O . GLU B 1 274 ? 29.975 -0.652 -5.140 1.00 23.70 305 GLU B O 1
ATOM 5670 N N . THR B 1 275 ? 30.988 -2.518 -5.905 1.00 20.59 306 THR B N 1
ATOM 5671 C CA . THR B 1 275 ? 30.301 -2.463 -7.193 1.00 19.59 306 THR B CA 1
ATOM 5672 C C . THR B 1 275 ? 29.364 -3.656 -7.285 1.00 18.43 306 THR B C 1
ATOM 5673 O O . THR B 1 275 ? 28.252 -3.605 -6.730 1.00 19.50 306 THR B O 1
ATOM 5677 N N . CYS B 1 276 ? 29.741 -4.745 -7.967 1.00 18.48 307 CYS B N 1
ATOM 5678 C CA . CYS B 1 276 ? 28.786 -5.830 -8.214 1.00 18.77 307 CYS B CA 1
ATOM 5679 C C . CYS B 1 276 ? 28.178 -6.366 -6.917 1.00 19.12 307 CYS B C 1
ATOM 5680 O O . CYS B 1 276 ? 26.979 -6.656 -6.860 1.00 20.20 307 CYS B O 1
ATOM 5683 N N . ALA B 1 277 ? 28.987 -6.512 -5.867 1.00 20.57 308 ALA B N 1
ATOM 5684 C CA . ALA B 1 277 ? 28.489 -7.098 -4.626 1.00 22.37 308 ALA B CA 1
ATOM 5685 C C . ALA B 1 277 ? 27.451 -6.218 -3.937 1.00 24.15 308 ALA B C 1
ATOM 5686 O O . ALA B 1 277 ? 26.700 -6.718 -3.089 1.00 23.54 308 ALA B O 1
ATOM 5688 N N . THR B 1 278 ? 27.395 -4.927 -4.279 1.00 20.74 309 THR B N 1
ATOM 5689 C CA . THR B 1 278 ? 26.298 -4.070 -3.835 1.00 22.46 309 THR B CA 1
ATOM 5690 C C . THR B 1 278 ? 24.943 -4.683 -4.148 1.00 21.64 309 THR B C 1
ATOM 5691 O O . THR B 1 278 ? 23.999 -4.561 -3.361 1.00 22.01 309 THR B O 1
ATOM 5695 N N . CYS B 1 279 ? 24.817 -5.323 -5.314 1.00 21.58 310 CYS B N 1
ATOM 5696 C CA . CYS B 1 279 ? 23.538 -5.819 -5.791 1.00 19.58 310 CYS B CA 1
ATOM 5697 C C . CYS B 1 279 ? 23.503 -7.319 -6.050 1.00 20.27 310 CYS B C 1
ATOM 5698 O O . CYS B 1 279 ? 22.411 -7.861 -6.253 1.00 22.26 310 CYS B O 1
ATOM 5701 N N . HIS B 1 280 ? 24.649 -7.996 -6.073 1.00 20.62 311 HIS B N 1
ATOM 5702 C CA . HIS B 1 280 ? 24.719 -9.407 -6.425 1.00 22.51 311 HIS B CA 1
ATOM 5703 C C . HIS B 1 280 ? 25.377 -10.205 -5.307 1.00 22.91 311 HIS B C 1
ATOM 5704 O O . HIS B 1 280 ? 26.262 -9.712 -4.602 1.00 23.29 311 HIS B O 1
ATOM 5711 N N . SER B 1 281 ? 24.959 -11.461 -5.185 1.00 23.51 312 SER B N 1
ATOM 5712 C CA . SER B 1 281 ? 25.535 -12.371 -4.213 1.00 22.93 312 SER B CA 1
ATOM 5713 C C . SER B 1 281 ? 26.565 -13.333 -4.802 1.00 25.64 312 SER B C 1
ATOM 5714 O O . SER B 1 281 ? 27.225 -14.036 -4.033 1.00 24.59 312 SER B O 1
ATOM 5717 N N . GLN B 1 282 ? 26.726 -13.391 -6.126 1.00 19.81 313 GLN B N 1
ATOM 5718 C CA . GLN B 1 282 ? 27.650 -14.356 -6.703 1.00 22.24 313 GLN B CA 1
ATOM 5719 C C . GLN B 1 282 ? 29.087 -13.942 -6.430 1.00 22.30 313 GLN B C 1
ATOM 5720 O O . GLN B 1 282 ? 29.382 -12.779 -6.130 1.00 20.89 313 GLN B O 1
ATOM 5726 N N . THR B 1 283 ? 29.991 -14.909 -6.571 1.00 17.63 314 THR B N 1
ATOM 5727 C CA . THR B 1 283 ? 31.407 -14.648 -6.367 1.00 20.82 314 THR B CA 1
ATOM 5728 C C . THR B 1 283 ? 31.963 -13.802 -7.506 1.00 20.51 314 THR B C 1
ATOM 5729 O O . THR B 1 283 ? 31.419 -13.765 -8.618 1.00 21.50 314 THR B O 1
ATOM 5733 N N . LYS B 1 284 ? 33.079 -13.129 -7.220 1.00 20.20 315 LYS B N 1
ATOM 5734 C CA . LYS B 1 284 ? 33.777 -12.383 -8.258 1.00 21.28 315 LYS B CA 1
ATOM 5735 C C . LYS B 1 284 ? 34.196 -13.305 -9.393 1.00 23.66 315 LYS B C 1
ATOM 5736 O O . LYS B 1 284 ? 34.076 -12.957 -10.577 1.00 17.96 315 LYS B O 1
ATOM 5742 N N . GLU B 1 285 ? 34.665 -14.501 -9.041 1.00 23.26 316 GLU B N 1
ATOM 5743 C CA . GLU B 1 285 ? 35.143 -15.456 -10.032 1.00 21.71 316 GLU B CA 1
ATOM 5744 C C . GLU B 1 285 ? 34.028 -15.838 -11.001 1.00 18.57 316 GLU B C 1
ATOM 5745 O O . GLU B 1 285 ? 34.256 -15.958 -12.209 1.00 20.46 316 GLU B O 1
ATOM 5751 N N . PHE B 1 286 ? 32.815 -16.022 -10.481 1.00 20.08 317 PHE B N 1
ATOM 5752 C CA . PHE B 1 286 ? 31.670 -16.349 -11.321 1.00 19.16 317 PHE B CA 1
ATOM 5753 C C . PHE B 1 286 ? 31.353 -15.215 -12.292 1.00 20.40 317 PHE B C 1
ATOM 5754 O O . PHE B 1 286 ? 31.218 -15.435 -13.501 1.00 18.77 317 PHE B O 1
ATOM 5762 N N . LEU B 1 287 ? 31.229 -13.992 -11.769 1.00 20.20 318 LEU B N 1
ATOM 5763 C CA . LEU B 1 287 ? 30.830 -12.851 -12.593 1.00 19.08 318 LEU B CA 1
ATOM 5764 C C . LEU B 1 287 ? 31.924 -12.452 -13.579 1.00 19.71 318 LEU B C 1
ATOM 5765 O O . LEU B 1 287 ? 31.625 -12.065 -14.716 1.00 20.03 318 LEU B O 1
ATOM 5770 N N . VAL B 1 288 ? 33.192 -12.524 -13.170 1.00 18.82 319 VAL B N 1
ATOM 5771 C CA . VAL B 1 288 ? 34.270 -12.342 -14.139 1.00 19.22 319 VAL B CA 1
ATOM 5772 C C . VAL B 1 288 ? 34.169 -13.389 -15.240 1.00 21.39 319 VAL B C 1
ATOM 5773 O O . VAL B 1 288 ? 34.304 -13.077 -16.428 1.00 20.89 319 VAL B O 1
ATOM 5777 N N . GLY B 1 289 ? 33.916 -14.645 -14.865 1.00 20.63 320 GLY B N 1
ATOM 5778 C CA . GLY B 1 289 ? 33.773 -15.687 -15.865 1.00 19.46 320 GLY B CA 1
ATOM 5779 C C . GLY B 1 289 ? 32.645 -15.406 -16.839 1.00 19.54 320 GLY B C 1
ATOM 5780 O O . GLY B 1 289 ? 32.804 -15.581 -18.052 1.00 21.41 320 GLY B O 1
ATOM 5781 N N . VAL B 1 290 ? 31.492 -14.969 -16.326 1.00 19.57 321 VAL B N 1
ATOM 5782 C CA . VAL B 1 290 ? 30.367 -14.649 -17.204 1.00 19.37 321 VAL B CA 1
ATOM 5783 C C . VAL B 1 290 ? 30.752 -13.534 -18.169 1.00 19.48 321 VAL B C 1
ATOM 5784 O O . VAL B 1 290 ? 30.506 -13.624 -19.377 1.00 19.24 321 VAL B O 1
ATOM 5788 N N . THR B 1 291 ? 31.395 -12.483 -17.652 1.00 15.76 322 THR B N 1
ATOM 5789 C CA . THR B 1 291 ? 31.783 -11.352 -18.492 1.00 20.41 322 THR B CA 1
ATOM 5790 C C . THR B 1 291 ? 32.770 -11.773 -19.578 1.00 20.66 322 THR B C 1
ATOM 5791 O O . THR B 1 291 ? 32.650 -11.349 -20.735 1.00 18.79 322 THR B O 1
ATOM 5795 N N . ASN B 1 292 ? 33.762 -12.600 -19.221 1.00 20.20 323 ASN B N 1
ATOM 5796 C CA . ASN B 1 292 ? 34.717 -13.078 -20.215 1.00 19.83 323 ASN B CA 1
ATOM 5797 C C . ASN B 1 292 ? 34.049 -13.950 -21.263 1.00 20.72 323 ASN B C 1
ATOM 5798 O O . ASN B 1 292 ? 34.479 -13.966 -22.423 1.00 20.10 323 ASN B O 1
ATOM 5803 N N . GLU B 1 293 ? 33.009 -14.689 -20.876 1.00 15.33 324 GLU B N 1
ATOM 5804 C CA . GLU B 1 293 ? 32.296 -15.503 -21.848 1.00 20.89 324 GLU B CA 1
ATOM 5805 C C . GLU B 1 293 ? 31.611 -14.628 -22.893 1.00 19.24 324 GLU B C 1
ATOM 5806 O O . GLU B 1 293 ? 31.667 -14.924 -24.091 1.00 16.99 324 GLU B O 1
ATOM 5812 N N . ARG B 1 294 ? 30.957 -13.549 -22.460 1.00 16.42 325 ARG B N 1
ATOM 5813 C CA . ARG B 1 294 ? 30.299 -12.681 -23.432 1.00 18.20 325 ARG B CA 1
ATOM 5814 C C . ARG B 1 294 ? 31.323 -11.963 -24.299 1.00 16.00 325 ARG B C 1
ATOM 5815 O O . ARG B 1 294 ? 31.106 -11.788 -25.502 1.00 14.18 325 ARG B O 1
ATOM 5823 N N . LYS B 1 295 ? 32.454 -11.555 -23.717 1.00 13.56 326 LYS B N 1
ATOM 5824 C CA . LYS B 1 295 ? 33.524 -10.982 -24.525 1.00 18.40 326 LYS B CA 1
ATOM 5825 C C . LYS B 1 295 ? 33.933 -11.939 -25.638 1.00 17.79 326 LYS B C 1
ATOM 5826 O O . LYS B 1 295 ? 34.153 -11.520 -26.782 1.00 16.08 326 LYS B O 1
ATOM 5832 N N . ALA B 1 296 ? 34.021 -13.236 -25.325 1.00 14.52 327 ALA B N 1
ATOM 5833 C CA . ALA B 1 296 ? 34.391 -14.219 -26.338 1.00 17.56 327 ALA B CA 1
ATOM 5834 C C . ALA B 1 296 ? 33.307 -14.356 -27.402 1.00 15.81 327 ALA B C 1
ATOM 5835 O O . ALA B 1 296 ? 33.618 -14.457 -28.595 1.00 17.56 327 ALA B O 1
ATOM 5837 N N . LYS B 1 297 ? 32.038 -14.382 -26.989 1.00 15.04 328 LYS B N 1
ATOM 5838 C CA . LYS B 1 297 ? 30.948 -14.458 -27.959 1.00 16.79 328 LYS B CA 1
ATOM 5839 C C . LYS B 1 297 ? 30.941 -13.239 -28.875 1.00 15.10 328 LYS B C 1
ATOM 5840 O O . LYS B 1 297 ? 30.864 -13.374 -30.099 1.00 16.97 328 LYS B O 1
ATOM 5846 N N . VAL B 1 298 ? 31.029 -12.033 -28.300 1.00 13.89 329 VAL B N 1
ATOM 5847 C CA . VAL B 1 298 ? 31.035 -10.825 -29.125 1.00 14.50 329 VAL B CA 1
ATOM 5848 C C . VAL B 1 298 ? 32.232 -10.834 -30.063 1.00 14.19 329 VAL B C 1
ATOM 5849 O O . VAL B 1 298 ? 32.117 -10.497 -31.248 1.00 14.23 329 VAL B O 1
ATOM 5853 N N . LYS B 1 299 ? 33.396 -11.248 -29.556 1.00 14.91 330 LYS B N 1
ATOM 5854 C CA . LYS B 1 299 ? 34.596 -11.274 -30.384 1.00 14.78 330 LYS B CA 1
ATOM 5855 C C . LYS B 1 299 ? 34.439 -12.228 -31.560 1.00 14.71 330 LYS B C 1
ATOM 5856 O O . LYS B 1 299 ? 34.893 -11.930 -32.664 1.00 13.68 330 LYS B O 1
ATOM 5862 N N . GLU B 1 300 ? 33.822 -13.390 -31.334 1.00 12.34 331 GLU B N 1
ATOM 5863 C CA . GLU B 1 300 ? 33.609 -14.350 -32.415 1.00 16.68 331 GLU B CA 1
ATOM 5864 C C . GLU B 1 300 ? 32.823 -13.730 -33.564 1.00 15.18 331 GLU B C 1
ATOM 5865 O O . GLU B 1 300 ? 33.222 -13.817 -34.732 1.00 12.15 331 GLU B O 1
ATOM 5871 N N . MET B 1 301 ? 31.682 -13.127 -33.250 1.00 15.28 332 MET B N 1
ATOM 5872 C CA . MET B 1 301 ? 30.849 -12.538 -34.290 1.00 14.42 332 MET B CA 1
ATOM 5873 C C . MET B 1 301 ? 31.488 -11.289 -34.876 1.00 13.20 332 MET B C 1
ATOM 5874 O O . MET B 1 301 ? 31.306 -11.008 -36.063 1.00 13.12 332 MET B O 1
ATOM 5879 N N . LYS B 1 302 ? 32.225 -10.529 -34.062 1.00 11.14 333 LYS B N 1
ATOM 5880 C CA . LYS B 1 302 ? 32.975 -9.385 -34.569 1.00 12.59 333 LYS B CA 1
ATOM 5881 C C . LYS B 1 302 ? 33.902 -9.807 -35.705 1.00 11.65 333 LYS B C 1
ATOM 5882 O O . LYS B 1 302 ? 33.900 -9.208 -36.787 1.00 11.60 333 LYS B O 1
ATOM 5888 N N . LEU B 1 303 ? 34.683 -10.864 -35.487 1.00 11.73 334 LEU B N 1
ATOM 5889 C CA . LEU B 1 303 ? 35.607 -11.308 -36.526 1.00 15.18 334 LEU B CA 1
ATOM 5890 C C . LEU B 1 303 ? 34.873 -11.869 -37.737 1.00 13.14 334 LEU B C 1
ATOM 5891 O O . LEU B 1 303 ? 35.333 -11.688 -38.869 1.00 13.46 334 LEU B O 1
ATOM 5896 N N . LYS B 1 304 ? 33.740 -12.540 -37.540 1.00 12.15 335 LYS B N 1
ATOM 5897 C CA . LYS B 1 304 ? 33.008 -13.024 -38.704 1.00 13.11 335 LYS B CA 1
ATOM 5898 C C . LYS B 1 304 ? 32.489 -11.862 -39.536 1.00 13.14 335 LYS B C 1
ATOM 5899 O O . LYS B 1 304 ? 32.628 -11.865 -40.766 1.00 13.34 335 LYS B O 1
ATOM 5905 N N . ALA B 1 305 ? 31.917 -10.845 -38.877 1.00 10.41 336 ALA B N 1
ATOM 5906 C CA . ALA B 1 305 ? 31.458 -9.665 -39.604 1.00 10.99 336 ALA B CA 1
ATOM 5907 C C . ALA B 1 305 ? 32.609 -8.983 -40.336 1.00 14.13 336 ALA B C 1
ATOM 5908 O O . ALA B 1 305 ? 32.453 -8.535 -41.479 1.00 11.31 336 ALA B O 1
ATOM 5910 N N . GLU B 1 306 ? 33.773 -8.887 -39.687 1.00 13.42 337 GLU B N 1
ATOM 5911 C CA . GLU B 1 306 ? 34.914 -8.216 -40.308 1.00 11.69 337 GLU B CA 1
ATOM 5912 C C . GLU B 1 306 ? 35.420 -8.969 -41.520 1.00 10.58 337 GLU B C 1
ATOM 5913 O O . GLU B 1 306 ? 35.816 -8.348 -42.511 1.00 12.80 337 GLU B O 1
ATOM 5919 N N . GLU B 1 307 ? 35.426 -10.300 -41.462 1.00 10.52 338 GLU B N 1
ATOM 5920 C CA . GLU B 1 307 ? 35.905 -11.065 -42.602 1.00 12.68 338 GLU B CA 1
ATOM 5921 C C . GLU B 1 307 ? 35.000 -10.852 -43.808 1.00 14.04 338 GLU B C 1
ATOM 5922 O O . GLU B 1 307 ? 35.489 -10.686 -44.931 1.00 11.30 338 GLU B O 1
ATOM 5928 N N . GLN B 1 308 ? 33.675 -10.802 -43.594 1.00 11.45 339 GLN B N 1
ATOM 5929 C CA . GLN B 1 308 ? 32.768 -10.512 -44.712 1.00 12.08 339 GLN B CA 1
ATOM 5930 C C . GLN B 1 308 ? 33.034 -9.129 -45.299 1.00 9.63 339 GLN B C 1
ATOM 5931 O O . GLN B 1 308 ? 33.023 -8.953 -46.523 1.00 10.65 339 GLN B O 1
ATOM 5937 N N . LEU B 1 309 ? 33.258 -8.132 -44.435 1.00 9.68 340 LEU B N 1
ATOM 5938 C CA . LEU B 1 309 ? 33.457 -6.761 -44.890 1.00 8.73 340 LEU B CA 1
ATOM 5939 C C . LEU B 1 309 ? 34.774 -6.603 -45.631 1.00 10.88 340 LEU B C 1
ATOM 5940 O O . LEU B 1 309 ? 34.834 -5.901 -46.645 1.00 10.05 340 LEU B O 1
ATOM 5945 N N . VAL B 1 310 ? 35.842 -7.228 -45.133 1.00 10.10 341 VAL B N 1
ATOM 5946 C CA . VAL B 1 310 ? 37.111 -7.194 -45.859 1.00 10.90 341 VAL B CA 1
ATOM 5947 C C . VAL B 1 310 ? 36.907 -7.694 -47.280 1.00 11.25 341 VAL B C 1
ATOM 5948 O O . VAL B 1 310 ? 37.300 -7.043 -48.254 1.00 11.03 341 VAL B O 1
ATOM 5952 N N . LYS B 1 311 ? 36.268 -8.858 -47.420 1.00 9.55 342 LYS B N 1
ATOM 5953 C CA . LYS B 1 311 ? 36.059 -9.405 -48.750 1.00 13.18 342 LYS B CA 1
ATOM 5954 C C . LYS B 1 311 ? 35.170 -8.494 -49.588 1.00 12.01 342 LYS B C 1
ATOM 5955 O O . LYS B 1 311 ? 35.455 -8.259 -50.766 1.00 10.28 342 LYS B O 1
ATOM 5961 N N . ALA B 1 312 ? 34.118 -7.932 -48.985 1.00 10.89 343 ALA B N 1
ATOM 5962 C CA . ALA B 1 312 ? 33.239 -7.018 -49.711 1.00 11.79 343 ALA B CA 1
ATOM 5963 C C . ALA B 1 312 ? 34.002 -5.816 -50.264 1.00 10.84 343 ALA B C 1
ATOM 5964 O O . ALA B 1 312 ? 33.801 -5.422 -51.421 1.00 8.63 343 ALA B O 1
ATOM 5966 N N . HIS B 1 313 ? 34.868 -5.205 -49.444 1.00 9.75 344 HIS B N 1
ATOM 5967 C CA . HIS B 1 313 ? 35.603 -4.023 -49.891 1.00 10.37 344 HIS B CA 1
ATOM 5968 C C . HIS B 1 313 ? 36.549 -4.363 -51.043 1.00 10.64 344 HIS B C 1
ATOM 5969 O O . HIS B 1 313 ? 36.616 -3.636 -52.038 1.00 10.62 344 HIS B O 1
ATOM 5976 N N . PHE B 1 314 ? 37.305 -5.459 -50.924 1.00 10.15 345 PHE B N 1
ATOM 5977 C CA . PHE B 1 314 ? 38.177 -5.835 -52.038 1.00 11.22 345 PHE B CA 1
ATOM 5978 C C . PHE B 1 314 ? 37.386 -6.273 -53.263 1.00 13.47 345 PHE B C 1
ATOM 5979 O O . PHE B 1 314 ? 37.829 -6.041 -54.396 1.00 13.09 345 PHE B O 1
ATOM 5987 N N . GLU B 1 315 ? 36.240 -6.936 -53.065 1.00 10.70 346 GLU B N 1
ATOM 5988 C CA . GLU B 1 315 ? 35.420 -7.331 -54.210 1.00 10.25 346 GLU B CA 1
ATOM 5989 C C . GLU B 1 315 ? 34.838 -6.109 -54.903 1.00 11.29 346 GLU B C 1
ATOM 5990 O O . GLU B 1 315 ? 34.814 -6.044 -56.136 1.00 12.06 346 GLU B O 1
ATOM 5996 N N . ALA B 1 316 ? 34.410 -5.106 -54.127 1.00 12.00 347 ALA B N 1
ATOM 5997 C CA . ALA B 1 316 ? 33.963 -3.851 -54.723 1.00 11.01 347 ALA B CA 1
ATOM 5998 C C . ALA B 1 316 ? 35.089 -3.164 -55.491 1.00 12.86 347 ALA B C 1
ATOM 5999 O O . ALA B 1 316 ? 34.875 -2.681 -56.609 1.00 10.90 347 ALA B O 1
ATOM 6001 N N . ALA B 1 317 ? 36.294 -3.115 -54.917 1.00 10.17 348 ALA B N 1
ATOM 6002 C CA . ALA B 1 317 ? 37.423 -2.532 -55.643 1.00 12.08 348 ALA B CA 1
ATOM 6003 C C . ALA B 1 317 ? 37.643 -3.242 -56.972 1.00 14.12 348 ALA B C 1
ATOM 6004 O O . ALA B 1 317 ? 37.845 -2.598 -58.008 1.00 12.82 348 ALA B O 1
ATOM 6006 N N . LYS B 1 318 ? 37.610 -4.580 -56.960 1.00 15.06 349 LYS B N 1
ATOM 6007 C CA . LYS B 1 318 ? 37.736 -5.334 -58.203 1.00 14.31 349 LYS B CA 1
ATOM 6008 C C . LYS B 1 318 ? 36.617 -4.975 -59.179 1.00 16.65 349 LYS B C 1
ATOM 6009 O O . LYS B 1 318 ? 36.855 -4.833 -60.385 1.00 14.33 349 LYS B O 1
ATOM 6015 N N . ALA B 1 319 ? 35.390 -4.782 -58.673 1.00 12.18 350 ALA B N 1
ATOM 6016 C CA . ALA B 1 319 ? 34.276 -4.432 -59.554 1.00 12.78 350 ALA B CA 1
ATOM 6017 C C . ALA B 1 319 ? 34.523 -3.102 -60.253 1.00 12.21 350 ALA B C 1
ATOM 6018 O O . ALA B 1 319 ? 34.303 -2.979 -61.460 1.00 14.49 350 ALA B O 1
ATOM 6020 N N . TRP B 1 320 ? 34.989 -2.097 -59.510 1.00 12.69 351 TRP B N 1
ATOM 6021 C CA . TRP B 1 320 ? 35.385 -0.839 -60.135 1.00 14.96 351 TRP B CA 1
ATOM 6022 C C . TRP B 1 320 ? 36.495 -1.058 -61.162 1.00 17.51 351 TRP B C 1
ATOM 6023 O O . TRP B 1 320 ? 36.452 -0.500 -62.267 1.00 18.13 351 TRP B O 1
ATOM 6034 N N . GLU B 1 321 ? 37.495 -1.873 -60.815 1.00 15.28 352 GLU B N 1
ATOM 6035 C CA . GLU B 1 321 ? 38.622 -2.093 -61.721 1.00 19.60 352 GLU B CA 1
ATOM 6036 C C . GLU B 1 321 ? 38.173 -2.745 -63.024 1.00 21.32 352 GLU B C 1
ATOM 6037 O O . GLU B 1 321 ? 38.727 -2.445 -64.094 1.00 19.95 352 GLU B O 1
ATOM 6043 N N . LEU B 1 322 ? 37.154 -3.607 -62.963 1.00 16.63 353 LEU B N 1
ATOM 6044 C CA . LEU B 1 322 ? 36.605 -4.275 -64.137 1.00 17.76 353 LEU B CA 1
ATOM 6045 C C . LEU B 1 322 ? 35.552 -3.444 -64.872 1.00 19.36 353 LEU B C 1
ATOM 6046 O O . LEU B 1 322 ? 34.915 -3.955 -65.803 1.00 20.11 353 LEU B O 1
ATOM 6051 N N . GLY B 1 323 ? 35.349 -2.190 -64.489 1.00 17.68 354 GLY B N 1
ATOM 6052 C CA . GLY B 1 323 ? 34.508 -1.298 -65.258 1.00 21.63 354 GLY B CA 1
ATOM 6053 C C . GLY B 1 323 ? 33.078 -1.143 -64.793 1.00 21.53 354 GLY B C 1
ATOM 6054 O O . GLY B 1 323 ? 32.249 -0.660 -65.572 1.00 20.08 354 GLY B O 1
ATOM 6055 N N . ALA B 1 324 ? 32.760 -1.523 -63.557 1.00 18.28 355 ALA B N 1
ATOM 6056 C CA . ALA B 1 324 ? 31.410 -1.300 -63.049 1.00 17.20 355 ALA B CA 1
ATOM 6057 C C . ALA B 1 324 ? 31.043 0.179 -63.121 1.00 15.34 355 ALA B C 1
ATOM 6058 O O . ALA B 1 324 ? 31.883 1.055 -62.913 1.00 18.83 355 ALA B O 1
ATOM 6060 N N . THR B 1 325 ? 29.777 0.453 -63.414 1.00 17.30 356 THR B N 1
ATOM 6061 C CA . THR B 1 325 ? 29.271 1.818 -63.429 1.00 19.23 356 THR B CA 1
ATOM 6062 C C . THR B 1 325 ? 28.805 2.240 -62.035 1.00 18.24 356 THR B C 1
ATOM 6063 O O . THR B 1 325 ? 28.597 1.415 -61.141 1.00 15.90 356 THR B O 1
ATOM 6067 N N . GLU B 1 326 ? 28.610 3.550 -61.865 1.00 19.58 357 GLU B N 1
ATOM 6068 C CA . GLU B 1 326 ? 28.074 4.049 -60.601 1.00 21.10 357 GLU B CA 1
ATOM 6069 C C . GLU B 1 326 ? 26.678 3.499 -60.340 1.00 20.18 357 GLU B C 1
ATOM 6070 O O . GLU B 1 326 ? 26.352 3.143 -59.201 1.00 19.22 357 GLU B O 1
ATOM 6076 N N . ALA B 1 327 ? 25.845 3.394 -61.384 1.00 19.40 358 ALA B N 1
ATOM 6077 C CA . ALA B 1 327 ? 24.505 2.849 -61.188 1.00 17.95 358 ALA B CA 1
ATOM 6078 C C . ALA B 1 327 ? 24.557 1.379 -60.782 1.00 18.17 358 ALA B C 1
ATOM 6079 O O . ALA B 1 327 ? 23.788 0.944 -59.917 1.00 19.03 358 ALA B O 1
ATOM 6081 N N . GLU B 1 328 ? 25.467 0.602 -61.377 1.00 18.19 359 GLU B N 1
ATOM 6082 C CA . GLU B 1 328 ? 25.602 -0.796 -60.976 1.00 19.58 359 GLU B CA 1
ATOM 6083 C C . GLU B 1 328 ? 26.068 -0.924 -59.533 1.00 17.90 359 GLU B C 1
ATOM 6084 O O . GLU B 1 328 ? 25.661 -1.856 -58.829 1.00 16.98 359 GLU B O 1
ATOM 6090 N N . MET B 1 329 ? 26.913 -0.001 -59.074 1.00 14.54 360 MET B N 1
ATOM 6091 C CA . MET B 1 329 ? 27.517 -0.110 -57.752 1.00 15.50 360 MET B CA 1
ATOM 6092 C C . MET B 1 329 ? 26.662 0.480 -56.642 1.00 15.25 360 MET B C 1
ATOM 6093 O O . MET B 1 329 ? 26.851 0.104 -55.480 1.00 15.12 360 MET B O 1
ATOM 6098 N N . LYS B 1 330 ? 25.724 1.374 -56.963 1.00 15.02 361 LYS B N 1
ATOM 6099 C CA . LYS B 1 330 ? 24.976 2.094 -55.933 1.00 12.98 361 LYS B CA 1
ATOM 6100 C C . LYS B 1 330 ? 24.330 1.183 -54.891 1.00 15.89 361 LYS B C 1
ATOM 6101 O O . LYS B 1 330 ? 24.553 1.411 -53.692 1.00 14.73 361 LYS B O 1
ATOM 6107 N N . PRO B 1 331 ? 23.580 0.135 -55.251 1.00 16.77 362 PRO B N 1
ATOM 6108 C CA . PRO B 1 331 ? 22.999 -0.719 -54.198 1.00 15.63 362 PRO B CA 1
ATOM 6109 C C . PRO B 1 331 ? 24.036 -1.507 -53.408 1.00 14.26 362 PRO B C 1
ATOM 6110 O O . PRO B 1 331 ? 23.834 -1.731 -52.206 1.00 13.09 362 PRO B O 1
ATOM 6114 N N . ILE B 1 332 ? 25.142 -1.920 -54.036 1.00 13.41 363 ILE B N 1
ATOM 6115 C CA . ILE B 1 332 ? 26.218 -2.598 -53.311 1.00 11.83 363 ILE B CA 1
ATOM 6116 C C . ILE B 1 332 ? 26.829 -1.673 -52.260 1.00 11.68 363 ILE B C 1
ATOM 6117 O O . ILE B 1 332 ? 27.053 -2.070 -51.110 1.00 11.29 363 ILE B O 1
ATOM 6122 N N . LEU B 1 333 ? 27.134 -0.432 -52.642 1.00 10.52 364 LEU B N 1
ATOM 6123 C CA . LEU B 1 333 ? 27.751 0.482 -51.680 1.00 12.92 364 LEU B CA 1
ATOM 6124 C C . LEU B 1 333 ? 26.802 0.795 -50.521 1.00 11.35 364 LEU B C 1
ATOM 6125 O O . LEU B 1 333 ? 27.234 0.936 -49.370 1.00 10.23 364 LEU B O 1
ATOM 6130 N N . THR B 1 334 ? 25.510 0.933 -50.804 1.00 12.23 365 THR B N 1
ATOM 6131 C CA . THR B 1 334 ? 24.543 1.095 -49.721 1.00 11.62 365 THR B CA 1
ATOM 6132 C C . THR B 1 334 ? 24.632 -0.066 -48.741 1.00 10.25 365 THR B C 1
ATOM 6133 O O . THR B 1 334 ? 24.691 0.139 -47.523 1.00 11.10 365 THR B O 1
ATOM 6137 N N . ASP B 1 335 ? 24.681 -1.298 -49.259 1.00 11.17 366 ASP B N 1
ATOM 6138 C CA . ASP B 1 335 ? 24.781 -2.469 -48.390 1.00 12.30 366 ASP B CA 1
ATOM 6139 C C . ASP B 1 335 ? 26.078 -2.457 -47.578 1.00 11.90 366 ASP B C 1
ATOM 6140 O O . ASP B 1 335 ? 26.066 -2.754 -46.376 1.00 9.19 366 ASP B O 1
ATOM 6145 N N . ILE B 1 336 ? 27.204 -2.105 -48.211 1.00 9.33 367 ILE B N 1
ATOM 6146 C CA . ILE B 1 336 ? 28.479 -2.043 -47.494 1.00 11.40 367 ILE B CA 1
ATOM 6147 C C . ILE B 1 336 ? 28.437 -0.982 -46.399 1.00 9.04 367 ILE B C 1
ATOM 6148 O O . ILE B 1 336 ? 28.861 -1.221 -45.263 1.00 8.31 367 ILE B O 1
ATOM 6153 N N . ARG B 1 337 ? 27.923 0.211 -46.726 1.00 9.04 368 ARG B N 1
ATOM 6154 C CA . ARG B 1 337 ? 27.780 1.288 -45.745 1.00 8.76 368 ARG B CA 1
ATOM 6155 C C . ARG B 1 337 ? 26.993 0.834 -44.522 1.00 9.13 368 ARG B C 1
ATOM 6156 O O . ARG B 1 337 ? 27.414 1.045 -43.378 1.00 6.87 368 ARG B O 1
ATOM 6164 N N . HIS B 1 338 ? 25.835 0.212 -44.750 1.00 7.23 369 HIS B N 1
ATOM 6165 C CA . HIS B 1 338 ? 25.015 -0.239 -43.627 1.00 8.72 369 HIS B CA 1
ATOM 6166 C C . HIS B 1 338 ? 25.674 -1.385 -42.873 1.00 7.62 369 HIS B C 1
ATOM 6167 O O . HIS B 1 338 ? 25.636 -1.423 -41.637 1.00 6.20 369 HIS B O 1
ATOM 6174 N N . ALA B 1 339 ? 26.275 -2.333 -43.598 1.00 7.42 370 ALA B N 1
ATOM 6175 C CA . ALA B 1 339 ? 26.914 -3.467 -42.946 1.00 8.00 370 ALA B CA 1
ATOM 6176 C C . ALA B 1 339 ? 28.046 -2.998 -42.049 1.00 6.95 370 ALA B C 1
ATOM 6177 O O . ALA B 1 339 ? 28.156 -3.436 -40.902 1.00 8.50 370 ALA B O 1
ATOM 6179 N N . GLN B 1 340 ? 28.861 -2.060 -42.528 1.00 8.57 371 GLN B N 1
ATOM 6180 C CA . GLN B 1 340 ? 29.976 -1.629 -41.691 1.00 9.39 371 GLN B CA 1
ATOM 6181 C C . GLN B 1 340 ? 29.536 -0.683 -40.576 1.00 8.47 371 GLN B C 1
ATOM 6182 O O . GLN B 1 340 ? 30.112 -0.709 -39.483 1.00 9.42 371 GLN B O 1
ATOM 6188 N N . TRP B 1 341 ? 28.553 0.182 -40.837 1.00 7.24 372 TRP B N 1
ATOM 6189 C CA . TRP B 1 341 ? 27.959 0.969 -39.761 1.00 7.70 372 TRP B CA 1
ATOM 6190 C C . TRP B 1 341 ? 27.526 0.064 -38.618 1.00 8.23 372 TRP B C 1
ATOM 6191 O O . TRP B 1 341 ? 27.820 0.333 -37.448 1.00 8.34 372 TRP B O 1
ATOM 6202 N N . ARG B 1 342 ? 26.848 -1.039 -38.949 1.00 8.30 373 ARG B N 1
ATOM 6203 C CA . ARG B 1 342 ? 26.353 -1.932 -37.911 1.00 9.89 373 ARG B CA 1
ATOM 6204 C C . ARG B 1 342 ? 27.489 -2.650 -37.190 1.00 9.44 373 ARG B C 1
ATOM 6205 O O . ARG B 1 342 ? 27.474 -2.725 -35.959 1.00 10.66 373 ARG B O 1
ATOM 6213 N N . TRP B 1 343 ? 28.496 -3.155 -37.919 1.00 6.73 374 TRP B N 1
ATOM 6214 C CA . TRP B 1 343 ? 29.659 -3.729 -37.236 1.00 10.17 374 TRP B CA 1
ATOM 6215 C C . TRP B 1 343 ? 30.317 -2.699 -36.315 1.00 10.39 374 TRP B C 1
ATOM 6216 O O . TRP B 1 343 ? 30.586 -2.975 -35.140 1.00 9.94 374 TRP B O 1
ATOM 6227 N N . ASP B 1 344 ? 30.564 -1.498 -36.830 1.00 11.05 375 ASP B N 1
ATOM 6228 C CA . ASP B 1 344 ? 31.305 -0.501 -36.066 1.00 12.89 375 ASP B CA 1
ATOM 6229 C C . ASP B 1 344 ? 30.526 -0.075 -34.829 1.00 12.66 375 ASP B C 1
ATOM 6230 O O . ASP B 1 344 ? 31.068 -0.062 -33.715 1.00 13.42 375 ASP B O 1
ATOM 6235 N N . LEU B 1 345 ? 29.237 0.224 -34.982 1.00 9.51 376 LEU B N 1
ATOM 6236 C CA . LEU B 1 345 ? 28.477 0.625 -33.806 1.00 10.31 376 LEU B CA 1
ATOM 6237 C C . LEU B 1 345 ? 28.409 -0.500 -32.778 1.00 12.63 376 LEU B C 1
ATOM 6238 O O . LEU B 1 345 ? 28.405 -0.236 -31.565 1.00 11.62 376 LEU B O 1
ATOM 6243 N N . ALA B 1 346 ? 28.397 -1.757 -33.240 1.00 13.19 377 ALA B N 1
ATOM 6244 C CA . ALA B 1 346 ? 28.244 -2.880 -32.327 1.00 11.89 377 ALA B CA 1
ATOM 6245 C C . ALA B 1 346 ? 29.472 -3.055 -31.445 1.00 12.27 377 ALA B C 1
ATOM 6246 O O . ALA B 1 346 ? 29.343 -3.431 -30.277 1.00 14.70 377 ALA B O 1
ATOM 6248 N N . ILE B 1 347 ? 30.667 -2.808 -31.973 1.00 10.40 378 ILE B N 1
ATOM 6249 C CA . ILE B 1 347 ? 31.884 -3.117 -31.226 1.00 11.65 378 ILE B CA 1
ATOM 6250 C C . ILE B 1 347 ? 32.756 -1.906 -30.956 1.00 13.04 378 ILE B C 1
ATOM 6251 O O . ILE B 1 347 ? 33.821 -2.056 -30.346 1.00 12.27 378 ILE B O 1
ATOM 6256 N N . ALA B 1 348 ? 32.346 -0.706 -31.366 1.00 11.37 379 ALA B N 1
ATOM 6257 C CA . ALA B 1 348 ? 33.186 0.459 -31.091 1.00 14.93 379 ALA B CA 1
ATOM 6258 C C . ALA B 1 348 ? 33.281 0.770 -29.602 1.00 12.20 379 ALA B C 1
ATOM 6259 O O . ALA B 1 348 ? 34.243 1.423 -29.179 1.00 13.88 379 ALA B O 1
ATOM 6261 N N . SER B 1 349 ? 32.332 0.318 -28.794 1.00 11.28 380 SER B N 1
ATOM 6262 C CA . SER B 1 349 ? 32.452 0.454 -27.349 1.00 12.52 380 SER B CA 1
ATOM 6263 C C . SER B 1 349 ? 33.208 -0.746 -26.796 1.00 13.23 380 SER B C 1
ATOM 6264 O O . SER B 1 349 ? 32.732 -1.879 -26.889 1.00 12.68 380 SER B O 1
ATOM 6267 N N . HIS B 1 350 ? 34.363 -0.494 -26.194 1.00 12.65 381 HIS B N 1
ATOM 6268 C CA . HIS B 1 350 ? 35.113 -1.580 -25.579 1.00 16.09 381 HIS B CA 1
ATOM 6269 C C . HIS B 1 350 ? 34.392 -2.199 -24.396 1.00 15.87 381 HIS B C 1
ATOM 6270 O O . HIS B 1 350 ? 34.807 -3.262 -23.929 1.00 18.21 381 HIS B O 1
ATOM 6277 N N . GLY B 1 351 ? 33.320 -1.590 -23.907 1.00 13.18 382 GLY B N 1
ATOM 6278 C CA . GLY B 1 351 ? 32.568 -2.180 -22.825 1.00 15.21 382 GLY B CA 1
ATOM 6279 C C . GLY B 1 351 ? 31.309 -2.925 -23.213 1.00 15.12 382 GLY B C 1
ATOM 6280 O O . GLY B 1 351 ? 30.572 -3.355 -22.314 1.00 13.38 382 GLY B O 1
ATOM 6281 N N . VAL B 1 352 ? 31.047 -3.119 -24.511 1.00 12.79 383 VAL B N 1
ATOM 6282 C CA . VAL B 1 352 ? 29.717 -3.551 -24.936 1.00 12.27 383 VAL B CA 1
ATOM 6283 C C . VAL B 1 352 ? 29.419 -4.981 -24.494 1.00 13.02 383 VAL B C 1
ATOM 6284 O O . VAL B 1 352 ? 28.256 -5.320 -24.261 1.00 13.32 383 VAL B O 1
ATOM 6288 N N . ALA B 1 353 ? 30.440 -5.834 -24.341 1.00 13.38 384 ALA B N 1
ATOM 6289 C CA . ALA B 1 353 ? 30.165 -7.209 -23.928 1.00 14.39 384 ALA B CA 1
ATOM 6290 C C . ALA B 1 353 ? 29.688 -7.283 -22.482 1.00 15.13 384 ALA B C 1
ATOM 6291 O O . ALA B 1 353 ? 28.977 -8.225 -22.112 1.00 16.18 384 ALA B O 1
ATOM 6293 N N . ALA B 1 354 ? 30.066 -6.306 -21.654 1.00 14.05 385 ALA B N 1
ATOM 6294 C CA . ALA B 1 354 ? 29.496 -6.160 -20.319 1.00 16.10 385 ALA B CA 1
ATOM 6295 C C . ALA B 1 354 ? 28.184 -5.376 -20.316 1.00 15.60 385 ALA B C 1
ATOM 6296 O O . ALA B 1 354 ? 27.224 -5.793 -19.660 1.00 16.56 385 ALA B O 1
ATOM 6298 N N . HIS B 1 355 ? 28.113 -4.251 -21.044 1.00 12.47 386 HIS B N 1
ATOM 6299 C CA . HIS B 1 355 ? 26.960 -3.349 -20.950 1.00 12.02 386 HIS B CA 1
ATOM 6300 C C . HIS B 1 355 ? 25.729 -3.901 -21.661 1.00 14.52 386 HIS B C 1
ATOM 6301 O O . HIS B 1 355 ? 24.605 -3.790 -21.154 1.00 14.47 386 HIS B O 1
ATOM 6308 N N . ALA B 1 356 ? 25.904 -4.428 -22.866 1.00 15.84 387 ALA B N 1
ATOM 6309 C CA . ALA B 1 356 ? 24.761 -4.831 -23.678 1.00 15.57 387 ALA B CA 1
ATOM 6310 C C . ALA B 1 356 ? 25.147 -5.949 -24.636 1.00 15.37 387 ALA B C 1
ATOM 6311 O O . ALA B 1 356 ? 25.095 -5.753 -25.856 1.00 14.57 387 ALA B O 1
ATOM 6313 N N . PRO B 1 357 ? 25.543 -7.125 -24.135 1.00 14.19 388 PRO B N 1
ATOM 6314 C CA . PRO B 1 357 ? 26.024 -8.172 -25.056 1.00 15.58 388 PRO B CA 1
ATOM 6315 C C . PRO B 1 357 ? 24.975 -8.635 -26.059 1.00 15.56 388 PRO B C 1
ATOM 6316 O O . PRO B 1 357 ? 25.323 -8.923 -27.210 1.00 15.05 388 PRO B O 1
ATOM 6320 N N . GLU B 1 358 ? 23.704 -8.727 -25.657 1.00 16.00 389 GLU B N 1
ATOM 6321 C CA . GLU B 1 358 ? 22.679 -9.188 -26.589 1.00 16.02 389 GLU B CA 1
ATOM 6322 C C . GLU B 1 358 ? 22.437 -8.163 -27.698 1.00 18.21 389 GLU B C 1
ATOM 6323 O O . GLU B 1 358 ? 22.165 -8.537 -28.846 1.00 14.38 389 GLU B O 1
ATOM 6329 N N . GLU B 1 359 ? 22.554 -6.873 -27.389 1.00 16.20 390 GLU B N 1
ATOM 6330 C CA . GLU B 1 359 ? 22.399 -5.887 -28.445 1.00 15.26 390 GLU B CA 1
ATOM 6331 C C . GLU B 1 359 ? 23.574 -5.937 -29.406 1.00 12.94 390 GLU B C 1
ATOM 6332 O O . GLU B 1 359 ? 23.377 -5.900 -30.627 1.00 13.18 390 GLU B O 1
ATOM 6338 N N . ALA B 1 360 ? 24.795 -6.060 -28.877 1.00 10.71 391 ALA B N 1
ATOM 6339 C CA . ALA B 1 360 ? 25.965 -6.233 -29.733 1.00 12.54 391 ALA B CA 1
ATOM 6340 C C . ALA B 1 360 ? 25.793 -7.439 -30.654 1.00 14.37 391 ALA B C 1
ATOM 6341 O O . ALA B 1 360 ? 26.058 -7.363 -31.862 1.00 11.99 391 ALA B O 1
ATOM 6343 N N . LEU B 1 361 ? 25.333 -8.561 -30.105 1.00 10.92 392 LEU B N 1
ATOM 6344 C CA . LEU B 1 361 ? 25.203 -9.761 -30.928 1.00 13.64 392 LEU B CA 1
ATOM 6345 C C . LEU B 1 361 ? 24.105 -9.610 -31.979 1.00 13.67 392 LEU B C 1
ATOM 6346 O O . LEU B 1 361 ? 24.284 -10.038 -33.129 1.00 11.86 392 LEU B O 1
ATOM 6351 N N . ARG B 1 362 ? 22.969 -9.006 -31.614 1.00 11.53 393 ARG B N 1
ATOM 6352 C CA . ARG B 1 362 ? 21.941 -8.713 -32.606 1.00 12.64 393 ARG B CA 1
ATOM 6353 C C . ARG B 1 362 ? 22.499 -7.843 -33.719 1.00 13.26 393 ARG B C 1
ATOM 6354 O O . ARG B 1 362 ? 22.299 -8.136 -34.901 1.00 11.24 393 ARG B O 1
ATOM 6362 N N . VAL B 1 363 ? 23.219 -6.771 -33.355 1.00 9.69 394 VAL B N 1
ATOM 6363 C CA . VAL B 1 363 ? 23.635 -5.795 -34.363 1.00 9.79 394 VAL B CA 1
ATOM 6364 C C . VAL B 1 363 ? 24.680 -6.401 -35.286 1.00 11.54 394 VAL B C 1
ATOM 6365 O O . VAL B 1 363 ? 24.668 -6.157 -36.500 1.00 11.46 394 VAL B O 1
ATOM 6369 N N . LEU B 1 364 ? 25.587 -7.223 -34.736 1.00 10.50 395 LEU B N 1
ATOM 6370 C CA . LEU B 1 364 ? 26.567 -7.904 -35.584 1.00 11.39 395 LEU B CA 1
ATOM 6371 C C . LEU B 1 364 ? 25.884 -8.875 -36.533 1.00 12.74 395 LEU B C 1
ATOM 6372 O O . LEU B 1 364 ? 26.326 -9.057 -37.676 1.00 10.64 395 LEU B O 1
ATOM 6377 N N . GLY B 1 365 ? 24.810 -9.522 -36.073 1.00 11.44 396 GLY B N 1
ATOM 6378 C CA . GLY B 1 365 ? 24.018 -10.345 -36.978 1.00 10.49 396 GLY B CA 1
ATOM 6379 C C . GLY B 1 365 ? 23.466 -9.556 -38.156 1.00 10.65 396 GLY B C 1
ATOM 6380 O O . GLY B 1 365 ? 23.545 -10.000 -39.306 1.00 9.63 396 GLY B O 1
ATOM 6381 N N . THR B 1 366 ? 22.931 -8.360 -37.893 1.00 11.08 397 THR B N 1
ATOM 6382 C CA . THR B 1 366 ? 22.409 -7.557 -38.995 1.00 9.43 397 THR B CA 1
ATOM 6383 C C . THR B 1 366 ? 23.535 -7.051 -39.892 1.00 12.24 397 THR B C 1
ATOM 6384 O O . THR B 1 366 ? 23.313 -6.815 -41.089 1.00 12.31 397 THR B O 1
ATOM 6388 N N . SER B 1 367 ? 24.740 -6.884 -39.338 1.00 10.08 398 SER B N 1
ATOM 6389 C CA . SER B 1 367 ? 25.897 -6.524 -40.155 1.00 9.62 398 SER B CA 1
ATOM 6390 C C . SER B 1 367 ? 26.200 -7.614 -41.174 1.00 9.32 398 SER B C 1
ATOM 6391 O O . SER B 1 367 ? 26.318 -7.346 -42.373 1.00 10.43 398 SER B O 1
ATOM 6394 N N . VAL B 1 368 ? 26.349 -8.852 -40.706 1.00 9.49 399 VAL B N 1
ATOM 6395 C CA . VAL B 1 368 ? 26.620 -9.960 -41.611 1.00 10.47 399 VAL B CA 1
ATOM 6396 C C . VAL B 1 368 ? 25.518 -10.086 -42.660 1.00 10.50 399 VAL B C 1
ATOM 6397 O O . VAL B 1 368 ? 25.790 -10.359 -43.835 1.00 11.45 399 VAL B O 1
ATOM 6401 N N . ASN B 1 369 ? 24.266 -9.862 -42.265 1.00 9.58 400 ASN B N 1
ATOM 6402 C CA . ASN B 1 369 ? 23.161 -9.980 -43.220 1.00 9.24 400 ASN B CA 1
ATOM 6403 C C . ASN B 1 369 ? 23.279 -8.967 -44.366 1.00 11.11 400 ASN B C 1
ATOM 6404 O O . ASN B 1 369 ? 23.031 -9.307 -45.534 1.00 11.51 400 ASN B O 1
ATOM 6409 N N . LYS B 1 370 ? 23.673 -7.724 -44.057 1.00 10.36 401 LYS B N 1
ATOM 6410 C CA . LYS B 1 370 ? 23.886 -6.728 -45.110 1.00 9.63 401 LYS B CA 1
ATOM 6411 C C . LYS B 1 370 ? 25.156 -7.012 -45.910 1.00 11.09 401 LYS B C 1
ATOM 6412 O O . LYS B 1 370 ? 25.200 -6.768 -47.119 1.00 9.79 401 LYS B O 1
ATOM 6418 N N . ALA B 1 371 ? 26.210 -7.497 -45.257 1.00 8.40 402 ALA B N 1
ATOM 6419 C CA . ALA B 1 371 ? 27.422 -7.844 -46.000 1.00 10.20 402 ALA B CA 1
ATOM 6420 C C . ALA B 1 371 ? 27.144 -8.977 -46.980 1.00 13.45 402 ALA B C 1
ATOM 6421 O O . ALA B 1 371 ? 27.661 -8.980 -48.104 1.00 13.70 402 ALA B O 1
ATOM 6423 N N . ALA B 1 372 ? 26.310 -9.942 -46.573 1.00 12.20 403 ALA B N 1
ATOM 6424 C CA . ALA B 1 372 ? 25.926 -11.035 -47.460 1.00 11.69 403 ALA B CA 1
ATOM 6425 C C . ALA B 1 372 ? 25.198 -10.517 -48.690 1.00 13.32 403 ALA B C 1
ATOM 6426 O O . ALA B 1 372 ? 25.463 -10.961 -49.816 1.00 13.96 403 ALA B O 1
ATOM 6428 N N . ASP B 1 373 ? 24.293 -9.562 -48.501 1.00 11.31 404 ASP B N 1
ATOM 6429 C CA . ASP B 1 373 ? 23.609 -8.958 -49.638 1.00 12.70 404 ASP B CA 1
ATOM 6430 C C . ASP B 1 373 ? 24.614 -8.305 -50.588 1.00 13.86 404 ASP B C 1
ATOM 6431 O O . ASP B 1 373 ? 24.593 -8.546 -51.804 1.00 13.29 404 ASP B O 1
ATOM 6436 N N . ALA B 1 374 ? 25.517 -7.489 -50.039 1.00 11.99 405 ALA B N 1
ATOM 6437 C CA . ALA B 1 374 ? 26.536 -6.835 -50.855 1.00 10.36 405 ALA B CA 1
ATOM 6438 C C . ALA B 1 374 ? 27.374 -7.846 -51.628 1.00 10.63 405 ALA B C 1
ATOM 6439 O O . ALA B 1 374 ? 27.647 -7.650 -52.817 1.00 11.35 405 ALA B O 1
ATOM 6441 N N . ARG B 1 375 ? 27.788 -8.934 -50.972 1.00 8.85 406 ARG B N 1
ATOM 6442 C CA . ARG B 1 375 ? 28.715 -9.861 -51.619 1.00 10.30 406 ARG B CA 1
ATOM 6443 C C . ARG B 1 375 ? 28.036 -10.707 -52.689 1.00 11.12 406 ARG B C 1
ATOM 6444 O O . ARG B 1 375 ? 28.652 -11.016 -53.717 1.00 10.53 406 ARG B O 1
ATOM 6452 N N . VAL B 1 376 ? 26.773 -11.073 -52.490 1.00 10.49 407 VAL B N 1
ATOM 6453 C CA . VAL B 1 376 ? 26.061 -11.785 -53.544 1.00 12.10 407 VAL B CA 1
ATOM 6454 C C . VAL B 1 376 ? 25.856 -10.881 -54.754 1.00 11.67 407 VAL B C 1
ATOM 6455 O O . VAL B 1 376 ? 26.046 -11.304 -55.904 1.00 10.73 407 VAL B O 1
ATOM 6459 N N . LYS B 1 377 ? 25.460 -9.629 -54.517 1.00 11.19 408 LYS B N 1
ATOM 6460 C CA . LYS B 1 377 ? 25.309 -8.680 -55.616 1.00 12.26 408 LYS B CA 1
ATOM 6461 C C . LYS B 1 377 ? 26.636 -8.450 -56.318 1.00 13.37 408 LYS B C 1
ATOM 6462 O O . LYS B 1 377 ? 26.686 -8.327 -57.546 1.00 11.88 408 LYS B O 1
ATOM 6468 N N . LEU B 1 378 ? 27.726 -8.389 -55.552 1.00 9.28 409 LEU B N 1
ATOM 6469 C CA . LEU B 1 378 ? 29.040 -8.252 -56.168 1.00 11.34 409 LEU B CA 1
ATOM 6470 C C . LEU B 1 378 ? 29.394 -9.480 -57.001 1.00 11.77 409 LEU B C 1
ATOM 6471 O O . LEU B 1 378 ? 29.906 -9.350 -58.116 1.00 11.78 409 LEU B O 1
ATOM 6476 N N . ALA B 1 379 ? 29.108 -10.679 -56.488 1.00 11.27 410 ALA B N 1
ATOM 6477 C CA . ALA B 1 379 ? 29.444 -11.892 -57.230 1.00 12.54 410 ALA B CA 1
ATOM 6478 C C . ALA B 1 379 ? 28.729 -11.931 -58.579 1.00 13.44 410 ALA B C 1
ATOM 6479 O O . ALA B 1 379 ? 29.331 -12.296 -59.595 1.00 12.14 410 ALA B O 1
ATOM 6481 N N . GLN B 1 380 ? 27.447 -11.531 -58.616 1.00 12.46 411 GLN B N 1
ATOM 6482 C CA . GLN B 1 380 ? 26.733 -11.458 -59.890 1.00 11.34 411 GLN B CA 1
ATOM 6483 C C . GLN B 1 380 ? 27.321 -10.377 -60.797 1.00 11.61 411 GLN B C 1
ATOM 6484 O O . GLN B 1 380 ? 27.487 -10.591 -62.005 1.00 12.40 411 GLN B O 1
ATOM 6490 N N . LEU B 1 381 ? 27.641 -9.208 -60.235 1.00 11.63 412 LEU B N 1
ATOM 6491 C CA . LEU B 1 381 ? 28.138 -8.112 -61.059 1.00 12.24 412 LEU B CA 1
ATOM 6492 C C . LEU B 1 381 ? 29.518 -8.438 -61.614 1.00 12.01 412 LEU B C 1
ATOM 6493 O O . LEU B 1 381 ? 29.787 -8.208 -62.796 1.00 15.31 412 LEU B O 1
ATOM 6498 N N . LEU B 1 382 ? 30.409 -8.960 -60.765 1.00 9.70 413 LEU B N 1
ATOM 6499 C CA . LEU B 1 382 ? 31.727 -9.403 -61.220 1.00 10.99 413 LEU B CA 1
ATOM 6500 C C . LEU B 1 382 ? 31.611 -10.411 -62.355 1.00 14.97 413 LEU B C 1
ATOM 6501 O O . LEU B 1 382 ? 32.383 -10.367 -63.321 1.00 14.09 413 LEU B O 1
ATOM 6506 N N . ALA B 1 383 ? 30.646 -11.327 -62.258 1.00 13.92 414 ALA B N 1
ATOM 6507 C CA . ALA B 1 383 ? 30.469 -12.307 -63.318 1.00 17.19 414 ALA B CA 1
ATOM 6508 C C . ALA B 1 383 ? 30.027 -11.655 -64.627 1.00 16.63 414 ALA B C 1
ATOM 6509 O O . ALA B 1 383 ? 30.426 -12.108 -65.707 1.00 18.58 414 ALA B O 1
ATOM 6511 N N . LYS B 1 384 ? 29.228 -10.591 -64.563 1.00 13.75 415 LYS B N 1
ATOM 6512 C CA . LYS B 1 384 ? 28.870 -9.888 -65.794 1.00 16.57 415 LYS B CA 1
ATOM 6513 C C . LYS B 1 384 ? 30.082 -9.205 -66.417 1.00 18.50 415 LYS B C 1
ATOM 6514 O O . LYS B 1 384 ? 30.121 -9.000 -67.637 1.00 18.38 415 LYS B O 1
ATOM 6520 N N . LYS B 1 385 ? 31.071 -8.839 -65.606 1.00 17.41 416 LYS B N 1
ATOM 6521 C CA . LYS B 1 385 ? 32.305 -8.254 -66.114 1.00 18.53 416 LYS B CA 1
ATOM 6522 C C . LYS B 1 385 ? 33.350 -9.309 -66.445 1.00 21.00 416 LYS B C 1
ATOM 6523 O O . LYS B 1 385 ? 34.498 -8.954 -66.746 1.00 24.67 416 LYS B O 1
ATOM 6529 N N . GLY B 1 386 ? 32.992 -10.591 -66.354 1.00 17.24 417 GLY B N 1
ATOM 6530 C CA . GLY B 1 386 ? 33.845 -11.669 -66.811 1.00 20.87 417 GLY B CA 1
ATOM 6531 C C . GLY B 1 386 ? 34.591 -12.441 -65.747 1.00 22.05 417 GLY B C 1
ATOM 6532 O O . GLY B 1 386 ? 35.381 -13.326 -66.098 1.00 22.45 417 GLY B O 1
ATOM 6533 N N . LEU B 1 387 ? 34.377 -12.152 -64.466 1.00 18.45 418 LEU B N 1
ATOM 6534 C CA . LEU B 1 387 ? 35.067 -12.853 -63.390 1.00 16.73 418 LEU B CA 1
ATOM 6535 C C . LEU B 1 387 ? 34.089 -13.762 -62.649 1.00 19.55 418 LEU B C 1
ATOM 6536 O O . LEU B 1 387 ? 33.150 -13.277 -62.008 1.00 16.68 418 LEU B O 1
ATOM 6541 N N . THR B 1 388 ? 34.328 -15.071 -62.704 1.00 16.71 419 THR B N 1
ATOM 6542 C CA . THR B 1 388 ? 33.527 -16.035 -61.964 1.00 18.80 419 THR B CA 1
ATOM 6543 C C . THR B 1 388 ? 34.330 -16.752 -60.894 1.00 15.87 419 THR B C 1
ATOM 6544 O O . THR B 1 388 ? 33.882 -17.774 -60.380 1.00 17.61 419 THR B O 1
ATOM 6548 N N . ASP B 1 389 ? 35.505 -16.255 -60.559 1.00 19.63 420 ASP B N 1
ATOM 6549 C CA . ASP B 1 389 ? 36.323 -16.845 -59.521 1.00 20.51 420 ASP B CA 1
ATOM 6550 C C . ASP B 1 389 ? 36.425 -15.894 -58.338 1.00 15.66 420 ASP B C 1
ATOM 6551 O O . ASP B 1 389 ? 36.171 -14.693 -58.474 1.00 15.49 420 ASP B O 1
ATOM 6556 N N . PRO B 1 390 ? 36.806 -16.391 -57.164 1.00 15.44 421 PRO B N 1
ATOM 6557 C CA . PRO B 1 390 ? 36.934 -15.507 -56.002 1.00 17.79 421 PRO B CA 1
ATOM 6558 C C . PRO B 1 390 ? 37.928 -14.385 -56.254 1.00 17.02 421 PRO B C 1
ATOM 6559 O O . PRO B 1 390 ? 38.911 -14.539 -56.984 1.00 18.98 421 PRO B O 1
ATOM 6563 N N . VAL B 1 391 ? 37.659 -13.238 -55.651 1.00 15.41 422 VAL B N 1
ATOM 6564 C CA . VAL B 1 391 ? 38.604 -12.128 -55.706 1.00 16.45 422 VAL B CA 1
ATOM 6565 C C . VAL B 1 391 ? 39.702 -12.372 -54.675 1.00 19.11 422 VAL B C 1
ATOM 6566 O O . VAL B 1 391 ? 39.423 -12.663 -53.503 1.00 17.50 422 VAL B O 1
ATOM 6570 N N . ALA B 1 392 ? 40.955 -12.260 -55.111 1.00 22.35 423 ALA B N 1
ATOM 6571 C CA . ALA B 1 392 ? 42.084 -12.511 -54.224 1.00 17.10 423 ALA B CA 1
ATOM 6572 C C . ALA B 1 392 ? 42.223 -11.396 -53.196 1.00 19.02 423 ALA B C 1
ATOM 6573 O O . ALA B 1 392 ? 42.082 -10.212 -53.509 1.00 22.56 423 ALA B O 1
ATOM 6575 N N . ILE B 1 393 ? 42.489 -11.781 -51.958 1.00 20.45 424 ILE B N 1
ATOM 6576 C CA . ILE B 1 393 ? 42.742 -10.840 -50.870 1.00 18.65 424 ILE B CA 1
ATOM 6577 C C . ILE B 1 393 ? 44.248 -10.818 -50.627 1.00 21.68 424 ILE B C 1
ATOM 6578 O O . ILE B 1 393 ? 44.840 -11.884 -50.429 1.00 21.98 424 ILE B O 1
ATOM 6583 N N . PRO B 1 394 ? 44.894 -9.659 -50.641 1.00 24.09 425 PRO B N 1
ATOM 6584 C CA . PRO B 1 394 ? 46.342 -9.622 -50.387 1.00 21.36 425 PRO B CA 1
ATOM 6585 C C . PRO B 1 394 ? 46.650 -9.973 -48.935 1.00 21.37 425 PRO B C 1
ATOM 6586 O O . PRO B 1 394 ? 45.764 -10.057 -48.080 1.00 23.25 425 PRO B O 1
ATOM 6590 N N . ASP B 1 395 ? 47.935 -10.196 -48.655 1.00 22.60 426 ASP B N 1
ATOM 6591 C CA . ASP B 1 395 ? 48.340 -10.527 -47.289 1.00 23.84 426 ASP B CA 1
ATOM 6592 C C . ASP B 1 395 ? 48.099 -9.323 -46.384 1.00 20.34 426 ASP B C 1
ATOM 6593 O O . ASP B 1 395 ? 48.785 -8.302 -46.499 1.00 24.64 426 ASP B O 1
ATOM 6598 N N . ILE B 1 396 ? 47.155 -9.451 -45.455 1.00 21.29 427 ILE B N 1
ATOM 6599 C CA . ILE B 1 396 ? 46.864 -8.371 -44.518 1.00 23.02 427 ILE B CA 1
ATOM 6600 C C . ILE B 1 396 ? 46.986 -8.905 -43.099 1.00 21.94 427 ILE B C 1
ATOM 6601 O O . ILE B 1 396 ? 46.299 -8.440 -42.182 1.00 22.80 427 ILE B O 1
ATOM 6606 N N . SER B 1 397 ? 47.881 -9.879 -42.908 1.00 20.82 428 SER B N 1
ATOM 6607 C CA . SER B 1 397 ? 47.980 -10.581 -41.637 1.00 22.20 428 SER B CA 1
ATOM 6608 C C . SER B 1 397 ? 48.595 -9.739 -40.531 1.00 19.89 428 SER B C 1
ATOM 6609 O O . SER B 1 397 ? 48.490 -10.127 -39.361 1.00 19.26 428 SER B O 1
ATOM 6612 N N . THR B 1 398 ? 49.233 -8.616 -40.855 1.00 19.42 429 THR B N 1
ATOM 6613 C CA . THR B 1 398 ? 49.734 -7.698 -39.843 1.00 18.06 429 THR B CA 1
ATOM 6614 C C . THR B 1 398 ? 49.320 -6.272 -40.184 1.00 15.15 429 THR B C 1
ATOM 6615 O O . THR B 1 398 ? 49.082 -5.924 -41.345 1.00 17.38 429 THR B O 1
ATOM 6619 N N . LYS B 1 399 ? 49.265 -5.450 -39.137 1.00 16.24 430 LYS B N 1
ATOM 6620 C CA . LYS B 1 399 ? 48.978 -4.027 -39.288 1.00 16.68 430 LYS B CA 1
ATOM 6621 C C . LYS B 1 399 ? 49.918 -3.377 -40.296 1.00 19.72 430 LYS B C 1
ATOM 6622 O O . LYS B 1 399 ? 49.480 -2.650 -41.196 1.00 14.10 430 LYS B O 1
ATOM 6628 N N . ALA B 1 400 ? 51.226 -3.664 -40.183 1.00 17.76 431 ALA B N 1
ATOM 6629 C CA . ALA B 1 400 ? 52.190 -3.119 -41.133 1.00 16.58 431 ALA B CA 1
ATOM 6630 C C . ALA B 1 400 ? 51.893 -3.574 -42.555 1.00 15.68 431 ALA B C 1
ATOM 6631 O O . ALA B 1 400 ? 51.968 -2.775 -43.494 1.00 16.21 431 ALA B O 1
ATOM 6633 N N . LYS B 1 401 ? 51.545 -4.852 -42.737 1.00 17.77 432 LYS B N 1
ATOM 6634 C CA . LYS B 1 401 ? 51.229 -5.336 -44.079 1.00 18.29 432 LYS B CA 1
ATOM 6635 C C . LYS B 1 401 ? 49.954 -4.701 -44.622 1.00 16.62 432 LYS B C 1
ATOM 6636 O O . LYS B 1 401 ? 49.895 -4.331 -45.800 1.00 15.95 432 LYS B O 1
ATOM 6642 N N . ALA B 1 402 ? 48.928 -4.565 -43.782 1.00 16.56 433 ALA B N 1
ATOM 6643 C CA . ALA B 1 402 ? 47.685 -3.946 -44.234 1.00 16.92 433 ALA B CA 1
ATOM 6644 C C . ALA B 1 402 ? 47.912 -2.494 -44.638 1.00 16.57 433 ALA B C 1
ATOM 6645 O O . ALA B 1 402 ? 47.486 -2.060 -45.712 1.00 15.80 433 ALA B O 1
ATOM 6647 N N . GLN B 1 403 ? 48.606 -1.726 -43.795 1.00 16.88 434 GLN B N 1
ATOM 6648 C CA . GLN B 1 403 ? 48.827 -0.321 -44.120 1.00 15.25 434 GLN B CA 1
ATOM 6649 C C . GLN B 1 403 ? 49.659 -0.172 -45.388 1.00 17.29 434 GLN B C 1
ATOM 6650 O O . GLN B 1 403 ? 49.448 0.766 -46.163 1.00 17.62 434 GLN B O 1
ATOM 6656 N N . ALA B 1 404 ? 50.579 -1.107 -45.639 1.00 17.35 435 ALA B N 1
ATOM 6657 C CA . ALA B 1 404 ? 51.357 -1.066 -46.874 1.00 19.78 435 ALA B CA 1
ATOM 6658 C C . ALA B 1 404 ? 50.507 -1.442 -48.082 1.00 19.92 435 ALA B C 1
ATOM 6659 O O . ALA B 1 404 ? 50.709 -0.911 -49.182 1.00 18.28 435 ALA B O 1
ATOM 6661 N N . VAL B 1 405 ? 49.574 -2.381 -47.904 1.00 18.63 436 VAL B N 1
ATOM 6662 C CA . VAL B 1 405 ? 48.657 -2.734 -48.985 1.00 18.54 436 VAL B CA 1
ATOM 6663 C C . VAL B 1 405 ? 47.903 -1.499 -49.454 1.00 16.64 436 VAL B C 1
ATOM 6664 O O . VAL B 1 405 ? 47.662 -1.310 -50.654 1.00 21.33 436 VAL B O 1
ATOM 6668 N N . LEU B 1 406 ? 47.571 -0.611 -48.520 1.00 16.61 437 LEU B N 1
ATOM 6669 C CA . LEU B 1 406 ? 46.850 0.619 -48.801 1.00 18.17 437 LEU B CA 1
ATOM 6670 C C . LEU B 1 406 ? 47.739 1.735 -49.321 1.00 20.30 437 LEU B C 1
ATOM 6671 O O . LEU B 1 406 ? 47.225 2.813 -49.632 1.00 20.23 437 LEU B O 1
ATOM 6676 N N . GLY B 1 407 ? 49.051 1.516 -49.417 1.00 18.42 438 GLY B N 1
ATOM 6677 C CA . GLY B 1 407 ? 49.939 2.569 -49.866 1.00 18.34 438 GLY B CA 1
ATOM 6678 C C . GLY B 1 407 ? 50.258 3.629 -48.838 1.00 19.13 438 GLY B C 1
ATOM 6679 O O . GLY B 1 407 ? 50.672 4.725 -49.215 1.00 19.12 438 GLY B O 1
ATOM 6680 N N . MET B 1 408 ? 50.075 3.346 -47.551 1.00 18.92 439 MET B N 1
ATOM 6681 C CA . MET B 1 408 ? 50.330 4.336 -46.514 1.00 18.54 439 MET B CA 1
ATOM 6682 C C . MET B 1 408 ? 51.811 4.344 -46.137 1.00 21.44 439 MET B C 1
ATOM 6683 O O . MET B 1 408 ? 52.392 3.296 -45.836 1.00 23.17 439 MET B O 1
ATOM 6688 N N . ASP B 1 409 ? 52.414 5.534 -46.147 1.00 21.96 440 ASP B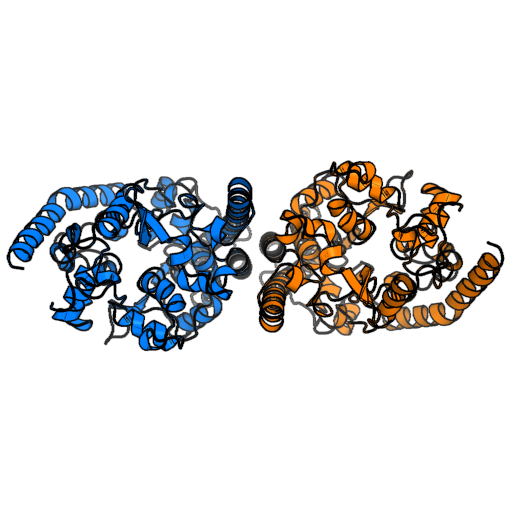 N 1
ATOM 6689 C CA . ASP B 1 409 ? 53.835 5.703 -45.813 1.00 22.18 440 ASP B CA 1
ATOM 6690 C C . ASP B 1 409 ? 53.960 5.842 -44.296 1.00 21.72 440 ASP B C 1
ATOM 6691 O O . ASP B 1 409 ? 54.078 6.936 -43.742 1.00 20.44 440 ASP B O 1
ATOM 6696 N N . MET B 1 410 ? 53.921 4.696 -43.615 1.00 21.59 441 MET B N 1
ATOM 6697 C CA . MET B 1 410 ? 53.901 4.698 -42.153 1.00 20.05 441 MET B CA 1
ATOM 6698 C C . MET B 1 410 ? 55.212 5.215 -41.574 1.00 23.24 441 MET B C 1
ATOM 6699 O O . MET B 1 410 ? 55.227 5.854 -40.515 1.00 20.49 441 MET B O 1
ATOM 6704 N N . GLU B 1 411 ? 56.327 4.909 -42.228 1.00 23.99 442 GLU B N 1
ATOM 6705 C CA . GLU B 1 411 ? 57.618 5.383 -41.740 1.00 24.95 442 GLU B CA 1
ATOM 6706 C C . GLU B 1 411 ? 57.647 6.907 -41.703 1.00 20.52 442 GLU B C 1
ATOM 6707 O O . GLU B 1 411 ? 57.975 7.513 -40.678 1.00 19.74 442 GLU B O 1
ATOM 6713 N N . LYS B 1 412 ? 57.221 7.541 -42.794 1.00 23.72 443 LYS B N 1
ATOM 6714 C CA . LYS B 1 412 ? 57.171 8.996 -42.845 1.00 24.56 443 LYS B CA 1
ATOM 6715 C C . LYS B 1 412 ? 56.187 9.571 -41.830 1.00 20.91 443 LYS B C 1
ATOM 6716 O O . LYS B 1 412 ? 56.484 10.575 -41.177 1.00 20.50 443 LYS B O 1
ATOM 6722 N N . MET B 1 413 ? 55.000 8.962 -41.700 1.00 20.57 444 MET B N 1
ATOM 6723 C CA . MET B 1 413 ? 54.012 9.454 -40.738 1.00 20.53 444 MET B CA 1
ATOM 6724 C C . MET B 1 413 ? 54.540 9.390 -39.309 1.00 17.49 444 MET B C 1
ATOM 6725 O O .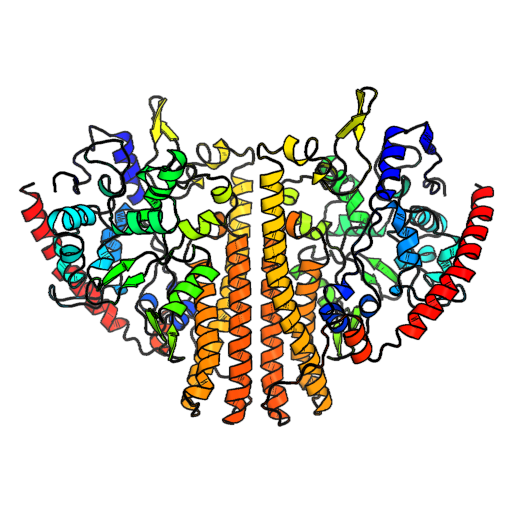 MET B 1 413 ? 54.347 10.327 -38.528 1.00 18.02 444 MET B O 1
ATOM 6730 N N . ASN B 1 414 ? 55.178 8.278 -38.936 1.00 16.60 445 ASN B N 1
ATOM 6731 C CA . ASN B 1 414 ? 55.731 8.171 -37.586 1.00 17.92 445 ASN B CA 1
ATOM 6732 C C . ASN B 1 414 ? 56.880 9.156 -37.374 1.00 17.27 445 ASN B C 1
ATOM 6733 O O . ASN B 1 414 ? 56.960 9.816 -36.329 1.00 17.34 445 ASN B O 1
ATOM 6738 N N . ALA B 1 415 ? 57.769 9.281 -38.358 1.00 20.26 446 ALA B N 1
ATOM 6739 C CA . ALA B 1 415 ? 58.893 10.207 -38.228 1.00 21.53 446 ALA B CA 1
ATOM 6740 C C . ALA B 1 415 ? 58.398 11.640 -38.047 1.00 23.36 446 ALA B C 1
ATOM 6741 O O . ALA B 1 415 ? 58.850 12.354 -37.144 1.00 18.59 446 ALA B O 1
ATOM 6743 N N . GLU B 1 416 ? 57.439 12.068 -38.886 1.00 19.31 447 GLU B N 1
ATOM 6744 C CA . GLU B 1 416 ? 56.907 13.423 -38.767 1.00 20.76 447 GLU B CA 1
ATOM 6745 C C . GLU B 1 416 ? 56.199 13.623 -37.436 1.00 18.15 447 GLU B C 1
ATOM 6746 O O . GLU B 1 416 ? 56.291 14.700 -36.835 1.00 18.45 447 GLU B O 1
ATOM 6752 N N . LYS B 1 417 ? 55.498 12.595 -36.952 1.00 17.51 448 LYS B N 1
ATOM 6753 C CA . LYS B 1 417 ? 54.837 12.699 -35.655 1.00 18.74 448 LYS B CA 1
ATOM 6754 C C . LYS B 1 417 ? 55.850 12.860 -34.523 1.00 19.39 448 LYS B C 1
ATOM 6755 O O . LYS B 1 417 ? 55.654 13.671 -33.613 1.00 19.00 448 LYS B O 1
ATOM 6761 N N . GLU B 1 418 ? 56.926 12.079 -34.546 1.00 19.71 449 GLU B N 1
ATOM 6762 C CA . GLU B 1 418 ? 57.919 12.205 -33.482 1.00 22.02 449 GLU B CA 1
ATOM 6763 C C . GLU B 1 418 ? 58.557 13.590 -33.487 1.00 18.71 449 GLU B C 1
ATOM 6764 O O . GLU B 1 418 ? 58.771 14.187 -32.425 1.00 21.40 449 GLU B O 1
ATOM 6770 N N . ALA B 1 419 ? 58.850 14.128 -34.675 1.00 19.09 450 ALA B N 1
ATOM 6771 C CA . ALA B 1 419 ? 59.415 15.475 -34.757 1.00 20.86 450 ALA B CA 1
ATOM 6772 C C . ALA B 1 419 ? 58.432 16.517 -34.233 1.00 22.92 450 ALA B C 1
ATOM 6773 O O . ALA B 1 419 ? 58.830 17.481 -33.568 1.00 21.13 450 ALA B O 1
ATOM 6775 N N . PHE B 1 420 ? 57.141 16.341 -34.535 1.00 20.39 451 PHE B N 1
ATOM 6776 C CA . PHE B 1 420 ? 56.106 17.204 -33.970 1.00 20.37 451 PHE B CA 1
ATOM 6777 C C . PHE B 1 420 ? 56.063 17.091 -32.452 1.00 17.94 451 PHE B C 1
ATOM 6778 O O . PHE B 1 420 ? 55.995 18.103 -31.743 1.00 20.86 451 PHE B O 1
ATOM 6786 N N . LYS B 1 421 ? 56.088 15.862 -31.931 1.00 18.34 452 LYS B N 1
ATOM 6787 C CA . LYS B 1 421 ? 56.016 15.680 -30.484 1.00 18.48 452 LYS B CA 1
ATOM 6788 C C . LYS B 1 421 ? 57.164 16.398 -29.789 1.00 24.22 452 LYS B C 1
ATOM 6789 O O . LYS B 1 421 ? 56.971 17.042 -28.747 1.00 20.78 452 LYS B O 1
ATOM 6795 N N . LYS B 1 422 ? 58.361 16.333 -30.380 1.00 23.35 453 LYS B N 1
ATOM 6796 C CA . LYS B 1 422 ? 59.550 16.897 -29.753 1.00 27.94 453 LYS B CA 1
ATOM 6797 C C . LYS B 1 422 ? 59.604 18.414 -29.892 1.00 27.49 453 LYS B C 1
ATOM 6798 O O . LYS B 1 422 ? 60.050 19.102 -28.965 1.00 30.78 453 LYS B O 1
ATOM 6804 N N . ASP B 1 423 ? 59.123 18.959 -31.010 1.00 24.28 454 ASP B N 1
ATOM 6805 C CA . ASP B 1 423 ? 59.250 20.389 -31.263 1.00 27.22 454 ASP B CA 1
ATOM 6806 C C . ASP B 1 423 ? 58.033 21.193 -30.821 1.00 28.89 454 ASP B C 1
ATOM 6807 O O . ASP B 1 423 ? 58.176 22.240 -30.182 1.00 27.31 454 ASP B O 1
ATOM 6812 N N . MET B 1 424 ? 56.830 20.738 -31.172 1.00 23.81 455 MET B N 1
ATOM 6813 C CA . MET B 1 424 ? 55.661 21.580 -30.971 1.00 22.03 455 MET B CA 1
ATOM 6814 C C . MET B 1 424 ? 55.105 21.467 -29.559 1.00 22.07 455 MET B C 1
ATOM 6815 O O . MET B 1 424 ? 54.695 22.476 -28.974 1.00 22.36 455 MET B O 1
ATOM 6820 N N . LEU B 1 425 ? 55.058 20.258 -29.000 1.00 21.10 456 LEU B N 1
ATOM 6821 C CA . LEU B 1 425 ? 54.427 20.090 -27.692 1.00 18.61 456 LEU B CA 1
ATOM 6822 C C . LEU B 1 425 ? 55.120 20.887 -26.589 1.00 20.79 456 LEU B C 1
ATOM 6823 O O . LEU B 1 425 ? 54.409 21.451 -25.742 1.00 19.65 456 LEU B O 1
ATOM 6828 N N . PRO B 1 426 ? 56.456 20.985 -26.527 1.00 23.20 457 PRO B N 1
ATOM 6829 C CA . PRO B 1 426 ? 57.054 21.906 -25.539 1.00 24.50 457 PRO B CA 1
ATOM 6830 C C . PRO B 1 426 ? 56.593 23.349 -25.696 1.00 23.09 457 PRO B C 1
ATOM 6831 O O . PRO B 1 426 ? 56.319 24.019 -24.694 1.00 25.04 457 PRO B O 1
ATOM 6835 N N . LYS B 1 427 ? 56.489 23.843 -26.932 1.00 24.33 458 LYS B N 1
ATOM 6836 C CA . LYS B 1 427 ? 56.024 25.209 -27.146 1.00 25.62 458 LYS B CA 1
ATOM 6837 C C . LYS B 1 427 ? 54.603 25.400 -26.631 1.00 25.27 458 LYS B C 1
ATOM 6838 O O . LYS B 1 427 ? 54.294 26.430 -26.023 1.00 22.62 458 LYS B O 1
ATOM 6844 N N . TRP B 1 428 ? 53.726 24.413 -26.860 1.00 25.37 459 TRP B N 1
ATOM 6845 C CA . TRP B 1 428 ? 52.351 24.501 -26.371 1.00 20.95 459 TRP B CA 1
ATOM 6846 C C . TRP B 1 428 ? 52.310 24.573 -24.852 1.00 22.33 459 TRP B C 1
ATOM 6847 O O . TRP B 1 428 ? 51.579 25.387 -24.277 1.00 21.99 459 TRP B O 1
ATOM 6858 N N . ASP B 1 429 ? 53.072 23.709 -24.178 1.00 20.68 460 ASP B N 1
ATOM 6859 C CA . ASP B 1 429 ? 53.040 23.721 -22.719 1.00 24.36 460 ASP B CA 1
ATOM 6860 C C . ASP B 1 429 ? 53.710 24.967 -22.160 1.00 22.46 460 ASP B C 1
ATOM 6861 O O . ASP B 1 429 ? 53.307 25.458 -21.103 1.00 24.48 460 ASP B O 1
ATOM 6866 N N . ALA B 1 430 ? 54.718 25.492 -22.858 1.00 25.42 461 ALA B N 1
ATOM 6867 C CA . ALA B 1 430 ? 55.335 26.743 -22.434 1.00 27.06 461 ALA B CA 1
ATOM 6868 C C . ALA B 1 430 ? 54.350 27.903 -22.536 1.00 28.05 461 ALA B C 1
ATOM 6869 O O . ALA B 1 430 ? 54.315 28.770 -21.656 1.00 30.20 461 ALA B O 1
ATOM 6871 N N . GLU B 1 431 ? 53.534 27.936 -23.596 1.00 25.92 462 GLU B N 1
ATOM 6872 C CA . GLU B 1 431 ? 52.534 28.996 -23.704 1.00 24.68 462 GLU B CA 1
ATOM 6873 C C . GLU B 1 431 ? 51.454 28.848 -22.638 1.00 22.68 462 GLU B C 1
ATOM 6874 O O . GLU B 1 431 ? 51.053 29.836 -22.010 1.00 23.28 462 GLU B O 1
ATOM 6880 N N . ALA B 1 432 ? 50.981 27.621 -22.405 1.00 22.96 463 ALA B N 1
ATOM 6881 C CA . ALA B 1 432 ? 49.961 27.410 -21.384 1.00 21.46 463 ALA B CA 1
ATOM 6882 C C . ALA B 1 432 ? 50.481 27.773 -20.000 1.00 23.10 463 ALA B C 1
ATOM 6883 O O . ALA B 1 432 ? 49.739 28.309 -19.170 1.00 22.09 463 ALA B O 1
ATOM 6885 N N . LYS B 1 433 ? 51.749 27.467 -19.722 1.00 21.29 464 LYS B N 1
ATOM 6886 C CA . LYS B 1 433 ? 52.316 27.825 -18.426 1.00 25.00 464 LYS B CA 1
ATOM 6887 C C . LYS B 1 433 ? 52.318 29.340 -18.244 1.00 25.11 464 LYS B C 1
ATOM 6888 O O . LYS B 1 433 ? 51.933 29.847 -17.183 1.00 27.71 464 LYS B O 1
ATOM 6894 N N . LYS B 1 434 ? 52.717 30.074 -19.289 1.00 27.36 465 LYS B N 1
ATOM 6895 C CA . LYS B 1 434 ? 52.683 31.534 -19.253 1.00 26.99 465 LYS B CA 1
ATOM 6896 C C . LYS B 1 434 ? 51.263 32.049 -19.029 1.00 27.40 465 LYS B C 1
ATOM 6897 O O . LYS B 1 434 ? 51.045 32.952 -18.213 1.00 30.04 465 LYS B O 1
ATOM 6903 N N . ARG B 1 435 ? 50.276 31.468 -19.723 1.00 24.50 466 ARG B N 1
ATOM 6904 C CA . ARG B 1 435 ? 48.900 31.939 -19.580 1.00 22.95 466 ARG B CA 1
ATOM 6905 C C . ARG B 1 435 ? 48.344 31.611 -18.198 1.00 26.44 466 ARG B C 1
ATOM 6906 O O . ARG B 1 435 ? 47.719 32.458 -17.550 1.00 24.91 466 ARG B O 1
ATOM 6914 N N . GLU B 1 436 ? 48.556 30.382 -17.729 1.00 24.45 467 GLU B N 1
ATOM 6915 C CA . GLU B 1 436 ? 48.022 30.003 -16.430 1.00 24.25 467 GLU B CA 1
ATOM 6916 C C . GLU B 1 436 ? 48.663 30.787 -15.295 1.00 26.47 467 GLU B C 1
ATOM 6917 O O . GLU B 1 436 ? 48.059 30.900 -14.224 1.00 25.07 467 GLU B O 1
ATOM 6923 N N . ALA B 1 437 ? 49.860 31.339 -15.514 1.00 27.44 468 ALA B N 1
ATOM 6924 C CA . ALA B 1 437 ? 50.514 32.190 -14.522 1.00 29.39 468 ALA B CA 1
ATOM 6925 C C . ALA B 1 437 ? 49.710 33.446 -14.206 1.00 37.67 468 ALA B C 1
ATOM 6926 O O . ALA B 1 437 ? 50.022 34.128 -13.221 1.00 39.18 468 ALA B O 1
ATOM 6928 N N . THR B 1 438 ? 48.709 33.780 -15.020 1.00 33.65 469 THR B N 1
ATOM 6929 C CA . THR B 1 438 ? 47.709 34.756 -14.608 1.00 37.70 469 THR B CA 1
ATOM 6930 C C . THR B 1 438 ? 46.627 34.021 -13.812 1.00 40.36 469 THR B C 1
ATOM 6931 O O . THR B 1 438 ? 46.912 33.488 -12.733 1.00 48.04 469 THR B O 1
ATOM 6935 N N . TYR B 1 439 ? 45.400 33.980 -14.321 1.00 39.75 470 TYR B N 1
ATOM 6936 C CA . TYR B 1 439 ? 44.297 33.220 -13.707 1.00 36.35 470 TYR B CA 1
ATOM 6937 C C . TYR B 1 439 ? 43.906 33.687 -12.290 1.00 37.89 470 TYR B C 1
ATOM 6938 O O . TYR B 1 439 ? 44.733 33.812 -11.383 1.00 40.56 470 TYR B O 1
#

GO terms:
  GO:0042279 nitrite reductase (cytochrome, ammonia-forming) activity (F, EXP)

Secondary structure (DSSP, 8-state):
-TT----TTTTTTTSHHHHHHHHGGGG-----BHHHH-THHHHHTTTSGGGT--B----GGGHHHHHHHSGGG---SSTT-SSSBGGGGTTS-THHHHHHHHHHHHHHHSSBGGGGTTT--S-S-HHHHBSTTSS-B----HHHHHHHHHTT--GGG--HHHHHHHHHTTTSS--EE--SGGGTT-EE---TT-SSHHHHHHHHHHTT--SEE-TTT--EE------HHHHHTTSHHHHTT--HHHHHS-EEE-TTS-EEE----S-GGGGTTTTGGGT--S-HHHHHHHHHHHHHHHHHHHHHHHHHHHHHHHHHHHHHHTT--HHHHHHHHHHHHHHHHHHHHHHSSTTHHHH-HHHHHHHHHHHHHHHHHHHHHHHHHHHHTT--SPPP-----SHHHHHHHTT--HHHHHHHHHHHHHHHHHHHHHHHHHHHHT-/-TT----TTTTTTTSHHHHHHHHGGGG-----BHHHH-THHHHHTTTSGGGT--B----GGGHHHHHHHSGGG---SSTT-SSSBGGGGTTT-THHHHHHHHHHHHHHHSSBGGGGTTT--S-S-HHHHBSTTSS-B----HHHHHHHHHTT--GGG--HHHHHHHHHHTTSS--EE--SGGGTT-EE---TT-SSHHHHHHHHHHTT--SEE-TTT--EE------HHHHHTTSHHHHTT--HHHHHS-EEE-TTS-EEE----S-GGGGTTTTHHHH--S-HHHHHHHHHHHHHHHHHHHHHHHHHHHHHHHHHHHHHHTT--HHHHHHHHHHHHHHHHHHHHHHSSTTHHHH-HHHHHHHHHHHHHHHHHHHHHHHHHHHHTT--SPPPPP--SSHHHHHHHTT--HHHHHHHHHHHHHHHHHHHHHHHHHHHT--

Organism: Shewanella oneidensis (strain ATCC 700550 / JCM 31522 / CIP 106686 / LMG 19005 / NCIMB 14063 / MR-1) (NCBI:txid211586)

Solvent-accessible surface area: 37953 Å² total; per-residue (Å²): 47,126,126,5,22,4,71,7,86,67,56,73,105,136,54,126,42,56,30,81,11,26,78,51,1,32,158,42,104,137,80,46,33,15,0,97,134,17,19,20,10,0,0,0,2,0,57,51,19,19,1,55,9,25,73,23,93,49,6,48,40,35,13,10,56,39,11,20,50,21,16,55,2,15,26,3,156,84,54,125,47,18,70,42,30,4,4,26,0,0,28,59,0,0,0,0,0,10,4,13,62,97,96,33,25,94,19,1,1,122,20,55,3,5,73,2,0,17,46,0,32,22,15,35,5,46,2,8,40,32,64,93,17,21,103,143,60,16,22,8,4,43,3,1,57,113,6,0,86,50,41,57,50,29,26,99,169,17,50,139,88,45,58,23,0,5,14,36,1,4,35,72,2,0,51,9,48,15,133,116,170,85,69,113,6,8,4,55,3,0,2,72,100,15,19,32,2,45,68,0,18,83,19,1,55,63,87,162,12,23,38,22,87,2,56,31,0,100,0,52,0,0,6,0,15,66,0,30,10,1,8,23,54,33,0,67,77,12,64,52,54,36,2,26,14,68,44,52,34,6,87,16,94,8,136,128,55,132,141,27,28,3,30,40,41,25,80,30,42,85,81,22,95,60,7,26,47,93,102,75,115,57,74,85,132,61,25,44,36,13,27,77,60,39,116,59,26,9,126,58,0,34,68,49,0,0,84,4,0,5,65,0,0,19,14,0,25,57,0,40,123,68,47,10,73,132,81,66,0,148,61,3,18,57,10,0,18,23,0,0,0,16,0,1,7,3,15,8,1,93,22,5,8,55,45,0,13,10,8,1,0,14,3,0,0,0,0,0,13,58,0,0,27,0,14,8,82,0,7,32,14,8,11,108,59,67,45,32,73,102,18,91,62,54,79,22,79,53,34,70,94,0,6,71,58,38,67,42,82,31,149,123,40,67,61,82,3,95,51,8,60,164,74,30,19,74,128,10,65,63,87,4,159,156,44,36,88,112,102,46,108,115,6,21,4,74,9,88,69,49,82,99,119,56,127,53,56,28,87,11,23,78,50,1,31,153,40,105,138,78,47,30,14,0,95,138,14,21,20,6,0,0,0,4,0,57,48,20,17,0,54,8,32,72,23,96,42,6,46,39,33,13,9,56,38,12,21,49,22,16,58,2,16,31,2,162,88,49,152,52,17,70,40,34,5,5,25,0,1,30,59,0,0,0,0,0,10,7,11,70,95,90,29,28,98,21,3,3,147,40,72,3,5,82,1,0,21,43,0,29,23,15,32,4,43,4,8,41,34,58,90,23,26,104,139,62,18,22,8,3,46,3,1,54,110,5,0,85,50,40,58,49,27,26,100,173,17,56,159,59,47,57,22,0,5,13,36,1,3,33,72,2,1,54,12,47,22,140,123,146,99,81,134,12,12,5,52,5,0,1,74,102,19,16,34,4,46,70,0,17,86,21,2,53,65,89,156,12,32,42,22,88,2,59,32,0,103,0,54,0,0,6,0,12,68,0,29,10,2,10,25,56,34,0,66,77,12,64,52,49,38,2,28,18,58,42,52,36,6,97,14,79,7,133,135,54,144,145,30,26,2,30,39,40,27,82,31,38,92,87,29,131,64,6,25,42,99,100,77,117,54,82,76,131,62,25,46,37,15,22,76,48,35,109,61,20,8,123,52,0,36,63,48,0,0,82,5,0,3,67,0,0,21,13,0,26,59,0,41,127,65,48,10,70,131,83,63,0,149,63,4,14,58,9,0,15,23,0,0,0,19,0,1,6,4,19,8,2,93,22,5,9,53,46,0,14,11,8,1,0,12,5,0,0,2,0,0,12,58,0,0,29,0,16,8,79,0,6,34,14,8,11,108,64,66,44,32,75,100,17,89,61,53,78,22,79,53,34,69,95,0,4,69,59,37,67,42,83,30,147,117,42,68,62,86,5,74,61,11,56,152,71,27,18,73,119,12,62,62,86,4,160,167,45,36,87,100,105

Nearest PDB structures (foldseek):
  3ubr-assembly1_B  TM=9.969E-01  e=1.549E-64  Shewanella oneidensis
  2rdz-assembly1_A  TM=9.867E-01  e=7.822E-54  Escherichia coli
  2rf7-assembly1_B  TM=9.861E-01  e=2.503E-52  Escherichia coli K-12
  4wjy-assembly1_B  TM=9.851E-01  e=2.273E-52  Escherichia coli K-12
  1qdb-assembly2_C  TM=9.717E-01  e=7.504E-41  Sulfurospirillum deleyianum

Foldseek 3Di:
DVFFDFPFCPCCVVPVQQSVLQVCLVVFPDKAWVCQVPVLVLQLQAPALVVQGDIDDGGQQCLVVCLLQTLSQFFAPAQQGTDAWLCSLCQWGSLNLVCCVVQNLQRRRPGHVSNCLLRGDRGDHDSLFDTPSDPHGDHSDVLLQVQCVLVPHGPVPHDPLRSLQSSVVSHQAWWDADCPPSRGRPTHGQQNLHQALVSSVCSCVVVVDAPDQRLQQRFRADATARHPVSLLCQFPCVVVSVHLQLQQFFWDADPVGHTDTRNNGDGSLVPCPRHVVVPDDDDSVVVVVQLVVLVVVLVVLLVVLSVLLSQLSNLSSVLVVLPDDPVLCVLLSVLSRSLVSLSNNLPNHVCSSPRHSPSSVVSSVVSVVSSVVNVVSSCVSVVVSPDNDRRDDDPSPGSVVSCVVSVHPSVVSNVSSVVSVVPVNVVSNVSNVVVVVVD/DQWFDFPFCPCCVVVVQQSVLLVCLVVFPDKAFVCQVPVLVLQLQAPALVVQGDTDDGGQQCLVVCLLQTLSQFFAPAQQDTDAWLLSLCQWTSLQLVCCVVQNLQRRGPGHVRNCLLRGDRGDHDSLFATPSDPHGDHSDVLLQVLCVLVPHGPVPHDPLVSLQSSVVSHQAWWDQDPDPSRGRPTHGQANQHLALVSSVVSCVVVVDAPGQHLQQRFRAHATARHPVSLLCQFPCVVVSVHLQLQFFFWDADPVGHTDTRNNGDGSLVPCPRHVVVPDDDDSVVVVVQLVVLVVVLVVLLVVLSVLLSQLRNLSNVLVVLPDDCVLCVLLSVLSRQLVSLSNNLPNHVCNSPSHSPSSVVSSVVSVVSSVVSVVSSCVSVVVSPDNDRRDDDDSVGSVVSCVVSVHPSVVSNVSSVVSVVPVNVVSNVSNVVVVVPD

B-factor: mean 20.99, std 8.36, range [6.2, 61.21]

InterPro domains:
  IPR003321 Cytochrome c552 [PF02335] (36-461)
  IPR003321 Cytochrome c552 [PIRSF000243] (32-463)
  IPR003321 Cytochrome c552 [PTHR30633] (8-467)
  IPR003321 Cytochrome c552 [cd00548] (34-406)
  IPR017570 Formate-dependent cytochrome c nitrite reductase, c552 subunit [MF_01182] (2-466)
  IPR017570 Formate-dependent cytochrome c nitrite reductase, c552 subunit [NF008339] (3-466)
  IPR017570 Formate-dependent cytochrome c nitrite reductase, c552 subunit [TIGR03152] (32-464)
  IPR036280 Multiheme cytochrome superfamily [SSF48695] (30-462)

CATH classification: 1.10.1130.10 (+1 more: 1.20.140.10)

Sequence (878 aa):
SDKTEPRNEVYKDKFKNQYNSWHDTAKSEELVDALEQDPNMVILWAGYAFAKDYKAPRGHMYAVTDVRNTLRTGAPKNAEDGPLPMACWSCKSPDVPRLIEEQGEDGYFKGKWAKGGPEVTNTIGCSDCHEKGSPKLRISRPYVDRALDAIGTPFSKASKQDKESMVCAQCHVEYYFEKKEDKKGFVKFPWDMGVTVDQMEVYYDGIEFSDWTHALSKTPMLKAQHPEYETWKMGIHGKNNVSCVDCHMPKVTSPEGKKFTDHKVGNPFDRFEETCATCHSQTKEFLVGVTNERKAKVKEMKLKAEEQLVKAHFEAAKAWELGATEAEMKPILTDIRHAQWRWDLAIASHGVAAHAPEEALRVLGTSVNKAADARVKLAQLLAKKGLTDPVAIPDISTKAKAQAVLGMDMEKMNAEKEAFKKDMLPKWDAEAKKREATYSDKTEPRNEVYKDKFKNQYNSWHDTAKSEELVDALEQDPNMVILWAGYAFAKDYKAPRGHMYAVTDVRNTLRTGAPKNAEDGPLPMACWSCKSPDVPRLIEEQGEDGYFKGKWAKGGPEVTNTIGCSDCHEKGSPKLRISRPYVDRALDAIGTPFSKASKQDKESMVCAQCHVEYYFEKKEDKKGFVKFPWDMGVTVDQMEVYYDGIEFSDWTHALSKTPMLKAQHPEYETWKMGIHGKNNVSCVDCHMPKVTSPEGKKFTDHKVGNPFDRFEETCATCHSQTKEFLVGVTNERKAKVKEMKLKAEEQLVKAHFEAAKAWELGATEAEMKPILTDIRHAQWRWDLAIASHGVAAHAPEEALRVLGTSVNKAADARVKLAQLLAKKGLTDPVAIPDISTKAKAQAVLGMDMEKMNAEKEAFKKDMLPKWDAEAKKREATY

Radius of gyration: 31.73 Å; Cα contacts (8 Å, |Δi|>4): 1529; chains: 2; bounding box: 71×91×76 Å